Protein AF-A0A3D5ULE3-F1 (afdb_monomer)

Mean predicted aligned error: 20.23 Å

Secondary structure (DSSP, 8-state):
-EE-TTS-EEE-B-----HHHHHHH---HHHHTTSBHHHH-GGGGGSSS-HHHHHHHHHTSTT-EEEEEEEEGGGTEEEEEEEEEEETTEEEEEEEE-HHHHHHHHHHHHHHH---SEEEEEETTSBEEEEEES-GGGSSS-HHHHTTSBGGGGS-HHHHHHHHHHHHHHHHH-S-EEEEEE-SSTT---EEEEEEEEETTEEEEEEEE-HHHHHHHHHHHHHHHHHHHHHHT-SSEEEEEETTS-EEEE-TTHHHHHSS-HHHHHH-TTHHHHSB-TTTHHHHHHHHHT--TT---EEEEEEEE-TTS-EEEEEEEEEEEE-TT--EEEEEEEEEE-HHHHHHHHHHHHHHHHHHHHHHS-SSEEEEEETTTTEEEEE-THHHHHH---HHHHHTS-GGGGB-TTHHHHHHHHHHHHHHHHHH-TTSPPPEEEEEEEEPTTS-EEEEEEEEEEEE-TTS-EEEEEEEEE-HHHHHHHHHHHHHHHB-TTT-SB-HHHHHHHHHHHHHTT--SEEEEEEEETTHHHHHHHH-HHHHHHHHHHHHHHHHHT--TT-EEEE-SSSEEEEEEET--HHHHHHHHHHHHHHHHH-EETTTEEP-EEEEEEEE-STTS-HHHHHHHHHHHHHHHHHHHHHHHHHHHHHHHHHHHHHH-HHHHHHHHHHHHHHHHHHHHTT--HHHHHHHHHHHHHTTGGGGGS-HHHHT-SSPPPHHHHHHHTTHHHHHHHHHHTSGGGHHHHHHHHTTT--TTS--SSS---GGGS-HHHHHHHHHHHHHHHHS--

pLDDT: mean 85.7, std 7.83, range [48.97, 97.62]

Structure (mmCIF, N/CA/C/O backbone):
data_AF-A0A3D5ULE3-F1
#
_entry.id   AF-A0A3D5ULE3-F1
#
loop_
_atom_site.group_PDB
_atom_site.id
_atom_site.type_symbol
_atom_site.label_atom_id
_atom_site.label_alt_id
_atom_site.label_comp_id
_atom_site.label_asym_id
_atom_site.label_entity_id
_atom_site.label_seq_id
_atom_site.pdbx_PDB_ins_code
_atom_site.Cartn_x
_atom_site.Cartn_y
_atom_site.Cartn_z
_atom_site.occupancy
_atom_site.B_iso_or_equiv
_atom_site.auth_seq_id
_atom_site.auth_comp_id
_atom_site.auth_asym_id
_atom_site.auth_atom_id
_atom_site.pdbx_PDB_model_num
ATOM 1 N N . MET A 1 1 ? -103.250 -18.932 96.554 1.00 88.88 1 MET A N 1
ATOM 2 C CA . MET A 1 1 ? -102.420 -19.033 95.334 1.00 88.88 1 MET A CA 1
ATOM 3 C C . MET A 1 1 ? -103.351 -19.263 94.153 1.00 88.88 1 MET A C 1
ATOM 5 O O . MET A 1 1 ? -104.362 -19.927 94.338 1.00 88.88 1 MET A O 1
ATOM 9 N N . ILE A 1 2 ? -103.067 -18.697 92.982 1.00 88.19 2 ILE A N 1
ATOM 10 C CA . ILE A 1 2 ? -103.851 -18.874 91.749 1.00 88.19 2 ILE A CA 1
ATOM 11 C C . ILE A 1 2 ? -102.971 -19.623 90.744 1.00 88.19 2 ILE A C 1
ATOM 13 O O . ILE A 1 2 ? -101.809 -19.261 90.557 1.00 88.19 2 ILE A O 1
ATOM 17 N N . VAL A 1 3 ? -103.515 -20.671 90.120 1.00 87.00 3 VAL A N 1
ATOM 18 C CA . VAL A 1 3 ? -102.783 -21.553 89.197 1.00 87.00 3 VAL A CA 1
ATOM 19 C C . VAL A 1 3 ? -103.388 -21.568 87.796 1.00 87.00 3 VAL A C 1
ATOM 21 O O . VAL A 1 3 ? -104.577 -21.298 87.633 1.00 87.00 3 VAL A O 1
ATOM 24 N N . ASP A 1 4 ? -102.566 -21.878 86.792 1.00 87.62 4 ASP A N 1
ATOM 25 C CA . ASP A 1 4 ? -103.016 -22.144 85.423 1.00 87.62 4 ASP A CA 1
ATOM 26 C C . ASP A 1 4 ? -103.643 -23.545 85.267 1.00 87.62 4 ASP A C 1
ATOM 28 O O . ASP A 1 4 ? -103.654 -24.361 86.191 1.00 87.62 4 ASP A O 1
ATOM 32 N N . GLU A 1 5 ? -104.134 -23.853 84.063 1.00 81.38 5 GLU A N 1
ATOM 33 C CA . GLU A 1 5 ? -104.723 -25.157 83.706 1.00 81.38 5 GLU A CA 1
ATOM 34 C C . GLU A 1 5 ? -103.758 -26.348 83.876 1.00 81.38 5 GLU A C 1
ATOM 36 O O . GLU A 1 5 ? -104.188 -27.500 83.881 1.00 81.38 5 GLU A O 1
ATOM 41 N N . LYS A 1 6 ? -102.452 -26.092 84.023 1.00 78.00 6 LYS A N 1
ATOM 42 C CA . LYS A 1 6 ? -101.409 -27.101 84.261 1.00 78.00 6 LYS A CA 1
ATOM 43 C C . LYS A 1 6 ? -100.996 -27.177 85.736 1.00 78.00 6 LYS A C 1
ATOM 45 O O . LYS A 1 6 ? -100.026 -27.863 86.052 1.00 78.00 6 LYS A O 1
ATOM 50 N N . GLY A 1 7 ? -101.705 -26.482 86.628 1.00 78.56 7 GLY A N 1
ATOM 51 C CA . GLY A 1 7 ? -101.437 -26.451 88.065 1.00 78.56 7 GLY A CA 1
ATOM 52 C C . GLY A 1 7 ? -100.234 -25.593 88.466 1.00 78.56 7 GLY A C 1
ATOM 53 O O . GLY A 1 7 ? -99.763 -25.710 89.595 1.00 78.56 7 GLY A O 1
ATOM 54 N N . ARG A 1 8 ? -99.707 -24.737 87.578 1.00 82.88 8 ARG A N 1
ATOM 55 C CA . ARG A 1 8 ? -98.550 -23.881 87.887 1.00 82.88 8 ARG A CA 1
ATOM 56 C C . ARG A 1 8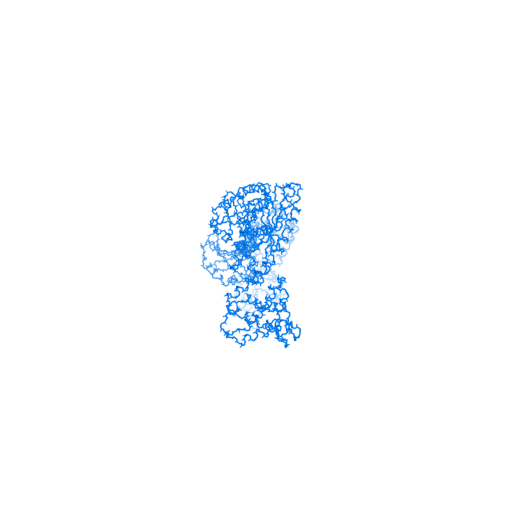 ? -99.000 -22.560 88.510 1.00 82.88 8 ARG A C 1
ATOM 58 O O . ARG A 1 8 ? -99.942 -21.966 87.992 1.00 82.88 8 ARG A O 1
ATOM 65 N N . PRO A 1 9 ? -98.332 -22.071 89.570 1.00 87.06 9 PRO A N 1
ATOM 66 C CA . PRO A 1 9 ? -98.603 -20.756 90.149 1.00 87.06 9 PRO A CA 1
ATOM 67 C C . PRO A 1 9 ? -98.437 -19.655 89.097 1.00 87.06 9 PRO A C 1
ATOM 69 O O . PRO A 1 9 ? -97.380 -19.560 88.479 1.00 87.06 9 PRO A O 1
ATOM 72 N N . VAL A 1 10 ? -99.470 -18.837 88.898 1.00 88.75 10 VAL A N 1
ATOM 73 C CA . VAL A 1 10 ? -99.445 -17.707 87.948 1.00 88.75 10 VAL A CA 1
ATOM 74 C C . VAL A 1 10 ? -99.793 -16.372 88.588 1.00 88.75 10 VAL A C 1
ATOM 76 O O . VAL A 1 10 ? -99.459 -15.335 88.032 1.00 88.75 10 VAL A O 1
ATOM 79 N N . ASP A 1 11 ? -100.443 -16.378 89.751 1.00 90.25 11 ASP A N 1
ATOM 80 C CA . ASP A 1 11 ? -100.791 -15.163 90.488 1.00 90.25 11 ASP A CA 1
ATOM 81 C C . ASP A 1 11 ? -101.129 -15.523 91.945 1.00 90.25 11 ASP A C 1
ATOM 83 O O . ASP A 1 11 ? -101.295 -16.694 92.296 1.00 90.25 11 ASP A O 1
ATOM 87 N N . TYR A 1 12 ? -101.299 -14.541 92.821 1.00 90.56 12 TYR A N 1
ATOM 88 C CA . TYR A 1 12 ? -101.888 -14.760 94.141 1.00 90.56 12 TYR A CA 1
ATOM 89 C C . TYR A 1 12 ? -102.750 -13.582 94.565 1.00 90.56 12 TYR A C 1
ATOM 91 O O . TYR A 1 12 ? -102.601 -12.465 94.086 1.00 90.56 12 TYR A O 1
ATOM 99 N N . ARG A 1 13 ? -103.691 -13.848 95.470 1.00 91.62 13 ARG A N 1
ATOM 100 C CA . ARG A 1 13 ? -104.613 -12.849 96.005 1.00 91.62 13 ARG A CA 1
ATOM 101 C C . ARG A 1 13 ? -104.249 -12.540 97.446 1.00 91.62 13 ARG A C 1
ATOM 103 O O . ARG A 1 13 ? -104.030 -13.473 98.219 1.00 91.62 13 ARG A O 1
ATOM 110 N N . PHE A 1 14 ? -104.234 -11.262 97.802 1.00 89.69 14 PHE A N 1
ATOM 111 C CA . PHE A 1 14 ? -104.092 -10.850 99.193 1.00 89.69 14 PHE A CA 1
ATOM 112 C C . PHE A 1 14 ? -105.379 -11.182 99.945 1.00 89.69 14 PHE A C 1
ATOM 114 O O . PHE A 1 14 ? -106.457 -10.709 99.584 1.00 89.69 14 PHE A O 1
ATOM 121 N N . VAL A 1 15 ? -105.267 -12.034 100.961 1.00 88.75 15 VAL A N 1
ATOM 122 C CA . VAL A 1 15 ? -106.389 -12.370 101.848 1.00 88.75 15 VAL A CA 1
ATOM 123 C C . VAL A 1 15 ? -106.480 -11.344 102.969 1.00 88.75 15 VAL A C 1
ATOM 125 O O . VAL A 1 15 ? -107.553 -10.804 103.206 1.00 88.75 15 VAL A O 1
ATOM 128 N N . GLU A 1 16 ? -105.347 -11.055 103.606 1.00 87.75 16 GLU A N 1
ATOM 129 C CA . GLU A 1 16 ? -105.237 -10.100 104.701 1.00 87.75 16 GLU A CA 1
ATOM 130 C C . GLU A 1 16 ? -103.829 -9.484 104.716 1.00 87.75 16 GLU A C 1
ATOM 132 O O . GLU A 1 16 ? -102.850 -10.172 104.405 1.00 87.75 16 GLU A O 1
ATOM 137 N N . VAL A 1 17 ? -103.714 -8.205 105.085 1.00 87.12 17 VAL A N 1
ATOM 138 C CA . VAL A 1 17 ? -102.431 -7.546 105.394 1.00 87.12 17 VAL A CA 1
ATOM 139 C C . VAL A 1 17 ? -102.508 -6.728 106.692 1.00 87.12 17 VAL A C 1
ATOM 141 O O . VAL A 1 17 ? -103.575 -6.269 107.108 1.00 87.12 17 VAL A O 1
ATOM 144 N N . ASN A 1 18 ? -101.359 -6.530 107.343 1.00 84.69 18 ASN A N 1
ATOM 145 C CA . ASN A 1 18 ? -101.232 -5.746 108.576 1.00 84.69 18 ASN A CA 1
ATOM 146 C C . ASN A 1 18 ? -100.539 -4.387 108.342 1.00 84.69 18 ASN A C 1
ATOM 148 O O . ASN A 1 18 ? -99.955 -4.143 107.289 1.00 84.69 18 ASN A O 1
ATOM 152 N N . ASP A 1 19 ? -100.536 -3.519 109.356 1.00 85.88 19 ASP A N 1
ATOM 153 C CA . ASP A 1 19 ? -99.925 -2.178 109.283 1.00 85.88 19 ASP A CA 1
ATOM 154 C C . ASP A 1 19 ? -98.412 -2.211 108.994 1.00 85.88 19 ASP A C 1
ATOM 156 O O . ASP A 1 19 ? -97.840 -1.268 108.442 1.00 85.88 19 ASP A O 1
ATOM 160 N N . ALA A 1 20 ? -97.730 -3.297 109.378 1.00 82.88 20 ALA A N 1
ATOM 161 C CA . ALA A 1 20 ? -96.308 -3.468 109.097 1.00 82.88 20 ALA A CA 1
ATOM 162 C C . ALA A 1 20 ? -96.057 -3.646 107.593 1.00 82.88 20 ALA A C 1
ATOM 164 O O . ALA A 1 20 ? -95.116 -3.060 107.059 1.00 82.88 20 ALA A O 1
ATOM 165 N N . PHE A 1 21 ? -96.921 -4.392 106.900 1.00 84.19 21 PHE A N 1
ATOM 166 C CA . PHE A 1 21 ? -96.869 -4.523 105.447 1.00 84.19 21 PHE A CA 1
ATOM 167 C C . PHE A 1 21 ? -97.017 -3.162 104.761 1.00 84.19 21 PHE A C 1
ATOM 169 O O . PHE A 1 21 ? -96.195 -2.837 103.905 1.00 84.19 21 PHE A O 1
ATOM 176 N N . GLU A 1 22 ? -97.984 -2.332 105.171 1.00 84.31 22 GLU A N 1
ATOM 177 C CA . GLU A 1 22 ? -98.154 -0.988 104.596 1.00 84.31 22 GLU A CA 1
ATOM 178 C C . GLU A 1 22 ? -96.907 -0.124 104.799 1.00 84.31 22 GLU A C 1
ATOM 180 O O . GLU A 1 22 ? -96.447 0.546 103.878 1.00 84.31 22 GLU A O 1
ATOM 185 N N . ARG A 1 23 ? -96.324 -0.160 106.002 1.00 80.88 23 ARG A N 1
ATOM 186 C CA . ARG A 1 23 ? -95.137 0.634 106.335 1.00 80.88 23 ARG A CA 1
ATOM 187 C C . ARG A 1 23 ? -93.920 0.232 105.511 1.00 80.88 23 ARG A C 1
ATOM 189 O O . ARG A 1 23 ? -93.168 1.102 105.081 1.00 80.88 23 ARG A O 1
ATOM 196 N N . TYR A 1 24 ? -93.705 -1.069 105.330 1.00 79.06 24 TYR A N 1
ATOM 197 C CA . TYR A 1 24 ? -92.519 -1.570 104.642 1.00 79.06 24 TYR A CA 1
ATOM 198 C C . TYR A 1 24 ? -92.657 -1.565 103.128 1.00 79.06 24 TYR A C 1
ATOM 200 O O . TYR A 1 24 ? -91.651 -1.377 102.453 1.00 79.06 24 TYR A O 1
ATOM 208 N N . THR A 1 25 ? -93.864 -1.749 102.594 1.00 77.69 25 THR A N 1
ATOM 209 C CA . THR A 1 25 ? -94.087 -1.813 101.142 1.00 77.69 25 THR A CA 1
ATOM 210 C C . THR A 1 25 ? -94.632 -0.514 100.549 1.00 77.69 25 THR A C 1
ATOM 212 O O . THR A 1 25 ? -94.551 -0.303 99.344 1.00 77.69 25 THR A O 1
ATOM 215 N N . GLY A 1 26 ? -95.209 0.366 101.370 1.00 78.44 26 GLY A N 1
ATOM 216 C CA . GLY A 1 26 ? -95.926 1.561 100.923 1.00 78.44 26 GLY A CA 1
ATOM 217 C C . GLY A 1 26 ? -97.316 1.285 100.330 1.00 78.44 26 GLY A C 1
ATOM 218 O O . GLY A 1 26 ? -98.013 2.232 99.968 1.00 78.44 26 GLY A O 1
ATOM 219 N N . LEU A 1 27 ? -97.743 0.020 100.229 1.00 82.88 27 LEU A N 1
ATOM 220 C CA . LEU A 1 27 ? -99.037 -0.362 99.662 1.00 82.88 27 LEU A CA 1
ATOM 221 C C . LEU A 1 27 ? -100.124 -0.377 100.740 1.00 82.88 27 LEU A C 1
ATOM 223 O O . LEU A 1 27 ? -100.044 -1.145 101.695 1.00 82.88 27 LEU A O 1
ATOM 227 N N . LYS A 1 28 ? -101.158 0.452 100.567 1.00 82.56 28 LYS A N 1
ATOM 228 C CA . LYS A 1 28 ? -102.268 0.559 101.523 1.00 82.56 28 LYS A CA 1
ATOM 229 C C . LYS A 1 28 ? -103.196 -0.659 101.476 1.00 82.56 28 LYS A C 1
ATOM 231 O O . LYS A 1 28 ? -103.644 -1.050 100.398 1.00 82.56 28 LYS A O 1
ATOM 236 N N . LYS A 1 29 ? -103.557 -1.176 102.649 1.00 83.44 29 LYS A N 1
ATOM 237 C CA . LYS A 1 29 ? -104.450 -2.306 102.933 1.00 83.44 29 LYS A CA 1
ATOM 238 C C . LYS A 1 29 ? -105.746 -2.239 102.132 1.00 83.44 29 LYS A C 1
ATOM 240 O O . LYS A 1 29 ? -106.068 -3.182 101.415 1.00 83.44 29 LYS A O 1
ATOM 245 N N . GLU A 1 30 ? -106.414 -1.085 102.161 1.00 82.69 30 GLU A N 1
ATOM 246 C CA . GLU A 1 30 ? -107.677 -0.819 101.448 1.00 82.69 30 GLU A CA 1
ATOM 247 C C . GLU A 1 30 ? -107.590 -1.047 99.928 1.00 82.69 30 GLU A C 1
ATOM 249 O O . GLU A 1 30 ? -108.597 -1.326 99.281 1.00 82.69 30 GLU A O 1
ATOM 254 N N . PHE A 1 31 ? -106.393 -0.931 99.346 1.00 82.00 31 PHE A N 1
ATOM 255 C CA . PHE A 1 31 ? -106.164 -1.063 97.907 1.00 82.00 31 PHE A CA 1
ATOM 256 C C . PHE A 1 31 ? -105.634 -2.432 97.490 1.00 82.00 31 PHE A C 1
ATOM 258 O O . PHE A 1 31 ? -105.594 -2.699 96.285 1.00 82.00 31 PHE A O 1
ATOM 265 N N . VAL A 1 32 ? -105.213 -3.272 98.440 1.00 85.25 32 VAL A N 1
ATOM 266 C CA . VAL A 1 32 ? -104.586 -4.567 98.145 1.00 85.25 32 VAL A CA 1
ATOM 267 C C . VAL A 1 32 ? -105.433 -5.761 98.562 1.00 85.25 32 VAL A C 1
ATOM 269 O O . VAL A 1 32 ? -105.438 -6.759 97.843 1.00 85.25 32 VAL A O 1
ATOM 272 N N . GLU A 1 33 ? -106.184 -5.679 99.663 1.00 87.62 33 GLU A N 1
ATOM 273 C CA . GLU A 1 33 ? -106.986 -6.809 100.144 1.00 87.62 33 GLU A CA 1
ATOM 274 C C . GLU A 1 33 ? -108.056 -7.231 99.133 1.00 87.62 33 GLU A C 1
ATOM 276 O O . GLU A 1 33 ? -108.744 -6.418 98.517 1.00 87.62 33 GLU A O 1
ATOM 281 N N . GLY A 1 34 ? -108.170 -8.541 98.915 1.00 83.19 34 GLY A N 1
ATOM 282 C CA . GLY A 1 34 ? -109.079 -9.133 97.935 1.00 83.19 34 GLY A CA 1
ATOM 283 C C . GLY A 1 34 ? -108.616 -9.030 96.478 1.00 83.19 34 GLY A C 1
ATOM 284 O O . GLY A 1 34 ? -109.192 -9.708 95.622 1.00 83.19 34 GLY A O 1
ATOM 285 N N . ARG A 1 35 ? -107.564 -8.260 96.173 1.00 90.81 35 ARG A N 1
ATOM 286 C CA . ARG A 1 35 ? -107.025 -8.099 94.815 1.00 90.81 35 ARG A CA 1
ATOM 287 C C . ARG A 1 35 ? -105.846 -9.024 94.547 1.00 90.81 35 ARG A C 1
ATOM 289 O O . ARG A 1 35 ? -105.221 -9.573 95.457 1.00 90.81 35 ARG A O 1
ATOM 296 N N . ARG A 1 36 ? -105.583 -9.248 93.260 1.00 90.19 36 ARG A N 1
ATOM 297 C CA . ARG A 1 36 ? -104.470 -10.078 92.789 1.00 90.19 36 ARG A CA 1
ATOM 298 C C . ARG A 1 36 ? -103.168 -9.287 92.770 1.00 90.19 36 ARG A C 1
ATOM 300 O O . ARG A 1 36 ? -103.197 -8.085 92.512 1.00 90.19 36 ARG A O 1
ATOM 307 N N . VAL A 1 37 ? -102.030 -9.939 93.003 1.00 86.94 37 VAL A N 1
ATOM 308 C CA . VAL A 1 37 ? -100.748 -9.233 93.061 1.00 86.94 37 VAL A CA 1
ATOM 309 C C . VAL A 1 37 ? -100.382 -8.618 91.722 1.00 86.94 37 VAL A C 1
ATOM 311 O O . VAL A 1 37 ? -99.959 -7.468 91.705 1.00 86.94 37 VAL A O 1
ATOM 314 N N . LEU A 1 38 ? -100.651 -9.300 90.606 1.00 87.12 38 LEU A N 1
ATOM 315 C CA . LEU A 1 38 ? -100.370 -8.756 89.275 1.00 87.12 38 LEU A CA 1
ATOM 316 C C . LEU A 1 38 ? -101.296 -7.590 88.887 1.00 87.12 38 LEU A C 1
ATOM 318 O O . LEU A 1 38 ? -100.988 -6.845 87.964 1.00 87.12 38 LEU A O 1
ATOM 322 N N . GLU A 1 39 ? -102.407 -7.365 89.597 1.00 86.38 39 GLU A N 1
ATOM 323 C CA . GLU A 1 39 ? -103.218 -6.149 89.414 1.00 86.38 39 GLU A CA 1
ATOM 324 C C . GLU A 1 39 ? -102.645 -4.933 90.147 1.00 86.38 39 GLU A C 1
ATOM 326 O O . GLU A 1 39 ? -102.942 -3.795 89.783 1.00 86.38 39 GLU A O 1
ATOM 331 N N . ILE A 1 40 ? -101.880 -5.169 91.213 1.00 85.69 40 ILE A N 1
ATOM 332 C CA . ILE A 1 40 ? -101.298 -4.122 92.060 1.00 85.69 40 ILE A CA 1
ATOM 333 C C . ILE A 1 40 ? -99.876 -3.814 91.592 1.00 85.69 40 ILE A C 1
ATOM 335 O O . ILE A 1 40 ? -99.483 -2.653 91.510 1.00 85.69 40 ILE A O 1
ATOM 339 N N . ILE A 1 41 ? -99.121 -4.857 91.254 1.00 83.88 41 ILE A N 1
ATOM 340 C CA . ILE A 1 41 ? -97.744 -4.802 90.777 1.00 83.88 41 ILE A CA 1
ATOM 341 C C . ILE A 1 41 ? -97.661 -5.639 89.490 1.00 83.88 41 ILE A C 1
ATOM 343 O O . ILE A 1 41 ? -97.216 -6.788 89.525 1.00 83.88 41 ILE A O 1
ATOM 347 N N . PRO A 1 42 ? -98.092 -5.086 88.340 1.00 80.50 42 PRO A N 1
ATOM 348 C CA . PRO A 1 42 ? -98.079 -5.806 87.064 1.00 80.50 42 PRO A CA 1
ATOM 349 C C . PRO A 1 42 ? -96.681 -6.255 86.637 1.00 80.50 42 PRO A C 1
ATOM 351 O O . PRO A 1 42 ? -96.539 -7.283 85.991 1.00 80.50 42 PRO A O 1
ATOM 354 N N . THR A 1 43 ? -95.651 -5.511 87.045 1.00 78.12 43 THR A N 1
ATOM 355 C CA . THR A 1 43 ? -94.245 -5.775 86.714 1.00 78.12 43 THR A CA 1
ATOM 356 C C . THR A 1 43 ? -93.585 -6.817 87.615 1.00 78.12 43 THR A C 1
ATOM 358 O O . THR A 1 43 ? -92.385 -7.056 87.504 1.00 78.12 43 THR A O 1
ATOM 361 N N . LEU A 1 44 ? -94.325 -7.443 88.539 1.00 79.50 44 LEU A N 1
ATOM 362 C CA . LEU A 1 44 ? -93.750 -8.416 89.470 1.00 79.50 44 LEU A CA 1
ATOM 363 C C . LEU A 1 44 ? -93.178 -9.648 88.750 1.00 79.50 44 LEU A C 1
ATOM 365 O O . LEU A 1 44 ? -92.206 -10.230 89.222 1.00 79.50 44 LEU A O 1
ATOM 369 N N . SER A 1 45 ? -93.768 -10.024 87.614 1.00 70.00 45 SER A N 1
ATOM 370 C CA . SER A 1 45 ? -93.302 -11.111 86.747 1.00 70.00 45 SER A CA 1
ATOM 371 C C . SER A 1 45 ? -92.123 -10.736 85.846 1.00 70.00 45 SER A C 1
ATOM 373 O O . SER A 1 45 ? -91.543 -11.623 85.229 1.00 70.00 45 SER A O 1
ATOM 375 N N . ASP A 1 46 ? -91.781 -9.449 85.753 1.00 70.44 46 ASP A N 1
ATOM 376 C CA . ASP A 1 46 ? -90.752 -8.947 84.833 1.00 70.44 46 ASP A CA 1
ATOM 377 C C . ASP A 1 46 ? -89.354 -8.915 85.478 1.00 70.44 46 ASP A C 1
ATOM 379 O O . ASP A 1 46 ? -88.373 -8.578 84.819 1.00 70.44 46 ASP A O 1
ATOM 383 N N . GLY A 1 47 ? -89.254 -9.226 86.775 1.00 64.12 47 GLY A N 1
ATOM 384 C CA . GLY A 1 47 ? -87.987 -9.289 87.501 1.00 64.12 47 GLY A CA 1
ATOM 385 C C . GLY A 1 47 ? -87.274 -10.635 87.345 1.00 64.12 47 GLY A C 1
ATOM 386 O O . GLY A 1 47 ? -87.911 -11.668 87.159 1.00 64.12 47 GLY A O 1
ATOM 387 N N . ASP A 1 48 ? -85.948 -10.633 87.510 1.00 69.62 48 ASP A N 1
ATOM 388 C CA . ASP A 1 48 ? -85.110 -11.844 87.427 1.00 69.62 48 ASP A CA 1
ATOM 389 C C . ASP A 1 48 ? -85.464 -12.913 88.480 1.00 69.62 48 ASP A C 1
ATOM 391 O O . ASP A 1 48 ? -85.125 -14.089 88.328 1.00 69.62 48 ASP A O 1
ATOM 395 N N . PHE A 1 49 ? -86.156 -12.513 89.551 1.00 78.25 49 PHE A N 1
ATOM 396 C CA . PHE A 1 49 ? -86.619 -13.405 90.604 1.00 78.25 49 PHE A CA 1
ATOM 397 C C . PHE A 1 49 ? -88.120 -13.689 90.486 1.00 78.25 49 PHE A C 1
ATOM 399 O O . PHE A 1 49 ? -88.954 -12.787 90.593 1.00 78.25 49 PHE A O 1
ATOM 406 N N . ASP A 1 50 ? -88.470 -14.968 90.338 1.00 83.06 50 ASP A N 1
ATOM 407 C CA . ASP A 1 50 ? -89.853 -15.434 90.219 1.00 83.06 50 ASP A CA 1
ATOM 408 C C . ASP A 1 50 ? -90.560 -15.482 91.585 1.00 83.06 50 ASP A C 1
ATOM 410 O O . ASP A 1 50 ? -90.675 -16.524 92.238 1.00 83.06 50 ASP A O 1
ATOM 414 N N . TRP A 1 51 ? -91.056 -14.325 92.019 1.00 84.69 51 TRP A N 1
ATOM 415 C CA . TRP A 1 51 ? -91.779 -14.167 93.282 1.00 84.69 51 TRP A CA 1
ATOM 416 C C . TRP A 1 51 ? -93.016 -15.067 93.390 1.00 84.69 51 TRP A C 1
ATOM 418 O O . TRP A 1 51 ? -93.291 -15.629 94.453 1.00 84.69 51 TRP A O 1
ATOM 428 N N . ILE A 1 52 ? -93.774 -15.208 92.301 1.00 87.38 52 ILE A N 1
ATOM 429 C CA . ILE A 1 52 ? -95.033 -15.963 92.288 1.00 87.38 52 ILE A CA 1
ATOM 430 C C . ILE A 1 52 ? -94.744 -17.462 92.322 1.00 87.38 52 ILE A C 1
ATOM 432 O O . ILE A 1 52 ? -95.367 -18.189 93.100 1.00 87.38 52 ILE A O 1
ATOM 436 N N . GLY A 1 53 ? -93.776 -17.927 91.535 1.00 85.31 53 GLY A N 1
ATOM 437 C CA . GLY A 1 53 ? -93.348 -19.318 91.537 1.00 85.31 53 GLY A CA 1
ATOM 438 C C . GLY A 1 53 ? -92.721 -19.733 92.863 1.00 85.31 53 GLY A C 1
ATOM 439 O O . GLY A 1 53 ? -93.048 -20.806 93.371 1.00 85.31 53 GLY A O 1
ATOM 440 N N . GLU A 1 54 ? -91.878 -18.896 93.474 1.00 87.12 54 GLU A N 1
ATOM 441 C CA . GLU A 1 54 ? -91.260 -19.208 94.770 1.00 87.12 54 GLU A CA 1
ATOM 442 C C . GLU A 1 54 ? -92.289 -19.291 95.898 1.00 87.12 54 GLU A C 1
ATOM 444 O O . GLU A 1 54 ? -92.270 -20.252 96.669 1.00 87.12 54 GLU A O 1
ATOM 449 N N . TYR A 1 55 ? -93.247 -18.364 95.967 1.00 88.12 55 TYR A N 1
ATOM 450 C CA . TYR A 1 55 ? -94.356 -18.490 96.917 1.00 88.12 55 TYR A CA 1
ATOM 451 C C . TYR A 1 55 ? -95.256 -19.678 96.586 1.00 88.12 55 TYR A C 1
ATOM 453 O O . TYR A 1 55 ? -95.720 -20.362 97.493 1.00 88.12 55 TYR A O 1
ATOM 461 N N . GLY A 1 56 ? -95.462 -19.968 95.302 1.00 84.44 56 GLY A N 1
ATOM 462 C CA . GLY A 1 56 ? -96.206 -21.125 94.817 1.00 84.44 56 GLY A CA 1
ATOM 463 C C . GLY A 1 56 ? -95.648 -22.453 95.305 1.00 84.44 56 GLY A C 1
ATOM 464 O O . GLY A 1 56 ? -96.398 -23.271 95.833 1.00 84.44 56 GLY A O 1
ATOM 465 N N . LYS A 1 57 ? -94.328 -22.646 95.202 1.00 85.88 57 LYS A N 1
ATOM 466 C CA . LYS A 1 57 ? -93.640 -23.856 95.688 1.00 85.88 57 LYS A CA 1
ATOM 467 C C . LYS A 1 57 ? -93.906 -24.111 97.170 1.00 85.88 57 LYS A C 1
ATOM 469 O O . LYS A 1 57 ? -94.072 -25.260 97.563 1.00 85.88 57 LYS A O 1
ATOM 474 N N . ILE A 1 58 ? -93.953 -23.045 97.968 1.00 86.88 58 ILE A N 1
ATOM 475 C CA . ILE A 1 58 ? -94.205 -23.127 99.409 1.00 86.88 58 ILE A CA 1
ATOM 476 C C . ILE A 1 58 ? -95.697 -23.330 99.679 1.00 86.88 58 ILE A C 1
ATOM 478 O O . ILE A 1 58 ? -96.061 -24.234 100.420 1.00 86.88 58 ILE A O 1
ATOM 482 N N . ALA A 1 59 ? -96.574 -22.562 99.028 1.00 87.00 59 ALA A N 1
ATOM 483 C CA . ALA A 1 59 ? -98.019 -22.581 99.262 1.00 87.00 59 ALA A CA 1
ATOM 484 C C . ALA A 1 59 ? -98.677 -23.957 99.047 1.00 87.00 59 ALA A C 1
ATOM 486 O O . ALA A 1 59 ? -99.679 -24.244 99.693 1.00 87.00 59 ALA A O 1
ATOM 487 N N . PHE A 1 60 ? -98.139 -24.808 98.167 1.00 84.94 60 PHE A N 1
ATOM 488 C CA . PHE A 1 60 ? -98.652 -26.168 97.925 1.00 84.94 60 PHE A CA 1
ATOM 489 C C . PHE A 1 60 ? -98.032 -27.250 98.823 1.00 84.94 60 PHE A C 1
ATOM 491 O O . PHE A 1 60 ? -98.281 -28.436 98.627 1.00 84.94 60 PHE A O 1
ATOM 498 N N . GLN A 1 61 ? -97.227 -26.865 99.815 1.00 85.75 61 GLN A N 1
ATOM 499 C CA . GLN A 1 61 ? -96.620 -27.775 100.785 1.00 85.75 61 GLN A CA 1
ATOM 500 C C . GLN A 1 61 ? -96.991 -27.330 102.210 1.00 85.75 61 GLN A C 1
ATOM 502 O O . GLN A 1 61 ? -96.235 -26.560 102.814 1.00 85.75 61 GLN A O 1
ATOM 507 N N . PRO A 1 62 ? -98.130 -27.797 102.761 1.00 81.69 62 PRO A N 1
ATOM 508 C CA . PRO A 1 62 ? -98.610 -27.383 104.079 1.00 81.69 62 PRO A CA 1
ATOM 509 C C . PRO A 1 62 ? -97.541 -27.538 105.169 1.00 81.69 62 PRO A C 1
ATOM 511 O O . PRO A 1 62 ? -96.905 -28.587 105.281 1.00 81.69 62 PRO A O 1
ATOM 514 N N . GLY A 1 63 ? -97.324 -26.489 105.968 1.00 79.62 63 GLY A N 1
ATOM 515 C CA . GLY A 1 63 ? -96.331 -26.464 107.047 1.00 79.62 63 GLY A CA 1
ATOM 516 C C . GLY A 1 63 ? -94.892 -26.151 106.614 1.00 79.62 63 GLY A C 1
ATOM 517 O O . GLY A 1 63 ? -94.015 -26.023 107.469 1.00 79.62 63 GLY A O 1
ATOM 518 N N . SER A 1 64 ? -94.617 -25.984 105.317 1.00 85.88 64 SER A N 1
ATOM 519 C CA . SER A 1 64 ? -93.284 -25.603 104.833 1.00 85.88 64 SER A CA 1
ATOM 520 C C . SER A 1 64 ? -92.986 -24.117 105.073 1.00 85.88 64 SER A C 1
ATOM 522 O O . SER A 1 64 ? -93.880 -23.269 105.066 1.00 85.88 64 SER A O 1
ATOM 524 N N . SER A 1 65 ? -91.717 -23.773 105.305 1.00 85.75 65 SER A N 1
ATOM 525 C CA . SER A 1 65 ? -91.263 -22.381 105.426 1.00 85.75 65 SER A CA 1
ATOM 526 C C . SER A 1 65 ? -89.935 -22.169 104.717 1.00 85.75 65 SER A C 1
ATOM 528 O O . SER A 1 65 ? -89.067 -23.042 104.763 1.00 85.75 65 SER A O 1
ATOM 530 N N . LYS A 1 66 ? -89.738 -20.990 104.129 1.00 87.25 66 LYS A N 1
ATOM 531 C CA . LYS A 1 66 ? -88.477 -20.582 103.507 1.00 87.25 66 LYS A CA 1
ATOM 532 C C . LYS A 1 66 ? -88.185 -19.127 103.840 1.00 87.25 66 LYS A C 1
ATOM 534 O O . LYS A 1 66 ? -89.098 -18.313 103.942 1.00 87.25 66 LYS A O 1
ATOM 539 N N . SER A 1 67 ? -86.904 -18.803 103.984 1.00 86.00 67 SER A N 1
ATOM 540 C CA . SER A 1 67 ? -86.454 -17.415 104.015 1.00 86.00 67 SER A CA 1
ATOM 541 C C . SER A 1 67 ? -85.397 -17.174 102.958 1.00 86.00 67 SER A C 1
ATOM 543 O O . SER A 1 67 ? -84.582 -18.056 102.686 1.00 86.00 67 SER A O 1
ATOM 545 N N . PHE A 1 68 ? -85.435 -15.998 102.353 1.00 84.44 68 PHE A N 1
ATOM 546 C CA . PHE A 1 68 ? -84.473 -15.569 101.352 1.00 84.44 68 PHE A CA 1
ATOM 547 C C . PHE A 1 68 ? -84.344 -14.047 101.380 1.00 84.44 68 PHE A C 1
ATOM 549 O O . PHE A 1 68 ? -85.194 -13.344 101.926 1.00 84.44 68 PHE A O 1
ATOM 556 N N . ARG A 1 69 ? -83.231 -13.552 100.848 1.00 83.06 69 ARG A N 1
ATOM 557 C CA . ARG A 1 69 ? -82.960 -12.126 100.681 1.00 83.06 69 ARG A CA 1
ATOM 558 C C . ARG A 1 69 ? -83.017 -11.838 99.201 1.00 83.06 69 ARG A C 1
ATOM 560 O O . ARG A 1 69 ? -82.322 -12.519 98.457 1.00 83.06 69 ARG A O 1
ATOM 567 N N . GLU A 1 70 ? -83.826 -10.873 98.805 1.00 82.44 70 GLU A N 1
ATOM 568 C CA . GLU A 1 70 ? -83.983 -10.551 97.395 1.00 82.44 70 GLU A CA 1
ATOM 569 C C . GLU A 1 70 ? -84.264 -9.068 97.188 1.00 82.44 70 GLU A C 1
ATOM 571 O O . GLU A 1 70 ? -84.875 -8.401 98.035 1.00 82.44 70 GLU A O 1
ATOM 576 N N . TYR A 1 71 ? -83.805 -8.552 96.050 1.00 79.88 71 TYR A N 1
ATOM 577 C CA . TYR A 1 71 ? -84.083 -7.182 95.660 1.00 79.88 71 TYR A CA 1
ATOM 578 C C . TYR A 1 71 ? -85.490 -7.076 95.085 1.00 79.88 71 TYR A C 1
ATOM 580 O O . TYR A 1 71 ? -85.835 -7.683 94.069 1.00 79.88 71 TYR A O 1
ATOM 588 N N . PHE A 1 72 ? -86.321 -6.259 95.719 1.00 76.81 72 PHE A N 1
ATOM 589 C CA . PHE A 1 72 ? -87.661 -5.993 95.234 1.00 76.81 72 PHE A CA 1
ATOM 590 C C . PHE A 1 72 ? -87.649 -4.766 94.328 1.00 76.81 72 PHE A C 1
ATOM 592 O O . PHE A 1 72 ? -87.862 -3.631 94.766 1.00 76.81 72 PHE A O 1
ATOM 599 N N . ALA A 1 73 ? -87.394 -5.018 93.042 1.00 72.50 73 ALA A N 1
ATOM 600 C CA . ALA A 1 73 ? -87.258 -3.992 92.010 1.00 72.50 73 ALA A CA 1
ATOM 601 C C . ALA A 1 73 ? -88.400 -2.952 91.978 1.00 72.50 73 ALA A C 1
ATOM 603 O O . ALA A 1 73 ? -88.084 -1.764 91.874 1.00 72.50 73 ALA A O 1
ATOM 604 N N . PRO A 1 74 ? -89.693 -3.313 92.146 1.00 73.12 74 PRO A N 1
ATOM 605 C CA . PRO A 1 74 ? -90.780 -2.329 92.127 1.00 73.12 74 PRO A CA 1
ATOM 606 C C . PRO A 1 74 ? -90.671 -1.247 93.211 1.00 73.12 74 PRO A C 1
ATOM 608 O O . PRO A 1 74 ? -91.062 -0.107 92.977 1.00 73.12 74 PRO A O 1
ATOM 611 N N . LEU A 1 75 ? -90.118 -1.582 94.383 1.00 74.12 75 LEU A N 1
ATOM 612 C CA . LEU A 1 75 ? -89.931 -0.637 95.494 1.00 74.12 75 LEU A CA 1
ATOM 613 C C . LEU A 1 75 ? -88.481 -0.177 95.658 1.00 74.12 75 LEU A C 1
ATOM 615 O O . LEU A 1 75 ? -88.191 0.627 96.542 1.00 74.12 75 LEU A O 1
ATOM 619 N N . LYS A 1 76 ? -87.585 -0.673 94.801 1.00 72.44 76 LYS A N 1
ATOM 620 C CA . LYS A 1 76 ? -86.149 -0.387 94.793 1.00 72.44 76 LYS A CA 1
ATOM 621 C C . LYS A 1 76 ? -85.448 -0.646 96.132 1.00 72.44 76 LYS A C 1
ATOM 623 O O . LYS A 1 76 ? -84.558 0.109 96.516 1.00 72.44 76 LYS A O 1
ATOM 628 N N . ARG A 1 77 ? -85.840 -1.702 96.846 1.00 79.88 77 ARG A N 1
ATOM 629 C CA . ARG A 1 77 ? -85.319 -2.035 98.184 1.00 79.88 77 ARG A CA 1
ATOM 630 C C . ARG A 1 77 ? -84.930 -3.501 98.288 1.00 79.88 77 ARG A C 1
ATOM 632 O O . ARG A 1 77 ? -85.533 -4.352 97.637 1.00 79.88 77 ARG A O 1
ATOM 639 N N . TRP A 1 78 ? -83.950 -3.794 99.135 1.00 79.56 78 TRP A N 1
ATOM 640 C CA . TRP A 1 78 ? -83.602 -5.164 99.508 1.00 79.56 78 TRP A CA 1
ATOM 641 C C . TRP A 1 78 ? -84.476 -5.623 100.667 1.00 79.56 78 TRP A C 1
ATOM 643 O O . TRP A 1 78 ? -84.490 -4.985 101.720 1.00 79.56 78 TRP A O 1
ATOM 653 N N . TYR A 1 79 ? -85.168 -6.750 100.496 1.00 81.69 79 TYR A N 1
ATOM 654 C CA . TYR A 1 79 ? -85.949 -7.353 101.570 1.00 81.69 79 TYR A CA 1
ATOM 655 C C . TYR A 1 79 ? -85.434 -8.736 101.928 1.00 81.69 79 TYR A C 1
ATOM 657 O O . TYR A 1 79 ? -85.146 -9.568 101.067 1.00 81.69 79 TYR A O 1
ATOM 665 N N . LYS A 1 80 ? -85.424 -9.019 103.228 1.00 83.56 80 LYS A N 1
ATOM 666 C CA . LYS A 1 80 ? -85.429 -10.383 103.737 1.00 83.56 80 LYS A CA 1
ATOM 667 C C . LYS A 1 80 ? -86.870 -10.829 103.915 1.00 83.56 80 LYS A C 1
ATOM 669 O O . LYS A 1 80 ? -87.619 -10.244 104.700 1.00 83.56 80 LYS A O 1
ATOM 674 N N . VAL A 1 81 ? -87.243 -11.861 103.176 1.00 85.12 81 VAL A N 1
ATOM 675 C CA . VAL A 1 81 ? -88.603 -12.380 103.125 1.00 85.12 81 VAL A CA 1
ATOM 676 C C . VAL A 1 81 ? -88.654 -13.739 103.791 1.00 85.12 81 VAL A C 1
ATOM 678 O O . VAL A 1 81 ? -87.831 -14.608 103.512 1.00 85.12 81 VAL A O 1
ATOM 681 N N . PHE A 1 82 ? -89.639 -13.922 104.663 1.00 83.19 82 PHE A N 1
ATOM 682 C CA . PHE A 1 82 ? -89.980 -15.201 105.271 1.00 83.19 82 PHE A CA 1
ATOM 683 C C . PHE A 1 82 ? -91.360 -15.600 104.780 1.00 83.19 82 PHE A C 1
ATOM 685 O O . PHE A 1 82 ? -92.313 -14.867 105.016 1.00 83.19 82 PHE A O 1
ATOM 692 N N . VAL A 1 83 ? -91.473 -16.742 104.111 1.00 88.81 83 VAL A N 1
ATOM 693 C CA . VAL A 1 83 ? -92.739 -17.285 103.613 1.00 88.81 83 VAL A CA 1
ATOM 694 C C . VAL A 1 83 ? -93.033 -18.619 104.288 1.00 88.81 83 VAL A C 1
ATOM 696 O O . VAL A 1 83 ? -92.139 -19.453 104.431 1.00 88.81 83 VAL A O 1
ATOM 699 N N . HIS A 1 84 ? -94.280 -18.824 104.705 1.00 86.25 84 HIS A N 1
ATOM 700 C CA . HIS A 1 84 ? -94.744 -20.052 105.347 1.00 86.25 84 HIS A CA 1
ATOM 701 C C . HIS A 1 84 ? -96.109 -20.472 104.801 1.00 86.25 84 HIS A C 1
ATOM 703 O O . HIS A 1 84 ? -97.001 -19.634 104.673 1.00 86.25 84 HIS A O 1
ATOM 709 N N . SER A 1 85 ? -96.285 -21.756 104.484 1.00 88.81 85 SER A N 1
ATOM 710 C CA . SER A 1 85 ? -97.580 -22.303 104.072 1.00 88.81 85 SER A CA 1
ATOM 711 C C . SER A 1 85 ? -98.416 -22.680 105.285 1.00 88.81 85 SER A C 1
ATOM 713 O O . SER A 1 85 ? -98.009 -23.512 106.096 1.00 88.81 85 SER A O 1
ATOM 715 N N . VAL A 1 86 ? -99.588 -22.056 105.382 1.00 83.31 86 VAL A N 1
ATOM 716 C CA . VAL A 1 86 ? -100.534 -22.263 106.485 1.00 83.31 86 VAL A CA 1
ATOM 717 C C . VAL A 1 86 ? -101.439 -23.459 106.183 1.00 83.31 86 VAL A C 1
ATOM 719 O O . VAL A 1 86 ? -101.592 -24.346 107.014 1.00 83.31 86 VAL A O 1
ATOM 722 N N . GLU A 1 87 ? -101.977 -23.512 104.965 1.00 83.88 87 GLU A N 1
ATOM 723 C CA . GLU A 1 87 ? -102.807 -24.593 104.427 1.00 83.88 87 GLU A CA 1
ATOM 724 C C . GLU A 1 87 ? -102.525 -24.731 102.924 1.00 83.88 87 GLU A C 1
ATOM 726 O O . GLU A 1 87 ? -101.907 -23.849 102.321 1.00 83.88 87 GLU A O 1
ATOM 731 N N . GLU A 1 88 ? -102.965 -25.826 102.299 1.00 84.12 88 GLU A N 1
ATOM 732 C CA . GLU A 1 88 ? -102.702 -26.061 100.876 1.00 84.12 88 GLU A CA 1
ATOM 733 C C . GLU A 1 88 ? -103.301 -24.940 100.009 1.00 84.12 88 GLU A C 1
ATOM 735 O O . GLU A 1 88 ? -104.489 -24.628 100.069 1.00 84.12 88 GLU A O 1
ATOM 740 N N . GLY A 1 89 ? -102.451 -24.290 99.214 1.00 83.69 89 GLY A N 1
ATOM 741 C CA . GLY A 1 89 ? -102.806 -23.135 98.391 1.00 83.69 89 GLY A CA 1
ATOM 742 C C . GLY A 1 89 ? -102.749 -21.783 99.117 1.00 83.69 89 GLY A C 1
ATOM 743 O O . GLY A 1 89 ? -102.886 -20.751 98.451 1.00 83.69 89 GLY A O 1
ATOM 744 N N . TYR A 1 90 ? -102.484 -21.741 100.426 1.00 88.50 90 TYR A N 1
ATOM 745 C CA . TYR A 1 90 ? -102.377 -20.520 101.236 1.00 88.50 90 TYR A CA 1
ATOM 746 C C . TYR A 1 90 ? -100.976 -20.354 101.837 1.00 88.50 90 TYR A C 1
ATOM 748 O O . TYR A 1 90 ? -100.308 -21.314 102.223 1.00 88.50 90 TYR A O 1
ATOM 756 N N . PHE A 1 91 ? -100.517 -19.106 101.933 1.00 89.69 91 PHE A N 1
ATOM 757 C CA . PHE A 1 91 ? -99.222 -18.768 102.516 1.00 89.69 91 PHE A CA 1
ATOM 758 C C . PHE A 1 91 ? -99.272 -17.411 103.225 1.00 89.69 91 PHE A C 1
ATOM 760 O O . PHE A 1 91 ? -100.063 -16.544 102.859 1.00 89.69 91 PHE A O 1
ATOM 767 N N . ALA A 1 92 ? -98.410 -17.238 104.224 1.00 88.56 92 ALA A N 1
ATOM 768 C CA . ALA A 1 92 ? -98.169 -15.986 104.931 1.00 88.56 92 ALA A CA 1
ATOM 769 C C . ALA A 1 92 ? -96.723 -15.530 104.698 1.00 88.56 92 ALA A C 1
ATOM 771 O O . ALA A 1 92 ? -95.811 -16.362 104.673 1.00 88.56 92 ALA A O 1
ATOM 772 N N . THR A 1 93 ? -96.506 -14.220 104.538 1.00 87.62 93 THR A N 1
ATOM 773 C CA . THR A 1 93 ? -95.171 -13.643 104.302 1.00 87.62 93 THR A CA 1
ATOM 774 C C . THR A 1 93 ? -94.845 -12.508 105.261 1.00 87.62 93 THR A C 1
ATOM 776 O O . THR A 1 93 ? -95.692 -11.652 105.509 1.00 87.62 93 THR A O 1
ATOM 779 N N . VAL A 1 94 ? -93.594 -12.438 105.712 1.00 85.19 94 VAL A N 1
ATOM 780 C CA . VAL A 1 94 ? -93.037 -11.320 106.489 1.00 85.19 94 VAL A CA 1
ATOM 781 C C . VAL A 1 94 ? -91.875 -10.697 105.718 1.00 85.19 94 VAL A C 1
ATOM 783 O O . VAL A 1 94 ? -90.999 -11.424 105.253 1.00 85.19 94 VAL A O 1
ATOM 786 N N . PHE A 1 95 ? -91.853 -9.365 105.620 1.00 81.62 95 PHE A N 1
ATOM 787 C CA . PHE A 1 95 ? -90.801 -8.586 104.957 1.00 81.62 95 PHE A CA 1
ATOM 788 C C . PHE A 1 95 ? -90.000 -7.775 105.983 1.00 81.62 95 PHE A C 1
ATOM 790 O O . PHE A 1 95 ? -90.586 -7.142 106.861 1.00 81.62 95 PHE A O 1
ATOM 797 N N . VAL A 1 96 ? -88.673 -7.756 105.843 1.00 81.75 96 VAL A N 1
ATOM 798 C CA . VAL A 1 96 ? -87.752 -6.894 106.605 1.00 81.75 96 VAL A CA 1
ATOM 799 C C . VAL A 1 96 ? -86.854 -6.146 105.619 1.00 81.75 96 VAL A C 1
ATOM 801 O O . VAL A 1 96 ? -86.224 -6.792 104.788 1.00 81.75 96 VAL A O 1
ATOM 804 N N . ASP A 1 97 ? -86.802 -4.813 105.688 1.00 80.38 97 ASP A N 1
ATOM 805 C CA . ASP A 1 97 ? -85.938 -3.976 104.834 1.00 80.38 97 ASP A CA 1
ATOM 806 C C . ASP A 1 97 ? -84.474 -4.064 105.305 1.00 80.38 97 ASP A C 1
ATOM 808 O O . ASP A 1 97 ? -84.169 -3.734 106.452 1.00 80.38 97 ASP A O 1
ATOM 812 N N . GLU A 1 98 ? -83.577 -4.536 104.437 1.00 77.38 98 GLU A N 1
ATOM 813 C CA . GLU A 1 98 ? -82.138 -4.689 104.707 1.00 77.38 98 GLU A CA 1
ATOM 814 C C . GLU A 1 98 ? -81.259 -3.778 103.821 1.00 77.38 98 GLU A C 1
ATOM 816 O O . GLU A 1 98 ? -80.035 -3.906 103.834 1.00 77.38 98 GLU A O 1
ATOM 821 N N . THR A 1 99 ? -81.851 -2.828 103.086 1.00 72.88 99 THR A N 1
ATOM 822 C CA . THR A 1 99 ? -81.140 -1.942 102.137 1.00 72.88 99 THR A CA 1
ATOM 823 C C . THR A 1 99 ? -79.901 -1.233 102.726 1.00 72.88 99 THR A C 1
ATOM 825 O O . THR A 1 99 ? -78.840 -1.318 102.107 1.00 72.88 99 THR A O 1
ATOM 828 N N . PRO A 1 100 ? -79.945 -0.626 103.933 1.00 69.88 100 PRO A N 1
ATOM 829 C CA . PRO A 1 100 ? -78.802 0.118 104.479 1.00 69.88 100 PRO A CA 1
ATOM 830 C C . PRO A 1 100 ? -77.565 -0.746 104.767 1.00 69.88 100 PRO A C 1
ATOM 832 O O . PRO A 1 100 ? -76.439 -0.260 104.729 1.00 69.88 100 PRO A O 1
ATOM 835 N N . LEU A 1 101 ? -77.764 -2.033 105.073 1.00 66.25 101 LEU A N 1
ATOM 836 C CA . LEU A 1 101 ? -76.674 -2.937 105.446 1.00 66.25 101 LEU A CA 1
ATOM 837 C C . LEU A 1 101 ? -75.840 -3.356 104.224 1.00 66.25 101 LEU A C 1
ATOM 839 O O . LEU A 1 101 ? -74.630 -3.543 104.325 1.00 66.25 101 LEU A O 1
ATOM 843 N N . VAL A 1 102 ? -76.496 -3.503 103.068 1.00 62.91 102 VAL A N 1
ATOM 844 C CA . VAL A 1 102 ? -75.871 -3.942 101.810 1.00 62.91 102 VAL A CA 1
ATOM 845 C C . VAL A 1 102 ? -75.015 -2.829 101.197 1.00 62.91 102 VAL A C 1
ATOM 847 O O . VAL A 1 102 ? -73.951 -3.105 100.641 1.00 62.91 102 VAL A O 1
ATOM 850 N N . GLU A 1 103 ? -75.442 -1.571 101.325 1.00 62.94 103 GLU A N 1
ATOM 851 C CA . GLU A 1 103 ? -74.704 -0.410 100.810 1.00 62.94 103 GLU A CA 1
ATOM 852 C C . GLU A 1 103 ? -73.356 -0.212 101.532 1.00 62.94 103 GLU A C 1
ATOM 854 O O . GLU A 1 103 ? -72.332 -0.020 100.872 1.00 62.94 103 GLU A O 1
ATOM 859 N N . GLU A 1 104 ? -73.319 -0.362 102.863 1.00 62.81 104 GLU A N 1
ATOM 860 C CA . GLU A 1 104 ? -72.093 -0.198 103.664 1.00 62.81 104 GLU A CA 1
ATOM 861 C C . GLU A 1 104 ? -71.032 -1.281 103.364 1.00 62.81 104 GLU A C 1
ATOM 863 O O . GLU A 1 104 ? -69.830 -1.000 103.283 1.00 62.81 104 GLU A O 1
ATOM 868 N N . GLU A 1 105 ? -71.455 -2.537 103.171 1.00 60.03 105 GLU A N 1
ATOM 869 C CA . GLU A 1 105 ? -70.542 -3.640 102.834 1.00 60.03 105 GLU A CA 1
ATOM 870 C C . GLU A 1 105 ? -69.918 -3.470 101.443 1.00 60.03 105 GLU A C 1
ATOM 872 O O . GLU A 1 105 ? -68.740 -3.787 101.244 1.00 60.03 105 GLU A O 1
ATOM 877 N N . TYR A 1 106 ? -70.677 -2.942 100.480 1.00 58.50 106 TYR A N 1
ATOM 878 C CA . TYR A 1 106 ? -70.199 -2.732 99.116 1.00 58.50 106 TYR A CA 1
ATOM 879 C C . TYR A 1 106 ? -69.184 -1.587 99.034 1.00 58.50 106 TYR A C 1
ATOM 881 O O . TYR A 1 106 ? -68.147 -1.729 98.381 1.00 58.50 106 TYR A O 1
ATOM 889 N N . GLU A 1 107 ? -69.427 -0.490 99.757 1.00 59.16 107 GLU A N 1
ATOM 890 C CA . GLU A 1 107 ? -68.528 0.666 99.827 1.00 59.16 107 GLU A CA 1
ATOM 891 C C . GLU A 1 107 ? -67.151 0.277 100.395 1.00 59.16 107 GLU A C 1
ATOM 893 O O . GLU A 1 107 ? -66.113 0.555 99.782 1.00 59.16 107 GLU A O 1
ATOM 898 N N . LYS A 1 108 ? -67.124 -0.482 101.502 1.00 60.41 108 LYS A N 1
ATOM 899 C CA . LYS A 1 108 ? -65.877 -1.017 102.085 1.00 60.41 108 LYS A CA 1
ATOM 900 C C . LYS A 1 108 ? -65.118 -1.919 101.112 1.00 60.41 108 LYS A C 1
ATOM 902 O O . LYS A 1 108 ? -63.892 -1.834 101.017 1.00 60.41 108 LYS A O 1
ATOM 907 N N . ARG A 1 109 ? -65.828 -2.772 100.369 1.00 57.62 109 ARG A N 1
ATOM 908 C CA . ARG A 1 109 ? -65.220 -3.679 99.383 1.00 57.62 109 ARG A CA 1
ATOM 909 C C . ARG A 1 109 ? -64.628 -2.910 98.203 1.00 57.62 109 ARG A C 1
ATOM 911 O O . ARG A 1 109 ? -63.546 -3.254 97.731 1.00 57.62 109 ARG A O 1
ATOM 918 N N . MET A 1 110 ? -65.295 -1.848 97.754 1.00 57.09 110 MET A N 1
ATOM 919 C CA . MET A 1 110 ? -64.844 -1.035 96.625 1.00 57.09 110 MET A CA 1
ATOM 920 C C . MET A 1 110 ? -63.541 -0.288 96.932 1.00 57.09 110 MET A C 1
ATOM 92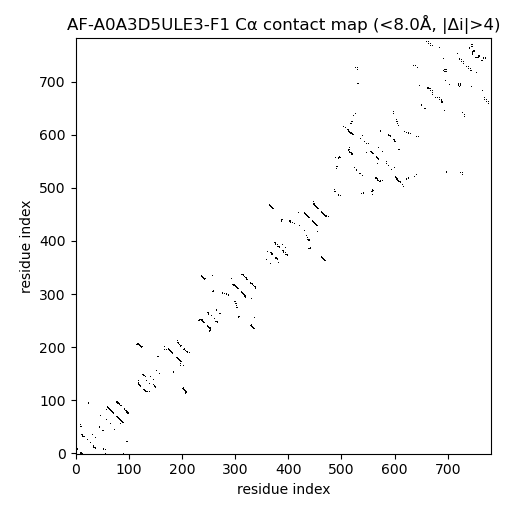2 O O . MET A 1 110 ? -62.611 -0.362 96.131 1.00 57.09 110 MET A O 1
ATOM 926 N N . ILE A 1 111 ? -63.431 0.333 98.113 1.00 59.78 111 ILE A N 1
ATOM 927 C CA . ILE A 1 111 ? -62.198 1.005 98.563 1.00 59.78 111 ILE A CA 1
ATOM 928 C C . ILE A 1 111 ? -61.032 0.011 98.632 1.00 59.78 111 ILE A C 1
ATOM 930 O O . ILE A 1 111 ? -59.935 0.308 98.171 1.00 59.78 111 ILE A O 1
ATOM 934 N N . HIS A 1 112 ? -61.268 -1.198 99.148 1.00 51.66 112 HIS A N 1
ATOM 935 C CA . HIS A 1 112 ? -60.208 -2.196 99.306 1.00 51.66 112 HIS A CA 1
ATOM 936 C C . HIS A 1 112 ? -59.699 -2.768 97.964 1.00 51.66 112 HIS A C 1
ATOM 938 O O . HIS A 1 112 ? -58.559 -3.227 97.884 1.00 51.66 112 HIS A O 1
ATOM 944 N N . THR A 1 113 ? -60.518 -2.744 96.906 1.00 48.97 113 THR A N 1
ATOM 945 C CA . THR A 1 113 ? -60.157 -3.308 95.590 1.00 48.97 113 THR A CA 1
ATOM 946 C C . THR A 1 113 ? -59.362 -2.318 94.720 1.00 48.97 113 THR A C 1
ATOM 948 O O . THR A 1 113 ? -58.722 -2.722 93.751 1.00 48.97 113 THR A O 1
ATOM 951 N N . MET A 1 114 ? -59.360 -1.024 95.065 1.00 51.75 114 MET A N 1
ATOM 952 C CA . MET A 1 114 ? -58.605 0.019 94.363 1.00 51.75 114 MET A CA 1
ATOM 953 C C . MET A 1 114 ? -57.241 0.241 95.040 1.00 51.75 114 MET A C 1
ATOM 955 O O . MET A 1 114 ? -57.090 1.100 95.902 1.00 51.75 114 MET A O 1
ATOM 959 N N . LEU A 1 115 ? -56.229 -0.555 94.672 1.00 56.78 115 LEU A N 1
ATOM 960 C CA . LEU A 1 115 ? -54.826 -0.316 95.052 1.00 56.78 115 LEU A CA 1
ATOM 961 C C . LEU A 1 115 ? -54.270 0.886 94.268 1.00 56.78 115 LEU A C 1
ATOM 963 O O . LEU A 1 115 ? -53.606 0.698 93.251 1.00 56.78 115 LEU A O 1
ATOM 967 N N . THR A 1 116 ? -54.573 2.113 94.701 1.00 58.69 116 THR A N 1
ATOM 968 C CA . THR A 1 116 ? -54.174 3.343 93.991 1.00 58.69 116 THR A CA 1
ATOM 969 C C . THR A 1 116 ? -53.537 4.394 94.892 1.00 58.69 116 THR A C 1
ATOM 971 O O . THR A 1 116 ? -53.710 4.370 96.110 1.00 58.69 116 THR A O 1
ATOM 974 N N . ASP A 1 117 ? -52.774 5.307 94.286 1.00 66.56 117 ASP A N 1
ATOM 975 C CA . ASP A 1 117 ? -51.949 6.294 94.992 1.00 66.56 117 ASP A CA 1
ATOM 976 C C . ASP A 1 117 ? -52.798 7.362 95.688 1.00 66.56 117 ASP A C 1
ATOM 978 O O . ASP A 1 117 ? -52.468 7.807 96.794 1.00 66.56 117 ASP A O 1
ATOM 982 N N . ILE A 1 118 ? -53.907 7.750 95.050 1.00 80.94 118 ILE A N 1
ATOM 983 C CA . ILE A 1 118 ? -54.897 8.686 95.583 1.00 80.94 118 ILE A CA 1
ATOM 984 C C . ILE A 1 118 ? -56.313 8.188 95.267 1.00 80.94 118 ILE A C 1
ATOM 986 O O . ILE A 1 118 ? -56.569 7.611 94.213 1.00 80.94 118 ILE A O 1
ATOM 990 N N . ILE A 1 119 ? -57.246 8.439 96.179 1.00 83.06 119 ILE A N 1
ATOM 991 C CA . ILE A 1 119 ? -58.684 8.265 96.021 1.00 83.06 119 ILE A CA 1
ATOM 992 C C . ILE A 1 119 ? -59.359 9.577 96.426 1.00 83.06 119 ILE A C 1
ATOM 994 O O . ILE A 1 119 ? -59.198 10.055 97.551 1.00 83.06 119 ILE A O 1
ATOM 998 N N . PHE A 1 120 ? -60.138 10.138 95.512 1.00 86.88 120 PHE A N 1
ATOM 999 C CA . PHE A 1 120 ? -61.020 11.272 95.735 1.00 86.88 120 PHE A CA 1
ATOM 1000 C C . PHE A 1 120 ? -62.472 10.791 95.754 1.00 86.88 120 PHE A C 1
ATOM 1002 O O . PHE A 1 120 ? -62.901 10.052 94.870 1.00 86.88 120 PHE A O 1
ATOM 1009 N N . GLU A 1 121 ? -63.231 11.229 96.749 1.00 85.38 121 GLU A N 1
ATOM 1010 C CA . GLU A 1 121 ? -64.688 11.122 96.778 1.00 85.38 121 GLU A CA 1
ATOM 1011 C C . GLU A 1 121 ? -65.265 12.495 96.448 1.00 85.38 121 GLU A C 1
ATOM 1013 O O . GLU A 1 121 ? -64.824 13.502 97.012 1.00 85.38 121 GLU A O 1
ATOM 1018 N N . LEU A 1 122 ? -66.230 12.533 95.535 1.00 88.81 122 LEU A N 1
ATOM 1019 C CA . LEU A 1 122 ? -66.947 13.744 95.168 1.00 88.81 122 LEU A CA 1
ATOM 1020 C C . LEU A 1 122 ? -68.452 13.538 95.266 1.00 88.81 122 LEU A C 1
ATOM 1022 O O . LEU A 1 122 ? -68.959 12.447 95.001 1.00 88.81 122 LEU A O 1
ATOM 1026 N N . ASP A 1 123 ? -69.173 14.601 95.596 1.00 88.44 123 ASP A N 1
ATOM 1027 C CA . ASP A 1 123 ? -70.631 14.603 95.531 1.00 88.44 123 ASP A CA 1
ATOM 1028 C C . ASP A 1 123 ? -71.155 14.738 94.086 1.00 88.44 123 ASP A C 1
ATOM 1030 O O . ASP A 1 123 ? -70.400 14.888 93.119 1.00 88.44 123 ASP A O 1
ATOM 1034 N N . ALA A 1 124 ? -72.481 14.703 93.928 1.00 83.44 124 ALA A N 1
ATOM 1035 C CA . ALA A 1 124 ? -73.143 14.876 92.636 1.00 83.44 124 ALA A CA 1
ATOM 1036 C C . ALA A 1 124 ? -72.885 16.246 91.966 1.00 83.44 124 ALA A C 1
ATOM 1038 O O . ALA A 1 124 ? -73.164 16.385 90.775 1.00 83.44 124 ALA A O 1
ATOM 1039 N N . SER A 1 125 ? -72.360 17.233 92.703 1.00 85.44 125 SER A N 1
ATOM 1040 C CA . SER A 1 125 ? -71.986 18.567 92.210 1.00 85.44 125 SER A CA 1
ATOM 1041 C C . SER A 1 125 ? -70.483 18.693 91.922 1.00 85.44 125 SER A C 1
ATOM 1043 O O . SER A 1 125 ? -69.998 19.796 91.670 1.00 85.44 125 SER A O 1
ATOM 1045 N N . TYR A 1 126 ? -69.743 17.578 91.942 1.00 88.81 126 TYR A N 1
ATOM 1046 C CA . TYR A 1 126 ? -68.292 17.511 91.742 1.00 88.81 126 TYR A CA 1
ATOM 1047 C C . TYR A 1 126 ? -67.480 18.261 92.806 1.00 88.81 126 TYR A C 1
ATOM 1049 O O . TYR A 1 126 ? -66.384 18.748 92.524 1.00 88.81 126 TYR A O 1
ATOM 1057 N N . VAL A 1 127 ? -67.993 18.366 94.030 1.00 88.19 127 VAL A N 1
ATOM 1058 C CA . VAL A 1 127 ? -67.250 18.914 95.170 1.00 88.19 127 VAL A CA 1
ATOM 1059 C C . VAL A 1 127 ? -66.568 17.772 95.908 1.00 88.19 127 VAL A C 1
ATOM 1061 O O . VAL A 1 127 ? -67.200 16.755 96.188 1.00 88.19 127 VAL A O 1
ATOM 1064 N N . PHE A 1 128 ? -65.283 17.925 96.232 1.00 88.25 128 PHE A N 1
ATOM 1065 C CA . PHE A 1 128 ? -64.553 16.903 96.980 1.00 88.25 128 PHE A CA 1
ATOM 1066 C C . PHE A 1 128 ? -65.114 16.767 98.399 1.00 88.25 128 PHE A C 1
ATOM 1068 O O . PHE A 1 128 ? -65.059 17.704 99.194 1.00 88.25 128 PHE A O 1
ATOM 1075 N N . THR A 1 129 ? -65.604 15.584 98.751 1.00 85.25 129 THR A N 1
ATOM 1076 C CA . THR A 1 129 ? -66.102 15.271 100.098 1.00 85.25 129 THR A CA 1
ATOM 1077 C C . THR A 1 129 ? -65.056 14.550 100.938 1.00 85.25 129 THR A C 1
ATOM 1079 O O . THR A 1 129 ? -65.047 14.678 102.162 1.00 85.25 129 THR A O 1
ATOM 1082 N N . LYS A 1 130 ? -64.154 13.797 100.298 1.00 82.75 130 LYS A N 1
ATOM 1083 C CA . LYS A 1 130 ? -63.120 13.015 100.980 1.00 82.75 130 LYS A CA 1
ATOM 1084 C C . LYS A 1 130 ? -61.901 12.814 100.090 1.00 82.75 130 LYS A C 1
ATOM 1086 O O . LYS A 1 130 ? -62.018 12.648 98.879 1.00 82.75 130 LYS A O 1
ATOM 1091 N N . VAL A 1 131 ? -60.726 12.768 100.712 1.00 83.25 131 VAL A N 1
ATOM 1092 C CA . VAL A 1 131 ? -59.455 12.476 100.042 1.00 83.25 131 VAL A CA 1
ATOM 1093 C C . VAL A 1 131 ? -58.692 11.437 100.850 1.00 83.25 131 VAL A C 1
ATOM 1095 O O . VAL A 1 131 ? -58.488 11.602 102.052 1.00 83.25 131 VAL A O 1
ATOM 1098 N N . ILE A 1 132 ? -58.246 10.375 100.191 1.00 80.56 132 ILE A N 1
ATOM 1099 C CA . ILE A 1 132 ? -57.336 9.373 100.744 1.00 80.56 132 ILE A CA 1
ATOM 1100 C C . ILE A 1 132 ? -56.128 9.335 99.819 1.00 80.56 132 ILE A C 1
ATOM 1102 O O . ILE A 1 132 ? -56.268 9.040 98.643 1.00 80.56 132 ILE A O 1
ATOM 1106 N N . ALA A 1 133 ? -54.940 9.640 100.324 1.00 77.06 133 ALA A N 1
ATOM 1107 C CA . ALA A 1 133 ? -53.714 9.574 99.535 1.00 77.06 133 ALA A CA 1
ATOM 1108 C C . ALA A 1 133 ? -52.640 8.829 100.319 1.00 77.06 133 ALA A C 1
ATOM 1110 O O . ALA A 1 133 ? -52.421 9.133 101.494 1.00 77.06 133 ALA A O 1
ATOM 1111 N N . ASN A 1 134 ? -51.945 7.897 99.670 1.00 70.81 134 ASN A N 1
ATOM 1112 C CA . ASN A 1 134 ? -50.822 7.186 100.285 1.00 70.81 134 ASN A CA 1
ATOM 1113 C C . ASN A 1 134 ? -49.582 8.086 100.413 1.00 70.81 134 ASN A C 1
ATOM 1115 O O . ASN A 1 134 ? -48.754 7.875 101.295 1.00 70.81 134 ASN A O 1
ATOM 1119 N N . ASN A 1 135 ? -49.466 9.108 99.559 1.00 71.19 135 ASN A N 1
ATOM 1120 C CA . ASN A 1 135 ? -48.390 10.092 99.583 1.00 71.19 135 ASN A CA 1
ATOM 1121 C C . ASN A 1 135 ? -48.940 11.491 99.261 1.00 71.19 135 ASN A C 1
ATOM 1123 O O . ASN A 1 135 ? -49.457 11.731 98.170 1.00 71.19 135 ASN A O 1
ATOM 1127 N N . GLU A 1 136 ? -48.816 12.426 100.203 1.00 71.62 136 GLU A N 1
ATOM 1128 C CA . GLU A 1 136 ? -49.351 13.787 100.055 1.00 71.62 136 GLU A CA 1
ATOM 1129 C C . GLU A 1 136 ? -48.629 14.608 98.979 1.00 71.62 136 GLU A C 1
ATOM 1131 O O . GLU A 1 136 ? -49.230 15.503 98.392 1.00 71.62 136 GLU A O 1
ATOM 1136 N N . ASN A 1 137 ? -47.391 14.251 98.618 1.00 70.38 137 ASN A N 1
ATOM 1137 C CA . ASN A 1 137 ? -46.632 14.940 97.567 1.00 70.38 137 ASN A CA 1
ATOM 1138 C C . ASN A 1 137 ? -47.211 14.730 96.153 1.00 70.38 137 ASN A C 1
ATOM 1140 O O . ASN A 1 137 ? -46.802 15.400 95.202 1.00 70.38 137 ASN A O 1
ATOM 1144 N N . ILE A 1 138 ? -48.131 13.776 95.991 1.00 70.88 138 ILE A N 1
ATOM 1145 C CA . ILE A 1 138 ? -48.807 13.487 94.719 1.00 70.88 138 ILE A CA 1
ATOM 1146 C C . ILE A 1 138 ? -50.082 14.342 94.572 1.00 70.88 138 ILE A C 1
ATOM 1148 O O . ILE A 1 138 ? -50.557 14.562 93.462 1.00 70.88 138 ILE A O 1
ATOM 1152 N N . LEU A 1 139 ? -50.617 14.892 95.670 1.00 77.19 139 LEU A N 1
ATOM 1153 C CA . LEU A 1 139 ? -51.784 15.772 95.626 1.00 77.19 139 LEU A CA 1
ATOM 1154 C C . LEU A 1 139 ? -51.432 17.129 95.000 1.00 77.19 139 LEU A C 1
ATOM 1156 O O . LEU A 1 139 ? -50.336 17.665 95.188 1.00 77.19 139 LEU A O 1
ATOM 1160 N N . PHE A 1 140 ? -52.378 17.721 94.270 1.00 76.94 140 PHE A N 1
ATOM 1161 C CA . PHE A 1 140 ? -52.211 19.039 93.645 1.00 76.94 140 PHE A CA 1
ATOM 1162 C C . PHE A 1 140 ? -52.391 20.212 94.634 1.00 76.94 140 PHE A C 1
ATOM 1164 O O . PHE A 1 140 ? -51.928 21.312 94.345 1.00 76.94 140 PHE A O 1
ATOM 1171 N N . ALA A 1 141 ? -52.979 19.977 95.808 1.00 79.06 141 ALA A N 1
ATOM 1172 C CA . ALA A 1 141 ? -53.104 20.919 96.926 1.00 79.06 141 ALA A CA 1
ATOM 1173 C C . ALA A 1 141 ? -53.138 20.147 98.262 1.00 79.06 141 ALA A C 1
ATOM 1175 O O . ALA A 1 141 ? -53.153 18.912 98.256 1.00 79.06 141 ALA A O 1
ATOM 1176 N N . SER A 1 142 ? -53.110 20.835 99.407 1.00 80.94 142 SER A N 1
ATOM 1177 C CA . SER A 1 142 ? -53.212 20.154 100.708 1.00 80.94 142 SER A CA 1
ATOM 1178 C C . SER A 1 142 ? -54.610 19.556 100.919 1.00 80.94 142 SER A C 1
ATOM 1180 O O . SER A 1 142 ? -55.589 20.020 100.335 1.00 80.94 142 SER A O 1
ATOM 1182 N N . ARG A 1 143 ? -54.736 18.515 101.753 1.00 80.19 143 ARG A N 1
ATOM 1183 C CA . ARG A 1 143 ? -56.029 17.831 101.972 1.00 80.19 143 ARG A CA 1
ATOM 1184 C C . ARG A 1 143 ? -57.125 18.783 102.451 1.00 80.19 143 ARG A C 1
ATOM 1186 O O . ARG A 1 143 ? -58.252 18.682 101.974 1.00 80.19 143 ARG A O 1
ATOM 1193 N N . ASP A 1 144 ? -56.772 19.708 103.337 1.00 78.81 144 ASP A N 1
ATOM 1194 C CA . ASP A 1 144 ? -57.709 20.672 103.916 1.00 78.81 144 ASP A CA 1
ATOM 1195 C C . ASP A 1 144 ? -58.181 21.720 102.896 1.00 78.81 144 ASP A C 1
ATOM 1197 O O . ASP A 1 144 ? -59.288 22.231 103.012 1.00 78.81 144 ASP A O 1
ATOM 1201 N N . GLU A 1 145 ? -57.376 22.017 101.872 1.00 80.81 145 GLU A N 1
ATOM 1202 C CA . GLU A 1 145 ? -57.771 22.900 100.767 1.00 80.81 145 GLU A CA 1
ATOM 1203 C C . GLU A 1 145 ? -58.640 22.171 99.732 1.00 80.81 145 GLU A C 1
ATOM 1205 O O . GLU A 1 145 ? -59.531 22.772 99.129 1.00 80.81 145 GLU A O 1
ATOM 1210 N N . ILE A 1 146 ? -58.378 20.876 99.512 1.00 83.44 146 ILE A N 1
ATOM 1211 C CA . ILE A 1 146 ? -59.115 20.061 98.538 1.00 83.44 146 ILE A CA 1
ATOM 1212 C C . ILE A 1 146 ? -60.527 19.758 99.044 1.00 83.44 146 ILE A C 1
ATOM 1214 O O . ILE A 1 146 ? -61.476 19.846 98.276 1.00 83.44 146 ILE A O 1
ATOM 1218 N N . ILE A 1 147 ? -60.701 19.393 100.314 1.00 85.25 147 ILE A N 1
ATOM 1219 C CA . ILE A 1 147 ? -62.029 19.031 100.828 1.00 85.25 147 ILE A CA 1
ATOM 1220 C C . ILE A 1 147 ? -62.942 20.268 100.837 1.00 85.25 147 ILE A C 1
ATOM 1222 O O . ILE A 1 147 ? -62.630 21.291 101.438 1.00 85.25 147 ILE A O 1
ATOM 1226 N N . GLY A 1 148 ? -64.100 20.163 100.185 1.00 81.38 148 GLY A N 1
ATOM 1227 C CA . GLY A 1 148 ? -65.097 21.230 100.076 1.00 81.38 148 GLY A CA 1
ATOM 1228 C C . GLY A 1 148 ? -64.902 22.185 98.895 1.00 81.38 148 GLY A C 1
ATOM 1229 O O . GLY A 1 148 ? -65.778 23.015 98.649 1.00 81.38 148 GLY A O 1
ATOM 1230 N N . SER A 1 149 ? -63.811 22.071 98.134 1.00 87.56 149 SER A N 1
ATOM 1231 C CA . SER A 1 149 ? -63.617 22.841 96.903 1.00 87.56 149 SER A CA 1
ATOM 1232 C C . SER A 1 149 ? -64.143 22.087 95.667 1.00 87.56 149 SER A C 1
ATOM 1234 O O . SER A 1 149 ? -64.247 20.854 95.670 1.00 87.56 149 SER A O 1
ATOM 1236 N N . PRO A 1 150 ? -64.544 22.803 94.599 1.00 88.19 150 PRO A N 1
ATOM 1237 C CA . PRO A 1 150 ? -65.056 22.164 93.392 1.00 88.19 150 PRO A CA 1
ATOM 1238 C C . PRO A 1 150 ? -63.918 21.573 92.546 1.00 88.19 150 PRO A C 1
ATOM 1240 O O . PRO A 1 150 ? -62.859 22.183 92.398 1.00 88.19 150 PRO A O 1
ATOM 1243 N N . PHE A 1 151 ? -64.151 20.416 91.917 1.00 87.38 151 PHE A N 1
ATOM 1244 C CA . PHE A 1 151 ? -63.147 19.665 91.144 1.00 87.38 151 PHE A CA 1
ATOM 1245 C C . PHE A 1 151 ? -62.443 20.497 90.063 1.00 87.38 151 PHE A C 1
ATOM 1247 O O . PHE A 1 151 ? -61.240 20.361 89.840 1.00 87.38 151 PHE A O 1
ATOM 1254 N N . HIS A 1 152 ? -63.179 21.399 89.409 1.00 85.44 152 HIS A N 1
ATOM 1255 C CA . HIS A 1 152 ? -62.647 22.255 88.349 1.00 85.44 152 HIS A CA 1
ATOM 1256 C C . HIS A 1 152 ? -61.630 23.297 88.844 1.00 85.44 152 HIS A C 1
ATOM 1258 O O . HIS A 1 152 ? -60.908 23.858 88.026 1.00 85.44 152 HIS A O 1
ATOM 1264 N N . ALA A 1 153 ? -61.558 23.586 90.151 1.00 83.81 153 ALA A N 1
ATOM 1265 C CA . ALA A 1 153 ? -60.690 24.636 90.694 1.00 83.81 153 ALA A CA 1
ATOM 1266 C C . ALA A 1 153 ? -59.194 24.365 90.468 1.00 83.81 153 ALA A C 1
ATOM 1268 O O . ALA A 1 153 ? -58.397 25.301 90.444 1.00 83.81 153 ALA A O 1
ATOM 1269 N N . TYR A 1 154 ? -58.819 23.098 90.279 1.00 82.00 154 TYR A N 1
ATOM 1270 C CA . TYR A 1 154 ? -57.425 22.668 90.166 1.00 82.00 154 TYR A CA 1
ATOM 1271 C C . TYR A 1 154 ? -57.035 22.194 88.767 1.00 82.00 154 TYR A C 1
ATOM 1273 O O . TYR A 1 154 ? -55.911 21.739 88.580 1.00 82.00 154 TYR A O 1
ATOM 1281 N N . LEU A 1 155 ? -57.937 22.272 87.787 1.00 84.38 155 LEU A N 1
ATOM 1282 C CA . LEU A 1 155 ? -57.720 21.754 86.438 1.00 84.38 155 LEU A CA 1
ATOM 1283 C C . LEU A 1 155 ? -57.783 22.881 85.406 1.00 84.38 155 LEU A C 1
ATOM 1285 O O . LEU A 1 155 ? -58.496 23.868 85.578 1.00 84.38 155 LEU A O 1
ATOM 1289 N N . SER A 1 156 ? -57.059 22.722 84.297 1.00 83.69 156 SER A N 1
ATOM 1290 C CA . SER A 1 156 ? -57.263 23.579 83.126 1.00 83.69 156 SER A CA 1
ATOM 1291 C C . SER A 1 156 ? -58.647 23.330 82.516 1.00 83.69 156 SER A C 1
ATOM 1293 O O . SER A 1 156 ? -59.215 22.248 82.671 1.00 83.69 156 SER A O 1
ATOM 1295 N N . GLU A 1 157 ? -59.186 24.307 81.779 1.00 84.69 157 GLU A N 1
ATOM 1296 C CA . GLU A 1 157 ? -60.517 24.187 81.161 1.00 84.69 157 GLU A CA 1
ATOM 1297 C C . GLU A 1 157 ? -60.614 22.970 80.218 1.00 84.69 157 GLU A C 1
ATOM 1299 O O . GLU A 1 157 ? -61.615 22.255 80.205 1.00 84.69 157 GLU A O 1
ATOM 1304 N N . GLU A 1 158 ? -59.545 22.685 79.470 1.00 83.56 158 GLU A N 1
ATOM 1305 C CA . GLU A 1 158 ? -59.463 21.525 78.578 1.00 83.56 158 GLU A CA 1
ATOM 1306 C C . GLU A 1 158 ? -59.491 20.201 79.351 1.00 83.56 158 GLU A C 1
ATOM 1308 O O . GLU A 1 158 ? -60.232 19.278 78.998 1.00 83.56 158 GLU A O 1
ATOM 1313 N N . LEU A 1 159 ? -58.718 20.119 80.436 1.00 85.19 159 LEU A N 1
ATOM 1314 C CA . LEU A 1 159 ? -58.644 18.916 81.250 1.00 85.19 159 LEU A CA 1
ATOM 1315 C C . LEU A 1 159 ? -59.950 18.683 82.015 1.00 85.19 159 LEU A C 1
ATOM 1317 O O . LEU A 1 159 ? -60.440 17.555 82.062 1.00 85.19 159 LEU A O 1
ATOM 1321 N N . TYR A 1 160 ? -60.561 19.744 82.540 1.00 88.75 160 TYR A N 1
ATOM 1322 C CA . TYR A 1 160 ? -61.859 19.662 83.198 1.00 88.75 160 TYR A CA 1
ATOM 1323 C C . TYR A 1 160 ? -62.939 19.126 82.254 1.00 88.75 160 TYR A C 1
ATOM 1325 O O . TYR A 1 160 ? -63.626 18.177 82.616 1.00 88.75 160 TYR A O 1
ATOM 1333 N N . ARG A 1 161 ? -63.029 19.624 81.011 1.00 87.69 161 ARG A N 1
ATOM 1334 C CA . ARG A 1 161 ? -63.986 19.100 80.015 1.00 87.69 161 ARG A CA 1
ATOM 1335 C C . ARG A 1 161 ? -63.790 17.611 79.727 1.00 87.69 161 ARG A C 1
ATOM 1337 O O . ARG A 1 161 ? -64.758 16.905 79.449 1.00 87.69 161 ARG A O 1
ATOM 1344 N N . LYS A 1 162 ? -62.546 17.120 79.763 1.00 87.31 162 LYS A N 1
ATOM 1345 C CA . LYS A 1 162 ? -62.247 15.690 79.590 1.00 87.31 162 LYS A CA 1
ATOM 1346 C C . LYS A 1 162 ? -62.806 14.865 80.750 1.00 87.31 162 LYS A C 1
ATOM 1348 O O . LYS A 1 162 ? -63.442 13.841 80.512 1.00 87.31 162 LYS A O 1
ATOM 1353 N N . PHE A 1 163 ? -62.609 15.334 81.979 1.00 90.31 163 PHE A N 1
ATOM 1354 C CA . PHE A 1 163 ? -63.157 14.705 83.178 1.00 90.31 163 PHE A CA 1
ATOM 1355 C C . PHE A 1 163 ? -64.681 14.810 83.262 1.00 90.31 163 PHE A C 1
ATOM 1357 O O . PHE A 1 163 ? -65.326 13.832 83.609 1.00 90.31 163 PHE A O 1
ATOM 1364 N N . GLU A 1 164 ? -65.271 15.942 82.884 1.00 88.75 164 GLU A N 1
ATOM 1365 C CA . GLU A 1 164 ? -66.722 16.158 82.876 1.00 88.75 164 GLU A CA 1
ATOM 1366 C C . GLU A 1 164 ? -67.445 15.134 81.990 1.00 88.75 164 GLU A C 1
ATOM 1368 O O . GLU A 1 164 ? -68.416 14.512 82.419 1.00 88.75 164 GLU A O 1
ATOM 1373 N N . ARG A 1 165 ? -66.919 14.867 80.785 1.00 87.25 165 ARG A N 1
ATOM 1374 C CA . ARG A 1 165 ? -67.451 13.803 79.914 1.00 87.25 165 ARG A CA 1
ATOM 1375 C C . ARG A 1 165 ? -67.347 12.424 80.557 1.00 87.25 165 ARG A C 1
ATOM 1377 O O . ARG A 1 165 ? -68.269 11.624 80.428 1.00 87.25 165 ARG A O 1
ATOM 1384 N N . ALA A 1 166 ? -66.235 12.147 81.233 1.00 87.81 166 ALA A N 1
ATOM 1385 C CA . ALA A 1 166 ? -66.016 10.866 81.889 1.00 87.81 166 ALA A CA 1
ATOM 1386 C C . ALA A 1 166 ? -66.912 10.691 83.127 1.00 87.81 166 ALA A C 1
ATOM 1388 O O . ALA A 1 166 ? -67.446 9.607 83.333 1.00 87.81 166 ALA A O 1
ATOM 1389 N N . PHE A 1 167 ? -67.164 11.746 83.908 1.00 89.19 167 PHE A N 1
ATOM 1390 C CA . PHE A 1 167 ? -68.141 11.717 84.999 1.00 89.19 167 PHE A CA 1
ATOM 1391 C C . PHE A 1 167 ? -69.552 11.429 84.482 1.00 89.19 167 PHE A C 1
ATOM 1393 O O . PHE A 1 167 ? -70.221 10.537 85.002 1.00 89.19 167 PHE A O 1
ATOM 1400 N N . GLN A 1 168 ? -69.975 12.119 83.420 1.00 86.31 168 GLN A N 1
ATOM 1401 C CA . GLN A 1 168 ? -71.284 11.886 82.812 1.00 86.31 168 GLN A CA 1
ATOM 1402 C C . GLN A 1 168 ? -71.414 10.443 82.297 1.00 86.31 168 GLN A C 1
ATOM 1404 O O . GLN A 1 168 ? -72.383 9.761 82.623 1.00 86.31 168 GLN A O 1
ATOM 1409 N N . SER A 1 169 ? -70.398 9.938 81.586 1.00 85.06 169 SER A N 1
ATOM 1410 C CA . SER A 1 169 ? -70.374 8.550 81.098 1.00 85.06 169 SER A CA 1
ATOM 1411 C C . SER A 1 169 ? -70.403 7.526 82.238 1.00 85.06 169 SER A C 1
ATOM 1413 O O . SER A 1 169 ? -71.156 6.555 82.179 1.00 85.06 169 SER A O 1
ATOM 1415 N N . ALA A 1 170 ? -69.652 7.761 83.320 1.00 84.56 170 ALA A N 1
ATOM 1416 C CA . ALA A 1 170 ? -69.634 6.875 84.485 1.00 84.56 170 ALA A CA 1
ATOM 1417 C C . ALA A 1 170 ? -71.001 6.812 85.189 1.00 84.56 170 ALA A C 1
ATOM 1419 O O . ALA A 1 170 ? -71.387 5.753 85.689 1.00 84.56 170 ALA A O 1
ATOM 1420 N N . LYS A 1 171 ? -71.744 7.926 85.213 1.00 83.50 171 LYS A N 1
ATOM 1421 C CA . LYS A 1 171 ? -73.105 7.992 85.761 1.00 83.50 171 LYS A CA 1
ATOM 1422 C C . LYS A 1 171 ? -74.119 7.262 84.883 1.00 83.50 171 LYS A C 1
ATOM 1424 O O . LYS A 1 171 ? -74.943 6.520 85.413 1.00 83.50 171 LYS A O 1
ATOM 1429 N N . ASP A 1 172 ? -74.038 7.445 83.569 1.00 83.62 172 ASP A N 1
ATOM 1430 C CA . ASP A 1 172 ? -75.002 6.878 82.621 1.00 83.62 172 ASP A CA 1
ATOM 1431 C C . ASP A 1 172 ? -74.805 5.364 82.427 1.00 83.62 172 ASP A C 1
ATOM 1433 O O . ASP A 1 172 ? -75.778 4.613 82.364 1.00 83.62 172 ASP A O 1
ATOM 1437 N N . ASN A 1 173 ? -73.552 4.895 82.390 1.00 74.25 173 ASN A N 1
ATOM 1438 C CA . ASN A 1 173 ? -73.217 3.503 82.069 1.00 74.25 173 ASN A CA 1
ATOM 1439 C C . ASN A 1 173 ? -73.006 2.599 83.299 1.00 74.25 173 ASN A C 1
ATOM 1441 O O . ASN A 1 173 ? -72.787 1.400 83.133 1.00 74.25 173 ASN A O 1
ATOM 1445 N N . GLN A 1 174 ? -73.010 3.152 84.522 1.00 64.88 174 GLN A N 1
ATOM 1446 C CA . GLN A 1 174 ? -72.674 2.460 85.786 1.00 64.88 174 GLN A CA 1
ATOM 1447 C C . GLN A 1 174 ? -71.331 1.680 85.770 1.00 64.88 174 GLN A C 1
ATOM 1449 O O . GLN A 1 174 ? -71.072 0.830 86.629 1.00 64.88 174 GLN A O 1
ATOM 1454 N N . GLY A 1 175 ? -70.457 1.975 84.802 1.00 70.56 175 GLY A N 1
ATOM 1455 C CA . GLY A 1 175 ? -69.138 1.372 84.612 1.00 70.56 175 GLY A CA 1
ATOM 1456 C C . GLY A 1 175 ? -67.997 2.212 85.198 1.00 70.56 175 GLY A C 1
ATOM 1457 O O . GLY A 1 175 ? -68.214 3.289 85.750 1.00 70.56 175 GLY A O 1
ATOM 1458 N N . THR A 1 176 ? -66.765 1.707 85.081 1.00 80.19 176 THR A N 1
ATOM 1459 C CA . THR A 1 176 ? -65.550 2.464 85.430 1.00 80.19 176 THR A CA 1
ATOM 1460 C C . THR A 1 176 ? -65.008 3.155 84.182 1.00 80.19 176 THR A C 1
ATOM 1462 O O . THR A 1 176 ? -64.612 2.480 83.235 1.00 80.19 176 THR A O 1
ATOM 1465 N N . GLU A 1 177 ? -64.939 4.481 84.200 1.00 87.81 177 GLU A N 1
ATOM 1466 C CA . GLU A 1 177 ? -64.353 5.292 83.130 1.00 87.81 177 GLU A CA 1
ATOM 1467 C C . GLU A 1 177 ? -62.882 5.587 83.408 1.00 87.81 177 GLU A C 1
ATOM 1469 O O . GLU A 1 177 ? -62.484 5.742 84.562 1.00 87.81 177 GLU A O 1
ATOM 1474 N N . MET A 1 178 ? -62.064 5.676 82.358 1.00 86.62 178 MET A N 1
ATOM 1475 C CA . MET A 1 178 ? -60.622 5.909 82.485 1.00 86.62 178 MET A CA 1
ATOM 1476 C C . MET A 1 178 ? -60.204 7.200 81.784 1.00 86.62 178 MET A C 1
ATOM 1478 O O . MET A 1 178 ? -60.541 7.437 80.625 1.00 86.62 178 MET A O 1
ATOM 1482 N N . VAL A 1 179 ? -59.426 8.028 82.480 1.00 87.62 179 VAL A N 1
ATOM 1483 C CA . VAL A 1 179 ? -58.911 9.304 81.979 1.00 87.62 179 VAL A CA 1
ATOM 1484 C C . VAL A 1 179 ? -57.415 9.395 82.254 1.00 87.62 179 VAL A C 1
ATOM 1486 O O . VAL A 1 179 ? -56.995 9.509 83.400 1.00 87.62 179 VAL A O 1
ATOM 1489 N N . TRP A 1 180 ? -56.601 9.414 81.198 1.00 87.00 180 TRP A N 1
ATOM 1490 C CA . TRP A 1 180 ? -55.167 9.712 81.311 1.00 87.00 180 TRP A CA 1
ATOM 1491 C C . TRP A 1 180 ? -54.904 11.211 81.195 1.00 87.00 180 TRP A C 1
ATOM 1493 O O . TRP A 1 180 ? -55.438 11.859 80.285 1.00 87.00 180 TRP A O 1
ATOM 1503 N N . TYR A 1 181 ? -54.077 11.764 82.075 1.00 86.31 181 TYR A N 1
ATOM 1504 C CA . TYR A 1 181 ? -53.773 13.193 82.114 1.00 86.31 181 TYR A CA 1
ATOM 1505 C C . TYR A 1 181 ? -52.399 13.477 82.722 1.00 86.31 181 TYR A C 1
ATOM 1507 O O . TYR A 1 181 ? -51.871 12.663 83.467 1.00 86.31 181 TYR A O 1
ATOM 1515 N N . GLN A 1 182 ? -51.820 14.630 82.402 1.00 82.56 182 GLN A N 1
ATOM 1516 C CA . GLN A 1 182 ? -50.591 15.112 83.035 1.00 82.56 182 GLN A CA 1
ATOM 1517 C C . GLN A 1 182 ? -50.936 15.937 84.281 1.00 82.56 182 GLN A C 1
ATOM 1519 O O . GLN A 1 182 ? -52.029 16.508 84.350 1.00 82.56 182 GLN A O 1
ATOM 1524 N N . SER A 1 183 ? -50.032 15.985 85.264 1.00 81.56 183 SER A N 1
ATOM 1525 C CA . SER A 1 183 ? -50.248 16.711 86.518 1.00 81.56 183 SER A CA 1
ATOM 1526 C C . SER A 1 183 ? -50.761 18.136 86.268 1.00 81.56 183 SER A C 1
ATOM 1528 O O . SER A 1 183 ? -50.203 18.860 85.442 1.00 81.56 183 SER A O 1
ATOM 1530 N N . PRO A 1 184 ? -51.790 18.597 86.997 1.00 78.50 184 PRO A N 1
ATOM 1531 C CA . PRO A 1 184 ? -52.261 19.976 86.879 1.00 78.50 184 PRO A CA 1
ATOM 1532 C C . PRO A 1 184 ? -51.273 21.005 87.457 1.00 78.50 184 PRO A C 1
ATOM 1534 O O . PRO A 1 184 ? -51.388 22.203 87.190 1.00 78.50 184 PRO A O 1
ATOM 1537 N N . LYS A 1 185 ? -50.292 20.559 88.255 1.00 78.19 185 LYS A N 1
ATOM 1538 C CA . LYS A 1 185 ? -49.189 21.393 88.742 1.00 78.19 185 LYS A CA 1
ATOM 1539 C C . LYS A 1 185 ? -48.220 21.669 87.590 1.00 78.19 185 LYS A C 1
ATOM 1541 O O . LYS A 1 185 ? -47.600 20.751 87.077 1.00 78.19 185 LYS A O 1
ATOM 1546 N N . LYS A 1 186 ? -48.028 22.944 87.236 1.00 68.31 186 LYS A N 1
ATOM 1547 C CA . LYS A 1 186 ? -47.133 23.367 86.135 1.00 68.31 186 LYS A CA 1
ATOM 1548 C C . LYS A 1 186 ? -45.678 22.890 86.257 1.00 68.31 186 LYS A C 1
ATOM 1550 O O . LYS A 1 186 ? -44.975 22.882 85.257 1.00 68.31 186 LYS A O 1
ATOM 1555 N N . GLU A 1 187 ? -45.231 22.557 87.463 1.00 74.50 187 GLU A N 1
ATOM 1556 C CA . GLU A 1 187 ? -43.863 22.107 87.763 1.00 74.50 187 GLU A CA 1
ATOM 1557 C C . GLU A 1 187 ? -43.746 20.572 87.833 1.00 74.50 187 GLU A C 1
ATOM 1559 O O . GLU A 1 187 ? -42.708 20.045 88.228 1.00 74.50 187 GLU A O 1
ATOM 1564 N N . ASP A 1 188 ? -44.812 19.845 87.489 1.00 78.69 188 ASP A N 1
ATOM 1565 C CA . ASP A 1 188 ? -44.914 18.399 87.643 1.00 78.69 188 ASP A CA 1
ATOM 1566 C C . ASP A 1 188 ? -45.242 17.719 86.303 1.00 78.69 188 ASP A C 1
ATOM 1568 O O . ASP A 1 188 ? -46.364 17.772 85.806 1.00 78.69 188 ASP A O 1
ATOM 1572 N N . ASP A 1 189 ? -44.252 17.041 85.722 1.00 77.44 189 ASP A N 1
ATOM 1573 C CA . ASP A 1 189 ? -44.378 16.365 84.423 1.00 77.44 189 ASP A CA 1
ATOM 1574 C C . ASP A 1 189 ? -44.913 14.925 84.514 1.00 77.44 189 ASP A C 1
ATOM 1576 O O . ASP A 1 189 ? -44.850 14.159 83.546 1.00 77.44 189 ASP A O 1
ATOM 1580 N N . ARG A 1 190 ? -45.428 14.520 85.678 1.00 83.81 190 ARG A N 1
ATOM 1581 C CA . ARG A 1 190 ? -45.977 13.174 85.867 1.00 83.81 190 ARG A CA 1
ATOM 1582 C C . ARG A 1 190 ? -47.281 12.974 85.105 1.00 83.81 190 ARG A C 1
ATOM 1584 O O . ARG A 1 190 ? -48.112 13.878 84.994 1.00 83.81 190 ARG A O 1
ATOM 1591 N N . TRP A 1 191 ? -47.468 11.752 84.620 1.00 84.25 191 TRP A N 1
ATOM 1592 C CA . TRP A 1 191 ? -48.693 11.284 83.984 1.00 84.25 191 TRP A CA 1
ATOM 1593 C C . TRP A 1 191 ? -49.489 10.414 84.944 1.00 84.25 191 TRP A C 1
ATOM 1595 O O . TRP A 1 191 ? -48.949 9.511 85.573 1.00 84.25 191 TRP A O 1
ATOM 1605 N N . PHE A 1 192 ? -50.791 10.647 84.989 1.00 86.06 192 PHE A N 1
ATOM 1606 C CA . PHE A 1 192 ? -51.730 9.972 85.863 1.00 86.06 192 PHE A CA 1
ATOM 1607 C C . PHE A 1 192 ? -52.833 9.283 85.064 1.00 86.06 192 PHE A C 1
ATOM 1609 O O . PHE A 1 192 ? -53.311 9.792 84.047 1.00 86.06 192 PHE A O 1
ATOM 1616 N N . GLU A 1 193 ? -53.265 8.128 85.553 1.00 87.00 193 GLU A N 1
ATOM 1617 C CA . GLU A 1 193 ? -54.505 7.467 85.164 1.00 87.00 193 GLU A CA 1
ATOM 1618 C C . GLU A 1 193 ? -55.542 7.693 86.264 1.00 87.00 193 GLU A C 1
ATOM 1620 O O . GLU A 1 193 ? -55.341 7.261 87.395 1.00 87.00 193 GLU A O 1
ATOM 1625 N N . ALA A 1 194 ? -56.652 8.352 85.935 1.00 87.81 194 ALA A N 1
ATOM 1626 C CA . ALA A 1 194 ? -57.823 8.439 86.795 1.00 87.81 194 ALA A CA 1
ATOM 1627 C C . ALA A 1 194 ? -58.883 7.421 86.367 1.00 87.81 194 ALA A C 1
ATOM 1629 O O . ALA A 1 194 ? -59.304 7.399 85.211 1.00 87.81 194 ALA A O 1
ATOM 1630 N N . ARG A 1 195 ? -59.354 6.619 87.318 1.00 87.88 195 ARG A N 1
ATOM 1631 C CA . ARG A 1 195 ? -60.476 5.690 87.186 1.00 87.88 195 ARG A CA 1
ATOM 1632 C C . ARG A 1 195 ? -61.671 6.238 87.945 1.00 87.88 195 ARG A C 1
ATOM 1634 O O . ARG A 1 195 ? -61.592 6.443 89.152 1.00 87.88 195 ARG A O 1
ATOM 1641 N N . ILE A 1 196 ? -62.766 6.476 87.240 1.00 89.06 196 ILE A N 1
ATOM 1642 C CA . ILE A 1 196 ? -63.944 7.183 87.738 1.00 89.06 196 ILE A CA 1
ATOM 1643 C C . ILE A 1 196 ? -65.113 6.212 87.792 1.00 89.06 196 ILE A C 1
ATOM 1645 O O . ILE A 1 196 ? -65.401 5.532 86.809 1.00 89.06 196 ILE A O 1
ATOM 1649 N N . LYS A 1 197 ? -65.815 6.170 88.924 1.00 86.25 197 LYS A N 1
ATOM 1650 C CA . LYS A 1 197 ? -67.016 5.352 89.089 1.00 86.25 197 LYS A CA 1
ATOM 1651 C C . LYS A 1 197 ? -68.094 6.111 89.851 1.00 86.25 197 LYS A C 1
ATOM 1653 O O . LYS A 1 197 ? -67.792 6.746 90.858 1.00 86.25 197 LYS A O 1
ATOM 1658 N N . PHE A 1 198 ? -69.339 6.022 89.391 1.00 83.75 198 PHE A N 1
ATOM 1659 C CA . PHE A 1 198 ? -70.493 6.601 90.078 1.00 83.75 198 PHE A CA 1
ATOM 1660 C C . PHE A 1 198 ? -71.202 5.535 90.925 1.00 83.75 198 PHE A C 1
ATOM 1662 O O . PHE A 1 198 ? -71.510 4.449 90.431 1.00 83.75 198 PHE A O 1
ATOM 1669 N N . PHE A 1 199 ? -71.426 5.817 92.207 1.00 78.56 199 PHE A N 1
ATOM 1670 C CA . PHE A 1 199 ? -72.072 4.903 93.151 1.00 78.56 199 PHE A CA 1
ATOM 1671 C C . PHE A 1 199 ? -72.719 5.683 94.306 1.00 78.56 199 PHE A C 1
ATOM 1673 O O . PHE A 1 199 ? -72.114 6.624 94.811 1.00 78.56 199 PHE A O 1
ATOM 1680 N N . ALA A 1 200 ? -73.926 5.283 94.731 1.00 75.25 200 ALA A N 1
ATOM 1681 C CA . ALA A 1 200 ? -74.661 5.883 95.858 1.00 75.25 200 ALA A CA 1
ATOM 1682 C C . ALA A 1 200 ? -74.704 7.431 95.831 1.00 75.25 200 ALA A C 1
ATOM 1684 O O . ALA A 1 200 ? -74.388 8.096 96.815 1.00 75.25 200 ALA A O 1
ATOM 1685 N N . ASP A 1 201 ? -75.052 7.999 94.669 1.00 79.75 201 ASP A N 1
ATOM 1686 C CA . ASP A 1 201 ? -75.107 9.447 94.399 1.00 79.75 201 ASP A CA 1
ATOM 1687 C C . ASP A 1 201 ? -73.783 10.221 94.579 1.00 79.75 201 ASP A C 1
ATOM 1689 O O . ASP A 1 201 ? -73.771 11.449 94.698 1.00 79.75 201 ASP A O 1
ATOM 1693 N N . LYS A 1 202 ? -72.648 9.515 94.526 1.00 83.88 202 LYS A N 1
ATOM 1694 C CA . LYS A 1 202 ? -71.293 10.072 94.621 1.00 83.88 202 LYS A CA 1
ATOM 1695 C C . LYS A 1 202 ? -70.375 9.541 93.521 1.00 83.88 202 LYS A C 1
ATOM 1697 O O . LYS A 1 202 ? -70.610 8.478 92.945 1.00 83.88 202 LYS A O 1
ATOM 1702 N N . TYR A 1 203 ? -69.290 10.263 93.254 1.00 86.50 203 TYR A N 1
ATOM 1703 C CA . TYR A 1 203 ? -68.208 9.820 92.376 1.00 86.50 203 TYR A CA 1
ATOM 1704 C C . TYR A 1 203 ? -66.990 9.400 93.189 1.00 86.50 203 TYR A C 1
ATOM 1706 O O . TYR A 1 203 ? -66.503 10.150 94.031 1.00 86.50 203 TYR A O 1
ATOM 1714 N N . LEU A 1 204 ? -66.459 8.220 92.884 1.00 85.81 204 LEU A N 1
ATOM 1715 C CA . LEU A 1 204 ? -65.161 7.772 93.364 1.00 85.81 204 LEU A CA 1
ATOM 1716 C C . LEU A 1 204 ? -64.150 7.885 92.222 1.00 85.81 204 LEU A C 1
ATOM 1718 O O . LEU A 1 204 ? -64.333 7.269 91.169 1.00 85.81 204 LEU A O 1
ATOM 1722 N N . VAL A 1 205 ? -63.094 8.667 92.429 1.00 87.56 205 VAL A N 1
ATOM 1723 C CA . VAL A 1 205 ? -62.003 8.863 91.469 1.00 87.56 205 VAL A CA 1
ATOM 1724 C C . VAL A 1 205 ? -60.717 8.336 92.070 1.00 87.56 205 VAL A C 1
ATOM 1726 O O . VAL A 1 205 ? -60.207 8.856 93.055 1.00 87.56 205 VAL A O 1
ATOM 1729 N N . SER A 1 206 ? -60.182 7.299 91.459 1.00 85.00 206 SER A N 1
ATOM 1730 C CA . SER A 1 206 ? -58.958 6.631 91.869 1.00 85.00 206 SER A CA 1
ATOM 1731 C C . SER A 1 206 ? -57.843 7.012 90.900 1.00 85.00 206 SER A C 1
ATOM 1733 O O . SER A 1 206 ? -58.035 6.924 89.694 1.00 85.00 206 SER A O 1
ATOM 1735 N N . VAL A 1 207 ? -56.713 7.501 91.405 1.00 85.75 207 VAL A N 1
ATOM 1736 C CA . VAL A 1 207 ? -55.622 8.060 90.596 1.00 85.75 207 VAL A CA 1
ATOM 1737 C C . VAL A 1 207 ? -54.332 7.275 90.828 1.00 85.75 207 VAL A C 1
ATOM 1739 O O . VAL A 1 207 ? -53.940 7.051 91.976 1.00 85.75 207 VAL A O 1
ATOM 1742 N N . THR A 1 208 ? -53.666 6.894 89.737 1.00 84.00 208 THR A N 1
ATOM 1743 C CA . THR A 1 208 ? -52.395 6.149 89.725 1.00 84.00 208 THR A CA 1
ATOM 1744 C C . THR A 1 208 ? -51.355 6.862 88.863 1.00 84.00 208 THR A C 1
ATOM 1746 O O . THR A 1 208 ? -51.679 7.302 87.761 1.00 84.00 208 THR A O 1
ATOM 1749 N N . ASP A 1 209 ? -50.108 6.958 89.327 1.00 83.31 209 ASP A N 1
ATOM 1750 C CA . ASP A 1 209 ? -48.981 7.459 88.522 1.00 83.31 209 ASP A CA 1
ATOM 1751 C C . ASP A 1 209 ? -48.536 6.410 87.481 1.00 83.31 209 ASP A C 1
ATOM 1753 O O . ASP A 1 209 ? -48.186 5.280 87.822 1.00 83.31 209 ASP A O 1
ATOM 1757 N N . ILE A 1 210 ? -48.546 6.781 86.196 1.00 80.94 210 ILE A N 1
ATOM 1758 C CA . ILE A 1 210 ? -48.198 5.920 85.049 1.00 80.94 210 ILE A CA 1
ATOM 1759 C C . ILE A 1 210 ? -46.971 6.421 84.265 1.00 80.94 210 ILE A C 1
ATOM 1761 O O . ILE A 1 210 ? -46.721 5.985 83.136 1.00 80.94 210 ILE A O 1
ATOM 1765 N N . THR A 1 211 ? -46.190 7.340 84.837 1.00 81.06 211 THR A N 1
ATOM 1766 C CA . THR A 1 211 ? -45.101 8.047 84.137 1.00 81.06 211 THR A CA 1
ATOM 1767 C C . THR A 1 211 ? -44.039 7.104 83.554 1.00 81.06 211 THR A C 1
ATOM 1769 O O . THR A 1 211 ? -43.657 7.243 82.391 1.00 81.06 211 THR A O 1
ATOM 1772 N N . GLU A 1 212 ? -43.576 6.113 84.321 1.00 76.75 212 GLU A N 1
ATOM 1773 C CA . GLU A 1 212 ? -42.558 5.145 83.870 1.00 76.75 212 GLU A CA 1
ATOM 1774 C C . GLU A 1 212 ? -43.067 4.232 82.741 1.00 76.75 212 GLU A C 1
ATOM 1776 O O . GLU A 1 212 ? -42.340 3.939 81.790 1.00 76.75 212 GLU A O 1
ATOM 1781 N N . GLN A 1 213 ? -44.339 3.827 82.795 1.00 75.62 213 GLN A N 1
ATOM 1782 C CA . GLN A 1 213 ? -44.954 2.978 81.770 1.00 75.62 213 GLN A CA 1
ATOM 1783 C C . GLN A 1 213 ? -45.029 3.687 80.412 1.00 75.62 213 GLN A C 1
ATOM 1785 O O . GLN A 1 213 ? -44.707 3.090 79.384 1.00 75.62 213 GLN A O 1
ATOM 1790 N N . ARG A 1 214 ? -45.398 4.976 80.410 1.00 77.38 214 ARG A N 1
ATOM 1791 C CA . ARG A 1 214 ? -45.446 5.816 79.202 1.00 77.38 214 ARG A CA 1
ATOM 1792 C C . ARG A 1 214 ? -44.072 5.964 78.544 1.00 77.38 214 ARG A C 1
ATOM 1794 O O . ARG A 1 214 ? -43.951 5.716 77.347 1.00 77.38 214 ARG A O 1
ATOM 1801 N N . LYS A 1 215 ? -43.031 6.276 79.326 1.00 75.31 215 LYS A N 1
ATOM 1802 C CA . LYS A 1 215 ? -41.656 6.439 78.810 1.00 75.31 215 LYS A CA 1
ATOM 1803 C C . LYS A 1 215 ? -41.093 5.156 78.192 1.00 75.31 215 LYS A C 1
ATOM 1805 O O . LYS A 1 215 ? -40.362 5.216 77.205 1.00 75.31 215 LYS A O 1
ATOM 1810 N N . LEU A 1 216 ? -41.411 3.991 78.760 1.00 74.00 216 LEU A N 1
ATOM 1811 C CA . LEU A 1 216 ? -40.944 2.708 78.230 1.00 74.00 216 LEU A CA 1
ATOM 1812 C C . LEU A 1 216 ? -41.602 2.360 76.885 1.00 74.00 216 LEU A C 1
ATOM 1814 O O . LEU A 1 216 ? -40.918 1.871 75.986 1.00 74.00 216 LEU A O 1
ATOM 1818 N N . GLN A 1 217 ? -42.901 2.636 76.744 1.00 74.94 217 GLN A N 1
ATOM 1819 C CA . GLN A 1 217 ? -43.653 2.391 75.512 1.00 74.94 217 GLN A CA 1
ATOM 1820 C C . GLN A 1 217 ? -43.140 3.257 74.354 1.00 74.94 217 GLN A C 1
ATOM 1822 O O . GLN A 1 217 ? -42.846 2.732 73.282 1.00 74.94 217 GLN A O 1
ATOM 1827 N N . GLU A 1 218 ? -42.952 4.558 74.588 1.00 72.81 218 GLU A N 1
ATOM 1828 C CA . GLU A 1 218 ? -42.417 5.484 73.577 1.00 72.81 218 GLU A CA 1
ATOM 1829 C C . GLU A 1 218 ? -41.020 5.056 73.109 1.00 72.81 218 GLU A C 1
ATOM 1831 O O . GLU A 1 218 ? -40.740 5.010 71.912 1.00 72.81 218 GLU A O 1
ATOM 1836 N N . ARG A 1 219 ? -40.157 4.631 74.042 1.00 72.75 219 ARG A N 1
ATOM 1837 C CA . ARG A 1 219 ? -38.821 4.121 73.710 1.00 72.75 219 ARG A CA 1
ATOM 1838 C C . ARG A 1 219 ? -38.866 2.828 72.893 1.00 72.75 219 ARG A C 1
ATOM 1840 O O . ARG A 1 219 ? -37.993 2.605 72.057 1.00 72.75 219 ARG A O 1
ATOM 1847 N N . TYR A 1 220 ? -39.846 1.958 73.134 1.00 73.69 220 TYR A N 1
ATOM 1848 C CA . TYR A 1 220 ? -40.025 0.736 72.347 1.00 73.69 220 TYR A CA 1
ATOM 1849 C C . TYR A 1 220 ? -40.450 1.051 70.909 1.00 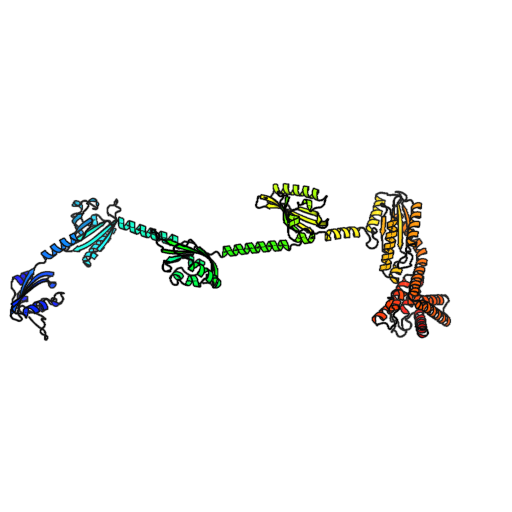73.69 220 TYR A C 1
ATOM 1851 O O . TYR A 1 220 ? -39.881 0.496 69.969 1.00 73.69 220 TYR A O 1
ATOM 1859 N N . GLU A 1 221 ? -41.401 1.970 70.735 1.00 73.69 221 GLU A N 1
ATOM 1860 C CA . GLU A 1 221 ? -41.871 2.423 69.421 1.00 73.69 221 GLU A CA 1
ATOM 1861 C C . GLU A 1 221 ? -40.753 3.109 68.624 1.00 73.69 221 GLU A C 1
ATOM 1863 O O . GLU A 1 221 ? -40.552 2.794 67.451 1.00 73.69 221 GLU A O 1
ATOM 1868 N N . GLU A 1 222 ? -39.956 3.962 69.274 1.00 74.25 222 GLU A N 1
ATOM 1869 C CA . GLU A 1 222 ? -38.790 4.609 68.665 1.00 74.25 222 GLU A CA 1
ATOM 1870 C C . GLU A 1 222 ? -37.743 3.582 68.202 1.00 74.25 222 GLU A C 1
ATOM 1872 O O . GLU A 1 222 ? -37.240 3.644 67.079 1.00 74.25 222 GLU A O 1
ATOM 1877 N N . VAL A 1 223 ? -37.427 2.594 69.043 1.00 71.44 223 VAL A N 1
ATOM 1878 C CA . VAL A 1 223 ? -36.470 1.534 68.702 1.00 71.44 223 VAL A CA 1
ATOM 1879 C C . VAL A 1 223 ? -36.990 0.653 67.559 1.00 71.44 223 VAL A C 1
ATOM 1881 O O . VAL A 1 223 ? -36.221 0.331 66.652 1.00 71.44 223 VAL A O 1
ATOM 1884 N N . ALA A 1 224 ? -38.275 0.288 67.557 1.00 70.56 224 ALA A N 1
ATOM 1885 C CA . ALA A 1 224 ? -38.889 -0.486 66.477 1.00 70.56 224 ALA A CA 1
ATOM 1886 C C . ALA A 1 224 ? -38.860 0.273 65.140 1.00 70.56 224 ALA A C 1
ATOM 1888 O O . ALA A 1 224 ? -38.475 -0.303 64.119 1.00 70.56 224 ALA A O 1
ATOM 1889 N N . LEU A 1 225 ? -39.178 1.572 65.156 1.00 74.94 225 LEU A N 1
ATOM 1890 C CA . LEU A 1 225 ? -39.093 2.438 63.980 1.00 74.94 225 LEU A CA 1
ATOM 1891 C C . LEU A 1 225 ? -37.651 2.555 63.468 1.00 74.94 225 LEU A C 1
ATOM 1893 O O . LEU A 1 225 ? -37.414 2.412 62.271 1.00 74.94 225 LEU A O 1
ATOM 1897 N N . ASN A 1 226 ? -36.677 2.745 64.362 1.00 74.25 226 ASN A N 1
ATOM 1898 C CA . ASN A 1 226 ? -35.259 2.800 63.998 1.00 74.25 226 ASN A CA 1
ATOM 1899 C C . ASN A 1 226 ? -34.793 1.507 63.313 1.00 74.25 226 ASN A C 1
ATOM 1901 O O . ASN A 1 226 ? -34.097 1.563 62.298 1.00 74.25 226 ASN A O 1
ATOM 1905 N N . TYR A 1 227 ? -35.198 0.338 63.823 1.00 77.06 227 TYR A N 1
ATOM 1906 C CA . TYR A 1 227 ? -34.889 -0.940 63.177 1.00 77.06 227 TYR A CA 1
ATOM 1907 C C . TYR A 1 227 ? -35.547 -1.075 61.804 1.00 77.06 227 TYR A C 1
ATOM 1909 O O . TYR A 1 227 ? -34.897 -1.556 60.875 1.00 77.06 227 TYR A O 1
ATOM 1917 N N . GLN A 1 228 ? -36.795 -0.627 61.658 1.00 73.31 228 GLN A N 1
ATOM 1918 C CA . GLN A 1 228 ? -37.497 -0.669 60.380 1.00 73.31 228 GLN A CA 1
ATOM 1919 C C . GLN A 1 228 ? -36.831 0.240 59.338 1.00 73.31 228 GLN A C 1
ATOM 1921 O O . GLN A 1 228 ? -36.567 -0.208 58.229 1.00 73.31 228 GLN A O 1
ATOM 1926 N N . VAL A 1 229 ? -36.467 1.476 59.694 1.00 74.31 229 VAL A N 1
ATOM 1927 C CA . VAL A 1 229 ? -35.771 2.402 58.781 1.00 74.31 229 VAL A CA 1
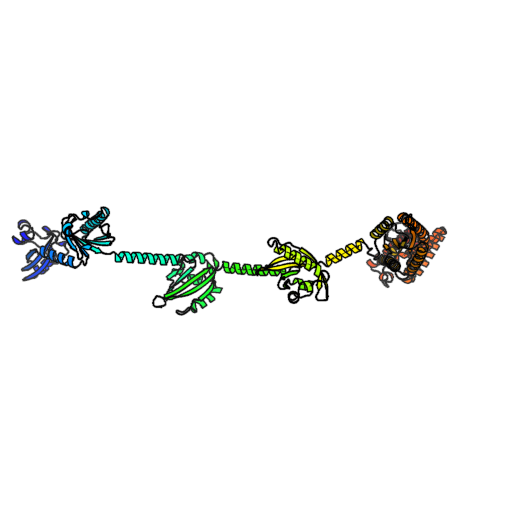ATOM 1928 C C . VAL A 1 229 ? -34.415 1.842 58.350 1.00 74.31 229 VAL A C 1
ATOM 1930 O O . VAL A 1 229 ? -34.084 1.868 57.167 1.00 74.31 229 VAL A O 1
ATOM 1933 N N . LEU A 1 230 ? -33.631 1.294 59.281 1.00 75.75 230 LEU A N 1
ATOM 1934 C CA . LEU A 1 230 ? -32.337 0.696 58.943 1.00 75.75 230 LEU A CA 1
ATOM 1935 C C . LEU A 1 230 ? -32.474 -0.500 57.995 1.00 75.75 230 LEU A C 1
ATOM 1937 O O . LEU A 1 230 ? -31.605 -0.684 57.149 1.00 75.75 230 LEU A O 1
ATOM 1941 N N . ALA A 1 231 ? -33.533 -1.300 58.134 1.00 74.69 231 ALA A N 1
ATOM 1942 C CA . ALA A 1 231 ? -33.772 -2.468 57.296 1.00 74.69 231 ALA A CA 1
ATOM 1943 C C . ALA A 1 231 ? -34.388 -2.108 55.931 1.00 74.69 231 ALA A C 1
ATOM 1945 O O . ALA A 1 231 ? -34.004 -2.701 54.922 1.00 74.69 231 ALA A O 1
ATOM 1946 N N . ASP A 1 232 ? -35.327 -1.159 55.879 1.00 77.25 232 ASP A N 1
ATOM 1947 C CA . ASP A 1 232 ? -36.084 -0.818 54.664 1.00 77.25 232 ASP A CA 1
ATOM 1948 C C . ASP A 1 232 ? -35.273 0.051 53.688 1.00 77.25 232 ASP A C 1
ATOM 1950 O O . ASP A 1 232 ? -35.508 0.012 52.479 1.00 77.25 232 ASP A O 1
ATOM 1954 N N . TYR A 1 233 ? -34.298 0.814 54.192 1.00 74.31 233 TYR A N 1
ATOM 1955 C CA . TYR A 1 233 ? -33.450 1.703 53.390 1.00 74.31 233 TYR A CA 1
ATOM 1956 C C . TYR A 1 233 ? -32.082 1.095 53.032 1.00 74.31 233 TYR A C 1
ATOM 1958 O O . TYR A 1 233 ? -31.194 1.808 52.556 1.00 74.31 233 TYR A O 1
ATOM 1966 N N . THR A 1 234 ? -31.885 -0.216 53.218 1.00 75.00 234 THR A N 1
ATOM 1967 C CA . THR A 1 234 ? -30.694 -0.897 52.691 1.00 75.00 234 THR A CA 1
ATOM 1968 C C . THR A 1 234 ? -30.734 -0.928 51.165 1.00 75.00 234 THR A C 1
ATOM 1970 O O . THR A 1 234 ? -31.739 -1.317 50.574 1.00 75.00 234 THR A O 1
ATOM 1973 N N . TRP A 1 235 ? -29.621 -0.582 50.515 1.00 75.81 235 TRP A N 1
ATOM 1974 C CA . TRP A 1 235 ? -29.514 -0.626 49.048 1.00 75.81 235 TRP A CA 1
ATOM 1975 C C . TRP A 1 235 ? -29.337 -2.046 48.487 1.00 75.81 235 TRP A C 1
ATOM 1977 O O . TRP A 1 235 ? -29.385 -2.241 47.275 1.00 75.81 235 TRP A O 1
ATOM 1987 N N . ASP A 1 236 ? -29.118 -3.027 49.364 1.00 84.19 236 ASP A N 1
ATOM 1988 C CA . ASP A 1 236 ? -29.105 -4.441 49.017 1.00 84.19 236 ASP A CA 1
ATOM 1989 C C . ASP A 1 236 ? -30.491 -5.062 49.219 1.00 84.19 236 ASP A C 1
ATOM 1991 O O . ASP A 1 236 ? -31.244 -4.717 50.140 1.00 84.19 236 ASP A O 1
ATOM 1995 N N . TRP A 1 237 ? -30.810 -6.043 48.377 1.00 91.06 237 TRP A N 1
ATOM 1996 C CA . TRP A 1 237 ? -31.981 -6.882 48.583 1.00 91.06 237 TRP A CA 1
ATOM 1997 C C . TRP A 1 237 ? -31.686 -7.886 49.700 1.00 91.06 237 TRP A C 1
ATOM 1999 O O . TRP A 1 237 ? -31.098 -8.949 49.476 1.00 91.06 237 TRP A O 1
ATOM 2009 N N . GLU A 1 238 ? -32.114 -7.541 50.911 1.00 91.44 238 GLU A N 1
ATOM 2010 C CA . GLU A 1 238 ? -31.980 -8.370 52.099 1.00 91.44 238 GLU A CA 1
ATOM 2011 C C . GLU A 1 238 ? -33.156 -9.326 52.262 1.00 91.44 238 GLU A C 1
ATOM 2013 O O . GLU A 1 238 ? -34.305 -8.998 51.966 1.00 91.44 238 GLU A O 1
ATOM 2018 N N . VAL A 1 239 ? -32.859 -10.516 52.771 1.00 90.94 239 VAL A N 1
ATOM 2019 C CA . VAL A 1 239 ? -33.833 -11.553 53.094 1.00 90.94 239 VAL A CA 1
ATOM 2020 C C . VAL A 1 239 ? -33.467 -12.150 54.446 1.00 90.94 239 VAL A C 1
ATOM 2022 O O . VAL A 1 239 ? -32.323 -12.554 54.660 1.00 90.94 239 VAL A O 1
ATOM 2025 N N . TRP A 1 240 ? -34.437 -12.240 55.350 1.00 90.75 240 TRP A N 1
ATOM 2026 C CA . TRP A 1 240 ? -34.316 -13.018 56.578 1.00 90.75 240 TRP A CA 1
ATOM 2027 C C . TRP A 1 240 ? -35.258 -14.212 56.519 1.00 90.75 240 TRP A C 1
ATOM 2029 O O . TRP A 1 240 ? -36.472 -14.064 56.389 1.00 90.75 240 TRP A O 1
ATOM 2039 N N . GLU A 1 241 ? -34.677 -15.397 56.621 1.00 90.19 241 GLU A N 1
ATOM 2040 C CA . GLU A 1 241 ? -35.356 -16.681 56.702 1.00 90.19 241 GLU A CA 1
ATOM 2041 C C . GLU A 1 241 ? -35.166 -17.228 58.119 1.00 90.19 241 GLU A C 1
ATOM 2043 O O . GLU A 1 241 ? -34.048 -17.214 58.635 1.00 90.19 241 GLU A O 1
ATOM 2048 N N . ASP A 1 242 ? -36.236 -17.680 58.770 1.00 88.12 242 ASP A N 1
ATOM 2049 C CA . ASP A 1 242 ? -36.140 -18.273 60.103 1.00 88.12 242 ASP A CA 1
ATOM 2050 C C . ASP A 1 242 ? -35.591 -19.712 60.078 1.00 88.12 242 ASP A C 1
ATOM 2052 O O . ASP A 1 242 ? -35.339 -20.302 59.026 1.00 88.12 242 ASP A O 1
ATOM 2056 N N . ARG A 1 243 ? -35.431 -20.312 61.263 1.00 85.69 243 ARG A N 1
ATOM 2057 C CA . ARG A 1 243 ? -34.957 -21.698 61.434 1.00 85.69 243 ARG A CA 1
ATOM 2058 C C . ARG A 1 243 ? -35.786 -22.779 60.724 1.00 85.69 243 ARG A C 1
ATOM 2060 O O . ARG A 1 243 ? -35.280 -23.878 60.530 1.00 85.69 243 ARG A O 1
ATOM 2067 N N . ASN A 1 244 ? -37.033 -22.491 60.351 1.00 82.75 244 ASN A N 1
ATOM 2068 C CA . ASN A 1 244 ? -37.923 -23.427 59.660 1.00 82.75 244 ASN A CA 1
ATOM 2069 C C . ASN A 1 244 ? -37.957 -23.194 58.144 1.00 82.75 244 ASN A C 1
ATOM 2071 O O . ASN A 1 244 ? -38.716 -23.855 57.436 1.00 82.75 244 ASN A O 1
ATOM 2075 N N . GLY A 1 245 ? -37.159 -22.253 57.644 1.00 78.81 245 GLY A N 1
ATOM 2076 C CA . GLY A 1 245 ? -37.135 -21.892 56.238 1.00 78.81 245 GLY A CA 1
ATOM 2077 C C . GLY A 1 245 ? -38.227 -20.901 55.825 1.00 78.81 245 GLY A C 1
ATOM 2078 O O . GLY A 1 245 ? -38.517 -20.754 54.638 1.00 78.81 245 GLY A O 1
ATOM 2079 N N . VAL A 1 246 ? -38.884 -20.242 56.787 1.00 85.44 246 VAL A N 1
ATOM 2080 C CA . VAL A 1 246 ? -39.941 -19.263 56.505 1.00 85.44 246 VAL A CA 1
ATOM 2081 C C . VAL A 1 246 ? -39.318 -17.883 56.352 1.00 85.44 246 VAL A C 1
ATOM 2083 O O . VAL A 1 246 ? -38.640 -17.393 57.254 1.00 85.44 246 VAL A O 1
ATOM 2086 N N . VAL A 1 247 ? -39.583 -17.231 55.222 1.00 88.94 247 VAL A N 1
ATOM 2087 C CA . VAL A 1 247 ? -39.137 -15.859 54.966 1.00 88.94 247 VAL A CA 1
ATOM 2088 C C . VAL A 1 247 ? -39.897 -14.901 55.888 1.00 88.94 247 VAL A C 1
ATOM 2090 O O . VAL A 1 247 ? -41.108 -14.728 55.764 1.00 88.94 247 VAL A O 1
ATOM 2093 N N . ARG A 1 248 ? -39.183 -14.296 56.839 1.00 87.62 248 ARG A N 1
ATOM 2094 C CA . ARG A 1 248 ? -39.713 -13.356 57.838 1.00 87.62 248 ARG A CA 1
ATOM 2095 C C . ARG A 1 248 ? -39.642 -11.910 57.389 1.00 87.62 248 ARG A C 1
ATOM 2097 O O . ARG A 1 248 ? -40.481 -11.114 57.794 1.00 87.62 248 ARG A O 1
ATOM 2104 N N . TYR A 1 249 ? -38.646 -11.579 56.579 1.00 89.06 249 TYR A N 1
ATOM 2105 C CA . TYR A 1 249 ? -38.434 -10.224 56.098 1.00 89.06 249 TYR A CA 1
ATOM 2106 C C . TYR A 1 249 ? -37.765 -10.241 54.729 1.00 89.06 249 TYR A C 1
ATOM 2108 O O . TYR A 1 249 ? -36.906 -11.084 54.459 1.00 89.06 249 TYR A O 1
ATOM 2116 N N . VAL A 1 250 ? -38.161 -9.293 53.884 1.00 89.88 250 VAL A N 1
ATOM 2117 C CA . VAL A 1 250 ? -37.543 -9.003 52.593 1.00 89.88 250 VAL A CA 1
ATOM 2118 C C . VAL A 1 250 ? -37.488 -7.490 52.449 1.00 89.88 250 VAL A C 1
ATOM 2120 O O . VAL A 1 250 ? -38.521 -6.844 52.615 1.00 89.88 250 VAL A O 1
ATOM 2123 N N . SER A 1 251 ? -36.318 -6.926 52.143 1.00 91.50 251 SER A N 1
ATOM 2124 C CA . SER A 1 251 ? -36.207 -5.474 51.986 1.00 91.50 251 SER A CA 1
ATOM 2125 C C . SER A 1 251 ? -36.968 -4.979 50.746 1.00 91.50 251 SER A C 1
ATOM 2127 O O . SER A 1 251 ? -37.060 -5.699 49.741 1.00 91.50 251 SER A O 1
ATOM 2129 N N . PRO A 1 252 ? -37.495 -3.738 50.760 1.00 89.50 252 PRO A N 1
ATOM 2130 C CA . PRO A 1 252 ? -38.190 -3.144 49.614 1.00 89.50 252 PRO A CA 1
ATOM 2131 C C . PRO A 1 252 ? -37.354 -3.119 48.324 1.00 89.50 252 PRO A C 1
ATOM 2133 O O . PRO A 1 252 ? -37.902 -3.161 47.217 1.00 89.50 252 PRO A O 1
ATOM 2136 N N . ASP A 1 253 ? -36.023 -3.109 48.453 1.00 89.62 253 ASP A N 1
ATOM 2137 C CA . ASP A 1 253 ? -35.086 -3.080 47.329 1.00 89.62 253 ASP A CA 1
ATOM 2138 C C . ASP A 1 253 ? -35.156 -4.335 46.432 1.00 89.62 253 ASP A C 1
ATOM 2140 O O . ASP A 1 253 ? -34.792 -4.290 45.250 1.00 89.62 253 ASP A O 1
ATOM 2144 N N . ALA A 1 254 ? -35.774 -5.421 46.921 1.00 90.75 254 ALA A N 1
ATOM 2145 C CA . ALA A 1 254 ? -36.147 -6.584 46.115 1.00 90.75 254 ALA A CA 1
ATOM 2146 C C . ALA A 1 254 ? -36.848 -6.194 44.802 1.00 90.75 254 ALA A C 1
ATOM 2148 O O . ALA A 1 254 ? -36.595 -6.807 43.760 1.00 90.75 254 ALA A O 1
ATOM 2149 N N . LYS A 1 255 ? -37.665 -5.130 44.809 1.00 91.12 255 LYS A N 1
ATOM 2150 C CA . LYS A 1 255 ? -38.368 -4.626 43.621 1.00 91.12 255 LYS A CA 1
ATOM 2151 C C . LYS A 1 255 ? -37.428 -4.040 42.577 1.00 91.12 255 LYS A C 1
ATOM 2153 O O . LYS A 1 255 ? -37.609 -4.293 41.388 1.00 91.12 255 LYS A O 1
ATOM 2158 N N . ARG A 1 256 ? -36.416 -3.279 42.992 1.00 90.56 256 ARG A N 1
ATOM 2159 C CA . ARG A 1 256 ? -35.444 -2.653 42.083 1.00 90.56 256 ARG A CA 1
ATOM 2160 C C . ARG A 1 256 ? -34.579 -3.705 41.393 1.00 90.56 256 ARG A C 1
ATOM 2162 O O . ARG A 1 256 ? -34.278 -3.594 40.200 1.00 90.56 256 ARG A O 1
ATOM 2169 N N . ILE A 1 257 ? -34.186 -4.736 42.137 1.00 91.31 257 ILE A N 1
ATOM 2170 C CA . ILE A 1 257 ? -33.319 -5.793 41.620 1.00 91.31 257 ILE A CA 1
ATOM 2171 C C . ILE A 1 257 ? -34.119 -6.812 40.801 1.00 91.31 257 ILE A C 1
ATOM 2173 O O . ILE A 1 257 ? -33.780 -7.041 39.642 1.00 91.31 257 ILE A O 1
ATOM 2177 N N . SER A 1 258 ? -35.193 -7.382 41.355 1.00 92.25 258 SER A N 1
ATOM 2178 C CA . SER A 1 258 ? -35.946 -8.490 40.742 1.00 92.25 258 SER A CA 1
ATOM 2179 C C . SER A 1 258 ? -37.177 -8.068 39.927 1.00 92.25 258 SER A C 1
ATOM 2181 O O . SER A 1 258 ? -37.651 -8.826 39.079 1.00 92.25 258 SER A O 1
ATOM 2183 N N . GLY A 1 259 ? -37.727 -6.876 40.167 1.00 91.12 259 GLY A N 1
ATOM 2184 C CA . GLY A 1 259 ? -39.017 -6.437 39.622 1.00 91.12 259 GLY A CA 1
ATOM 2185 C C . GLY A 1 259 ? -40.251 -6.926 40.396 1.00 91.12 259 GLY A C 1
ATOM 2186 O O . GLY A 1 259 ? -41.370 -6.589 40.009 1.00 91.12 259 GLY A O 1
ATOM 2187 N N . TYR A 1 260 ? -40.076 -7.704 41.468 1.00 92.88 260 TYR A N 1
ATOM 2188 C CA . TYR A 1 260 ? -41.149 -8.171 42.351 1.00 92.88 260 TYR A CA 1
ATOM 2189 C C . TYR A 1 260 ? -41.113 -7.435 43.693 1.00 92.88 260 TYR A C 1
ATOM 2191 O O . TYR A 1 260 ? -40.042 -7.219 44.253 1.00 92.88 260 TYR A O 1
ATOM 2199 N N . ASP A 1 261 ? -42.281 -7.061 44.217 1.00 93.00 261 ASP A N 1
ATOM 2200 C CA . ASP A 1 261 ? -42.393 -6.449 45.543 1.00 93.00 261 ASP A CA 1
ATOM 2201 C C . ASP A 1 261 ? -41.985 -7.433 46.653 1.00 93.00 261 ASP A C 1
ATOM 2203 O O . ASP A 1 261 ? -42.181 -8.643 46.520 1.00 93.00 261 ASP A O 1
ATOM 2207 N N . ALA A 1 262 ? -41.464 -6.913 47.769 1.00 90.50 262 ALA A N 1
ATOM 2208 C CA . ALA A 1 262 ? -41.028 -7.705 48.924 1.00 90.50 262 ALA A CA 1
ATOM 2209 C C . ALA A 1 262 ? -42.100 -8.704 49.406 1.00 90.50 262 ALA A C 1
ATOM 2211 O O . ALA A 1 262 ? -41.805 -9.872 49.664 1.00 90.50 262 ALA A O 1
ATOM 2212 N N . GLU A 1 263 ? -43.370 -8.285 49.425 1.00 90.56 263 GLU A N 1
ATOM 2213 C CA . GLU A 1 263 ? -44.506 -9.137 49.795 1.00 90.56 263 GLU A CA 1
ATOM 2214 C C . GLU A 1 263 ? -44.659 -10.385 48.917 1.00 90.56 263 GLU A C 1
ATOM 2216 O O . GLU A 1 263 ? -45.154 -11.407 49.392 1.00 90.56 263 GLU A O 1
ATOM 2221 N N . ALA A 1 264 ? -44.258 -10.329 47.643 1.00 90.88 264 ALA A N 1
ATOM 2222 C CA . ALA A 1 264 ? -44.363 -11.471 46.737 1.00 90.88 264 ALA A CA 1
ATOM 2223 C C . ALA A 1 264 ? -43.441 -12.616 47.180 1.00 90.88 264 ALA A C 1
ATOM 2225 O O . ALA A 1 264 ? -43.840 -13.777 47.128 1.00 90.88 264 ALA A O 1
ATOM 2226 N N . PHE A 1 265 ? -42.249 -12.285 47.679 1.00 90.00 265 PHE A N 1
ATOM 2227 C CA . PHE A 1 265 ? -41.287 -13.256 48.205 1.00 90.00 265 PHE A CA 1
ATOM 2228 C C . PHE A 1 265 ? -41.696 -13.822 49.567 1.00 90.00 265 PHE A C 1
ATOM 2230 O O . PHE A 1 265 ? -41.386 -14.970 49.869 1.00 90.00 265 PHE A O 1
ATOM 2237 N N . ILE A 1 266 ? -42.413 -13.038 50.378 1.00 89.06 266 ILE A N 1
ATOM 2238 C CA . ILE A 1 266 ? -42.967 -13.508 51.655 1.00 89.06 266 ILE A CA 1
ATOM 2239 C C . ILE A 1 266 ? -44.148 -14.462 51.405 1.00 89.06 266 ILE A C 1
ATOM 2241 O O . ILE A 1 266 ? -44.257 -15.495 52.062 1.00 89.06 266 ILE A O 1
ATOM 2245 N N . LYS A 1 267 ? -45.022 -14.146 50.435 1.00 88.94 267 LYS A N 1
ATOM 2246 C CA . LYS A 1 267 ? -46.187 -14.975 50.069 1.00 88.94 267 LYS A CA 1
ATOM 2247 C C . LYS A 1 267 ? -45.795 -16.276 49.368 1.00 88.94 267 LYS A C 1
ATOM 2249 O O . LYS A 1 267 ? -46.416 -17.304 49.626 1.00 88.94 267 LYS A O 1
ATOM 2254 N N . ASP A 1 268 ? -44.789 -16.236 48.496 1.00 87.88 268 ASP A N 1
ATOM 2255 C CA . ASP A 1 268 ? -44.253 -17.413 47.809 1.00 87.88 268 ASP A CA 1
ATOM 2256 C C . ASP A 1 268 ? -42.738 -17.552 48.042 1.00 87.88 268 ASP A C 1
ATOM 2258 O O . ASP A 1 268 ? -41.931 -17.035 47.262 1.00 87.88 268 ASP A O 1
ATOM 2262 N N . PRO A 1 269 ? -42.325 -18.319 49.068 1.00 79.31 269 PRO A N 1
ATOM 2263 C CA . PRO A 1 269 ? -40.914 -18.586 49.336 1.00 79.31 269 PRO A CA 1
ATOM 2264 C C . PRO A 1 269 ? -40.171 -19.275 48.179 1.00 79.31 269 PRO A C 1
ATOM 2266 O O . PRO A 1 269 ? -38.942 -19.221 48.114 1.00 79.31 269 PRO A O 1
ATOM 2269 N N . LYS A 1 270 ? -40.877 -19.927 47.238 1.00 85.62 270 LYS A N 1
ATOM 2270 C CA . LYS A 1 270 ? -40.244 -20.569 46.074 1.00 85.62 270 LYS A CA 1
ATOM 2271 C C . LYS A 1 270 ? -39.903 -19.573 44.974 1.00 85.62 270 LYS A C 1
ATOM 2273 O O . LYS A 1 270 ? -39.020 -19.882 44.168 1.00 85.62 270 LYS A O 1
ATOM 2278 N N . LEU A 1 271 ? -40.520 -18.389 44.963 1.00 89.31 271 LEU A N 1
ATOM 2279 C CA . LEU A 1 271 ? -40.323 -17.360 43.941 1.00 89.31 271 LEU A CA 1
ATOM 2280 C C . LEU A 1 271 ? -38.841 -17.052 43.714 1.00 89.31 271 LEU A C 1
ATOM 2282 O O . LEU A 1 271 ? -38.402 -17.007 42.567 1.00 89.31 271 LEU A O 1
ATOM 2286 N N . PHE A 1 272 ? -38.055 -16.933 44.791 1.00 89.00 272 PHE A N 1
ATOM 2287 C CA . PHE A 1 272 ? -36.617 -16.674 44.697 1.00 89.00 272 PHE A CA 1
ATOM 2288 C C . PHE A 1 272 ? -35.891 -17.744 43.873 1.00 89.00 272 PHE A C 1
ATOM 2290 O O . PHE A 1 272 ? -35.110 -17.419 42.991 1.00 89.00 272 PHE A O 1
ATOM 2297 N N . SER A 1 273 ? -36.185 -19.026 44.103 1.00 87.25 273 SER A N 1
ATOM 2298 C CA . SER A 1 273 ? -35.576 -20.122 43.337 1.00 87.25 273 SER A CA 1
ATOM 2299 C C . SER A 1 273 ? -36.089 -20.221 41.896 1.00 87.25 273 SER A C 1
ATOM 2301 O O . SER A 1 273 ? -35.367 -20.693 41.018 1.00 87.25 273 SER A O 1
ATOM 2303 N N . THR A 1 274 ? -37.316 -19.761 41.644 1.00 89.69 274 THR A N 1
ATOM 2304 C CA . THR A 1 274 ? -37.957 -19.793 40.324 1.00 89.69 274 THR A CA 1
ATOM 2305 C C . THR A 1 274 ? -37.344 -18.771 39.373 1.00 89.69 274 THR A C 1
ATOM 2307 O O . THR A 1 274 ? -37.120 -19.100 38.207 1.00 89.69 274 THR A O 1
ATOM 2310 N N . ILE A 1 275 ? -37.037 -17.565 39.865 1.00 93.75 275 ILE A N 1
ATOM 2311 C CA . ILE A 1 275 ? -36.457 -16.483 39.052 1.00 93.75 275 ILE A CA 1
ATOM 2312 C C . ILE A 1 275 ? -34.978 -16.705 38.707 1.00 93.75 275 ILE A C 1
ATOM 2314 O O . ILE A 1 275 ? -34.446 -15.991 37.864 1.00 93.75 275 ILE A O 1
ATOM 2318 N N . ILE A 1 276 ? -34.300 -17.670 39.335 1.00 94.19 276 ILE A N 1
ATOM 2319 C CA . ILE A 1 276 ? -32.931 -18.057 38.969 1.00 94.19 276 ILE A CA 1
ATOM 2320 C C . ILE A 1 276 ? -32.969 -18.780 37.622 1.00 94.19 276 ILE A C 1
ATOM 2322 O O . ILE A 1 276 ? -33.768 -19.709 37.440 1.00 94.19 276 ILE A O 1
ATOM 2326 N N . LEU A 1 277 ? -32.086 -18.370 36.704 1.00 92.81 277 LEU A N 1
ATOM 2327 C CA . LEU A 1 277 ? -31.941 -18.997 35.389 1.00 92.81 277 LEU A CA 1
ATOM 2328 C C . LEU A 1 277 ? -31.649 -20.493 35.529 1.00 92.81 277 LEU A C 1
ATOM 2330 O O . LEU A 1 277 ? -30.968 -20.924 36.462 1.00 92.81 277 LEU A O 1
ATOM 2334 N N . GLU A 1 278 ? -32.176 -21.291 34.603 1.00 90.69 278 GLU A N 1
ATOM 2335 C CA . GLU A 1 278 ? -32.168 -22.750 34.700 1.00 90.69 278 GLU A CA 1
ATOM 2336 C C . GLU A 1 278 ? -30.755 -23.330 34.860 1.00 90.69 278 GLU A C 1
ATOM 2338 O O . GLU A 1 278 ? -30.541 -24.210 35.700 1.00 90.69 278 GLU A O 1
ATOM 2343 N N . GLU A 1 279 ? -29.781 -22.771 34.143 1.00 91.69 279 GLU A N 1
ATOM 2344 C CA . GLU A 1 279 ? -28.375 -23.180 34.168 1.00 91.69 279 GLU A CA 1
ATOM 2345 C C . GLU A 1 279 ? -27.733 -22.965 35.550 1.00 91.69 279 GLU A C 1
ATOM 2347 O O . GLU A 1 279 ? -26.943 -23.790 36.026 1.00 91.69 279 GLU A O 1
ATOM 2352 N N . ASP A 1 280 ? -28.131 -21.899 36.248 1.00 93.25 280 ASP A N 1
ATOM 2353 C CA . ASP A 1 280 ? -27.509 -21.469 37.502 1.00 93.25 280 ASP A CA 1
ATOM 2354 C C . ASP A 1 280 ? -28.205 -22.065 38.746 1.00 93.25 280 ASP A C 1
ATOM 2356 O O . ASP A 1 280 ? -27.658 -22.044 39.856 1.00 93.25 280 ASP A O 1
ATOM 2360 N N . ARG A 1 281 ? -29.374 -22.710 38.587 1.00 90.62 281 ARG A N 1
ATOM 2361 C CA . ARG A 1 281 ? -30.098 -23.393 39.685 1.00 90.62 281 ARG A CA 1
ATOM 2362 C C . ARG A 1 281 ? -29.270 -24.486 40.361 1.00 90.62 281 ARG A C 1
ATOM 2364 O O . ARG A 1 281 ? -29.481 -24.798 41.536 1.00 90.62 281 ARG A O 1
ATOM 2371 N N . SER A 1 282 ? -28.332 -25.100 39.640 1.00 90.50 282 SER A N 1
ATOM 2372 C CA . SER A 1 282 ? -27.426 -26.111 40.199 1.00 90.50 282 SER A CA 1
ATOM 2373 C C . SER A 1 282 ? -26.465 -25.517 41.240 1.00 90.50 282 SER A C 1
ATOM 2375 O O . SER A 1 282 ? -26.271 -26.120 42.300 1.00 90.50 282 SER A O 1
ATOM 2377 N N . VAL A 1 283 ? -25.936 -24.318 40.976 1.00 90.31 283 VAL A N 1
ATOM 2378 C CA . VAL A 1 283 ? -25.067 -23.552 41.881 1.00 90.31 283 VAL A CA 1
ATOM 2379 C C . VAL A 1 283 ? -25.856 -23.130 43.116 1.00 90.31 283 VAL A C 1
ATOM 2381 O O . VAL A 1 283 ? -25.412 -23.377 44.239 1.00 90.31 283 VAL A O 1
ATOM 2384 N N . TRP A 1 284 ? -27.072 -22.612 42.916 1.00 90.31 284 TRP A N 1
ATOM 2385 C CA . TRP A 1 284 ? -27.991 -22.260 44.001 1.00 90.31 284 TRP A CA 1
ATOM 2386 C C . TRP A 1 284 ? -28.293 -23.445 44.926 1.00 90.31 284 TRP A C 1
ATOM 2388 O O . TRP A 1 284 ? -28.152 -23.341 46.145 1.00 90.31 284 TRP A O 1
ATOM 2398 N N . ARG A 1 285 ? -28.650 -24.611 44.366 1.00 88.69 285 ARG A N 1
ATOM 2399 C CA . ARG A 1 285 ? -28.907 -25.818 45.168 1.00 88.69 285 ARG A CA 1
ATOM 2400 C C . ARG A 1 285 ? -27.681 -26.229 45.974 1.00 88.69 285 ARG A C 1
ATOM 2402 O O . ARG A 1 285 ? -27.829 -26.486 47.163 1.00 88.69 285 ARG A O 1
ATOM 2409 N N . LYS A 1 286 ? -26.491 -26.278 45.366 1.00 87.94 286 LYS A N 1
ATOM 2410 C CA . LYS A 1 286 ? -25.250 -26.631 46.082 1.00 87.94 286 LYS A CA 1
ATOM 2411 C C . LYS A 1 286 ? -24.962 -25.661 47.226 1.00 87.94 286 LYS A C 1
ATOM 2413 O O . LYS A 1 286 ? -24.598 -26.102 48.311 1.00 87.94 286 LYS A O 1
ATOM 2418 N N . HIS A 1 287 ? -25.168 -24.365 46.997 1.00 88.62 287 HIS A N 1
ATOM 2419 C CA . HIS A 1 287 ? -25.023 -23.347 48.029 1.00 88.62 287 HIS A CA 1
ATOM 2420 C C . HIS A 1 287 ? -25.991 -23.585 49.193 1.00 88.62 287 HIS A C 1
ATOM 2422 O O . HIS A 1 287 ? -25.534 -23.730 50.323 1.00 88.62 287 HIS A O 1
ATOM 2428 N N . ARG A 1 288 ? -27.293 -23.747 48.911 1.00 85.06 288 ARG A N 1
ATOM 2429 C CA . ARG A 1 288 ? -28.331 -23.989 49.930 1.00 85.06 288 ARG A CA 1
ATOM 2430 C C . ARG A 1 288 ? -28.107 -25.262 50.743 1.00 85.06 288 ARG A C 1
ATOM 2432 O O . ARG A 1 288 ? -28.229 -25.219 51.958 1.00 85.06 288 ARG A O 1
ATOM 2439 N N . HIS A 1 289 ? -27.740 -26.373 50.102 1.00 84.69 289 HIS A N 1
ATOM 2440 C CA . HIS A 1 289 ? -27.454 -27.633 50.807 1.00 84.69 289 HIS A CA 1
ATOM 2441 C C . HIS A 1 289 ? -26.178 -27.566 51.653 1.00 84.69 289 HIS A C 1
ATOM 2443 O O . HIS A 1 289 ? -26.003 -28.362 52.568 1.00 84.69 289 HIS A O 1
ATOM 2449 N N . GLY A 1 290 ? -25.267 -26.648 51.326 1.00 78.25 290 GLY A N 1
ATOM 2450 C CA . GLY A 1 290 ? -24.024 -26.459 52.057 1.00 78.25 290 GLY A CA 1
ATOM 2451 C C . GLY A 1 290 ? -24.130 -25.502 53.247 1.00 78.25 290 GLY A C 1
ATOM 2452 O O . GLY A 1 290 ? -23.110 -25.282 53.900 1.00 78.25 290 GLY A O 1
ATOM 2453 N N . LEU A 1 291 ? -25.294 -24.898 53.497 1.00 82.44 291 LEU A N 1
ATOM 2454 C CA . LEU A 1 291 ? -25.513 -24.032 54.654 1.00 82.44 291 LEU A CA 1
ATOM 2455 C C . LEU A 1 291 ? -25.718 -24.877 55.917 1.00 82.44 291 LEU A C 1
ATOM 2457 O O . LEU A 1 291 ? -26.452 -25.864 55.906 1.00 82.44 291 LEU A O 1
ATOM 2461 N N . SER A 1 292 ? -25.079 -24.468 57.009 1.00 78.00 292 SER A N 1
ATOM 2462 C CA . SER A 1 292 ? -25.318 -25.013 58.347 1.00 78.00 292 SER A CA 1
ATOM 2463 C C . SER A 1 292 ? -25.380 -23.900 59.390 1.00 78.00 292 SER A C 1
ATOM 2465 O O . SER A 1 292 ? -24.866 -22.798 59.177 1.00 78.00 292 SER A O 1
ATOM 2467 N N . ASP A 1 293 ? -25.938 -24.218 60.555 1.00 75.12 293 ASP A N 1
ATOM 2468 C CA . ASP A 1 293 ? -25.975 -23.372 61.755 1.00 75.12 293 ASP A CA 1
ATOM 2469 C C . ASP A 1 293 ? -24.584 -23.021 62.317 1.00 75.12 293 ASP A C 1
ATOM 2471 O O . ASP A 1 293 ? -24.489 -22.258 63.272 1.00 75.12 293 ASP A O 1
ATOM 2475 N N . ARG A 1 294 ? -23.501 -23.558 61.738 1.00 72.06 294 ARG A N 1
ATOM 2476 C CA . ARG A 1 294 ? -22.096 -23.241 62.056 1.00 72.06 294 ARG A CA 1
ATOM 2477 C C . ARG A 1 294 ? -21.290 -22.758 60.849 1.00 72.06 294 ARG A C 1
ATOM 2479 O O . ARG A 1 294 ? -20.078 -22.574 60.952 1.00 72.06 294 ARG A O 1
ATOM 2486 N N . SER A 1 295 ? -21.924 -22.614 59.689 1.00 69.19 295 SER A N 1
ATOM 2487 C CA . SER A 1 295 ? -21.246 -22.144 58.483 1.00 69.19 295 SER A CA 1
ATOM 2488 C C . SER A 1 295 ? -20.922 -20.649 58.588 1.00 69.19 295 SER A C 1
ATOM 2490 O O . SER A 1 295 ? -21.735 -19.863 59.063 1.00 69.19 295 SER A O 1
ATOM 2492 N N . GLY A 1 296 ? -19.719 -20.250 58.164 1.00 75.88 296 GLY A N 1
ATOM 2493 C CA . GLY A 1 296 ? -19.396 -18.834 57.972 1.00 75.88 296 GLY A CA 1
ATOM 2494 C C . GLY A 1 296 ? -20.174 -18.227 56.800 1.00 75.88 296 GLY A C 1
ATOM 2495 O O . GLY A 1 296 ? -20.943 -18.914 56.126 1.00 75.88 296 GLY A O 1
ATOM 2496 N N . GLU A 1 297 ? -19.946 -16.943 56.525 1.00 83.00 297 GLU A N 1
ATOM 2497 C CA . GLU A 1 297 ? -20.528 -16.284 55.356 1.00 83.00 297 GLU A CA 1
ATOM 2498 C C . GLU A 1 297 ? -20.127 -17.006 54.063 1.00 83.00 297 GLU A C 1
ATOM 2500 O O . GLU A 1 297 ? -18.954 -17.306 53.822 1.00 83.00 297 GLU A O 1
ATOM 2505 N N . ARG A 1 298 ? -21.120 -17.301 53.225 1.00 86.88 298 ARG A N 1
ATOM 2506 C CA . ARG A 1 298 ? -20.915 -17.901 51.908 1.00 86.88 298 ARG A CA 1
ATOM 2507 C C . ARG A 1 298 ? -21.494 -16.991 50.850 1.00 86.88 298 ARG A C 1
ATOM 2509 O O . ARG A 1 298 ? -22.631 -16.554 50.984 1.00 86.88 298 ARG A O 1
ATOM 2516 N N . SER A 1 299 ? -20.737 -16.781 49.779 1.00 89.75 299 SER A N 1
ATOM 2517 C CA . SER A 1 299 ? -21.154 -15.962 48.646 1.00 89.75 299 SER A CA 1
ATOM 2518 C C . SER A 1 299 ? -21.108 -16.762 47.348 1.00 89.75 299 SER A C 1
ATOM 2520 O O . SER A 1 299 ? -20.217 -17.592 47.154 1.00 89.75 299 SER A O 1
ATOM 2522 N N . ILE A 1 300 ? -22.080 -16.534 46.471 1.00 93.44 300 ILE A N 1
ATOM 2523 C CA . ILE A 1 300 ? -22.147 -17.082 45.115 1.00 93.44 300 ILE A CA 1
ATOM 2524 C C . ILE A 1 300 ? -22.597 -15.995 44.142 1.00 93.44 300 ILE A C 1
ATOM 2526 O O . ILE A 1 300 ? -23.276 -15.043 44.520 1.00 93.44 300 ILE A O 1
ATOM 2530 N N . VAL A 1 301 ? -22.248 -16.168 42.871 1.00 93.12 301 VAL A N 1
ATOM 2531 C CA . VAL A 1 301 ? -22.752 -15.337 41.777 1.00 93.12 301 VAL A CA 1
ATOM 2532 C C . VAL A 1 301 ? -23.598 -16.208 40.859 1.00 93.12 301 VAL A C 1
ATOM 2534 O O . VAL A 1 301 ? -23.173 -17.298 40.480 1.00 93.12 301 VAL A O 1
ATOM 2537 N N . PHE A 1 302 ? -24.793 -15.739 40.520 1.00 94.50 302 PHE A N 1
ATOM 2538 C CA . PHE A 1 302 ? -25.700 -16.394 39.577 1.00 94.50 302 PHE A CA 1
ATOM 2539 C C . PHE A 1 302 ? -26.585 -15.367 38.880 1.00 94.50 302 PHE A C 1
ATOM 2541 O O . PHE A 1 302 ? -26.637 -14.202 39.271 1.00 94.50 302 PHE A O 1
ATOM 2548 N N . ARG A 1 303 ? -27.300 -15.794 37.844 1.00 95.12 303 ARG A N 1
ATOM 2549 C CA . ARG A 1 303 ? -28.208 -14.940 37.087 1.00 95.12 303 ARG A CA 1
ATOM 2550 C C . ARG A 1 303 ? -29.657 -15.157 37.500 1.00 95.12 303 ARG A C 1
ATOM 2552 O O . ARG A 1 303 ? -30.105 -16.286 37.709 1.00 95.12 303 ARG A O 1
ATOM 2559 N N . ILE A 1 304 ? -30.401 -14.058 37.550 1.00 95.06 304 ILE A N 1
ATOM 2560 C CA . ILE A 1 304 ? -31.856 -14.054 37.702 1.00 95.06 304 ILE A CA 1
ATOM 2561 C C . ILE A 1 304 ? -32.525 -13.440 36.476 1.00 95.06 304 ILE A C 1
ATOM 2563 O O . ILE A 1 304 ? -31.959 -12.569 35.812 1.00 95.06 304 ILE A O 1
ATOM 2567 N N . GLN A 1 305 ? -33.754 -13.861 36.208 1.00 95.19 305 GLN A N 1
ATOM 2568 C CA . GLN A 1 305 ? -34.648 -13.225 35.260 1.00 95.19 305 GLN A CA 1
ATOM 2569 C C . GLN A 1 305 ? -35.642 -12.357 36.031 1.00 95.19 305 GLN A C 1
ATOM 2571 O O . GLN A 1 305 ? -36.408 -12.835 36.867 1.00 95.19 305 GLN A O 1
ATOM 2576 N N . THR A 1 306 ? -35.612 -11.055 35.767 1.00 93.44 306 THR A N 1
ATOM 2577 C CA . THR A 1 306 ? -36.524 -10.097 36.402 1.00 93.44 306 THR A CA 1
ATOM 2578 C C . THR A 1 306 ? -37.965 -10.299 35.928 1.00 93.44 306 THR A C 1
ATOM 2580 O O . THR A 1 306 ? -38.206 -10.916 34.890 1.00 93.44 306 THR A O 1
ATOM 2583 N N . LYS A 1 307 ? -38.943 -9.705 36.625 1.00 91.44 307 LYS A N 1
ATOM 2584 C CA . LYS A 1 307 ? -40.364 -9.712 36.217 1.00 91.44 307 LYS A CA 1
ATOM 2585 C C . LYS A 1 307 ? -40.599 -9.215 34.780 1.00 91.44 307 LYS A C 1
ATOM 2587 O O . LYS A 1 307 ? -41.538 -9.653 34.128 1.00 91.44 307 LYS A O 1
ATOM 2592 N N . ALA A 1 308 ? -39.741 -8.323 34.283 1.00 89.50 308 ALA A N 1
ATOM 2593 C CA . ALA A 1 308 ? -39.787 -7.792 32.918 1.00 89.50 308 ALA A CA 1
ATOM 2594 C C . ALA A 1 308 ? -39.032 -8.659 31.885 1.00 89.50 308 ALA A C 1
ATOM 2596 O O . ALA A 1 308 ? -38.879 -8.253 30.737 1.00 89.50 308 ALA A O 1
ATOM 2597 N N . GLY A 1 309 ? -38.506 -9.822 32.283 1.00 88.81 309 GLY A N 1
ATOM 2598 C CA . GLY A 1 309 ? -37.777 -10.746 31.411 1.00 88.81 309 GLY A CA 1
ATOM 2599 C C . GLY A 1 309 ? -36.286 -10.438 31.226 1.00 88.81 309 GLY A C 1
ATOM 2600 O O . GLY A 1 309 ? -35.593 -11.232 30.593 1.00 88.81 309 GLY A O 1
ATOM 2601 N N . LYS A 1 310 ? -35.761 -9.338 31.790 1.00 91.75 310 LYS A N 1
ATOM 2602 C CA . LYS A 1 310 ? -34.335 -8.969 31.699 1.00 91.75 310 LYS A CA 1
ATOM 2603 C C . LYS A 1 310 ? -33.476 -9.859 32.600 1.00 91.75 310 LYS A C 1
ATOM 2605 O O . LYS A 1 310 ? -33.849 -10.073 33.754 1.00 91.75 310 LYS A O 1
ATOM 2610 N N . VAL A 1 311 ? -32.325 -10.309 32.100 1.00 93.38 311 VAL A N 1
ATOM 2611 C CA . VAL A 1 311 ? -31.322 -11.060 32.873 1.00 93.38 311 VAL A CA 1
ATOM 2612 C C . VAL A 1 311 ? -30.435 -10.097 33.668 1.00 93.38 311 VAL A C 1
ATOM 2614 O O . VAL A 1 311 ? -30.013 -9.068 33.140 1.00 93.38 311 VAL A O 1
ATOM 2617 N N . LYS A 1 312 ? -30.158 -10.428 34.931 1.00 93.19 312 LYS A N 1
ATOM 2618 C CA . LYS A 1 312 ? -29.232 -9.700 35.811 1.00 93.19 312 LYS A CA 1
ATOM 2619 C C . LYS A 1 312 ? -28.295 -10.657 36.535 1.00 93.19 312 LYS A C 1
ATOM 2621 O O . LYS A 1 312 ? -28.719 -11.752 36.902 1.00 93.19 312 LYS A O 1
ATOM 2626 N N . TYR A 1 313 ? -27.062 -10.223 36.784 1.00 93.69 313 TYR A N 1
ATOM 2627 C CA . TYR A 1 313 ? -26.110 -10.934 37.634 1.00 93.69 313 TYR A CA 1
ATOM 2628 C C . TYR A 1 313 ? -26.281 -10.512 39.090 1.00 93.69 313 TYR A C 1
ATOM 2630 O O . TYR A 1 313 ? -26.212 -9.330 39.424 1.00 93.69 313 TYR A O 1
ATOM 2638 N N . LEU A 1 314 ? -26.477 -11.497 39.955 1.00 93.88 314 LEU A N 1
ATOM 2639 C CA . LEU A 1 314 ? -26.703 -11.325 41.377 1.00 93.88 314 LEU A CA 1
ATOM 2640 C C . LEU A 1 314 ? -25.530 -11.925 42.149 1.00 93.88 314 LEU A C 1
ATOM 2642 O O . LEU A 1 314 ? -25.215 -13.106 41.985 1.00 93.88 314 LEU A O 1
ATOM 2646 N N . ARG A 1 315 ? -24.904 -11.130 43.017 1.00 94.12 315 ARG A N 1
ATOM 2647 C CA . ARG A 1 315 ? -24.038 -11.642 44.082 1.00 94.12 315 ARG A CA 1
ATOM 2648 C C . ARG A 1 315 ? -24.912 -11.896 45.301 1.00 94.12 315 ARG A C 1
ATOM 2650 O O . ARG A 1 315 ? -25.441 -10.951 45.873 1.00 94.12 315 ARG A O 1
ATOM 2657 N N . HIS A 1 316 ? -25.078 -13.159 45.665 1.00 93.94 316 HIS A N 1
ATOM 2658 C CA . HIS A 1 316 ? -25.835 -13.577 46.837 1.00 93.94 316 HIS A CA 1
ATOM 2659 C C . HIS A 1 316 ? -24.875 -13.996 47.934 1.00 93.94 316 HIS A C 1
ATOM 2661 O O . HIS A 1 316 ? -24.068 -14.904 47.731 1.00 93.94 316 HIS A O 1
ATOM 2667 N N . SER A 1 317 ? -25.014 -13.385 49.100 1.00 92.56 317 SER A N 1
ATOM 2668 C CA . SER A 1 317 ? -24.264 -13.748 50.293 1.00 92.56 317 SER A CA 1
ATOM 2669 C C . SER A 1 317 ? -25.226 -14.120 51.408 1.00 92.56 317 SER A C 1
ATOM 2671 O O . SER A 1 317 ? -26.177 -13.390 51.674 1.00 92.56 317 SER A O 1
ATOM 2673 N N . CYS A 1 318 ? -24.972 -15.245 52.070 1.00 90.62 318 CYS A N 1
ATOM 2674 C CA . CYS A 1 318 ? -25.809 -15.786 53.135 1.00 90.62 318 CYS A CA 1
ATOM 2675 C C . CYS A 1 318 ? -24.967 -16.085 54.380 1.00 90.62 318 CYS A C 1
ATOM 2677 O O . CYS A 1 318 ? -23.879 -16.662 54.282 1.00 90.62 318 CYS A O 1
ATOM 2679 N N . ARG A 1 319 ? -25.485 -15.717 55.558 1.00 90.62 319 ARG A N 1
ATOM 2680 C CA . ARG A 1 319 ? -24.878 -15.985 56.871 1.00 90.62 319 ARG A CA 1
ATOM 2681 C C . ARG A 1 319 ? -25.926 -16.421 57.906 1.00 90.62 319 ARG A C 1
ATOM 2683 O O . ARG A 1 319 ? -27.059 -15.934 57.850 1.00 90.62 319 ARG A O 1
ATOM 2690 N N . PRO A 1 320 ? -25.587 -17.301 58.861 1.00 90.44 320 PRO A N 1
ATOM 2691 C CA . PRO A 1 320 ? -26.476 -17.613 59.976 1.00 90.44 320 PRO A CA 1
ATOM 2692 C C . PRO A 1 320 ? -26.638 -16.400 60.906 1.00 90.44 320 PRO A C 1
ATOM 2694 O O . PRO A 1 320 ? -25.706 -15.618 61.104 1.00 90.44 320 PRO A O 1
ATOM 2697 N N . ALA A 1 321 ? -27.835 -16.239 61.463 1.00 88.00 321 ALA A N 1
ATOM 2698 C CA . ALA A 1 321 ? -28.156 -15.241 62.478 1.00 88.00 321 ALA A CA 1
ATOM 2699 C C . ALA A 1 321 ? -28.379 -15.930 63.830 1.00 88.00 321 ALA A C 1
ATOM 2701 O O . ALA A 1 321 ? -28.970 -17.009 63.880 1.00 88.00 321 ALA A O 1
ATOM 2702 N N . TYR A 1 322 ? -27.939 -15.290 64.915 1.00 87.50 322 TYR A N 1
ATOM 2703 C CA . TYR A 1 322 ? -28.081 -15.799 66.281 1.00 87.50 322 TYR A CA 1
ATOM 2704 C C . TYR A 1 322 ? -28.684 -14.738 67.199 1.00 87.50 322 TYR A C 1
ATOM 2706 O O . TYR A 1 322 ? -28.564 -13.539 66.930 1.00 87.50 322 TYR A O 1
ATOM 2714 N N . ASP A 1 323 ? -29.322 -15.175 68.279 1.00 85.88 323 ASP A N 1
ATOM 2715 C CA . ASP A 1 323 ? -29.789 -14.289 69.342 1.00 85.88 323 ASP A CA 1
ATOM 2716 C C . ASP A 1 323 ? -28.663 -13.924 70.335 1.00 85.88 323 ASP A C 1
ATOM 2718 O O . ASP A 1 323 ? -27.492 -14.273 70.155 1.00 85.88 323 ASP A O 1
ATOM 2722 N N . ARG A 1 324 ? -29.012 -13.210 71.416 1.00 82.00 324 ARG A N 1
ATOM 2723 C CA . ARG A 1 324 ? -28.053 -12.827 72.472 1.00 82.00 324 ARG A CA 1
ATOM 2724 C C . ARG A 1 324 ? -27.481 -14.022 73.251 1.00 82.00 324 ARG A C 1
ATOM 2726 O O . ARG A 1 324 ? -26.430 -13.869 73.866 1.00 82.00 324 ARG A O 1
ATOM 2733 N N . ASN A 1 325 ? -28.138 -15.179 73.210 1.00 85.31 325 ASN A N 1
ATOM 2734 C CA . ASN A 1 325 ? -27.732 -16.419 73.870 1.00 85.31 325 ASN A CA 1
ATOM 2735 C C . ASN A 1 325 ? -26.994 -17.381 72.917 1.00 85.31 325 ASN A C 1
ATOM 2737 O O . ASN A 1 325 ? -26.712 -18.514 73.298 1.00 85.31 325 ASN A O 1
ATOM 2741 N N . GLN A 1 326 ? -26.654 -16.931 71.701 1.00 81.44 326 GLN A N 1
ATOM 2742 C CA . GLN A 1 326 ? -26.079 -17.740 70.617 1.00 81.44 326 GLN A CA 1
ATOM 2743 C C . GLN A 1 326 ? -26.997 -18.857 70.095 1.00 81.44 326 GLN A C 1
ATOM 2745 O O . GLN A 1 326 ? -26.528 -19.800 69.454 1.00 81.44 326 GLN A O 1
ATOM 2750 N N . GLU A 1 327 ? -28.309 -18.753 70.299 1.00 86.69 327 GLU A N 1
ATOM 2751 C CA . GLU A 1 327 ? -29.259 -19.657 69.662 1.00 86.69 327 GLU A CA 1
ATOM 2752 C C . GLU A 1 327 ? -29.473 -19.274 68.198 1.00 86.69 327 GLU A C 1
ATOM 2754 O O . GLU A 1 327 ? -29.624 -18.103 67.848 1.00 86.69 327 GLU A O 1
ATOM 2759 N N . TYR A 1 328 ? -29.497 -20.280 67.327 1.00 87.25 328 TYR A N 1
ATOM 2760 C CA . TYR A 1 328 ? -29.678 -20.103 65.892 1.00 87.25 328 TYR A CA 1
ATOM 2761 C C . TYR A 1 328 ? -31.096 -19.610 65.548 1.00 87.25 328 TYR A C 1
ATO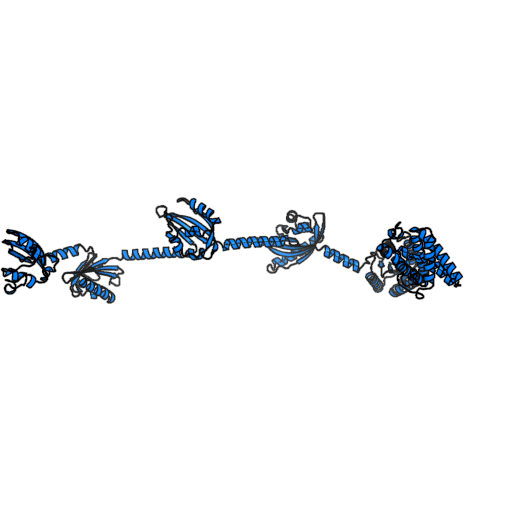M 2763 O O . TYR A 1 328 ? -32.097 -20.272 65.840 1.00 87.25 328 TYR A O 1
ATOM 2771 N N . LEU A 1 329 ? -31.172 -18.458 64.876 1.00 86.56 329 LEU A N 1
ATOM 2772 C CA . LEU A 1 329 ? -32.416 -17.787 64.484 1.00 86.56 329 LEU A CA 1
ATOM 2773 C C . LEU A 1 329 ? -32.807 -18.005 63.017 1.00 86.56 329 LEU A C 1
ATOM 2775 O O . LEU A 1 329 ? -33.923 -17.651 62.637 1.00 86.56 329 LEU A O 1
ATOM 2779 N N . GLY A 1 330 ? -31.922 -18.571 62.196 1.00 89.81 330 GLY A N 1
ATOM 2780 C CA . GLY A 1 330 ? -32.129 -18.717 60.755 1.00 89.81 330 GLY A CA 1
ATOM 2781 C C . GLY A 1 330 ? -30.990 -18.119 59.930 1.00 89.81 330 GLY A C 1
ATOM 2782 O O . GLY A 1 330 ? -29.873 -17.945 60.420 1.00 89.81 330 GLY A O 1
ATOM 2783 N N . TYR A 1 331 ? -31.264 -17.786 58.671 1.00 90.25 331 TYR A N 1
ATOM 2784 C CA . TYR A 1 331 ? -30.289 -17.207 57.748 1.00 90.25 331 TYR A CA 1
ATOM 2785 C C . TYR A 1 331 ? -30.666 -15.783 57.353 1.00 90.25 331 TYR A C 1
ATOM 2787 O O . TYR A 1 331 ? -31.806 -15.500 56.986 1.00 90.25 331 TYR A O 1
ATOM 2795 N N . ARG A 1 332 ? -29.677 -14.888 57.359 1.00 90.88 332 ARG A N 1
ATOM 2796 C CA . ARG A 1 332 ? -29.778 -13.579 56.713 1.00 90.88 332 ARG A CA 1
ATOM 2797 C C . ARG A 1 332 ? -28.969 -13.611 55.429 1.00 90.88 332 ARG A C 1
ATOM 2799 O O . ARG A 1 332 ? -27.790 -13.964 55.444 1.00 90.88 332 ARG A O 1
ATOM 2806 N N . SER A 1 333 ? -29.611 -13.228 54.338 1.00 91.81 333 SER A N 1
ATOM 2807 C CA . SER A 1 333 ? -28.989 -13.111 53.028 1.00 91.81 333 SER A CA 1
ATOM 2808 C C . SER A 1 333 ? -29.101 -11.689 52.510 1.00 91.81 333 SER A C 1
ATOM 2810 O O . SER A 1 333 ? -30.085 -11.012 52.791 1.00 91.81 333 SER A O 1
ATOM 2812 N N . TYR A 1 334 ? -28.125 -11.252 51.729 1.00 91.62 334 TYR A N 1
ATOM 2813 C CA . TYR A 1 334 ? -28.197 -10.012 50.968 1.00 91.62 334 TYR A CA 1
ATOM 2814 C C . TYR A 1 334 ? -27.791 -10.279 49.521 1.00 91.62 334 TYR A C 1
ATOM 2816 O O . TYR A 1 334 ? -27.006 -11.188 49.229 1.00 91.62 334 TYR A O 1
ATOM 2824 N N . ASN A 1 335 ? -28.395 -9.526 48.610 1.00 92.81 335 ASN A N 1
ATOM 2825 C CA . ASN A 1 335 ? -28.261 -9.727 47.180 1.00 92.81 335 ASN A CA 1
ATOM 2826 C C . ASN A 1 335 ? -27.938 -8.400 46.499 1.00 92.81 335 ASN A C 1
ATOM 2828 O O . ASN A 1 335 ? -28.736 -7.463 46.563 1.00 92.81 335 ASN A O 1
ATOM 2832 N N . THR A 1 336 ? -26.811 -8.359 45.796 1.00 91.81 336 THR A N 1
ATOM 2833 C CA . THR A 1 336 ? -26.336 -7.165 45.092 1.00 91.81 336 THR A CA 1
ATOM 2834 C C . THR A 1 336 ? -26.368 -7.402 43.583 1.00 91.81 336 THR A C 1
ATOM 2836 O O . THR A 1 336 ? -25.878 -8.422 43.092 1.00 91.81 336 THR A O 1
ATOM 2839 N N . ASP A 1 337 ? -26.939 -6.457 42.835 1.00 91.44 337 ASP A N 1
ATOM 2840 C CA . ASP A 1 337 ? -26.891 -6.445 41.368 1.00 91.44 337 ASP A CA 1
ATOM 2841 C C . ASP A 1 337 ? -25.487 -6.031 40.903 1.00 91.44 337 ASP A C 1
ATOM 2843 O O . ASP A 1 337 ? -25.087 -4.880 41.071 1.00 91.44 337 ASP A O 1
ATOM 2847 N N . ILE A 1 338 ? -24.745 -6.972 40.319 1.00 90.69 338 ILE A N 1
ATOM 2848 C CA . ILE A 1 338 ? -23.373 -6.768 39.825 1.00 90.69 338 ILE A CA 1
ATOM 2849 C C . ILE A 1 338 ? -23.301 -6.771 38.292 1.00 90.69 338 ILE A C 1
ATOM 2851 O O . ILE A 1 338 ? -22.227 -6.935 37.714 1.00 90.69 338 ILE A O 1
ATOM 2855 N N . THR A 1 339 ? -24.440 -6.595 37.615 1.00 88.75 339 THR A N 1
ATOM 2856 C CA . THR A 1 339 ? -24.525 -6.649 36.146 1.00 88.75 339 THR A CA 1
ATOM 2857 C C . THR A 1 339 ? -23.597 -5.623 35.490 1.00 88.75 339 THR A C 1
ATOM 2859 O O . THR A 1 339 ? -22.814 -5.979 34.616 1.00 88.75 339 THR A O 1
ATOM 2862 N N . GLN A 1 340 ? -23.609 -4.370 35.962 1.00 86.19 340 GLN A N 1
ATOM 2863 C CA . GLN A 1 340 ? -22.755 -3.307 35.413 1.00 86.19 340 GLN A CA 1
ATOM 2864 C C . GLN A 1 340 ? -21.258 -3.563 35.632 1.00 86.19 340 GLN A C 1
ATOM 2866 O O . GLN A 1 340 ? -20.457 -3.256 34.753 1.00 86.19 340 GLN A O 1
ATOM 2871 N N . GLU A 1 341 ? -20.877 -4.131 36.781 1.00 85.88 341 GLU A N 1
ATOM 2872 C CA . GLU A 1 341 ? -19.479 -4.454 37.099 1.00 85.88 341 GLU A CA 1
ATOM 2873 C C . GLU A 1 341 ? -18.927 -5.492 36.109 1.00 85.88 341 GLU A C 1
ATOM 2875 O O . GLU A 1 341 ? -17.841 -5.313 35.552 1.00 85.88 341 GLU A O 1
ATOM 2880 N N . ILE A 1 342 ? -19.710 -6.541 35.836 1.00 85.00 342 ILE A N 1
ATOM 2881 C CA . ILE A 1 342 ? -19.351 -7.588 34.873 1.00 85.00 342 ILE A CA 1
ATOM 2882 C C . ILE A 1 342 ? -19.301 -7.019 33.449 1.00 85.00 342 ILE A C 1
ATOM 2884 O O . ILE A 1 342 ? -18.284 -7.182 32.779 1.00 85.00 342 ILE A O 1
ATOM 2888 N N . GLU A 1 343 ? -20.322 -6.272 33.015 1.00 84.12 343 GLU A N 1
ATOM 2889 C CA . GLU A 1 343 ? -20.361 -5.660 31.675 1.00 84.12 343 GLU A CA 1
ATOM 2890 C C . GLU A 1 343 ? -19.212 -4.658 31.443 1.00 84.12 343 GLU A C 1
ATOM 2892 O O . GLU A 1 343 ? -18.687 -4.537 30.335 1.00 84.12 343 GLU A O 1
ATOM 2897 N N . MET A 1 344 ? -18.794 -3.898 32.462 1.00 77.31 344 MET A N 1
ATOM 2898 C CA . MET A 1 344 ? -17.637 -2.996 32.359 1.00 77.31 344 MET A CA 1
ATOM 2899 C C . MET A 1 344 ? -16.326 -3.767 32.249 1.00 77.31 344 MET A C 1
ATOM 2901 O O . MET A 1 344 ? -15.486 -3.419 31.419 1.00 77.31 344 MET A O 1
ATOM 2905 N N . LYS A 1 345 ? -16.160 -4.825 33.047 1.00 82.94 345 LYS A N 1
ATOM 2906 C CA . LYS A 1 345 ? -14.968 -5.672 33.004 1.00 82.94 345 LYS A CA 1
ATOM 2907 C C . LYS A 1 345 ? -14.839 -6.396 31.663 1.00 82.94 345 LYS A C 1
ATOM 2909 O O . LYS A 1 345 ? -13.749 -6.426 31.101 1.00 82.94 345 LYS A O 1
ATOM 2914 N N . GLU A 1 346 ? -15.938 -6.923 31.127 1.00 83.12 346 GLU A N 1
ATOM 2915 C CA . GLU A 1 346 ? -15.967 -7.556 29.804 1.00 83.12 346 GLU A CA 1
ATOM 2916 C C . GLU A 1 346 ? -15.636 -6.558 28.691 1.00 83.12 346 GLU A C 1
ATOM 2918 O O . GLU A 1 346 ? -14.744 -6.831 27.891 1.00 83.12 346 GLU A O 1
ATOM 2923 N N . ARG A 1 347 ? -16.252 -5.365 28.693 1.00 81.19 347 ARG A N 1
ATOM 2924 C CA . ARG A 1 347 ? -15.927 -4.306 27.720 1.00 81.19 347 ARG A CA 1
ATOM 2925 C C . ARG A 1 347 ? -14.472 -3.858 27.788 1.00 81.19 347 ARG A C 1
ATOM 2927 O O . ARG A 1 347 ? -13.886 -3.571 26.750 1.00 81.19 347 ARG A O 1
ATOM 2934 N N . LEU A 1 348 ? -13.882 -3.785 28.981 1.00 79.75 348 LEU A N 1
ATOM 2935 C CA . LEU A 1 348 ? -12.470 -3.436 29.133 1.00 79.75 348 LEU A CA 1
ATOM 2936 C C . LEU A 1 348 ? -11.566 -4.510 28.519 1.00 79.75 348 LEU A C 1
ATOM 2938 O O . LEU A 1 348 ? -10.667 -4.177 27.753 1.00 79.75 348 LEU A O 1
ATOM 2942 N N . ILE A 1 349 ? -11.841 -5.787 28.802 1.00 79.75 349 ILE A N 1
ATOM 2943 C CA . ILE A 1 349 ? -11.101 -6.921 28.229 1.00 79.75 349 ILE A CA 1
ATOM 2944 C C . ILE A 1 349 ? -11.252 -6.954 26.703 1.00 79.75 349 ILE A C 1
ATOM 2946 O O . ILE A 1 349 ? -10.284 -7.205 25.988 1.00 79.75 349 ILE A O 1
ATOM 2950 N N . GLU A 1 350 ? -12.456 -6.712 26.187 1.00 76.06 350 GLU A N 1
ATOM 2951 C CA . GLU A 1 350 ? -12.722 -6.677 24.748 1.00 76.06 350 GLU A CA 1
ATOM 2952 C C . GLU A 1 350 ? -12.016 -5.498 24.068 1.00 76.06 350 GLU A C 1
ATOM 2954 O O . GLU A 1 350 ? -11.392 -5.677 23.025 1.00 76.06 350 GLU A O 1
ATOM 2959 N N . SER A 1 351 ? -12.020 -4.325 24.702 1.00 75.31 351 SER A N 1
ATOM 2960 C CA . SER A 1 351 ? -11.281 -3.140 24.260 1.00 75.31 351 SER A CA 1
ATOM 2961 C C . SER A 1 351 ? -9.766 -3.385 24.233 1.00 75.31 351 SER A C 1
ATOM 2963 O O . SER A 1 351 ? -9.118 -3.117 23.223 1.00 75.31 351 SER A O 1
ATOM 2965 N N . GLU A 1 352 ? -9.191 -3.978 25.287 1.00 78.19 352 GLU A N 1
ATOM 2966 C CA . GLU A 1 352 ? -7.764 -4.331 25.341 1.00 78.19 352 GLU A CA 1
ATOM 2967 C C . GLU A 1 352 ? -7.384 -5.324 24.232 1.00 78.19 352 GLU A C 1
ATOM 2969 O O . GLU A 1 352 ? -6.390 -5.125 23.529 1.00 78.19 352 GLU A O 1
ATOM 2974 N N . LYS A 1 353 ? -8.206 -6.363 24.020 1.00 77.38 353 LYS A N 1
ATOM 2975 C CA . LYS A 1 353 ? -8.027 -7.314 22.912 1.00 77.38 353 LYS A CA 1
ATOM 2976 C C . LYS A 1 353 ? -8.111 -6.622 21.555 1.00 77.38 353 LYS A C 1
ATOM 2978 O O . LYS A 1 353 ? -7.300 -6.919 20.684 1.00 77.38 353 LYS A O 1
ATOM 2983 N N . HIS A 1 354 ? -9.059 -5.704 21.377 1.00 77.69 354 HIS A N 1
ATOM 2984 C CA . HIS A 1 354 ? -9.233 -4.959 20.134 1.00 77.69 354 HIS A CA 1
ATOM 2985 C C . HIS A 1 354 ? -8.010 -4.086 19.821 1.00 77.69 354 HIS A C 1
ATOM 2987 O O . HIS A 1 354 ? -7.489 -4.150 18.711 1.00 77.69 354 HIS A O 1
ATOM 2993 N N . TYR A 1 355 ? -7.488 -3.334 20.797 1.00 76.81 355 TYR A N 1
ATOM 2994 C CA . TYR A 1 355 ? -6.278 -2.524 20.605 1.00 76.81 355 TYR A CA 1
ATOM 2995 C C . TYR A 1 355 ? -5.030 -3.370 20.346 1.00 76.81 355 TYR A C 1
ATOM 2997 O O . TYR A 1 355 ? -4.230 -3.014 19.481 1.00 76.81 355 TYR A O 1
ATOM 3005 N N . ARG A 1 356 ? -4.873 -4.503 21.044 1.00 76.19 356 ARG A N 1
ATOM 3006 C CA . ARG A 1 356 ? -3.772 -5.442 20.786 1.00 76.19 356 ARG A CA 1
ATOM 3007 C C . ARG A 1 356 ? -3.836 -5.988 19.360 1.00 76.19 356 ARG A C 1
ATOM 3009 O O . ARG A 1 356 ? -2.825 -5.969 18.670 1.00 76.19 356 ARG A O 1
ATOM 3016 N N . LEU A 1 357 ? -5.026 -6.372 18.894 1.00 79.69 357 LEU A N 1
ATOM 3017 C CA . LEU A 1 357 ? -5.235 -6.836 17.523 1.00 79.69 357 LEU A CA 1
ATOM 3018 C C . LEU A 1 357 ? -4.905 -5.739 16.495 1.00 79.69 357 LEU A C 1
ATOM 3020 O O . LEU A 1 357 ? -4.205 -6.003 15.525 1.00 79.69 357 LEU A O 1
ATOM 3024 N N . LEU A 1 358 ? -5.348 -4.496 16.709 1.00 79.62 358 LEU A N 1
ATOM 3025 C CA . LEU A 1 358 ? -5.012 -3.379 15.815 1.00 79.62 358 LEU A CA 1
ATOM 3026 C C . LEU A 1 358 ? -3.498 -3.138 15.724 1.00 79.62 358 LEU A C 1
ATOM 3028 O O . LEU A 1 358 ? -2.995 -2.875 14.635 1.00 79.62 358 LEU A O 1
ATOM 3032 N N . ALA A 1 359 ? -2.779 -3.244 16.844 1.00 77.31 359 ALA A N 1
ATOM 3033 C CA . ALA A 1 359 ? -1.329 -3.082 16.871 1.00 77.31 359 ALA A CA 1
ATOM 3034 C C . ALA A 1 359 ? -0.584 -4.267 16.225 1.00 77.31 359 ALA A C 1
ATOM 3036 O O . ALA A 1 359 ? 0.399 -4.055 15.523 1.00 77.31 359 ALA A O 1
ATOM 3037 N N . GLU A 1 360 ? -1.058 -5.502 16.415 1.00 74.75 360 GLU A N 1
ATOM 3038 C CA . GLU A 1 360 ? -0.465 -6.711 15.817 1.00 74.75 360 GLU A CA 1
ATOM 3039 C C . GLU A 1 360 ? -0.691 -6.808 14.300 1.00 74.75 360 GLU A C 1
ATOM 3041 O O . GLU A 1 360 ? 0.157 -7.335 13.584 1.00 74.75 360 GLU A O 1
ATOM 3046 N N . TYR A 1 361 ? -1.812 -6.287 13.794 1.00 75.31 361 TYR A N 1
ATOM 3047 C CA . TYR A 1 361 ? -2.111 -6.249 12.357 1.00 75.31 361 TYR A CA 1
ATOM 3048 C C . TYR A 1 361 ? -1.626 -4.964 11.668 1.00 75.31 361 TYR A C 1
ATOM 3050 O O . TYR A 1 361 ? -1.777 -4.828 10.450 1.00 75.31 361 TYR A O 1
ATOM 3058 N N . ALA A 1 362 ? -1.042 -4.020 12.413 1.00 79.06 362 ALA A N 1
ATOM 3059 C CA . ALA A 1 362 ? -0.425 -2.841 11.825 1.00 79.06 362 ALA A CA 1
ATOM 3060 C C . ALA A 1 362 ? 0.762 -3.259 10.943 1.00 79.06 362 ALA A C 1
ATOM 3062 O O . ALA A 1 362 ? 1.605 -4.063 11.335 1.00 79.06 362 ALA A O 1
ATOM 3063 N N . LEU A 1 363 ? 0.835 -2.701 9.733 1.00 79.19 363 LEU A N 1
ATOM 3064 C CA . LEU A 1 363 ? 1.982 -2.918 8.847 1.00 79.19 363 LEU A CA 1
ATOM 3065 C C . LEU A 1 363 ? 3.232 -2.185 9.346 1.00 79.19 363 LEU A C 1
ATOM 3067 O O . LEU A 1 363 ? 4.342 -2.620 9.071 1.00 79.19 363 LEU A O 1
ATOM 3071 N N . ASP A 1 364 ? 3.058 -1.091 10.082 1.00 89.44 364 ASP A N 1
ATOM 3072 C CA . ASP A 1 364 ? 4.170 -0.380 10.701 1.00 89.44 364 ASP A CA 1
ATOM 3073 C C . ASP A 1 364 ? 4.577 -1.063 12.020 1.00 89.44 364 ASP A C 1
ATOM 3075 O O . ASP A 1 364 ? 3.778 -1.735 12.680 1.00 89.44 364 ASP A O 1
ATOM 3079 N N . ILE A 1 365 ? 5.835 -0.894 12.416 1.00 90.75 365 ILE A N 1
ATOM 3080 C CA . ILE A 1 365 ? 6.378 -1.408 13.674 1.00 90.75 365 ILE A CA 1
ATOM 3081 C C . ILE A 1 365 ? 6.078 -0.393 14.770 1.00 90.75 365 ILE A C 1
ATOM 3083 O O . ILE A 1 365 ? 6.639 0.701 14.777 1.00 90.75 365 ILE A O 1
ATOM 3087 N N . ILE A 1 366 ? 5.208 -0.757 15.703 1.00 93.06 366 ILE A N 1
ATOM 3088 C CA . ILE A 1 366 ? 4.877 0.048 16.876 1.00 93.06 366 ILE A CA 1
ATOM 3089 C C . ILE A 1 366 ? 5.782 -0.400 18.012 1.00 93.06 366 ILE A C 1
ATOM 3091 O O . ILE A 1 366 ? 5.824 -1.581 18.346 1.00 93.06 366 ILE A O 1
ATOM 3095 N N . TRP A 1 367 ? 6.484 0.537 18.631 1.00 92.25 367 TRP A N 1
ATOM 3096 C CA . TRP A 1 367 ? 7.392 0.241 19.728 1.00 92.25 367 TRP A CA 1
ATOM 3097 C C . TRP A 1 367 ? 7.297 1.286 20.835 1.00 92.25 367 TRP A C 1
ATOM 3099 O O . TRP A 1 367 ? 6.954 2.448 20.608 1.00 92.25 367 TRP A O 1
ATOM 3109 N N . VAL A 1 368 ? 7.596 0.855 22.055 1.00 92.81 368 VAL A N 1
ATOM 3110 C CA . VAL A 1 368 ? 7.741 1.714 23.228 1.00 92.81 368 VAL A CA 1
ATOM 3111 C C . VAL A 1 368 ? 9.117 1.458 23.819 1.00 92.81 368 VAL A C 1
ATOM 3113 O O . VAL A 1 368 ? 9.493 0.308 24.039 1.00 92.81 368 VAL A O 1
ATOM 3116 N N . TYR A 1 369 ? 9.875 2.524 24.044 1.00 91.50 369 TYR A N 1
ATOM 3117 C CA . TYR A 1 369 ? 11.247 2.480 24.532 1.00 91.50 369 TYR A CA 1
ATOM 3118 C C . TYR A 1 369 ? 11.372 3.239 25.847 1.00 91.50 369 TYR A C 1
ATOM 3120 O O . TYR A 1 369 ? 11.129 4.446 25.890 1.00 91.50 369 TYR A O 1
ATOM 3128 N N . ASN A 1 370 ? 11.763 2.551 26.918 1.00 90.81 370 ASN A N 1
ATOM 3129 C CA . ASN A 1 370 ? 11.996 3.184 28.211 1.00 90.81 370 ASN A CA 1
ATOM 3130 C C . ASN A 1 370 ? 13.431 3.715 28.269 1.00 90.81 370 ASN A C 1
ATOM 3132 O O . ASN A 1 370 ? 14.392 2.959 28.139 1.00 90.81 370 ASN A O 1
ATOM 3136 N N . VAL A 1 371 ? 13.563 5.023 28.494 1.00 86.12 371 VAL A N 1
ATOM 3137 C CA . VAL A 1 371 ? 14.859 5.716 28.488 1.00 86.12 371 VAL A CA 1
ATOM 3138 C C . VAL A 1 371 ? 15.682 5.395 29.737 1.00 86.12 371 VAL A C 1
ATOM 3140 O O . VAL A 1 371 ? 16.905 5.380 29.675 1.00 86.12 371 VAL A O 1
ATOM 3143 N N . ALA A 1 372 ? 15.033 5.145 30.876 1.00 85.31 372 ALA A N 1
ATOM 3144 C CA . ALA A 1 372 ? 15.716 4.841 32.131 1.00 85.31 372 ALA A CA 1
ATOM 3145 C C . ALA A 1 372 ? 16.245 3.398 32.174 1.00 85.31 372 ALA A C 1
ATOM 3147 O O . ALA A 1 372 ? 17.310 3.155 32.737 1.00 85.31 372 ALA A O 1
ATOM 3148 N N . GLU A 1 373 ? 15.510 2.452 31.582 1.00 85.00 373 GLU A N 1
ATOM 3149 C CA . GLU A 1 373 ? 15.889 1.033 31.514 1.00 85.00 373 GLU A CA 1
ATOM 3150 C C . GLU A 1 373 ? 16.733 0.682 30.270 1.00 85.00 373 GLU A C 1
ATOM 3152 O O . GLU A 1 373 ? 17.178 -0.458 30.155 1.00 85.00 373 GLU A O 1
ATOM 3157 N N . ASP A 1 374 ? 16.933 1.636 29.352 1.00 84.81 374 ASP A N 1
ATOM 3158 C CA . ASP A 1 374 ? 17.614 1.486 28.053 1.00 84.81 374 ASP A CA 1
ATOM 3159 C C . ASP A 1 374 ? 17.162 0.254 27.246 1.00 84.81 374 ASP A C 1
ATOM 3161 O O . ASP A 1 374 ? 17.962 -0.510 26.704 1.00 84.81 374 ASP A O 1
ATOM 3165 N N . ARG A 1 375 ? 15.846 0.027 27.196 1.00 89.06 375 ARG A N 1
ATOM 3166 C CA . ARG A 1 375 ? 15.257 -1.125 26.503 1.00 89.06 375 ARG A CA 1
ATOM 3167 C C . ARG A 1 375 ? 13.853 -0.844 25.993 1.00 89.06 375 ARG A C 1
ATOM 3169 O O . ARG A 1 375 ? 13.135 0.021 26.505 1.00 89.06 375 ARG A O 1
ATOM 3176 N N . PHE A 1 376 ? 13.422 -1.652 25.034 1.00 90.81 376 PHE A N 1
ATOM 3177 C CA . PHE A 1 376 ? 12.029 -1.668 24.612 1.00 90.81 376 PHE A CA 1
ATOM 3178 C C . PHE A 1 376 ? 11.140 -2.296 25.696 1.00 90.81 376 PHE A C 1
ATOM 3180 O O . PHE A 1 376 ? 11.484 -3.313 26.297 1.00 90.81 376 PHE A O 1
ATOM 3187 N N . THR A 1 377 ? 9.990 -1.679 25.956 1.00 90.88 377 THR A N 1
ATOM 3188 C CA . THR A 1 377 ? 8.936 -2.195 26.847 1.00 90.88 377 THR A CA 1
ATOM 3189 C C . THR A 1 377 ? 7.765 -2.786 26.067 1.00 90.88 377 THR A C 1
ATOM 3191 O O . THR A 1 377 ? 6.979 -3.550 26.627 1.00 90.88 377 THR A O 1
ATOM 3194 N N . TYR A 1 378 ? 7.669 -2.482 24.773 1.00 90.56 378 TYR A N 1
ATOM 3195 C CA . TYR A 1 378 ? 6.719 -3.082 23.846 1.00 90.56 378 TYR A CA 1
ATOM 3196 C C . TYR A 1 378 ? 7.249 -2.986 22.414 1.00 90.56 378 TYR A C 1
ATOM 3198 O O . TYR A 1 378 ? 7.803 -1.953 22.040 1.00 90.56 378 TYR A O 1
ATOM 3206 N N . ILE A 1 379 ? 7.035 -4.026 21.608 1.00 90.75 379 ILE A N 1
ATOM 3207 C CA . ILE A 1 379 ? 7.240 -4.019 20.154 1.00 90.75 379 ILE A CA 1
ATOM 3208 C C . ILE A 1 379 ? 6.130 -4.869 19.522 1.00 90.75 379 ILE A C 1
ATOM 3210 O O . ILE A 1 379 ? 5.833 -5.959 20.013 1.00 90.75 379 ILE A O 1
ATOM 3214 N N . SER A 1 380 ? 5.502 -4.384 18.452 1.00 91.12 380 SER A N 1
ATOM 3215 C CA . SER A 1 380 ? 4.516 -5.147 17.683 1.00 91.12 380 SER A CA 1
ATOM 3216 C C . SER A 1 380 ? 5.173 -6.276 16.882 1.00 91.12 380 SER A C 1
ATOM 3218 O O . SER A 1 380 ? 6.295 -6.148 16.392 1.00 91.12 380 SER A O 1
ATOM 3220 N N . SER A 1 381 ? 4.442 -7.372 16.670 1.00 86.88 381 SER A N 1
ATOM 3221 C CA . SER A 1 381 ? 4.910 -8.549 15.916 1.00 86.88 381 SER A CA 1
ATOM 3222 C C . SER A 1 381 ? 5.293 -8.251 14.461 1.00 86.88 381 SER A C 1
ATOM 3224 O O . SER A 1 381 ? 6.070 -8.991 13.863 1.00 86.88 381 SER A O 1
ATOM 3226 N N . SER A 1 382 ? 4.821 -7.135 13.893 1.00 87.38 382 SER A N 1
ATOM 3227 C CA . SER A 1 382 ? 5.210 -6.665 12.557 1.00 87.38 382 SER A CA 1
ATOM 3228 C C . SER A 1 382 ? 6.727 -6.517 12.375 1.00 87.38 382 SER A C 1
ATOM 3230 O O . SER A 1 382 ? 7.213 -6.632 11.249 1.00 87.38 382 SER A O 1
ATOM 3232 N N . VAL A 1 383 ? 7.498 -6.357 13.456 1.00 87.19 383 VAL A N 1
ATOM 3233 C CA . VAL A 1 383 ? 8.966 -6.277 13.407 1.00 87.19 383 VAL A CA 1
ATOM 3234 C C . VAL A 1 383 ? 9.636 -7.529 12.837 1.00 87.19 383 VAL A C 1
ATOM 3236 O O . VAL A 1 383 ? 10.627 -7.413 12.110 1.00 87.19 383 VAL A O 1
ATOM 3239 N N . GLU A 1 384 ? 9.059 -8.706 13.085 1.00 88.44 384 GLU A N 1
ATOM 3240 C CA . GLU A 1 384 ? 9.578 -9.994 12.613 1.00 88.44 384 GLU A CA 1
ATOM 3241 C C . GLU A 1 384 ? 9.561 -10.074 11.096 1.00 88.44 384 GLU A C 1
ATOM 3243 O O . GLU A 1 384 ? 10.517 -10.529 10.470 1.00 88.44 384 GLU A O 1
ATOM 3248 N N . LYS A 1 385 ? 8.489 -9.556 10.493 1.00 84.44 385 LYS A N 1
ATOM 3249 C CA . LYS A 1 385 ? 8.293 -9.576 9.046 1.00 84.44 385 LYS A CA 1
ATOM 3250 C C . LYS A 1 385 ? 9.350 -8.758 8.304 1.00 84.44 385 LYS A C 1
ATOM 3252 O O . LYS A 1 385 ? 9.749 -9.150 7.212 1.00 84.44 385 LYS A O 1
ATOM 3257 N N . TYR A 1 386 ? 9.758 -7.617 8.861 1.00 83.19 386 TYR A N 1
ATOM 3258 C CA . TYR A 1 386 ? 10.628 -6.664 8.164 1.00 83.19 386 TYR A CA 1
ATOM 3259 C C . TYR A 1 386 ? 12.100 -6.790 8.538 1.00 83.19 386 TYR A C 1
ATOM 3261 O O . TYR A 1 386 ? 12.954 -6.604 7.681 1.00 83.19 386 TYR A O 1
ATOM 3269 N N . THR A 1 387 ? 12.398 -7.102 9.798 1.00 84.56 387 THR A N 1
ATOM 3270 C CA . THR A 1 387 ? 13.782 -7.150 10.295 1.00 84.56 387 THR A CA 1
ATOM 3271 C C . THR A 1 387 ? 14.286 -8.577 10.504 1.00 84.56 387 THR A C 1
ATOM 3273 O O . THR A 1 387 ? 15.489 -8.793 10.640 1.00 84.56 387 THR A O 1
ATOM 3276 N N . GLY A 1 388 ? 13.387 -9.567 10.562 1.00 85.25 388 GLY A N 1
ATOM 3277 C CA . GLY A 1 388 ? 13.713 -10.959 10.880 1.00 85.25 388 GLY A CA 1
ATOM 3278 C C . GLY A 1 388 ? 14.058 -11.220 12.351 1.00 85.25 388 GLY A C 1
ATOM 3279 O O . GLY A 1 388 ? 14.281 -12.375 12.717 1.00 85.25 388 GLY A O 1
ATOM 3280 N N . PHE A 1 389 ? 14.120 -10.189 13.198 1.00 88.56 389 PHE A N 1
ATOM 3281 C CA . PHE A 1 389 ? 14.272 -10.348 14.644 1.00 88.56 389 PHE A CA 1
ATOM 3282 C C . PHE A 1 389 ? 12.942 -10.699 15.296 1.00 88.56 389 PHE A C 1
ATOM 3284 O O . PHE A 1 389 ? 11.927 -10.091 14.956 1.00 88.56 389 PHE A O 1
ATOM 3291 N N . THR A 1 390 ? 12.962 -11.606 16.275 1.00 91.00 390 THR A N 1
ATOM 3292 C CA . THR A 1 390 ? 11.773 -11.834 17.108 1.00 91.00 390 THR A CA 1
ATOM 3293 C C . THR A 1 390 ? 11.547 -10.674 18.064 1.00 91.00 390 THR A C 1
ATOM 3295 O O . THR A 1 390 ? 12.478 -9.931 18.406 1.00 91.00 390 THR A O 1
ATOM 3298 N N . VAL A 1 391 ? 10.304 -10.523 18.523 1.00 89.38 391 VAL A N 1
ATOM 3299 C CA . VAL A 1 391 ? 9.973 -9.525 19.549 1.00 89.38 391 VAL A CA 1
ATOM 3300 C C . VAL A 1 391 ? 10.862 -9.717 20.783 1.00 89.38 391 VAL A C 1
ATOM 3302 O O . VAL A 1 391 ? 11.423 -8.748 21.288 1.00 89.38 391 VAL A O 1
ATOM 3305 N N . GLU A 1 392 ? 11.080 -10.954 21.238 1.00 88.00 392 GLU A N 1
ATOM 3306 C CA . GLU A 1 392 ? 11.913 -11.245 22.412 1.00 88.00 392 GLU A CA 1
ATOM 3307 C C . GLU A 1 392 ? 13.381 -10.849 22.221 1.00 88.00 392 GLU A C 1
ATOM 3309 O O . GLU A 1 392 ? 14.013 -10.381 23.168 1.00 88.00 392 GLU A O 1
ATOM 3314 N N . GLU A 1 393 ? 13.927 -11.026 21.016 1.00 88.31 393 GLU A N 1
ATOM 3315 C CA . GLU A 1 393 ? 15.313 -10.668 20.703 1.00 88.31 393 GLU A CA 1
ATOM 3316 C C . GLU A 1 393 ? 15.521 -9.152 20.723 1.00 88.31 393 GLU A C 1
ATOM 3318 O O . GLU A 1 393 ? 16.514 -8.672 21.273 1.00 88.31 393 GLU A O 1
ATOM 3323 N N . LEU A 1 394 ? 14.589 -8.386 20.147 1.00 87.06 394 LEU A N 1
ATOM 3324 C CA . LEU A 1 394 ? 14.681 -6.925 20.127 1.00 87.06 394 LEU A CA 1
ATOM 3325 C C . LEU A 1 394 ? 14.383 -6.292 21.482 1.00 87.06 394 LEU A C 1
ATOM 3327 O O . LEU A 1 394 ? 15.028 -5.312 21.836 1.00 87.06 394 LEU A O 1
ATOM 3331 N N . MET A 1 395 ? 13.491 -6.880 22.278 1.00 89.19 395 MET A N 1
ATOM 3332 C CA . MET A 1 395 ? 13.216 -6.433 23.650 1.00 89.19 395 MET A CA 1
ATOM 3333 C C . MET A 1 395 ? 14.449 -6.502 24.571 1.00 89.19 395 MET A C 1
ATOM 3335 O O . MET A 1 395 ? 14.479 -5.841 25.607 1.00 89.19 395 MET A O 1
ATOM 3339 N N . GLN A 1 396 ? 15.472 -7.283 24.203 1.00 86.56 396 GLN A N 1
ATOM 3340 C CA . GLN A 1 396 ? 16.745 -7.393 24.930 1.00 86.56 396 GLN A CA 1
ATOM 3341 C C . GLN A 1 396 ? 17.857 -6.489 24.376 1.00 86.56 396 GLN A C 1
ATOM 3343 O O . GLN A 1 396 ? 18.944 -6.441 24.953 1.00 86.56 396 GLN A O 1
ATOM 3348 N N . LYS A 1 397 ? 17.618 -5.797 23.258 1.00 83.88 397 LYS A N 1
ATOM 3349 C CA . LYS A 1 397 ? 18.591 -4.907 22.619 1.00 83.88 397 LYS A CA 1
ATOM 3350 C C . LYS A 1 397 ? 18.335 -3.455 23.012 1.00 83.88 397 LYS A C 1
ATOM 3352 O O . LYS A 1 397 ? 17.190 -3.027 23.149 1.00 83.88 397 LYS A O 1
ATOM 3357 N N . SER A 1 398 ? 19.418 -2.690 23.128 1.00 83.31 398 SER A N 1
ATOM 3358 C CA . SER A 1 398 ? 19.339 -1.226 23.179 1.00 83.31 398 SER A CA 1
ATOM 3359 C C . SER A 1 398 ? 18.963 -0.692 21.796 1.00 83.31 398 SER A C 1
ATOM 3361 O O . SER A 1 398 ? 19.294 -1.309 20.777 1.00 83.31 398 SER A O 1
ATOM 3363 N N . PHE A 1 399 ? 18.308 0.467 21.745 1.00 79.12 399 PHE A N 1
ATOM 3364 C CA . PHE A 1 399 ? 17.909 1.111 20.492 1.00 79.12 399 PHE A CA 1
ATOM 3365 C C . PHE A 1 399 ? 19.100 1.278 19.525 1.00 79.12 399 PHE A C 1
ATOM 3367 O O . PHE A 1 399 ? 18.998 0.952 18.341 1.00 79.12 399 PHE A O 1
ATOM 3374 N N . HIS A 1 400 ? 20.262 1.669 20.049 1.00 77.06 400 HIS A N 1
ATOM 3375 C CA . HIS A 1 400 ? 21.506 1.889 19.304 1.00 77.06 400 HIS A CA 1
ATOM 3376 C C . HIS A 1 400 ? 22.009 0.634 18.580 1.00 77.06 400 HIS A C 1
ATOM 3378 O O . HIS A 1 400 ? 22.484 0.699 17.453 1.00 77.06 400 HIS A O 1
ATOM 3384 N N . GLN A 1 401 ? 21.808 -0.548 19.170 1.00 80.69 401 GLN A N 1
ATOM 3385 C CA . GLN A 1 401 ? 22.223 -1.822 18.572 1.00 80.69 401 GLN A CA 1
ATOM 3386 C C . GLN A 1 401 ? 21.367 -2.232 17.368 1.00 80.69 401 GLN A C 1
ATOM 3388 O O . GLN A 1 401 ? 21.669 -3.229 16.709 1.00 80.69 401 GLN A O 1
ATOM 3393 N N . THR A 1 402 ? 20.273 -1.513 17.112 1.00 83.25 402 THR A N 1
ATOM 3394 C CA . THR A 1 402 ? 19.360 -1.794 16.003 1.00 83.25 402 THR A CA 1
ATOM 3395 C C . THR A 1 402 ? 19.612 -0.892 14.798 1.00 83.25 402 THR A C 1
ATOM 3397 O O . THR A 1 402 ? 19.255 -1.272 13.688 1.00 83.25 402 THR A O 1
ATOM 3400 N N . ILE A 1 403 ? 20.276 0.255 14.974 1.00 85.19 403 ILE A N 1
ATOM 3401 C CA . ILE A 1 403 ? 20.502 1.257 13.925 1.00 85.19 403 ILE A CA 1
ATOM 3402 C C . ILE A 1 403 ? 21.968 1.249 13.473 1.00 85.19 403 ILE A C 1
ATOM 3404 O O . ILE A 1 403 ? 22.880 0.994 14.250 1.00 85.19 403 ILE A O 1
ATOM 3408 N N . LYS A 1 404 ? 22.208 1.522 12.190 1.00 83.44 404 LYS A N 1
ATOM 3409 C CA . LYS A 1 404 ? 23.548 1.588 11.596 1.00 83.44 404 LYS A CA 1
ATOM 3410 C C . LYS A 1 404 ? 24.247 2.928 11.871 1.00 83.44 404 LYS A C 1
ATOM 3412 O O . LYS A 1 404 ? 23.641 3.990 11.727 1.00 83.44 404 LYS A O 1
ATOM 3417 N N . GLU A 1 405 ? 25.559 2.908 12.108 1.00 73.81 405 GLU A N 1
ATOM 3418 C CA . GLU A 1 405 ? 26.398 4.111 12.009 1.00 73.81 405 GLU A CA 1
ATOM 3419 C C . GLU A 1 405 ? 26.380 4.711 10.580 1.00 73.81 405 GLU A C 1
ATOM 3421 O O . GLU A 1 405 ? 26.351 3.965 9.590 1.00 73.81 405 GLU A O 1
ATOM 3426 N N . PRO A 1 406 ? 26.416 6.052 10.422 1.00 74.25 406 PRO A N 1
ATOM 3427 C CA . PRO A 1 406 ? 26.573 7.089 11.452 1.00 74.25 406 PRO A CA 1
ATOM 3428 C C . PRO A 1 406 ? 25.241 7.636 12.004 1.00 74.25 406 PRO A C 1
ATOM 3430 O O . PRO A 1 406 ? 25.234 8.675 12.661 1.00 74.25 406 PRO A O 1
ATOM 3433 N N . TYR A 1 407 ? 24.103 6.994 11.712 1.00 76.81 407 TYR A N 1
ATOM 3434 C CA . TYR A 1 407 ? 22.788 7.516 12.108 1.00 76.81 407 TYR A CA 1
ATOM 3435 C C . TYR A 1 407 ? 22.583 7.502 13.625 1.00 76.81 407 TYR A C 1
ATOM 3437 O O . TYR A 1 407 ? 21.853 8.347 14.129 1.00 76.81 407 TYR A O 1
ATOM 3445 N N . GLU A 1 408 ? 23.263 6.601 14.337 1.00 71.38 408 GLU A N 1
ATOM 3446 C CA . GLU A 1 408 ? 23.268 6.505 15.801 1.00 71.38 408 GLU A CA 1
ATOM 3447 C C . GLU A 1 408 ? 23.545 7.864 16.469 1.00 71.38 408 GLU A C 1
ATOM 3449 O O . GLU A 1 408 ? 22.656 8.425 17.103 1.00 71.38 408 GLU A O 1
ATOM 3454 N N . GLY A 1 409 ? 24.698 8.488 16.197 1.00 74.56 409 GLY A N 1
ATOM 3455 C CA . GLY A 1 409 ? 25.055 9.769 16.821 1.00 74.56 409 GLY A CA 1
ATOM 3456 C C . GLY A 1 409 ? 24.127 10.940 16.458 1.00 74.56 409 GLY A C 1
ATOM 3457 O O . GLY A 1 409 ? 23.956 11.869 17.249 1.00 74.56 409 GLY A O 1
ATOM 3458 N N . PHE A 1 410 ? 23.490 10.907 15.281 1.00 78.19 410 PHE A N 1
ATOM 3459 C CA . PHE A 1 410 ? 22.461 11.890 14.922 1.00 78.19 410 PHE A CA 1
ATOM 3460 C C . PHE A 1 410 ? 21.170 11.676 15.720 1.00 78.19 410 PHE A C 1
ATOM 3462 O O . PHE A 1 410 ? 20.536 12.645 16.147 1.00 78.19 410 PHE A O 1
ATOM 3469 N N . ILE A 1 411 ? 20.775 10.418 15.922 1.00 79.31 411 ILE A N 1
ATOM 3470 C CA . ILE A 1 411 ? 19.580 10.078 16.690 1.00 79.31 411 ILE A CA 1
ATOM 3471 C C . ILE A 1 411 ? 19.780 10.437 18.160 1.00 79.31 411 ILE A C 1
ATOM 3473 O O . ILE A 1 411 ? 18.881 11.049 18.728 1.00 79.31 411 ILE A O 1
ATOM 3477 N N . ASP A 1 412 ? 20.951 10.190 18.742 1.00 78.44 412 ASP A N 1
ATOM 3478 C CA . ASP A 1 412 ? 21.249 10.531 20.141 1.00 78.44 412 ASP A CA 1
ATOM 3479 C C . ASP A 1 412 ? 21.077 12.021 20.404 1.00 78.44 412 ASP A C 1
ATOM 3481 O O . ASP A 1 412 ? 20.341 12.435 21.305 1.00 78.44 412 ASP A O 1
ATOM 3485 N N . GLN A 1 413 ? 21.682 12.844 19.543 1.00 82.56 413 GLN A N 1
ATOM 3486 C CA . GLN A 1 413 ? 21.565 14.294 19.629 1.00 82.56 413 GLN A CA 1
ATOM 3487 C C . GLN A 1 413 ? 20.095 14.737 19.584 1.00 82.56 413 GLN A C 1
ATOM 3489 O O . GLN A 1 413 ? 19.684 15.635 20.326 1.00 82.56 413 GLN A O 1
ATOM 3494 N N . LYS A 1 414 ? 19.290 14.097 18.730 1.00 83.00 414 LYS A N 1
ATOM 3495 C CA . LYS A 1 414 ? 17.867 14.412 18.573 1.00 83.00 414 LYS A CA 1
ATOM 3496 C C . LYS A 1 414 ? 16.997 13.894 19.707 1.00 83.00 414 LYS A C 1
ATOM 3498 O O . LYS A 1 414 ? 16.079 14.596 20.128 1.00 83.00 414 LYS A O 1
ATOM 3503 N N . MET A 1 415 ? 17.304 12.727 20.253 1.00 82.19 415 MET A N 1
ATOM 3504 C CA . MET A 1 415 ? 16.626 12.176 21.422 1.00 82.19 415 MET A CA 1
ATOM 3505 C C . MET A 1 415 ? 16.884 13.052 22.649 1.00 82.19 415 MET A C 1
ATOM 3507 O O . MET A 1 415 ? 15.943 13.390 23.364 1.00 82.19 415 MET A O 1
ATOM 3511 N N . GLU A 1 416 ? 18.115 13.524 22.859 1.00 85.06 416 GLU A N 1
ATOM 3512 C CA . GLU A 1 416 ? 18.416 14.479 23.930 1.00 85.06 416 GLU A CA 1
ATOM 3513 C C . GLU A 1 416 ? 17.698 15.827 23.766 1.00 85.06 416 GLU A C 1
ATOM 3515 O O . GLU A 1 416 ? 17.301 16.447 24.759 1.00 85.06 416 GLU A O 1
ATOM 3520 N N . GLU A 1 417 ? 17.573 16.327 22.534 1.00 85.25 417 GLU A N 1
ATOM 3521 C CA . GLU A 1 417 ? 16.817 17.545 22.221 1.00 85.25 417 GLU A CA 1
ATOM 3522 C C . GLU A 1 417 ? 15.339 17.363 22.598 1.00 85.25 417 GLU A C 1
ATOM 3524 O O . GLU A 1 417 ? 14.799 18.150 23.379 1.00 85.25 417 GLU A O 1
ATOM 3529 N N . LEU A 1 418 ? 14.722 16.262 22.158 1.00 84.81 418 LEU A N 1
ATOM 3530 C CA . LEU A 1 418 ? 13.340 15.909 22.492 1.00 84.81 418 LEU A CA 1
ATOM 3531 C C . LEU A 1 418 ? 13.113 15.734 23.993 1.00 84.81 418 LEU A C 1
ATOM 3533 O O . LEU A 1 418 ? 12.111 16.215 24.520 1.00 84.81 418 LEU A O 1
ATOM 3537 N N . LEU A 1 419 ? 14.034 15.079 24.705 1.00 86.75 419 LEU A N 1
ATOM 3538 C CA . LEU A 1 419 ? 13.943 14.910 26.158 1.00 86.75 419 LEU A CA 1
ATOM 3539 C C . LEU A 1 419 ? 13.990 16.252 26.887 1.00 86.75 419 LEU A C 1
ATOM 3541 O O . LEU A 1 419 ? 13.245 16.455 27.849 1.00 86.75 419 LEU A O 1
ATOM 3545 N N . AR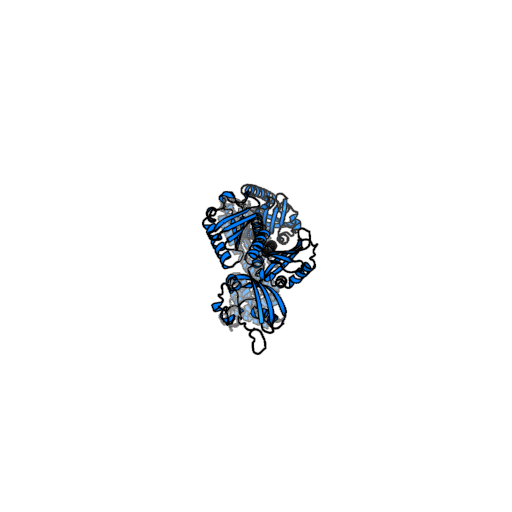G A 1 420 ? 14.866 17.167 26.453 1.00 86.50 420 ARG A N 1
ATOM 3546 C CA . ARG A 1 420 ? 14.957 18.520 27.017 1.00 86.50 420 ARG A CA 1
ATOM 3547 C C . ARG A 1 420 ? 13.670 19.303 26.785 1.00 86.50 420 ARG A C 1
ATOM 3549 O O . ARG A 1 420 ? 13.148 19.890 27.730 1.00 86.50 420 ARG A O 1
ATOM 3556 N N . GLU A 1 421 ? 13.140 19.287 25.566 1.00 86.50 421 GLU A N 1
ATOM 3557 C CA . GLU A 1 421 ? 11.888 19.977 25.244 1.00 86.50 421 GLU A CA 1
ATOM 3558 C C . GLU A 1 421 ? 10.689 19.389 25.998 1.00 86.50 421 GLU A C 1
ATOM 3560 O O . GLU A 1 421 ? 9.897 20.139 26.571 1.00 86.50 421 GLU A O 1
ATOM 3565 N N . PHE A 1 422 ? 10.588 18.060 26.079 1.00 89.19 422 PHE A N 1
ATOM 3566 C CA . PHE A 1 422 ? 9.504 17.379 26.784 1.00 89.19 422 PHE A CA 1
ATOM 3567 C C . PHE A 1 422 ? 9.501 17.681 28.284 1.00 89.19 422 PHE A C 1
ATOM 3569 O O . PHE A 1 422 ? 8.447 17.958 28.849 1.00 89.19 422 PHE A O 1
ATOM 3576 N N . LYS A 1 423 ? 10.677 17.711 28.928 1.00 86.56 423 LYS A N 1
ATOM 3577 C CA . LYS A 1 423 ? 10.801 18.109 30.342 1.00 86.56 423 LYS A CA 1
ATOM 3578 C C . LYS A 1 423 ? 10.331 19.546 30.592 1.00 86.56 423 LYS A C 1
ATOM 3580 O O . LYS A 1 423 ? 9.825 19.828 31.675 1.00 86.56 423 LYS A O 1
ATOM 3585 N N . ASN A 1 424 ? 10.475 20.435 29.608 1.00 87.62 424 ASN A N 1
ATOM 3586 C CA . ASN A 1 424 ? 10.041 21.828 29.715 1.00 87.62 424 ASN A CA 1
ATOM 3587 C C . ASN A 1 424 ? 8.532 22.005 29.473 1.00 87.62 424 ASN A C 1
ATOM 3589 O O . ASN A 1 424 ? 7.913 22.839 30.133 1.00 87.62 424 ASN A O 1
ATOM 3593 N N . ASN A 1 425 ? 7.928 21.239 28.555 1.00 86.56 425 ASN A N 1
ATOM 3594 C CA . ASN A 1 425 ? 6.484 21.277 28.295 1.00 86.56 425 ASN A CA 1
ATOM 3595 C C . ASN A 1 425 ? 5.881 19.870 28.097 1.00 86.56 425 ASN A C 1
ATOM 3597 O O . ASN A 1 425 ? 5.618 19.458 26.965 1.00 86.56 425 ASN A O 1
ATOM 3601 N N . PRO A 1 426 ? 5.582 19.137 29.186 1.00 84.50 426 PRO A N 1
ATOM 3602 C CA . PRO A 1 426 ? 5.105 17.759 29.073 1.00 84.50 426 PRO A CA 1
ATOM 3603 C C . PRO A 1 426 ? 3.676 17.610 28.543 1.00 84.50 426 PRO A C 1
ATOM 3605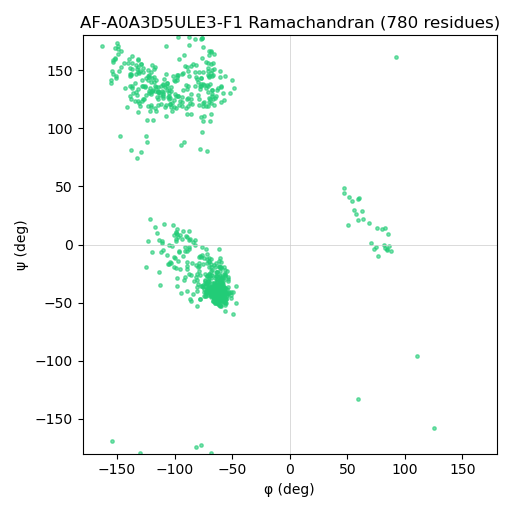 O O . PRO A 1 426 ? 3.265 16.508 28.189 1.00 84.50 426 PRO A O 1
ATOM 3608 N N . LYS A 1 427 ? 2.886 18.692 28.536 1.00 82.44 427 LYS A N 1
ATOM 3609 C CA . LYS A 1 427 ? 1.476 18.655 28.115 1.00 82.44 427 LYS A CA 1
ATOM 3610 C C . LYS A 1 427 ? 1.312 18.640 26.594 1.00 82.44 427 LYS A C 1
ATOM 3612 O O . LYS A 1 427 ? 0.281 18.178 26.118 1.00 82.44 427 LYS A O 1
ATOM 3617 N N . GLU A 1 428 ? 2.316 19.108 25.855 1.00 81.31 428 GLU A N 1
ATOM 3618 C CA . GLU A 1 428 ? 2.329 19.137 24.389 1.00 81.31 428 GLU A CA 1
ATOM 3619 C C . GLU A 1 428 ? 3.669 18.592 23.861 1.00 81.31 428 GLU A C 1
ATOM 3621 O O . GLU A 1 428 ? 4.531 19.361 23.427 1.00 81.31 428 GLU A O 1
ATOM 3626 N N . PRO A 1 429 ? 3.886 17.264 23.924 1.00 82.06 429 PRO A N 1
ATOM 3627 C CA . PRO A 1 429 ? 5.104 16.654 23.405 1.00 82.06 429 PRO A CA 1
ATOM 3628 C C . PRO A 1 429 ? 5.198 16.856 21.890 1.00 82.06 429 PRO A C 1
ATOM 3630 O O . PRO A 1 429 ? 4.275 16.507 21.147 1.00 82.06 429 PRO A O 1
ATOM 3633 N N . LYS A 1 430 ? 6.335 17.379 21.419 1.00 83.62 430 LYS A N 1
ATOM 3634 C CA . LYS A 1 430 ? 6.614 17.438 19.983 1.00 83.62 430 LYS A CA 1
ATOM 3635 C C . LYS A 1 430 ? 6.836 16.044 19.414 1.00 83.62 430 LYS A C 1
ATOM 3637 O O . LYS A 1 430 ? 7.371 15.154 20.073 1.00 83.62 430 LYS A O 1
ATOM 3642 N N . GLU A 1 431 ? 6.440 15.895 18.159 1.00 84.62 431 GLU A N 1
ATOM 3643 C CA . GLU A 1 431 ? 6.737 14.717 17.360 1.00 84.62 431 GLU A CA 1
ATOM 3644 C C . GLU A 1 431 ? 7.955 14.960 16.490 1.00 84.62 431 GLU A C 1
ATOM 3646 O O . GLU A 1 431 ? 8.186 16.078 16.022 1.00 84.62 431 GLU A O 1
ATOM 3651 N N . TYR A 1 432 ? 8.733 13.909 16.276 1.00 86.25 432 TYR A N 1
ATOM 3652 C CA . TYR A 1 432 ? 9.915 13.983 15.441 1.00 86.25 432 TYR A CA 1
ATOM 3653 C C . TYR A 1 432 ? 9.971 12.806 14.489 1.00 86.25 432 TYR A C 1
ATOM 3655 O O . TYR A 1 432 ? 9.677 11.672 14.870 1.00 86.25 432 TYR A O 1
ATOM 3663 N N . ARG A 1 433 ? 10.367 13.099 13.252 1.00 89.31 433 ARG A N 1
ATOM 3664 C CA . ARG A 1 433 ? 10.498 12.118 12.184 1.00 89.31 433 ARG A CA 1
ATOM 3665 C C . ARG A 1 433 ? 11.967 11.918 11.852 1.00 89.31 433 ARG A C 1
ATOM 3667 O O . ARG A 1 433 ? 12.663 12.890 11.558 1.00 89.31 433 ARG A O 1
ATOM 3674 N N . ILE A 1 434 ? 12.408 10.666 11.854 1.00 89.25 434 ILE A N 1
ATOM 3675 C CA . ILE A 1 434 ? 13.763 10.267 11.465 1.00 89.25 434 ILE A CA 1
ATOM 3676 C C . ILE A 1 434 ? 13.723 9.261 10.324 1.00 89.25 434 ILE A C 1
ATOM 3678 O O . ILE A 1 434 ? 12.830 8.422 10.270 1.00 89.25 434 ILE A O 1
ATOM 3682 N N . GLU A 1 435 ? 14.710 9.329 9.437 1.00 90.69 435 GLU A N 1
ATOM 3683 C CA . GLU A 1 435 ? 14.991 8.282 8.456 1.00 90.69 435 GLU A CA 1
ATOM 3684 C C . GLU A 1 435 ? 16.368 7.696 8.762 1.00 90.69 435 GLU A C 1
ATOM 3686 O O . GLU A 1 435 ? 17.342 8.441 8.890 1.00 90.69 435 GLU A O 1
ATOM 3691 N N . ALA A 1 436 ? 16.451 6.376 8.900 1.00 90.25 436 ALA A N 1
ATOM 3692 C CA . ALA A 1 436 ? 17.687 5.689 9.253 1.00 90.25 436 ALA A CA 1
ATOM 3693 C C . ALA A 1 436 ? 17.740 4.285 8.642 1.00 90.25 436 ALA A C 1
ATOM 3695 O O . ALA A 1 436 ? 16.724 3.732 8.218 1.00 90.25 436 ALA A O 1
ATOM 3696 N N . GLN A 1 437 ? 18.940 3.704 8.613 1.00 89.69 437 GLN A N 1
ATOM 3697 C CA . GLN A 1 437 ? 19.120 2.297 8.263 1.00 89.69 437 GLN A CA 1
ATOM 3698 C C . GLN A 1 437 ? 19.128 1.438 9.527 1.00 89.69 437 GLN A C 1
ATOM 3700 O O . GLN A 1 437 ? 19.960 1.648 10.410 1.00 89.69 437 GLN A O 1
ATOM 3705 N N . GLN A 1 438 ? 18.224 0.466 9.587 1.00 89.94 438 GLN A N 1
ATOM 3706 C CA . GLN A 1 438 ? 18.135 -0.534 10.643 1.00 89.94 438 GLN A CA 1
ATOM 3707 C C . GLN A 1 438 ? 18.824 -1.828 10.197 1.00 89.94 438 GLN A C 1
ATOM 3709 O O . GLN A 1 438 ? 18.755 -2.199 9.025 1.00 89.94 438 GLN A O 1
ATOM 3714 N N . TYR A 1 439 ? 19.483 -2.522 11.120 1.00 88.31 439 TYR A N 1
ATOM 3715 C CA . TYR A 1 439 ? 20.002 -3.863 10.871 1.00 88.31 439 TYR A CA 1
ATOM 3716 C C . TYR A 1 439 ? 18.874 -4.894 10.873 1.00 88.31 439 TYR A C 1
ATOM 3718 O O . TYR A 1 439 ? 18.011 -4.887 11.751 1.00 88.31 439 TYR A O 1
ATOM 3726 N N . CYS A 1 440 ? 18.938 -5.823 9.928 1.00 89.12 440 CYS A N 1
ATOM 3727 C CA . CYS A 1 440 ? 18.161 -7.055 9.932 1.00 89.12 440 CYS A CA 1
ATOM 3728 C C . CYS A 1 440 ? 18.948 -8.185 10.612 1.00 89.12 440 CYS A C 1
ATOM 3730 O O . CYS A 1 440 ? 20.173 -8.123 10.758 1.00 89.12 440 CYS A O 1
ATOM 3732 N N . ARG A 1 441 ? 18.255 -9.261 10.994 1.00 87.06 441 ARG A N 1
ATOM 3733 C CA . ARG A 1 441 ? 18.853 -10.442 11.638 1.00 87.06 441 ARG A CA 1
ATOM 3734 C C . ARG A 1 441 ? 19.941 -11.109 10.791 1.00 87.06 441 ARG A C 1
ATOM 3736 O O . ARG A 1 441 ? 20.893 -11.652 11.344 1.00 87.06 441 ARG A O 1
ATOM 3743 N N . ASP A 1 442 ? 19.798 -11.082 9.470 1.00 86.06 442 ASP A N 1
ATOM 3744 C CA . ASP A 1 442 ? 20.749 -11.656 8.510 1.00 86.06 442 ASP A CA 1
ATOM 3745 C C . ASP A 1 442 ? 21.950 -10.739 8.202 1.00 86.06 442 ASP A C 1
ATOM 3747 O O . ASP A 1 442 ? 22.833 -11.114 7.431 1.00 86.06 442 ASP A O 1
ATOM 3751 N N . GLY A 1 443 ? 22.002 -9.549 8.810 1.00 83.56 443 GLY A N 1
ATOM 3752 C CA . GLY A 1 443 ? 23.035 -8.540 8.577 1.00 83.56 443 GLY A CA 1
ATOM 3753 C C . GLY A 1 443 ? 22.753 -7.602 7.400 1.00 83.56 443 GLY A C 1
ATOM 3754 O O . GLY A 1 443 ? 23.550 -6.692 7.159 1.00 83.56 443 GLY A O 1
ATOM 3755 N N . SER A 1 444 ? 21.639 -7.777 6.680 1.00 88.31 444 SER A N 1
ATOM 3756 C CA . SER A 1 444 ? 21.179 -6.800 5.691 1.00 88.31 444 SER A CA 1
ATOM 3757 C C . SER A 1 444 ? 20.705 -5.504 6.365 1.00 88.31 444 SER A C 1
ATOM 3759 O O . SER A 1 444 ? 20.561 -5.422 7.588 1.00 88.31 444 SER A O 1
ATOM 3761 N N . LEU A 1 445 ? 20.527 -4.454 5.564 1.00 89.56 445 LEU A N 1
ATOM 3762 C CA . LEU A 1 445 ? 20.115 -3.134 6.034 1.00 89.56 445 LEU A CA 1
ATOM 3763 C C . LEU A 1 445 ? 18.761 -2.784 5.444 1.00 89.56 445 LEU A C 1
ATOM 3765 O O . LEU A 1 445 ? 18.569 -2.929 4.239 1.00 89.56 445 LEU A O 1
ATOM 3769 N N . LEU A 1 446 ? 17.883 -2.257 6.289 1.00 90.38 446 LEU A N 1
ATOM 3770 C CA . LEU A 1 446 ? 16.551 -1.814 5.914 1.00 90.38 446 LEU A CA 1
ATOM 3771 C C . LEU A 1 446 ? 16.399 -0.314 6.148 1.00 90.38 446 LEU A C 1
ATOM 3773 O O . LEU A 1 446 ? 16.708 0.184 7.232 1.00 90.38 446 LEU A O 1
ATOM 3777 N N . TRP A 1 447 ? 15.881 0.413 5.162 1.00 91.44 447 TRP A N 1
ATOM 3778 C CA . TRP A 1 447 ? 15.478 1.801 5.363 1.00 91.44 447 TRP A CA 1
ATOM 3779 C C . TRP A 1 447 ? 14.170 1.905 6.141 1.00 91.44 447 TRP A C 1
ATOM 3781 O O . TRP A 1 447 ? 13.120 1.430 5.696 1.00 91.44 447 TRP A O 1
ATOM 3791 N N . ILE A 1 448 ? 14.228 2.602 7.275 1.00 92.00 448 ILE A N 1
ATOM 3792 C CA . ILE A 1 448 ? 13.065 2.897 8.104 1.00 92.00 448 ILE A CA 1
ATOM 3793 C C . ILE A 1 448 ? 12.835 4.401 8.242 1.00 92.00 448 ILE A C 1
ATOM 3795 O O . ILE A 1 448 ? 13.774 5.189 8.354 1.00 92.00 448 ILE A O 1
ATOM 3799 N N . GLU A 1 449 ? 11.566 4.788 8.270 1.00 93.12 449 GLU A N 1
ATOM 3800 C CA . GLU A 1 449 ? 11.103 6.101 8.714 1.00 93.12 449 GLU A CA 1
ATOM 3801 C C . GLU A 1 449 ? 10.402 5.923 10.064 1.00 93.12 449 GLU A C 1
ATOM 3803 O O . GLU A 1 449 ? 9.401 5.213 10.133 1.00 93.12 449 GLU A O 1
ATOM 3808 N N . ALA A 1 450 ? 10.908 6.540 11.133 1.00 91.50 450 ALA A N 1
ATOM 3809 C CA . ALA A 1 450 ? 10.315 6.450 12.466 1.00 91.50 450 ALA A CA 1
ATOM 3810 C C . ALA A 1 450 ? 9.745 7.796 12.920 1.00 91.50 450 ALA A C 1
ATOM 3812 O O . ALA A 1 450 ? 10.440 8.813 12.902 1.00 91.50 450 ALA A O 1
ATOM 3813 N N . ASN A 1 451 ? 8.485 7.790 13.358 1.00 92.88 451 ASN A N 1
ATOM 3814 C CA . ASN A 1 451 ? 7.841 8.920 14.027 1.00 92.88 451 ASN A CA 1
ATOM 3815 C C . ASN A 1 451 ? 7.806 8.656 15.528 1.00 92.88 451 ASN A C 1
ATOM 3817 O O . ASN A 1 451 ? 7.241 7.648 15.947 1.00 92.88 451 ASN A O 1
ATOM 3821 N N . ILE A 1 452 ? 8.399 9.546 16.322 1.00 91.81 452 ILE A N 1
ATOM 3822 C CA . ILE A 1 452 ? 8.698 9.316 17.740 1.00 91.81 452 ILE A CA 1
ATOM 3823 C C . ILE A 1 452 ? 8.091 10.435 18.596 1.00 91.81 452 ILE A C 1
ATOM 3825 O O . ILE A 1 452 ? 8.206 11.617 18.257 1.00 91.81 452 ILE A O 1
ATOM 3829 N N . LYS A 1 453 ? 7.459 10.063 19.718 1.00 91.75 453 LYS A N 1
ATOM 3830 C CA . LYS A 1 453 ? 6.897 10.978 20.727 1.00 91.75 453 LYS A CA 1
ATOM 3831 C C . LYS A 1 453 ? 7.272 10.549 22.151 1.00 91.75 453 LYS A C 1
ATOM 3833 O O . LYS A 1 453 ? 7.061 9.385 22.491 1.00 91.75 453 LYS A O 1
ATOM 3838 N N . PRO A 1 454 ? 7.767 11.456 23.010 1.00 92.81 454 PRO A N 1
ATOM 3839 C CA . PRO A 1 454 ? 7.984 11.161 24.423 1.00 92.81 454 PRO A CA 1
ATOM 3840 C C . PRO A 1 454 ? 6.677 11.219 25.230 1.00 92.81 454 PRO A C 1
ATOM 3842 O O . PRO A 1 454 ? 5.784 12.018 24.938 1.00 92.81 454 PRO A O 1
ATOM 3845 N N . ARG A 1 455 ? 6.579 10.403 26.282 1.00 92.12 455 ARG A N 1
ATOM 3846 C CA . ARG A 1 455 ? 5.515 10.449 27.296 1.00 92.12 455 ARG A CA 1
ATOM 3847 C C . ARG A 1 455 ? 6.022 9.995 28.667 1.00 92.12 455 ARG A C 1
ATOM 3849 O O . ARG A 1 455 ? 7.103 9.423 28.772 1.00 92.12 455 ARG A O 1
ATOM 3856 N N . TYR A 1 456 ? 5.218 10.221 29.705 1.00 91.81 456 TYR A N 1
ATOM 3857 C CA . TYR A 1 456 ? 5.424 9.597 31.015 1.00 91.81 456 TYR A CA 1
ATOM 3858 C C . TYR A 1 456 ? 4.676 8.264 31.109 1.00 91.81 456 TYR A C 1
ATOM 3860 O O . TYR A 1 456 ? 3.518 8.181 30.693 1.00 91.81 456 TYR A O 1
ATOM 3868 N N . ASN A 1 457 ? 5.321 7.245 31.677 1.00 89.50 457 ASN A N 1
ATOM 3869 C CA . ASN A 1 457 ? 4.667 5.992 32.054 1.00 89.50 457 ASN A CA 1
ATOM 3870 C C . ASN A 1 457 ? 3.967 6.107 33.427 1.00 89.50 457 ASN A C 1
ATOM 3872 O O . ASN A 1 457 ? 4.063 7.130 34.107 1.00 89.50 457 ASN A O 1
ATOM 3876 N N . GLU A 1 458 ? 3.278 5.049 33.868 1.00 86.19 458 GLU A N 1
ATOM 3877 C CA . GLU A 1 458 ? 2.561 5.022 35.160 1.00 86.19 458 GLU A CA 1
ATOM 3878 C C . GLU A 1 458 ? 3.475 5.226 36.384 1.00 86.19 458 GLU A C 1
ATOM 3880 O O . GLU A 1 458 ? 3.012 5.666 37.435 1.00 86.19 458 GLU A O 1
ATOM 3885 N N . LYS A 1 459 ? 4.777 4.942 36.249 1.00 86.81 459 LYS A N 1
ATOM 3886 C CA . LYS A 1 459 ? 5.796 5.156 37.290 1.00 86.81 459 LYS A CA 1
ATOM 3887 C C . LYS A 1 459 ? 6.394 6.570 37.264 1.00 86.81 459 LYS A C 1
ATOM 3889 O O . LYS A 1 459 ? 7.204 6.896 38.128 1.00 86.81 459 LYS A O 1
ATOM 3894 N N . GLY A 1 460 ? 6.015 7.410 36.297 1.00 85.62 460 GLY A N 1
ATOM 3895 C CA . GLY A 1 460 ? 6.568 8.753 36.103 1.00 85.62 460 GLY A CA 1
ATOM 3896 C C . GLY A 1 460 ? 7.921 8.791 35.380 1.00 85.62 460 GLY A C 1
ATOM 3897 O O . GLY A 1 460 ? 8.577 9.832 35.371 1.00 85.62 460 GLY A O 1
ATOM 3898 N N . GLU A 1 461 ? 8.350 7.690 34.763 1.00 90.88 461 GLU A N 1
ATOM 3899 C CA . GLU A 1 461 ? 9.563 7.627 33.939 1.00 90.88 461 GLU A CA 1
ATOM 3900 C C . GLU A 1 461 ? 9.252 8.065 32.502 1.00 90.88 461 GLU A C 1
ATOM 3902 O O . GLU A 1 461 ? 8.118 7.936 32.036 1.00 90.88 461 GLU A O 1
ATOM 3907 N N . ILE A 1 462 ? 10.255 8.586 31.791 1.00 90.31 462 ILE A N 1
ATOM 3908 C CA . ILE A 1 462 ? 10.093 9.010 30.396 1.00 90.31 462 ILE A CA 1
ATOM 3909 C C . ILE A 1 462 ? 10.298 7.809 29.472 1.00 90.31 462 ILE A C 1
ATOM 3911 O O . ILE A 1 462 ? 11.318 7.122 29.543 1.00 90.31 462 ILE A O 1
ATOM 3915 N N . GLU A 1 463 ? 9.358 7.607 28.558 1.00 93.25 463 GLU A N 1
ATOM 3916 C CA . GLU A 1 463 ? 9.455 6.627 27.483 1.00 93.25 463 GLU A CA 1
ATOM 3917 C C . GLU A 1 463 ? 9.094 7.252 26.136 1.00 93.25 463 GLU A C 1
ATOM 3919 O O . GLU A 1 463 ? 8.325 8.211 26.054 1.00 93.25 463 GLU A O 1
ATOM 3924 N N . PHE A 1 464 ? 9.657 6.700 25.070 1.00 91.88 464 PHE A N 1
ATOM 3925 C CA . PHE A 1 464 ? 9.347 7.075 23.702 1.00 91.88 464 PHE A CA 1
ATOM 3926 C C . PHE A 1 464 ? 8.384 6.071 23.094 1.00 91.88 464 PHE A C 1
ATOM 3928 O O . PHE A 1 464 ? 8.635 4.871 23.129 1.00 91.88 464 PHE A O 1
ATOM 3935 N N . VAL A 1 465 ? 7.303 6.566 22.506 1.00 92.94 465 VAL A N 1
ATOM 3936 C CA . VAL A 1 465 ? 6.414 5.781 21.654 1.00 92.94 465 VAL A CA 1
ATOM 3937 C C . VAL A 1 465 ? 6.762 6.105 20.215 1.00 92.94 465 VAL A C 1
ATOM 3939 O O . VAL A 1 465 ? 6.765 7.277 19.827 1.00 92.94 465 VAL A O 1
ATOM 3942 N N . GLY A 1 466 ? 7.066 5.074 19.439 1.00 92.12 466 GLY A N 1
ATOM 3943 C CA . GLY A 1 466 ? 7.465 5.217 18.055 1.00 92.12 466 GLY A CA 1
ATOM 3944 C C . GLY A 1 466 ? 6.689 4.308 17.118 1.00 92.12 466 GLY A C 1
ATOM 3945 O O . GLY A 1 466 ? 6.267 3.211 17.482 1.00 92.12 466 GLY A O 1
ATOM 3946 N N . VAL A 1 467 ? 6.508 4.788 15.893 1.00 92.94 467 VAL A N 1
ATOM 3947 C CA . VAL A 1 467 ? 6.006 3.998 14.769 1.00 92.94 467 VAL A CA 1
ATOM 3948 C C . VAL A 1 467 ? 7.057 4.045 13.671 1.00 92.94 467 VAL A C 1
ATOM 3950 O O . VAL A 1 467 ? 7.327 5.123 13.139 1.00 92.94 467 VAL A O 1
ATOM 3953 N N . SER A 1 468 ? 7.653 2.897 13.353 1.00 92.31 468 SER A N 1
ATOM 3954 C CA . SER A 1 468 ? 8.653 2.736 12.295 1.00 92.31 468 SER A CA 1
ATOM 3955 C C . SER A 1 468 ? 8.041 2.073 11.066 1.00 92.31 468 SER A C 1
ATOM 3957 O O . SER A 1 468 ? 7.479 0.984 11.150 1.00 92.31 468 SER A O 1
ATOM 3959 N N . ARG A 1 469 ? 8.191 2.707 9.907 1.00 92.44 469 ARG A N 1
ATOM 3960 C CA . ARG A 1 469 ? 7.715 2.223 8.611 1.00 92.44 469 ARG A CA 1
ATOM 3961 C C . ARG A 1 469 ? 8.885 1.821 7.726 1.00 92.44 469 ARG A C 1
ATOM 3963 O O . ARG A 1 469 ? 9.863 2.557 7.636 1.00 92.44 469 ARG A O 1
ATOM 3970 N N . ASN A 1 470 ? 8.750 0.704 7.017 1.00 90.38 470 ASN A N 1
ATOM 3971 C CA . ASN A 1 470 ? 9.667 0.328 5.943 1.00 90.38 470 ASN A CA 1
ATOM 3972 C C . ASN A 1 470 ? 9.487 1.272 4.739 1.00 90.38 470 ASN A C 1
ATOM 3974 O O . ASN A 1 470 ? 8.386 1.384 4.199 1.00 90.38 470 ASN A O 1
ATOM 3978 N N . VAL A 1 471 ? 10.565 1.937 4.321 1.00 90.00 471 VAL A N 1
ATOM 3979 C CA . VAL A 1 471 ? 10.577 2.870 3.182 1.00 90.00 471 VAL A CA 1
ATOM 3980 C C . VAL A 1 471 ? 11.569 2.464 2.086 1.00 90.00 471 VAL A C 1
ATOM 3982 O O . VAL A 1 471 ? 11.964 3.304 1.279 1.00 90.00 471 VAL A O 1
ATOM 3985 N N . GLU A 1 472 ? 11.953 1.186 2.016 1.00 86.94 472 GLU A N 1
ATOM 3986 C CA . GLU A 1 472 ? 12.903 0.668 1.021 1.00 86.94 472 GLU A CA 1
ATOM 3987 C C . GLU A 1 472 ? 12.412 0.903 -0.416 1.00 86.94 472 GLU A C 1
ATOM 3989 O O . GLU A 1 472 ? 13.134 1.476 -1.226 1.00 86.94 472 GLU A O 1
ATOM 3994 N N . GLU A 1 473 ? 11.149 0.574 -0.717 1.00 84.56 473 GLU A N 1
ATOM 3995 C CA . GLU A 1 473 ? 10.551 0.802 -2.044 1.00 84.56 473 GLU A CA 1
ATOM 3996 C C . GLU A 1 473 ? 10.561 2.285 -2.434 1.00 84.56 473 GLU A C 1
ATOM 3998 O O . GLU A 1 473 ? 10.867 2.635 -3.574 1.00 84.56 473 GLU A O 1
ATOM 4003 N N . ARG A 1 474 ? 10.279 3.174 -1.470 1.00 88.12 474 ARG A N 1
ATOM 4004 C CA . ARG A 1 474 ? 10.333 4.626 -1.684 1.00 88.12 474 ARG A CA 1
ATOM 4005 C C . ARG A 1 474 ? 11.761 5.072 -1.992 1.00 88.12 474 ARG A C 1
ATOM 4007 O O . ARG A 1 474 ? 11.962 5.834 -2.932 1.00 88.12 474 ARG A O 1
ATOM 4014 N N . LYS A 1 475 ? 12.749 4.595 -1.229 1.00 85.25 475 LYS A N 1
ATOM 4015 C CA . LYS A 1 475 ? 14.165 4.937 -1.433 1.00 85.25 475 LYS A CA 1
ATOM 4016 C C . LYS A 1 475 ? 14.703 4.405 -2.752 1.00 85.25 475 LYS A C 1
ATOM 4018 O O . LYS A 1 475 ? 15.468 5.104 -3.413 1.00 85.25 475 LYS A O 1
ATOM 4023 N N . GLU A 1 476 ? 14.290 3.213 -3.159 1.00 81.44 476 GLU A N 1
ATOM 4024 C CA . GLU A 1 476 ? 14.656 2.657 -4.456 1.00 81.44 476 GLU A CA 1
ATOM 4025 C C . GLU A 1 476 ? 14.019 3.456 -5.598 1.00 81.44 476 GLU A C 1
ATOM 4027 O O . GLU A 1 476 ? 14.718 3.848 -6.530 1.00 81.44 476 GLU A O 1
ATOM 4032 N N . ALA A 1 477 ? 12.739 3.824 -5.487 1.00 78.69 477 ALA A N 1
ATOM 4033 C CA . ALA A 1 477 ? 12.085 4.702 -6.456 1.00 78.69 477 ALA A CA 1
ATOM 4034 C C . ALA A 1 477 ? 12.765 6.082 -6.550 1.00 78.69 477 ALA A C 1
ATOM 4036 O O . ALA A 1 477 ? 13.001 6.577 -7.649 1.00 78.69 477 ALA A O 1
ATOM 4037 N N . GLU A 1 478 ? 13.142 6.695 -5.424 1.00 82.88 478 GLU A N 1
ATOM 4038 C CA . GLU A 1 478 ? 13.897 7.959 -5.389 1.00 82.88 478 GLU A CA 1
ATOM 4039 C C . GLU A 1 478 ? 15.259 7.834 -6.095 1.00 82.88 478 GLU A C 1
ATOM 4041 O O . GLU A 1 478 ? 15.640 8.706 -6.887 1.00 82.88 478 GLU A O 1
ATOM 4046 N N . ARG A 1 479 ? 15.989 6.735 -5.859 1.00 80.62 479 ARG A N 1
ATOM 4047 C CA . ARG A 1 479 ? 17.261 6.451 -6.543 1.00 80.62 479 ARG A CA 1
ATOM 4048 C C . ARG A 1 479 ? 17.062 6.246 -8.037 1.00 80.62 479 ARG A C 1
ATOM 4050 O O . ARG A 1 479 ? 17.806 6.830 -8.820 1.00 80.62 479 ARG A O 1
ATOM 4057 N N . GLN A 1 480 ? 16.055 5.475 -8.437 1.00 79.50 480 GLN A N 1
ATOM 4058 C CA . GLN A 1 480 ? 15.742 5.226 -9.844 1.00 79.50 480 GLN A CA 1
ATOM 4059 C C . GLN A 1 480 ? 15.317 6.501 -10.568 1.00 79.50 480 GLN A C 1
ATOM 4061 O O . GLN A 1 480 ? 15.765 6.738 -11.688 1.00 79.50 480 GLN A O 1
ATOM 4066 N N . LEU A 1 481 ? 14.520 7.361 -9.929 1.00 80.31 481 LEU A N 1
ATOM 4067 C CA . LEU A 1 481 ? 14.167 8.675 -10.466 1.00 80.31 481 LEU A CA 1
ATOM 4068 C C . LEU A 1 481 ? 15.413 9.540 -10.663 1.00 80.31 481 LEU A C 1
ATOM 4070 O O . LEU A 1 481 ? 15.599 10.105 -11.738 1.00 80.31 481 LEU A O 1
ATOM 4074 N N . THR A 1 482 ? 16.301 9.586 -9.668 1.00 79.31 482 THR A N 1
ATOM 4075 C CA . THR A 1 482 ? 17.564 10.339 -9.748 1.00 79.31 482 THR A CA 1
ATOM 4076 C C . THR A 1 482 ? 18.474 9.800 -10.855 1.00 79.31 482 THR A C 1
ATOM 4078 O O . THR A 1 482 ? 19.052 10.565 -11.630 1.00 79.31 482 THR A O 1
ATOM 4081 N N . TYR A 1 483 ? 18.580 8.475 -10.971 1.00 79.44 483 TYR A N 1
ATOM 4082 C CA . TYR A 1 483 ? 19.376 7.824 -12.004 1.00 79.44 483 TYR A CA 1
ATOM 4083 C C . TYR A 1 483 ? 18.794 8.080 -13.400 1.00 79.44 483 TYR A C 1
ATOM 4085 O O . TYR A 1 483 ? 19.520 8.504 -14.287 1.00 79.44 483 TYR A O 1
ATOM 4093 N N . THR A 1 484 ? 17.480 7.942 -13.587 1.00 79.94 484 THR A N 1
ATOM 4094 C CA . THR A 1 484 ? 16.795 8.196 -14.872 1.00 79.94 484 THR A CA 1
ATOM 4095 C C . THR A 1 484 ? 16.846 9.668 -15.282 1.00 79.94 484 THR A C 1
ATOM 4097 O O . THR A 1 484 ? 16.957 9.983 -16.466 1.00 79.94 484 THR A O 1
ATOM 4100 N N . ALA A 1 485 ? 16.816 10.582 -14.309 1.00 86.50 485 ALA A N 1
ATOM 4101 C CA . ALA A 1 485 ? 16.991 12.009 -14.555 1.00 86.50 485 ALA A CA 1
ATOM 4102 C C . ALA A 1 485 ? 18.387 12.344 -15.101 1.00 86.50 485 ALA A C 1
ATOM 4104 O O . ALA A 1 485 ? 18.538 13.352 -15.787 1.00 86.50 485 ALA A O 1
ATOM 4105 N N . THR A 1 486 ? 19.391 11.497 -14.846 1.00 90.56 486 THR A N 1
ATOM 4106 C CA . THR A 1 486 ? 20.793 11.756 -15.208 1.00 90.56 486 THR A CA 1
ATOM 4107 C C . THR A 1 486 ? 21.364 10.812 -16.274 1.00 90.56 486 THR A C 1
ATOM 4109 O O . THR A 1 486 ? 22.288 11.202 -16.984 1.00 90.56 486 THR A O 1
ATOM 4112 N N . HIS A 1 487 ? 20.815 9.608 -16.452 1.00 92.81 487 HIS A N 1
ATOM 4113 C CA . HIS A 1 487 ? 21.368 8.548 -17.304 1.00 92.81 487 HIS A CA 1
ATOM 4114 C C . HIS A 1 487 ? 20.348 7.997 -18.313 1.00 92.81 487 HIS A C 1
ATOM 4116 O O . HIS A 1 487 ? 19.139 7.997 -18.078 1.00 92.81 487 HIS A O 1
ATOM 4122 N N . ASP A 1 488 ? 20.847 7.513 -19.452 1.00 95.00 488 ASP A N 1
ATOM 4123 C CA . ASP A 1 488 ? 20.082 6.788 -20.467 1.00 95.00 488 ASP A CA 1
ATOM 4124 C C . ASP A 1 488 ? 19.872 5.325 -20.055 1.00 95.00 488 ASP A C 1
ATOM 4126 O O . ASP A 1 488 ? 20.820 4.600 -19.758 1.00 95.00 488 ASP A O 1
ATOM 4130 N N . GLN A 1 489 ? 18.621 4.868 -20.096 1.00 90.12 489 GLN A N 1
ATOM 4131 C CA . GLN A 1 489 ? 18.222 3.548 -19.593 1.00 90.12 489 GLN A CA 1
ATOM 4132 C C . GLN A 1 489 ? 18.764 2.373 -20.414 1.00 90.12 489 GLN A C 1
ATOM 4134 O O . GLN A 1 489 ? 18.906 1.269 -19.894 1.00 90.12 489 GLN A O 1
ATOM 4139 N N . ILE A 1 490 ? 19.040 2.576 -21.703 1.00 92.94 490 ILE A N 1
ATOM 4140 C CA . ILE A 1 490 ? 19.504 1.491 -22.574 1.00 92.94 490 ILE A CA 1
ATOM 4141 C C . ILE A 1 490 ? 21.012 1.316 -22.427 1.00 92.94 490 ILE A C 1
ATOM 4143 O O . ILE A 1 490 ? 21.476 0.181 -22.367 1.00 92.94 490 ILE A O 1
ATOM 4147 N N . THR A 1 491 ? 21.760 2.419 -22.382 1.00 94.50 491 THR A N 1
ATOM 4148 C CA . THR A 1 491 ? 23.227 2.421 -22.498 1.00 94.50 491 THR A CA 1
ATOM 4149 C C . THR A 1 491 ? 23.963 2.642 -21.181 1.00 94.50 491 THR A C 1
ATOM 4151 O O . THR A 1 491 ? 25.158 2.370 -21.115 1.00 94.50 491 THR A O 1
ATOM 4154 N N . GLY A 1 492 ? 23.284 3.138 -20.141 1.00 91.81 492 GLY A N 1
ATOM 4155 C CA . GLY A 1 492 ? 23.888 3.465 -18.845 1.00 91.81 492 GLY A CA 1
ATOM 4156 C C . GLY A 1 492 ? 24.809 4.691 -18.863 1.00 91.81 492 GLY A C 1
ATOM 4157 O O . GLY A 1 492 ? 25.381 5.032 -17.830 1.00 91.81 492 GLY A O 1
ATOM 4158 N N . LEU A 1 493 ? 24.955 5.357 -20.013 1.00 95.69 493 LEU A N 1
ATOM 4159 C CA . LEU A 1 493 ? 25.666 6.627 -20.149 1.00 95.69 493 LEU A CA 1
ATOM 4160 C C . LEU A 1 493 ? 24.832 7.787 -19.598 1.00 95.69 493 LEU A C 1
ATOM 4162 O O . LEU A 1 493 ? 23.635 7.641 -19.359 1.00 95.69 493 LEU A O 1
ATOM 4166 N N . PHE A 1 494 ? 25.433 8.970 -19.460 1.00 96.31 494 PHE A N 1
ATOM 4167 C CA . PHE A 1 494 ? 24.667 10.179 -19.159 1.00 96.31 494 PHE A CA 1
ATOM 4168 C C . PHE A 1 494 ? 23.637 10.476 -20.259 1.00 96.31 494 PHE A C 1
ATOM 4170 O O . PHE A 1 494 ? 23.838 10.157 -21.432 1.00 96.31 494 PHE A O 1
ATOM 4177 N N . ASN A 1 495 ? 22.520 11.093 -19.888 1.00 95.69 495 ASN A N 1
ATOM 4178 C CA . ASN A 1 495 ? 21.500 11.500 -20.847 1.00 95.69 495 ASN A CA 1
ATOM 4179 C C . ASN A 1 495 ? 21.787 12.902 -21.420 1.00 95.69 495 ASN A C 1
ATOM 4181 O O . ASN A 1 495 ? 22.743 13.590 -21.048 1.00 95.69 495 A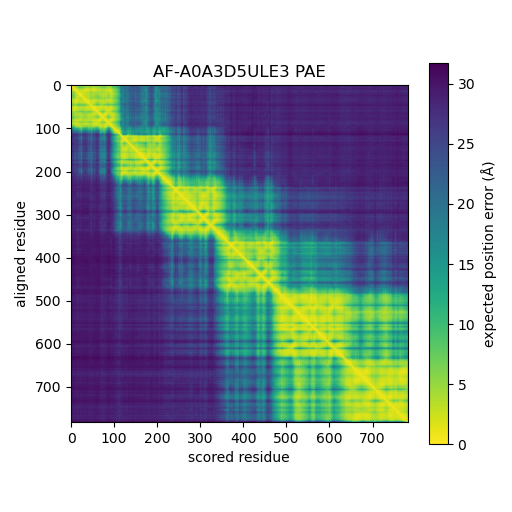SN A O 1
ATOM 4185 N N . ARG A 1 496 ? 20.917 13.344 -22.331 1.00 95.56 496 ARG A N 1
ATOM 4186 C CA . ARG A 1 496 ? 20.999 14.663 -22.966 1.00 95.56 496 ARG A CA 1
ATOM 4187 C C . ARG A 1 496 ? 21.017 15.833 -21.974 1.00 95.56 496 ARG A C 1
ATOM 4189 O O . ARG A 1 496 ? 21.733 16.798 -22.222 1.00 95.56 496 ARG A O 1
ATOM 4196 N N . ILE A 1 497 ? 20.261 15.748 -20.878 1.00 93.88 497 ILE A N 1
ATOM 4197 C CA . ILE A 1 497 ? 20.142 16.835 -19.893 1.00 93.88 497 ILE A CA 1
ATOM 4198 C C . ILE A 1 497 ? 21.509 17.102 -19.263 1.00 93.88 497 ILE A C 1
ATOM 4200 O O . ILE A 1 497 ? 22.006 18.223 -19.321 1.00 93.88 497 ILE A O 1
ATOM 4204 N N . VAL A 1 498 ? 22.170 16.053 -18.765 1.00 95.44 498 VAL A N 1
ATOM 4205 C CA . VAL A 1 498 ? 23.495 16.182 -18.136 1.00 95.44 498 VAL A CA 1
ATOM 4206 C C . VAL A 1 498 ? 24.555 16.647 -19.140 1.00 95.44 498 VAL A C 1
ATOM 4208 O O . VAL A 1 498 ? 25.446 17.421 -18.793 1.00 95.44 498 VAL A O 1
ATOM 4211 N N . PHE A 1 499 ? 24.464 16.219 -20.403 1.00 96.06 499 PHE A N 1
ATOM 4212 C CA . PHE A 1 499 ? 25.347 16.718 -21.458 1.00 96.06 499 PHE A CA 1
ATOM 4213 C C . PHE A 1 499 ? 25.191 18.233 -21.682 1.00 96.06 499 PHE A C 1
ATOM 4215 O O . PHE A 1 499 ? 26.194 18.949 -21.728 1.00 96.06 499 PHE A O 1
ATOM 4222 N N . GLU A 1 500 ? 23.957 18.732 -21.794 1.00 95.06 500 GLU A N 1
ATOM 4223 C CA . GLU A 1 500 ? 23.672 20.161 -21.979 1.00 95.06 500 GLU A CA 1
ATOM 4224 C C . GLU A 1 500 ? 24.103 20.991 -20.756 1.00 95.06 500 GLU A C 1
ATOM 4226 O O . GLU A 1 500 ? 24.732 22.040 -20.918 1.00 95.06 500 GLU A O 1
ATOM 4231 N N . GLU A 1 501 ? 23.867 20.491 -19.538 1.00 94.62 501 GLU A N 1
ATOM 4232 C CA . GLU A 1 501 ? 24.354 21.102 -18.293 1.00 94.62 501 GLU A CA 1
ATOM 4233 C C . GLU A 1 501 ? 25.884 21.197 -18.267 1.00 94.62 501 GLU A C 1
ATOM 4235 O O . GLU A 1 501 ? 26.443 22.250 -17.949 1.00 94.62 501 GLU A O 1
ATOM 4240 N N . LYS A 1 502 ? 26.587 20.128 -18.667 1.00 94.81 502 LYS A N 1
ATOM 4241 C CA . LYS A 1 502 ? 28.055 20.125 -18.704 1.00 94.81 502 LYS A CA 1
ATOM 4242 C C . LYS A 1 502 ? 28.609 21.085 -19.752 1.00 94.81 502 LYS A C 1
ATOM 4244 O O . LYS A 1 502 ? 29.620 21.742 -19.509 1.00 94.81 502 LYS A O 1
ATOM 4249 N N . MET A 1 503 ? 27.954 21.188 -20.905 1.00 95.00 503 MET A N 1
ATOM 4250 C CA . MET A 1 503 ? 28.298 22.161 -21.944 1.00 95.00 503 MET A CA 1
ATOM 4251 C C . MET A 1 503 ? 28.160 23.600 -21.434 1.00 95.00 503 MET A C 1
ATOM 4253 O O . MET A 1 503 ? 29.064 24.410 -21.650 1.00 95.00 503 MET A O 1
ATOM 4257 N N . ALA A 1 504 ? 27.082 23.909 -20.706 1.00 94.38 504 ALA A N 1
ATOM 4258 C CA . ALA A 1 504 ? 26.898 25.212 -20.070 1.00 94.38 504 ALA A CA 1
ATOM 4259 C C . ALA A 1 504 ? 27.979 25.490 -19.009 1.00 94.38 504 ALA A C 1
ATOM 4261 O O . ALA A 1 504 ? 28.576 26.567 -19.014 1.00 94.38 504 ALA A O 1
ATOM 4262 N N . GLU A 1 505 ? 28.305 24.501 -18.169 1.00 94.38 505 GLU A N 1
ATOM 4263 C CA . GLU A 1 505 ? 29.367 24.608 -17.159 1.00 94.38 505 GLU A CA 1
ATOM 4264 C C . GLU A 1 505 ? 30.739 24.903 -17.792 1.00 94.38 505 GLU A C 1
ATOM 4266 O O . GLU A 1 505 ? 31.487 25.750 -17.298 1.00 94.38 505 GLU A O 1
ATOM 4271 N N . ILE A 1 506 ? 31.080 24.225 -18.896 1.00 93.31 506 ILE A N 1
ATOM 4272 C CA . ILE A 1 506 ? 32.329 24.455 -19.642 1.00 93.31 506 ILE A CA 1
ATOM 4273 C C . ILE A 1 506 ? 32.430 25.908 -20.105 1.00 93.31 506 ILE A C 1
ATOM 4275 O O . ILE A 1 506 ? 33.509 26.506 -20.028 1.00 93.31 506 ILE A O 1
ATOM 4279 N N . GLU A 1 507 ? 31.327 26.476 -20.591 1.00 92.94 507 GLU A N 1
ATOM 4280 C CA . GLU A 1 507 ? 31.305 27.845 -21.097 1.00 92.94 507 GLU A CA 1
ATOM 4281 C C . GLU A 1 507 ? 31.351 28.883 -19.973 1.00 92.94 507 GLU A C 1
ATOM 4283 O O . GLU A 1 507 ? 32.098 29.859 -20.075 1.00 92.94 507 GLU A O 1
ATOM 4288 N N . GLU A 1 508 ? 30.617 28.651 -18.883 1.00 93.00 508 GLU A N 1
ATOM 4289 C CA . GLU A 1 508 ? 30.608 29.514 -17.700 1.00 93.00 508 GLU A CA 1
ATOM 4290 C C . GLU A 1 508 ? 31.991 29.568 -17.042 1.00 93.00 508 GLU A C 1
ATOM 4292 O O . GLU A 1 508 ? 32.542 30.646 -16.814 1.00 93.00 508 GLU A O 1
ATOM 4297 N N . LYS A 1 509 ? 32.600 28.401 -16.802 1.00 92.69 509 LYS A N 1
ATOM 4298 C CA . LYS A 1 509 ? 33.906 28.275 -16.137 1.00 92.69 509 LYS A CA 1
ATOM 4299 C C . LYS A 1 509 ? 35.096 28.450 -17.082 1.00 92.69 509 LYS A C 1
ATOM 4301 O O . LYS A 1 509 ? 36.238 28.318 -16.646 1.00 92.69 509 LYS A O 1
ATOM 4306 N N . LYS A 1 510 ? 34.848 28.729 -18.367 1.00 89.81 510 LYS A N 1
ATOM 4307 C CA . LYS A 1 510 ? 35.870 28.913 -19.416 1.00 89.81 510 LYS A CA 1
ATOM 4308 C C . LYS A 1 510 ? 36.880 27.761 -19.484 1.00 89.81 510 LYS A C 1
ATOM 4310 O O . LYS A 1 510 ? 38.072 27.975 -19.700 1.00 89.81 510 LYS A O 1
ATOM 4315 N N . ILE A 1 511 ? 36.396 26.528 -19.334 1.00 89.31 511 ILE A N 1
ATOM 4316 C CA . ILE A 1 511 ? 37.236 25.326 -19.324 1.00 89.31 511 ILE A CA 1
ATOM 4317 C C . ILE A 1 511 ? 37.798 25.086 -20.732 1.00 89.31 511 ILE A C 1
ATOM 4319 O O . ILE A 1 511 ? 37.053 24.988 -21.709 1.00 89.31 511 ILE A O 1
ATOM 4323 N N . ALA A 1 512 ? 39.122 24.984 -20.836 1.00 88.81 512 ALA A N 1
ATOM 4324 C CA . ALA A 1 512 ? 39.842 24.633 -22.055 1.00 88.81 512 ALA A CA 1
ATOM 4325 C C . ALA A 1 512 ? 41.205 23.994 -21.700 1.00 88.81 512 ALA A C 1
ATOM 4327 O O . ALA A 1 512 ? 41.798 24.383 -20.693 1.00 88.81 512 ALA A O 1
ATOM 4328 N N . PRO A 1 513 ? 41.737 23.070 -22.523 1.00 90.69 513 PRO A N 1
ATOM 4329 C CA . PRO A 1 513 ? 41.152 22.569 -23.763 1.00 90.69 513 PRO A CA 1
ATOM 4330 C C . PRO A 1 513 ? 40.087 21.481 -23.532 1.00 90.69 513 PRO A C 1
ATOM 4332 O O . PRO A 1 513 ? 40.228 20.647 -22.640 1.00 90.69 513 PRO A O 1
ATOM 4335 N N . VAL A 1 514 ? 39.038 21.467 -24.362 1.00 92.44 514 VAL A N 1
ATOM 4336 C CA . VAL A 1 514 ? 37.995 20.420 -24.357 1.00 92.44 514 VAL A CA 1
ATOM 4337 C C . VAL A 1 514 ? 37.744 19.941 -25.781 1.00 92.44 514 VAL A C 1
ATOM 4339 O O . VAL A 1 514 ? 37.422 20.744 -26.658 1.00 92.44 514 VAL A O 1
ATOM 4342 N N . THR A 1 515 ? 37.879 18.639 -26.024 1.00 92.75 515 THR A N 1
ATOM 4343 C CA . THR A 1 515 ? 37.515 18.024 -27.307 1.00 92.75 515 THR A CA 1
ATOM 4344 C C . THR A 1 515 ? 36.114 17.436 -27.213 1.00 92.75 515 THR A C 1
ATOM 4346 O O . THR A 1 515 ? 35.868 16.545 -26.407 1.00 92.75 515 THR A O 1
ATOM 4349 N N . LEU A 1 516 ? 35.211 17.926 -28.063 1.00 94.62 516 LEU A N 1
ATOM 4350 C CA . LEU A 1 516 ? 33.865 17.393 -28.235 1.00 94.62 516 LEU A CA 1
ATOM 4351 C C . LEU A 1 516 ? 33.850 16.453 -29.439 1.00 94.62 516 LEU A C 1
ATOM 4353 O O . LEU A 1 516 ? 34.249 16.841 -30.543 1.00 94.62 516 LEU A O 1
ATOM 4357 N N . VAL A 1 517 ? 33.346 15.241 -29.231 1.00 94.88 517 VAL A N 1
ATOM 4358 C CA . VAL A 1 517 ? 33.072 14.273 -30.292 1.00 94.88 517 VAL A CA 1
ATOM 4359 C C . VAL A 1 517 ? 31.590 13.931 -30.282 1.00 94.88 517 VAL A C 1
ATOM 4361 O O . VAL A 1 517 ? 31.044 13.592 -29.240 1.00 94.88 517 VAL A O 1
ATOM 4364 N N . LEU A 1 518 ? 30.959 14.008 -31.446 1.00 96.00 518 LEU A N 1
ATOM 4365 C CA . LEU A 1 518 ? 29.604 13.540 -31.700 1.00 96.00 518 LEU A CA 1
ATOM 4366 C C . LEU A 1 518 ? 29.679 12.264 -32.531 1.00 96.00 518 LEU A C 1
ATOM 4368 O O . LEU A 1 518 ? 30.456 12.196 -33.489 1.00 96.00 518 LEU A O 1
ATOM 4372 N N . PHE A 1 519 ? 28.874 11.277 -32.176 1.00 94.88 519 PHE A N 1
ATOM 4373 C CA . PHE A 1 519 ? 28.790 9.984 -32.835 1.00 94.88 519 PHE A CA 1
ATOM 4374 C C . PHE A 1 519 ? 27.363 9.709 -33.292 1.00 94.88 519 PHE A C 1
ATOM 4376 O O . PHE A 1 519 ? 26.414 10.138 -32.644 1.00 94.88 519 PHE A O 1
ATOM 4383 N N . ASP A 1 520 ? 27.238 8.951 -34.374 1.00 93.94 520 ASP A N 1
ATOM 4384 C CA . ASP A 1 520 ? 25.970 8.519 -34.955 1.00 93.94 520 ASP A CA 1
ATOM 4385 C C . ASP A 1 520 ? 26.085 7.052 -35.374 1.00 93.94 520 ASP A C 1
ATOM 4387 O O . ASP A 1 520 ? 27.019 6.675 -36.095 1.00 93.94 520 ASP A O 1
ATOM 4391 N N . VAL A 1 521 ? 25.178 6.210 -34.877 1.00 91.25 521 VAL A N 1
ATOM 4392 C CA . VAL A 1 521 ? 25.145 4.782 -35.210 1.00 91.25 521 VAL A CA 1
ATOM 4393 C C . VAL A 1 521 ? 24.545 4.608 -36.600 1.00 91.25 521 VAL A C 1
ATOM 4395 O O . VAL A 1 521 ? 23.345 4.783 -36.810 1.00 91.25 521 VAL A O 1
ATOM 4398 N N . ASN A 1 522 ? 25.379 4.216 -37.562 1.00 86.88 522 ASN A N 1
ATOM 4399 C CA . ASN A 1 522 ? 24.945 4.078 -38.945 1.00 86.88 522 ASN A CA 1
ATOM 4400 C C . ASN A 1 522 ? 23.942 2.920 -39.071 1.00 86.88 522 ASN A C 1
ATOM 4402 O O . ASN A 1 522 ? 24.185 1.820 -38.578 1.00 86.88 522 ASN A O 1
ATOM 4406 N N . GLY A 1 523 ? 22.828 3.148 -39.772 1.00 82.00 523 GLY A N 1
ATOM 4407 C CA . GLY A 1 523 ? 21.881 2.090 -40.136 1.00 82.00 523 GLY A CA 1
ATOM 4408 C C . GLY A 1 523 ? 21.081 1.478 -38.980 1.00 82.00 523 GLY A C 1
ATOM 4409 O O . GLY A 1 523 ? 20.503 0.413 -39.171 1.00 82.00 523 GLY A O 1
ATOM 4410 N N . LEU A 1 524 ? 20.978 2.128 -37.811 1.00 87.69 524 LEU A N 1
ATOM 4411 C CA . LEU A 1 524 ? 20.222 1.592 -36.666 1.00 87.69 524 LEU A CA 1
ATOM 4412 C C . LEU A 1 524 ? 18.767 1.235 -37.023 1.00 87.69 524 LEU A C 1
ATOM 4414 O O . LEU A 1 524 ? 18.272 0.178 -36.639 1.00 87.69 524 LEU A O 1
ATOM 4418 N N . LYS A 1 525 ? 18.092 2.080 -37.815 1.00 86.75 525 LYS A N 1
ATOM 4419 C CA . LYS A 1 525 ? 16.733 1.797 -38.302 1.00 86.75 525 LYS A CA 1
ATOM 4420 C C . LYS A 1 525 ? 16.685 0.528 -39.159 1.00 86.75 525 LYS A C 1
ATOM 4422 O O . LYS A 1 525 ? 15.803 -0.295 -38.964 1.00 86.75 525 LYS A O 1
ATOM 4427 N N . LEU A 1 526 ? 17.638 0.360 -40.073 1.00 83.88 526 LEU A N 1
ATOM 4428 C CA . LEU A 1 526 ? 17.739 -0.826 -40.924 1.00 83.88 526 LEU A CA 1
ATOM 4429 C C . LEU A 1 526 ? 17.988 -2.092 -40.088 1.00 83.88 526 LEU A C 1
ATOM 4431 O O . LEU A 1 526 ? 17.362 -3.117 -40.337 1.00 83.88 526 LEU A O 1
ATOM 4435 N N . ILE A 1 527 ? 18.832 -2.004 -39.055 1.00 84.12 527 ILE A N 1
ATOM 4436 C CA . ILE A 1 527 ? 19.066 -3.100 -38.103 1.00 84.12 527 ILE A CA 1
ATOM 4437 C C . ILE A 1 527 ? 17.766 -3.474 -37.383 1.00 84.12 527 ILE A C 1
ATOM 4439 O O . ILE A 1 527 ? 17.428 -4.653 -37.327 1.00 84.12 527 ILE A O 1
ATOM 4443 N N . ASN A 1 528 ? 17.011 -2.490 -36.888 1.00 87.25 528 ASN A N 1
ATOM 4444 C CA . ASN A 1 528 ? 15.734 -2.734 -36.213 1.00 87.25 528 ASN A CA 1
ATOM 4445 C C . ASN A 1 528 ? 14.692 -3.378 -37.133 1.00 87.25 528 ASN A C 1
ATOM 4447 O O . ASN A 1 528 ? 13.969 -4.270 -36.700 1.00 87.25 528 ASN A O 1
ATOM 4451 N N . GLU A 1 529 ? 14.626 -2.953 -38.396 1.00 85.31 529 GLU A N 1
ATOM 4452 C CA . GLU A 1 529 ? 13.684 -3.510 -39.373 1.00 85.31 529 GLU A CA 1
ATOM 4453 C C . GLU A 1 529 ? 14.064 -4.931 -39.819 1.00 85.31 529 GLU A C 1
ATOM 4455 O O . GLU A 1 529 ? 13.176 -5.741 -40.079 1.00 85.31 529 GLU A O 1
ATOM 4460 N N . ALA A 1 530 ? 15.363 -5.248 -39.897 1.00 79.88 530 ALA A N 1
ATOM 4461 C CA . ALA A 1 530 ? 15.844 -6.549 -40.364 1.00 79.88 530 ALA A CA 1
ATOM 4462 C C . ALA A 1 530 ? 15.989 -7.601 -39.250 1.00 79.88 530 ALA A C 1
ATOM 4464 O O . ALA A 1 530 ? 15.664 -8.764 -39.467 1.00 79.88 530 ALA A O 1
ATOM 4465 N N . PHE A 1 531 ? 16.475 -7.209 -38.070 1.00 81.94 531 PHE A N 1
ATOM 4466 C CA . PHE A 1 531 ? 16.828 -8.125 -36.972 1.00 81.94 531 PHE A CA 1
ATOM 4467 C C . PHE A 1 531 ? 16.022 -7.880 -35.687 1.00 81.94 531 PHE A C 1
ATOM 4469 O O . PHE A 1 531 ? 16.102 -8.666 -34.745 1.00 81.94 531 PHE A O 1
ATOM 4476 N N . GLY A 1 532 ? 15.212 -6.820 -35.648 1.00 84.94 532 GLY A N 1
ATOM 4477 C CA . GLY A 1 532 ? 14.368 -6.468 -34.511 1.00 84.94 532 GLY A CA 1
ATOM 4478 C C . GLY A 1 532 ? 15.020 -5.494 -33.525 1.00 84.94 532 GLY A C 1
ATOM 4479 O O . GLY A 1 532 ? 16.240 -5.331 -33.460 1.00 84.94 532 GLY A O 1
ATOM 4480 N N . ASN A 1 533 ? 14.178 -4.858 -32.704 1.00 87.50 533 ASN A N 1
ATOM 4481 C CA . ASN A 1 533 ? 14.596 -3.819 -31.752 1.00 87.50 533 ASN A CA 1
ATOM 4482 C C . ASN A 1 533 ? 15.606 -4.313 -30.706 1.00 87.50 533 ASN A C 1
ATOM 4484 O O . ASN A 1 533 ? 16.451 -3.541 -30.271 1.00 87.50 533 ASN A O 1
ATOM 4488 N N . GLN A 1 534 ? 15.565 -5.595 -30.325 1.00 88.31 534 GLN A N 1
ATOM 4489 C CA . GLN A 1 534 ? 16.532 -6.156 -29.374 1.00 88.31 534 GLN A CA 1
ATOM 4490 C C . GLN A 1 534 ? 17.970 -6.092 -29.910 1.00 88.31 534 GLN A C 1
ATOM 4492 O O . GLN A 1 534 ? 18.897 -5.809 -29.153 1.00 88.31 534 GLN A O 1
ATOM 4497 N N . THR A 1 535 ? 18.165 -6.312 -31.214 1.00 87.19 535 THR A N 1
ATOM 4498 C CA . THR A 1 535 ? 19.482 -6.201 -31.855 1.00 87.19 535 THR A CA 1
ATOM 4499 C C . THR A 1 535 ? 19.925 -4.742 -31.977 1.00 87.19 535 THR A C 1
ATOM 4501 O O . THR A 1 535 ? 21.109 -4.453 -31.805 1.00 87.19 535 THR A O 1
ATOM 4504 N N . GLY A 1 536 ? 18.998 -3.804 -32.196 1.00 89.75 536 GLY A N 1
ATOM 4505 C CA . GLY A 1 536 ? 19.304 -2.372 -32.124 1.00 89.75 536 GLY A CA 1
ATOM 4506 C C . GLY A 1 536 ? 19.693 -1.910 -30.723 1.00 89.75 536 GLY A C 1
ATOM 4507 O O . GLY A 1 536 ? 20.694 -1.215 -30.568 1.00 89.75 536 GLY A O 1
ATOM 4508 N N . ASP A 1 537 ? 18.969 -2.348 -29.692 1.00 93.19 537 ASP A N 1
ATOM 4509 C CA . ASP A 1 537 ? 19.310 -2.068 -28.293 1.00 93.19 537 ASP A CA 1
ATOM 4510 C C . ASP A 1 537 ? 20.674 -2.658 -27.923 1.00 93.19 537 ASP A C 1
ATOM 4512 O O . ASP A 1 537 ? 21.460 -2.015 -27.226 1.00 93.19 537 ASP A O 1
ATOM 4516 N N . GLN A 1 538 ? 20.997 -3.853 -28.432 1.00 91.25 538 GLN A N 1
ATOM 4517 C CA . GLN A 1 538 ? 22.331 -4.436 -28.299 1.00 91.25 538 GLN A CA 1
ATOM 4518 C C . GLN A 1 538 ? 23.393 -3.546 -28.958 1.00 91.25 538 GLN A C 1
ATOM 4520 O O . GLN A 1 538 ? 24.413 -3.270 -28.333 1.00 91.25 538 GLN A O 1
ATOM 4525 N N . ALA A 1 539 ? 23.152 -3.053 -30.177 1.00 91.00 539 ALA A N 1
ATOM 4526 C CA . ALA A 1 539 ? 24.079 -2.149 -30.855 1.00 91.00 539 ALA A CA 1
ATOM 4527 C C . ALA A 1 539 ? 24.330 -0.871 -30.042 1.00 91.00 539 ALA A C 1
ATOM 4529 O O . ALA A 1 539 ? 25.479 -0.475 -29.853 1.00 91.00 539 ALA A O 1
ATOM 4530 N N . LEU A 1 540 ? 23.270 -0.265 -29.502 1.00 95.19 540 LEU A N 1
ATOM 4531 C CA . LEU A 1 540 ? 23.353 0.925 -28.654 1.00 95.19 540 LEU A CA 1
ATOM 4532 C C . LEU A 1 540 ? 24.122 0.661 -27.353 1.00 95.19 540 LEU A C 1
ATOM 4534 O O . LEU A 1 540 ? 24.976 1.465 -26.982 1.00 95.19 540 LEU A O 1
ATOM 4538 N N . ARG A 1 541 ? 23.866 -0.468 -26.677 1.00 95.06 541 ARG A N 1
ATOM 4539 C CA . ARG A 1 541 ? 24.612 -0.884 -25.475 1.00 95.06 541 ARG A CA 1
ATOM 4540 C C . ARG A 1 541 ? 26.093 -1.049 -25.755 1.00 95.06 541 ARG A C 1
ATOM 4542 O O . ARG A 1 541 ? 26.906 -0.478 -25.041 1.00 95.06 541 ARG A O 1
ATOM 4549 N N . THR A 1 542 ? 26.438 -1.753 -26.829 1.00 93.69 542 THR A N 1
ATOM 4550 C CA . THR A 1 542 ? 27.833 -1.952 -27.228 1.00 93.69 542 THR A CA 1
ATOM 4551 C C . THR A 1 542 ? 28.524 -0.624 -27.543 1.00 93.69 542 THR A C 1
ATOM 4553 O O . THR A 1 542 ? 29.685 -0.437 -27.181 1.00 93.69 542 THR A O 1
ATOM 4556 N N . VAL A 1 543 ? 27.823 0.339 -28.158 1.00 95.00 543 VAL A N 1
ATOM 4557 C CA . VAL A 1 543 ? 28.354 1.703 -28.327 1.00 95.00 543 VAL A CA 1
ATOM 4558 C C . VAL A 1 543 ? 28.618 2.349 -26.968 1.00 95.00 543 VAL A C 1
ATOM 4560 O O . VAL A 1 543 ? 29.709 2.877 -26.752 1.00 95.00 543 VAL A O 1
ATOM 4563 N N . GLY A 1 544 ? 27.655 2.262 -26.047 1.00 95.19 544 GLY A N 1
ATOM 4564 C CA . GLY A 1 544 ? 27.779 2.766 -24.681 1.00 95.19 544 GLY A CA 1
ATOM 4565 C C . GLY A 1 544 ? 28.989 2.196 -23.938 1.00 95.19 544 GLY A C 1
ATOM 4566 O O . GLY A 1 544 ? 29.814 2.952 -23.435 1.00 95.19 544 GLY A O 1
ATOM 4567 N N . GLU A 1 545 ? 29.153 0.874 -23.945 1.00 94.69 545 GLU A N 1
ATOM 4568 C CA . GLU A 1 545 ? 30.264 0.152 -23.310 1.00 94.69 545 GLU A CA 1
ATOM 4569 C C . GLU A 1 545 ? 31.631 0.548 -23.890 1.00 94.69 545 GLU A C 1
ATOM 4571 O O . GLU A 1 545 ? 32.599 0.788 -23.156 1.00 94.69 545 GLU A O 1
ATOM 4576 N N . VAL A 1 546 ? 31.727 0.660 -25.219 1.00 94.69 546 VAL A N 1
ATOM 4577 C CA . VAL A 1 546 ? 32.958 1.110 -25.880 1.00 94.69 546 VAL A CA 1
ATOM 4578 C C . VAL A 1 546 ? 33.273 2.557 -25.505 1.00 94.69 546 VAL A C 1
ATOM 4580 O O . VAL A 1 546 ? 34.419 2.852 -25.183 1.00 94.69 546 VAL A O 1
ATOM 4583 N N . LEU A 1 547 ? 32.295 3.464 -25.483 1.00 95.06 547 LEU A N 1
ATOM 4584 C CA . LEU A 1 547 ? 32.545 4.845 -25.062 1.00 95.06 547 LEU A CA 1
ATOM 4585 C C . LEU A 1 547 ? 32.953 4.915 -23.583 1.00 95.06 547 LEU A C 1
ATOM 4587 O O . LEU A 1 547 ? 33.941 5.574 -23.260 1.00 95.06 547 LEU A O 1
ATOM 4591 N N . GLN A 1 548 ? 32.264 4.179 -22.708 1.00 93.62 548 GLN A N 1
ATOM 4592 C CA . GLN A 1 548 ? 32.525 4.152 -21.268 1.00 93.62 548 GLN A CA 1
ATOM 4593 C C . GLN A 1 548 ? 33.928 3.619 -20.932 1.00 93.62 548 GLN A C 1
ATOM 4595 O O . GLN A 1 548 ? 34.587 4.122 -20.027 1.00 93.62 548 GLN A O 1
ATOM 4600 N N . SER A 1 549 ? 34.422 2.628 -21.678 1.00 92.44 549 SER A N 1
ATOM 4601 C CA . SER A 1 549 ? 35.781 2.085 -21.499 1.00 92.44 549 SER A CA 1
ATOM 4602 C C . SER A 1 549 ? 36.901 3.025 -21.965 1.00 92.44 549 SER A C 1
ATOM 4604 O O . SER A 1 549 ? 38.066 2.787 -21.650 1.00 92.44 549 SER A O 1
ATOM 4606 N N . HIS A 1 550 ? 36.568 4.093 -22.698 1.00 89.88 550 HIS A N 1
ATOM 4607 C CA . HIS A 1 550 ? 37.534 5.048 -23.246 1.00 89.88 550 HIS A CA 1
ATOM 4608 C C . HIS A 1 550 ? 37.467 6.436 -22.583 1.00 89.88 550 HIS A C 1
ATOM 4610 O O . HIS A 1 550 ? 38.239 7.320 -22.967 1.00 89.88 550 HIS A O 1
ATOM 4616 N N . VAL A 1 551 ? 36.601 6.641 -21.586 1.00 89.75 551 VAL A N 1
ATOM 4617 C CA . VAL A 1 551 ? 36.525 7.880 -20.790 1.00 89.75 551 VAL A CA 1
ATOM 4618 C C . VAL A 1 551 ? 37.272 7.755 -19.466 1.00 89.75 551 VAL A C 1
ATOM 4620 O O . VAL A 1 551 ? 37.259 6.711 -18.818 1.00 89.75 551 VAL A O 1
ATOM 4623 N N . GLU A 1 552 ? 37.937 8.834 -19.057 1.00 88.06 552 GLU A N 1
ATOM 4624 C CA . GLU A 1 552 ? 38.513 8.958 -17.716 1.00 88.06 552 GLU A CA 1
ATOM 4625 C C . GLU A 1 552 ? 37.489 9.525 -16.719 1.00 88.06 552 GLU A C 1
ATOM 4627 O O . GLU A 1 552 ? 36.425 9.998 -17.103 1.00 88.06 552 GLU A O 1
ATOM 4632 N N . LYS A 1 553 ? 37.816 9.534 -15.418 1.00 81.81 553 LYS A N 1
ATOM 4633 C CA . LYS A 1 553 ? 36.904 9.981 -14.341 1.00 81.81 553 LYS A CA 1
ATOM 4634 C C . LYS A 1 553 ? 36.325 11.392 -14.545 1.00 81.81 553 LYS A C 1
ATOM 4636 O O . LYS A 1 553 ? 35.252 11.683 -14.027 1.00 81.81 553 LYS A O 1
ATOM 4641 N N . ASN A 1 554 ? 37.051 12.262 -15.246 1.00 85.62 554 ASN A N 1
ATOM 4642 C CA . ASN A 1 554 ? 36.635 13.641 -15.500 1.00 85.62 554 ASN A CA 1
ATOM 4643 C C . ASN A 1 554 ? 35.969 13.831 -16.870 1.00 85.62 554 ASN A C 1
ATOM 4645 O O . ASN A 1 554 ? 35.364 14.878 -17.082 1.00 85.62 554 ASN A O 1
ATOM 4649 N N . ASP A 1 555 ? 36.089 12.859 -17.776 1.00 92.75 555 ASP A N 1
ATOM 4650 C CA . ASP A 1 555 ? 35.450 12.881 -19.091 1.00 92.75 555 ASP A CA 1
ATOM 4651 C C . ASP A 1 555 ? 33.956 12.559 -18.971 1.00 92.75 555 ASP A C 1
ATOM 4653 O O . ASP A 1 555 ? 33.495 11.988 -17.982 1.00 92.75 555 ASP A O 1
ATOM 4657 N N . LEU A 1 556 ? 33.180 12.926 -19.991 1.00 95.25 556 LEU A N 1
ATOM 4658 C CA . LEU A 1 556 ? 31.747 12.641 -20.043 1.00 95.25 556 LEU A CA 1
ATOM 4659 C C . LEU A 1 556 ? 31.402 11.925 -21.344 1.00 95.25 556 LEU A C 1
ATOM 4661 O O . LEU A 1 556 ? 31.682 12.438 -22.425 1.00 95.25 556 LEU A O 1
ATOM 4665 N N . ALA A 1 557 ? 30.761 10.763 -21.231 1.00 96.88 557 ALA A N 1
ATOM 4666 C CA . ALA A 1 557 ? 30.096 10.068 -22.327 1.00 96.88 557 ALA A CA 1
ATOM 4667 C C . ALA A 1 557 ? 28.581 10.135 -22.106 1.00 96.88 557 ALA A C 1
ATOM 4669 O O . ALA A 1 557 ? 28.096 9.823 -21.017 1.00 96.88 557 ALA A O 1
ATOM 4670 N N . ALA A 1 558 ? 27.841 10.549 -23.131 1.00 97.38 558 ALA A N 1
ATOM 4671 C CA . ALA A 1 558 ? 26.395 10.689 -23.071 1.00 97.38 558 ALA A CA 1
ATOM 4672 C C . ALA A 1 558 ? 25.717 10.160 -24.332 1.00 97.38 558 ALA A C 1
ATOM 4674 O O . ALA A 1 558 ? 26.270 10.237 -25.431 1.00 97.38 558 ALA A O 1
ATOM 4675 N N . ARG A 1 559 ? 24.480 9.691 -24.183 1.00 97.56 559 ARG A N 1
ATOM 4676 C CA . ARG A 1 559 ? 23.559 9.477 -25.297 1.00 97.56 559 ARG A CA 1
ATOM 4677 C C . ARG A 1 559 ? 22.606 10.664 -25.377 1.00 97.56 559 ARG A C 1
ATOM 4679 O O . ARG A 1 559 ? 21.857 10.940 -24.441 1.00 97.56 559 ARG A O 1
ATOM 4686 N N . ILE A 1 560 ? 22.667 11.385 -26.491 1.00 96.06 560 ILE A N 1
ATOM 4687 C CA . ILE A 1 560 ? 21.955 12.658 -26.679 1.00 96.06 560 ILE A CA 1
ATOM 4688 C C . ILE A 1 560 ? 20.709 12.517 -27.565 1.00 96.06 560 ILE A C 1
ATOM 4690 O O . ILE A 1 560 ? 19.847 13.397 -27.549 1.00 96.06 560 ILE A O 1
ATOM 4694 N N . GLY A 1 561 ? 20.583 11.399 -28.286 1.00 92.19 561 GLY A N 1
ATOM 4695 C CA . GLY A 1 561 ? 19.462 11.097 -29.173 1.00 92.19 561 GLY A CA 1
ATOM 4696 C C . GLY A 1 561 ? 19.251 9.594 -29.379 1.00 92.19 561 GLY A C 1
ATOM 4697 O O . GLY A 1 561 ? 19.829 8.760 -28.680 1.00 92.19 561 GLY A O 1
ATOM 4698 N N . GLY A 1 562 ? 18.399 9.235 -30.344 1.00 89.75 562 GLY A N 1
ATOM 4699 C CA . GLY A 1 562 ? 18.068 7.836 -30.643 1.00 89.75 562 GLY A CA 1
ATOM 4700 C C . GLY A 1 562 ? 19.296 7.020 -31.059 1.00 89.75 562 GLY A C 1
ATOM 4701 O O . GLY A 1 562 ? 19.593 5.998 -30.452 1.00 89.75 562 GLY A O 1
ATOM 4702 N N . ASP A 1 563 ? 20.038 7.503 -32.043 1.00 93.19 563 ASP A N 1
ATOM 4703 C CA . ASP A 1 563 ? 21.275 6.937 -32.591 1.00 93.19 563 ASP A CA 1
ATOM 4704 C C . ASP A 1 563 ? 22.508 7.819 -32.315 1.00 93.19 563 ASP A C 1
ATOM 4706 O O . ASP A 1 563 ? 23.614 7.483 -32.741 1.00 93.19 563 ASP A O 1
ATOM 4710 N N . GLU A 1 564 ? 22.335 8.916 -31.571 1.00 95.44 564 GLU A N 1
ATOM 4711 C CA . GLU A 1 564 ? 23.347 9.954 -31.366 1.00 95.44 564 GLU A CA 1
ATOM 4712 C C . GLU A 1 564 ? 23.991 9.904 -29.974 1.00 95.44 564 GLU A C 1
ATOM 4714 O O . GLU A 1 564 ? 23.313 9.872 -28.938 1.00 95.44 564 GLU A O 1
ATOM 4719 N N . PHE A 1 565 ? 25.320 9.992 -29.945 1.00 97.62 565 PHE A N 1
ATOM 4720 C CA . PHE A 1 565 ? 26.125 10.012 -28.723 1.00 97.62 565 PHE A CA 1
ATOM 4721 C C . PHE A 1 565 ? 27.101 11.184 -28.724 1.00 97.62 565 PHE A C 1
ATOM 4723 O O . PHE A 1 565 ? 27.524 11.666 -29.774 1.00 97.62 565 PHE A O 1
ATOM 4730 N N . ALA A 1 566 ? 27.502 11.618 -27.535 1.00 96.88 566 ALA A N 1
ATOM 4731 C CA . ALA A 1 566 ? 28.461 12.690 -27.338 1.00 96.88 566 ALA A CA 1
ATOM 4732 C C . ALA A 1 566 ? 29.544 12.296 -26.332 1.00 96.88 566 ALA A C 1
ATOM 4734 O O . ALA A 1 566 ? 29.310 11.548 -25.384 1.00 96.88 566 ALA A O 1
ATOM 4735 N N . LEU A 1 567 ? 30.736 12.841 -26.542 1.00 95.62 567 LEU A N 1
ATOM 4736 C CA . LEU A 1 567 ? 31.903 12.647 -25.698 1.00 95.62 567 LEU A CA 1
ATOM 4737 C C . LEU A 1 567 ? 32.572 14.000 -25.456 1.00 95.62 567 LEU A C 1
ATOM 4739 O O . LEU A 1 567 ? 32.950 14.683 -26.411 1.00 95.62 567 LEU A O 1
ATOM 4743 N N . LEU A 1 568 ? 32.737 14.371 -24.190 1.00 94.69 568 LEU A N 1
ATOM 4744 C CA . LEU A 1 568 ? 33.513 15.528 -23.754 1.00 94.69 568 LEU A CA 1
ATOM 4745 C C . LEU A 1 568 ? 34.806 15.025 -23.116 1.00 94.69 568 LEU A C 1
ATOM 4747 O O . LEU A 1 568 ? 34.780 14.432 -22.039 1.00 94.69 568 LEU A O 1
ATOM 4751 N N . LEU A 1 569 ? 35.922 15.263 -23.803 1.00 93.06 569 LEU A N 1
ATOM 4752 C CA . LEU A 1 569 ? 37.261 14.903 -23.346 1.00 93.06 569 LEU A CA 1
ATOM 4753 C C . LEU A 1 569 ? 37.973 16.148 -22.822 1.00 93.06 569 LEU A C 1
ATOM 4755 O O . LEU A 1 569 ? 38.245 17.081 -23.591 1.00 93.06 569 LEU A O 1
ATOM 4759 N N . PHE A 1 570 ? 38.266 16.172 -21.526 1.00 91.75 570 PHE A N 1
ATOM 4760 C CA . PHE A 1 570 ? 38.872 17.329 -20.866 1.00 91.75 570 PHE A CA 1
ATOM 4761 C C . PHE A 1 570 ? 40.396 17.273 -20.935 1.00 91.75 570 PHE A C 1
ATOM 4763 O O . PHE A 1 570 ? 41.000 16.206 -20.947 1.00 91.75 570 PHE A O 1
ATOM 4770 N N . ASN A 1 571 ? 41.028 18.448 -20.965 1.00 87.31 571 ASN A N 1
ATOM 4771 C CA . ASN A 1 571 ? 42.484 18.610 -21.034 1.00 87.31 571 ASN A CA 1
ATOM 4772 C C . ASN A 1 571 ? 43.132 17.934 -22.249 1.00 87.31 571 ASN A C 1
ATOM 4774 O O . ASN A 1 571 ? 44.316 17.606 -22.219 1.00 87.31 571 ASN A O 1
ATOM 4778 N N . LEU A 1 572 ? 42.371 17.758 -23.333 1.00 83.56 572 LEU A N 1
ATOM 4779 C CA . LEU A 1 572 ? 42.809 16.990 -24.488 1.00 83.56 572 LEU A CA 1
ATOM 4780 C C . LEU A 1 572 ? 42.856 17.867 -25.756 1.00 83.56 572 LEU A C 1
ATOM 4782 O O . LEU A 1 572 ? 41.803 18.227 -26.300 1.00 83.56 572 LEU A O 1
ATOM 4786 N N . PRO A 1 573 ? 44.057 18.235 -26.245 1.00 80.38 573 PRO A N 1
ATOM 4787 C CA . PRO A 1 573 ? 44.230 19.005 -27.475 1.00 80.38 573 PRO A CA 1
ATOM 4788 C C . PRO A 1 573 ? 43.782 18.242 -28.730 1.00 80.38 573 PRO A C 1
ATOM 4790 O O . PRO A 1 573 ? 43.682 17.017 -28.741 1.00 80.38 573 PRO A O 1
ATOM 4793 N N . TYR A 1 574 ? 43.584 18.968 -29.834 1.00 79.75 574 TYR A N 1
ATOM 4794 C CA . TYR A 1 574 ? 42.996 18.432 -31.070 1.00 79.75 574 TYR A CA 1
ATOM 4795 C C . TYR A 1 574 ? 43.702 17.186 -31.642 1.00 79.75 574 TYR A C 1
ATOM 4797 O O . TYR A 1 574 ? 43.032 16.228 -32.031 1.00 79.75 574 TYR A O 1
ATOM 4805 N N . GLU A 1 575 ? 45.039 17.165 -31.696 1.00 82.19 575 GLU A N 1
ATOM 4806 C CA . GLU A 1 575 ? 45.788 16.030 -32.268 1.00 82.19 575 GLU A CA 1
ATOM 4807 C C . GLU A 1 575 ? 45.715 14.770 -31.395 1.00 82.19 575 GLU A C 1
ATOM 4809 O O . GLU A 1 575 ? 45.626 13.654 -31.912 1.00 82.19 575 GLU A O 1
ATOM 4814 N N . GLU A 1 576 ? 45.694 14.930 -30.073 1.00 83.06 576 GLU A N 1
ATOM 4815 C CA . GLU A 1 576 ? 45.496 13.818 -29.139 1.00 83.06 576 GLU A CA 1
ATOM 4816 C C . GLU A 1 576 ? 44.044 13.327 -29.172 1.00 83.06 576 GLU A C 1
ATOM 4818 O O . GLU A 1 576 ? 43.808 12.119 -29.230 1.00 83.06 576 GLU A O 1
ATOM 4823 N N . GLY A 1 577 ? 43.081 14.248 -29.289 1.00 80.19 577 GLY A N 1
ATOM 4824 C CA . GLY A 1 577 ? 41.665 13.941 -29.526 1.00 80.19 577 GLY A CA 1
ATOM 4825 C C . GLY A 1 577 ? 41.442 13.127 -30.782 1.00 80.19 577 GLY A C 1
ATOM 4826 O O . GLY A 1 577 ? 40.736 12.120 -30.760 1.00 80.19 577 GLY A O 1
ATOM 4827 N N . LYS A 1 578 ? 42.126 13.487 -31.866 1.00 83.56 578 LYS A N 1
ATOM 4828 C CA . LYS A 1 578 ? 42.091 12.728 -33.114 1.00 83.56 578 LYS A CA 1
ATOM 4829 C C . LYS A 1 578 ? 42.640 11.308 -32.945 1.00 83.56 578 LYS A C 1
ATOM 4831 O O . LYS A 1 578 ? 42.046 10.374 -33.480 1.00 83.56 578 LYS A O 1
ATOM 4836 N N . ARG A 1 579 ? 43.742 11.113 -32.209 1.00 87.00 579 ARG A N 1
ATOM 4837 C CA . ARG A 1 579 ? 44.295 9.767 -31.946 1.00 87.00 579 ARG A CA 1
ATOM 4838 C C . ARG A 1 579 ? 43.353 8.925 -31.090 1.00 87.00 579 ARG A C 1
ATOM 4840 O O . ARG A 1 579 ? 43.114 7.769 -31.434 1.00 87.00 579 ARG A O 1
ATOM 4847 N N . LYS A 1 580 ? 42.796 9.500 -30.021 1.00 87.62 580 LYS A N 1
ATOM 4848 C CA . LYS A 1 580 ? 41.837 8.807 -29.146 1.00 87.62 580 LYS A CA 1
ATOM 4849 C C . LYS A 1 580 ? 40.571 8.426 -29.914 1.00 87.62 580 LYS A C 1
ATOM 4851 O O . LYS A 1 580 ? 40.114 7.293 -29.826 1.00 87.62 580 LYS A O 1
ATOM 4856 N N . LEU A 1 581 ? 40.090 9.301 -30.795 1.00 88.38 581 LEU A N 1
ATOM 4857 C CA . LEU A 1 581 ? 38.984 8.972 -31.689 1.00 88.38 581 LEU A CA 1
ATOM 4858 C C . LEU A 1 581 ? 39.311 7.822 -32.652 1.00 88.38 581 LEU A C 1
ATOM 4860 O O . LEU A 1 581 ? 38.477 6.947 -32.856 1.00 88.38 581 LEU A O 1
ATOM 4864 N N . GLN A 1 582 ? 40.514 7.782 -33.229 1.00 88.31 582 GLN A N 1
ATOM 4865 C CA . GLN A 1 582 ? 40.924 6.659 -34.083 1.00 88.31 582 GLN A CA 1
ATOM 4866 C C . GLN A 1 582 ? 40.963 5.329 -33.317 1.00 88.31 582 GLN A C 1
ATOM 4868 O O . GLN A 1 582 ? 40.664 4.289 -33.900 1.00 88.31 582 GLN A O 1
ATOM 4873 N N . GLN A 1 583 ? 41.316 5.347 -32.029 1.00 90.12 583 GLN A N 1
ATOM 4874 C CA . GLN A 1 583 ? 41.250 4.163 -31.166 1.00 90.12 583 GLN A CA 1
ATOM 4875 C C . GLN A 1 583 ? 39.798 3.730 -30.937 1.00 90.12 583 GLN A C 1
ATOM 4877 O O . GLN A 1 583 ? 39.476 2.573 -31.193 1.00 90.12 583 GLN A O 1
ATOM 4882 N N . ILE A 1 584 ? 38.915 4.668 -30.578 1.00 92.31 584 ILE A N 1
ATOM 4883 C CA . ILE A 1 584 ? 37.479 4.410 -30.380 1.00 92.31 584 ILE A CA 1
ATOM 4884 C C . ILE A 1 584 ? 36.836 3.858 -31.665 1.00 92.31 584 ILE A C 1
ATOM 4886 O O . ILE A 1 584 ? 36.132 2.854 -31.631 1.00 92.31 584 ILE A O 1
ATOM 4890 N N . GLN A 1 585 ? 37.136 4.443 -32.829 1.00 88.44 585 GLN A N 1
ATOM 4891 C CA . GLN A 1 585 ? 36.627 3.959 -34.120 1.00 88.44 585 GLN A CA 1
ATOM 4892 C C . GLN A 1 585 ? 37.100 2.537 -34.453 1.00 88.44 585 GLN A C 1
ATOM 4894 O O . GLN A 1 585 ? 36.331 1.745 -34.997 1.00 88.44 585 GLN A O 1
ATOM 4899 N N . ARG A 1 586 ? 38.349 2.185 -34.118 1.00 89.00 586 ARG A N 1
ATOM 4900 C CA . ARG A 1 586 ? 38.845 0.806 -34.263 1.00 89.00 586 ARG A CA 1
ATOM 4901 C C . ARG A 1 586 ? 38.145 -0.145 -33.302 1.00 89.00 586 ARG A C 1
ATOM 4903 O O . ARG A 1 586 ? 37.823 -1.255 -33.714 1.00 89.00 586 ARG A O 1
ATOM 4910 N N . ALA A 1 587 ? 37.900 0.289 -32.066 1.00 91.44 587 ALA A N 1
ATOM 4911 C CA . ALA A 1 587 ? 37.177 -0.498 -31.077 1.00 91.44 587 ALA A CA 1
ATOM 4912 C C . ALA A 1 587 ? 35.755 -0.804 -31.560 1.00 91.44 587 ALA A C 1
ATOM 4914 O O . ALA A 1 587 ? 35.375 -1.969 -31.540 1.00 91.44 587 ALA A O 1
ATOM 4915 N N . PHE A 1 588 ? 35.022 0.182 -32.098 1.00 90.38 588 PHE A N 1
ATOM 4916 C CA . PHE A 1 588 ? 33.709 -0.055 -32.714 1.00 90.38 588 PHE A CA 1
ATOM 4917 C C . PHE A 1 588 ? 33.778 -1.086 -33.844 1.00 90.38 588 PHE A C 1
ATOM 4919 O O . PHE A 1 588 ? 33.022 -2.048 -33.831 1.00 90.38 588 PHE A O 1
ATOM 4926 N N . TYR A 1 589 ? 34.727 -0.950 -34.777 1.00 83.69 589 TYR A N 1
ATOM 4927 C CA . TYR A 1 589 ? 34.848 -1.869 -35.918 1.00 83.69 589 TYR A CA 1
ATOM 4928 C C . TYR A 1 589 ? 35.163 -3.325 -35.523 1.00 83.69 589 TYR A C 1
ATOM 4930 O O . TYR A 1 589 ? 34.903 -4.251 -36.295 1.00 83.69 589 TYR A O 1
ATOM 4938 N N . GLN A 1 590 ? 35.757 -3.538 -34.346 1.00 86.44 590 GLN A N 1
ATOM 4939 C CA . GLN A 1 590 ? 36.039 -4.869 -33.802 1.00 86.44 590 GLN A CA 1
ATOM 4940 C C . GLN A 1 590 ? 34.821 -5.511 -33.130 1.00 86.44 590 GLN A C 1
ATOM 4942 O O . GLN A 1 590 ? 34.814 -6.729 -32.956 1.00 86.44 590 GLN A O 1
ATOM 4947 N N . GLN A 1 591 ? 33.801 -4.726 -32.776 1.00 87.25 591 GLN A N 1
ATOM 4948 C CA . GLN A 1 591 ? 32.581 -5.254 -32.178 1.00 87.25 591 GLN A CA 1
ATOM 4949 C C . GLN A 1 591 ? 31.689 -5.907 -33.231 1.00 87.25 591 GLN A C 1
ATOM 4951 O O . GLN A 1 591 ? 31.496 -5.375 -34.330 1.00 87.25 591 GLN A O 1
ATOM 4956 N N . LYS A 1 592 ? 31.114 -7.053 -32.859 1.00 82.94 592 LYS A N 1
ATOM 4957 C CA . LYS A 1 592 ? 30.092 -7.758 -33.632 1.00 82.94 592 LYS A CA 1
ATOM 4958 C C . LYS A 1 592 ? 28.743 -7.674 -32.915 1.00 82.94 592 LYS A C 1
ATOM 4960 O O . LYS A 1 592 ? 28.681 -7.875 -31.705 1.00 82.94 592 LYS A O 1
ATOM 4965 N N . ILE A 1 593 ? 27.674 -7.421 -33.663 1.00 78.94 593 ILE A N 1
ATOM 4966 C CA . ILE A 1 593 ? 26.286 -7.378 -33.181 1.00 78.94 593 ILE A CA 1
ATOM 4967 C C . ILE A 1 593 ? 25.438 -8.381 -33.971 1.00 78.94 593 ILE A C 1
ATOM 4969 O O . ILE A 1 593 ? 25.699 -8.617 -35.149 1.00 78.94 593 ILE A O 1
ATOM 4973 N N . GLY A 1 594 ? 24.455 -9.019 -33.325 1.00 64.81 594 GLY A N 1
ATOM 4974 C CA . GLY A 1 594 ? 23.540 -9.954 -34.001 1.00 64.81 594 GLY A CA 1
ATOM 4975 C C . GLY A 1 594 ? 24.218 -11.119 -34.747 1.00 64.81 594 GLY A C 1
ATOM 4976 O O . GLY A 1 594 ? 23.693 -11.574 -35.757 1.00 64.81 594 GLY A O 1
ATOM 4977 N N . GLY A 1 595 ? 25.394 -11.575 -34.294 1.00 70.31 595 GLY A N 1
ATOM 4978 C CA . GLY A 1 595 ? 26.196 -12.612 -34.957 1.00 70.31 595 GLY A CA 1
ATOM 4979 C C . GLY A 1 595 ? 27.482 -12.053 -35.569 1.00 70.31 595 GLY A C 1
ATOM 4980 O O . GLY A 1 595 ? 28.487 -11.920 -34.873 1.00 70.31 595 GLY A O 1
ATOM 4981 N N . GLU A 1 596 ? 27.467 -11.734 -36.866 1.00 70.19 596 GLU A N 1
ATOM 4982 C CA . GLU A 1 596 ? 28.661 -11.347 -37.643 1.00 70.19 596 GLU A CA 1
ATOM 4983 C C . GLU A 1 596 ? 28.705 -9.867 -38.068 1.00 70.19 596 GLU A C 1
ATOM 4985 O O . GLU A 1 596 ? 29.710 -9.417 -38.626 1.00 70.19 596 GLU A O 1
ATOM 4990 N N . MET A 1 597 ? 27.651 -9.086 -37.804 1.00 74.00 597 MET A N 1
ATOM 4991 C CA . MET A 1 597 ? 27.570 -7.696 -38.261 1.00 74.00 597 MET A CA 1
ATOM 4992 C C . MET A 1 597 ? 28.560 -6.814 -37.507 1.00 74.00 597 MET A C 1
ATOM 4994 O O . MET A 1 597 ? 28.529 -6.749 -36.282 1.00 74.00 597 MET A O 1
ATOM 4998 N N . LYS A 1 598 ? 29.407 -6.084 -38.233 1.00 79.44 598 LYS A N 1
ATOM 4999 C CA . LYS A 1 598 ? 30.310 -5.104 -37.620 1.00 79.44 598 LYS A CA 1
ATOM 5000 C C . LYS A 1 598 ? 29.565 -3.826 -37.272 1.00 79.44 598 LYS A C 1
ATOM 5002 O O . LYS A 1 598 ? 28.848 -3.275 -38.107 1.00 79.44 598 LYS A O 1
ATOM 5007 N N . LEU A 1 599 ? 29.802 -3.325 -36.066 1.00 83.50 599 LEU A N 1
ATOM 5008 C CA . LEU A 1 599 ? 29.268 -2.044 -35.628 1.00 83.50 599 LEU A CA 1
ATOM 5009 C C . LEU A 1 599 ? 29.920 -0.897 -36.424 1.00 83.50 599 LEU A C 1
ATOM 5011 O O . LEU A 1 599 ? 31.146 -0.791 -36.511 1.00 83.50 599 LEU A O 1
ATOM 5015 N N . SER A 1 600 ? 29.092 -0.027 -37.005 1.00 84.56 600 SER A N 1
ATOM 5016 C CA . SER A 1 600 ? 29.534 1.126 -37.794 1.00 84.56 600 SER A CA 1
ATOM 5017 C C . SER A 1 600 ? 29.018 2.414 -37.181 1.00 84.56 600 SER A C 1
ATOM 5019 O O . SER A 1 600 ? 27.813 2.626 -37.069 1.00 84.56 600 SER A O 1
ATOM 5021 N N . VAL A 1 601 ? 29.945 3.285 -36.794 1.00 90.00 601 VAL A N 1
ATOM 5022 C CA . VAL A 1 601 ? 29.636 4.536 -36.103 1.00 90.00 601 VAL A CA 1
ATOM 5023 C C . VAL A 1 601 ? 30.364 5.676 -36.801 1.00 90.00 601 VAL A C 1
ATOM 5025 O O . VAL A 1 601 ? 31.597 5.692 -36.887 1.00 90.00 601 VAL A O 1
ATOM 5028 N N . SER A 1 602 ? 29.596 6.636 -37.305 1.00 90.94 602 SER A N 1
ATOM 5029 C CA . SER A 1 602 ? 30.120 7.887 -37.843 1.00 90.94 602 SER A CA 1
ATOM 5030 C C . SER A 1 602 ? 30.502 8.808 -36.689 1.00 90.94 602 SER A C 1
ATOM 5032 O O . SER A 1 602 ? 29.825 8.832 -35.669 1.00 90.94 602 SER A O 1
ATOM 5034 N N . ALA A 1 603 ? 31.582 9.580 -36.833 1.00 92.44 603 ALA A N 1
ATOM 5035 C CA . ALA A 1 603 ? 32.014 10.508 -35.789 1.00 92.44 603 ALA A CA 1
ATOM 5036 C C . ALA A 1 603 ? 32.444 11.862 -36.357 1.00 92.44 603 ALA A C 1
ATOM 5038 O O . ALA A 1 603 ? 33.203 11.926 -37.329 1.00 92.44 603 ALA A O 1
ATOM 5039 N N . GLY A 1 604 ? 32.024 12.951 -35.722 1.00 91.94 604 GLY A N 1
ATOM 5040 C CA . GLY A 1 604 ? 32.473 14.320 -35.967 1.00 91.94 604 GLY A CA 1
ATOM 5041 C C . GLY A 1 604 ? 33.078 14.905 -34.700 1.00 91.94 604 GLY A C 1
ATOM 5042 O O . GLY A 1 604 ? 32.569 14.670 -33.616 1.00 91.94 604 GLY A O 1
ATOM 5043 N N . TRP A 1 605 ? 34.175 15.653 -34.806 1.00 92.69 605 TRP A N 1
ATOM 5044 C CA . TRP A 1 605 ? 34.809 16.243 -33.625 1.00 92.69 605 TRP A CA 1
ATOM 5045 C C . TRP A 1 605 ? 35.317 17.653 -33.884 1.00 92.69 605 TRP A C 1
ATOM 5047 O O . TRP A 1 605 ? 35.616 18.024 -35.026 1.00 92.69 605 TRP A O 1
ATOM 5057 N N . ALA A 1 606 ? 35.442 18.416 -32.806 1.00 93.31 606 ALA A N 1
ATOM 5058 C CA . ALA A 1 606 ? 36.091 19.716 -32.761 1.00 93.31 606 ALA A CA 1
ATOM 5059 C C . ALA A 1 606 ? 36.613 19.980 -31.337 1.00 93.31 606 ALA A C 1
ATOM 5061 O O . ALA A 1 606 ? 36.142 19.383 -30.372 1.00 93.31 606 ALA A O 1
ATOM 5062 N N . THR A 1 607 ? 37.584 20.881 -31.199 1.00 92.75 607 THR A N 1
ATOM 5063 C CA . THR A 1 607 ? 38.218 21.176 -29.905 1.00 92.75 607 THR A CA 1
ATOM 5064 C C . THR A 1 607 ? 38.079 22.655 -29.572 1.00 92.75 607 THR A C 1
ATOM 5066 O O . THR A 1 607 ? 38.411 23.513 -30.394 1.00 92.75 607 THR A O 1
ATOM 5069 N N . LYS A 1 608 ? 37.625 22.955 -28.353 1.00 92.38 608 LYS A N 1
ATOM 5070 C CA . LYS A 1 608 ? 37.765 24.266 -27.718 1.00 92.38 608 LYS A CA 1
ATOM 5071 C C . LYS A 1 608 ? 39.213 24.393 -27.258 1.00 92.38 608 LYS A C 1
ATOM 5073 O O . LYS A 1 608 ? 39.621 23.708 -26.327 1.00 92.38 608 LYS A O 1
ATOM 5078 N N . THR A 1 609 ? 40.008 25.206 -27.950 1.00 88.69 609 THR A N 1
ATOM 5079 C CA . THR A 1 609 ? 41.452 25.337 -27.678 1.00 88.69 609 THR A CA 1
ATOM 5080 C C . THR A 1 609 ? 41.783 26.382 -26.621 1.00 88.69 609 THR A C 1
ATOM 5082 O O . THR A 1 609 ? 42.820 26.278 -25.975 1.00 88.69 609 THR A O 1
ATOM 5085 N N . SER A 1 610 ? 40.922 27.384 -26.442 1.00 87.94 610 SER A N 1
ATOM 5086 C CA . SER A 1 610 ? 41.093 28.440 -25.445 1.00 87.94 610 SER A CA 1
ATOM 5087 C C . SER A 1 610 ? 39.749 28.967 -24.943 1.00 87.94 610 SER A C 1
ATOM 5089 O O . SER A 1 610 ? 38.689 28.666 -25.499 1.00 87.94 610 SER A O 1
ATOM 5091 N N . ASP A 1 611 ? 39.811 29.790 -23.900 1.00 81.06 611 ASP A N 1
ATOM 5092 C CA . ASP A 1 611 ? 38.696 30.547 -23.321 1.00 81.06 611 ASP A CA 1
ATOM 5093 C C . ASP A 1 611 ? 37.969 31.460 -24.329 1.00 81.06 611 ASP A C 1
ATOM 5095 O O . ASP A 1 611 ? 36.779 31.725 -24.167 1.00 81.06 611 ASP A O 1
ATOM 5099 N N . LYS A 1 612 ? 38.655 31.892 -25.397 1.00 79.81 612 LYS A N 1
ATOM 5100 C CA . LYS A 1 612 ? 38.108 32.741 -26.471 1.00 79.81 612 LYS A CA 1
ATOM 5101 C C . LYS A 1 612 ? 37.191 32.011 -27.454 1.00 79.81 612 LYS A C 1
ATOM 5103 O O . LYS A 1 612 ? 36.516 32.669 -28.241 1.00 79.81 612 LYS A O 1
ATOM 5108 N N . ASN A 1 613 ? 37.212 30.679 -27.496 1.00 84.69 613 ASN A N 1
ATOM 5109 C CA . ASN A 1 613 ? 36.377 29.910 -28.420 1.00 84.69 613 ASN A CA 1
ATOM 5110 C C . ASN A 1 613 ? 35.094 29.470 -27.728 1.00 84.69 613 ASN A C 1
ATOM 5112 O O . ASN A 1 613 ? 35.183 28.766 -26.737 1.00 84.69 613 ASN A O 1
ATOM 5116 N N . ASP A 1 614 ? 33.926 29.804 -28.264 1.00 90.44 614 ASP A N 1
ATOM 5117 C CA . ASP A 1 614 ? 32.639 29.352 -27.726 1.00 90.44 614 ASP A CA 1
ATOM 5118 C C . ASP A 1 614 ? 32.463 27.826 -27.911 1.00 90.44 614 ASP A C 1
ATOM 5120 O O . ASP A 1 614 ? 32.667 27.297 -29.012 1.00 90.44 614 ASP A O 1
ATOM 5124 N N . ILE A 1 615 ? 32.101 27.103 -26.843 1.00 92.56 615 ILE A N 1
ATOM 5125 C CA . ILE A 1 615 ? 31.845 25.654 -26.906 1.00 92.56 615 ILE A CA 1
ATOM 5126 C C . ILE A 1 615 ? 30.652 25.303 -27.818 1.00 92.56 615 ILE A C 1
ATOM 5128 O O . ILE A 1 615 ? 30.667 24.260 -28.475 1.00 92.56 615 ILE A O 1
ATOM 5132 N N . PHE A 1 616 ? 29.657 26.181 -27.955 1.00 93.62 616 PHE A N 1
ATOM 5133 C CA . PHE A 1 616 ? 28.516 25.988 -28.854 1.00 93.62 616 PHE A CA 1
ATOM 5134 C C . PHE A 1 616 ? 28.916 26.126 -30.330 1.00 93.62 616 PHE A C 1
ATOM 5136 O O . PHE A 1 616 ? 28.389 25.420 -31.193 1.00 93.62 616 PHE A O 1
ATOM 5143 N N . ASP A 1 617 ? 29.911 26.959 -30.646 1.00 93.50 617 ASP A N 1
ATOM 5144 C CA . ASP A 1 617 ? 30.497 27.005 -31.991 1.00 93.50 617 ASP A CA 1
ATOM 5145 C C . ASP A 1 617 ? 31.350 25.765 -32.285 1.00 93.50 617 ASP A C 1
ATOM 5147 O O . ASP A 1 617 ? 31.390 25.282 -33.422 1.00 93.50 617 ASP A O 1
ATOM 5151 N N . VAL A 1 618 ? 32.024 25.217 -31.269 1.00 92.88 618 VAL A N 1
ATOM 5152 C CA . VAL A 1 618 ? 32.728 23.928 -31.364 1.00 92.88 618 VAL A CA 1
ATOM 5153 C C . VAL A 1 618 ? 31.731 22.797 -31.629 1.00 92.88 618 VAL A C 1
ATOM 5155 O O . VAL A 1 618 ? 31.978 21.988 -32.523 1.00 92.88 618 VAL A O 1
ATOM 5158 N N . HIS A 1 619 ? 30.576 22.792 -30.959 1.00 94.81 619 HIS A N 1
ATOM 5159 C CA . HIS A 1 619 ? 29.483 21.851 -31.222 1.00 94.81 619 HIS A CA 1
ATOM 5160 C C . HIS A 1 619 ? 29.011 21.899 -32.678 1.00 94.81 619 HIS A C 1
ATOM 5162 O O . HIS A 1 619 ? 29.059 20.881 -33.367 1.00 94.81 619 HIS A O 1
ATOM 5168 N N . LYS A 1 620 ? 28.686 23.088 -33.205 1.00 94.12 620 LYS A N 1
ATOM 5169 C CA . LYS A 1 620 ? 28.294 23.260 -34.621 1.00 94.12 620 LYS A CA 1
ATOM 5170 C C . LYS A 1 620 ? 29.363 22.757 -35.598 1.00 94.12 620 LYS A C 1
ATOM 5172 O O . LYS A 1 620 ? 29.047 22.218 -36.660 1.00 94.12 620 LYS A O 1
ATOM 5177 N N . LYS A 1 621 ? 30.651 22.931 -35.275 1.00 93.75 621 LYS A N 1
ATOM 5178 C CA . LYS A 1 621 ? 31.757 22.403 -36.095 1.00 93.75 621 LYS A CA 1
ATOM 5179 C C . LYS A 1 621 ? 31.816 20.876 -36.052 1.00 93.75 621 LYS A C 1
ATOM 5181 O O . LYS A 1 621 ? 31.974 20.263 -37.108 1.00 93.75 621 LYS A O 1
ATOM 5186 N N . ALA A 1 622 ? 31.686 20.274 -34.869 1.00 93.06 622 ALA A N 1
ATOM 5187 C CA . ALA A 1 622 ? 31.659 18.822 -34.702 1.00 93.06 622 ALA A CA 1
ATOM 5188 C C . ALA A 1 622 ? 30.475 18.199 -35.460 1.00 93.06 622 ALA A C 1
ATOM 5190 O O . ALA A 1 622 ? 30.669 17.246 -36.213 1.00 93.06 622 ALA A O 1
ATOM 5191 N N . GLU A 1 623 ? 29.294 18.805 -35.366 1.00 93.69 623 GLU A N 1
ATOM 5192 C CA . GLU A 1 623 ? 28.079 18.400 -36.079 1.00 93.69 623 GLU A CA 1
ATOM 5193 C C . GLU A 1 623 ? 28.257 18.481 -37.602 1.00 93.69 623 GLU A C 1
ATOM 5195 O O . GLU A 1 623 ? 28.004 17.521 -38.329 1.00 93.69 623 GLU A O 1
ATOM 5200 N N . LYS A 1 624 ? 28.822 19.583 -38.113 1.00 92.31 624 LYS A N 1
ATOM 5201 C CA . LYS A 1 624 ? 29.142 19.717 -39.543 1.00 92.31 624 LYS A CA 1
ATOM 5202 C C . LYS A 1 624 ? 30.142 18.660 -40.023 1.00 92.31 624 LYS A C 1
ATOM 5204 O O . LYS A 1 624 ? 30.048 18.195 -41.163 1.00 92.31 624 LYS A O 1
ATOM 5209 N N . HIS A 1 625 ? 31.122 18.297 -39.193 1.00 90.62 625 HIS A N 1
ATOM 5210 C CA . HIS A 1 625 ? 32.061 17.213 -39.496 1.00 90.62 625 HIS A CA 1
ATOM 5211 C C . HIS A 1 625 ? 31.375 15.843 -39.504 1.00 90.62 625 HIS A C 1
ATOM 5213 O O . HIS A 1 625 ? 31.674 15.039 -40.388 1.00 90.62 625 HIS A O 1
ATOM 5219 N N . LEU A 1 626 ? 30.454 15.598 -38.567 1.00 91.25 626 LEU A N 1
ATOM 5220 C CA . LEU A 1 626 ? 29.654 14.377 -38.502 1.00 91.25 626 LEU A CA 1
ATOM 5221 C C . LEU A 1 626 ? 28.794 14.235 -39.761 1.00 91.25 626 LEU A C 1
ATOM 5223 O O . LEU A 1 626 ? 28.917 13.238 -40.468 1.00 91.25 626 LEU A O 1
ATOM 5227 N N . TYR A 1 627 ? 28.030 15.272 -40.116 1.00 87.44 627 TYR A N 1
ATOM 5228 C CA . TYR A 1 627 ? 27.157 15.280 -41.293 1.00 87.44 627 TYR A CA 1
ATOM 5229 C C . TYR A 1 627 ? 27.911 14.964 -42.594 1.00 87.44 627 TYR A C 1
ATOM 5231 O O . TYR A 1 627 ? 27.499 14.110 -43.378 1.00 87.44 627 TYR A O 1
ATOM 5239 N N . ARG A 1 628 ? 29.070 15.602 -42.812 1.00 85.19 628 ARG A N 1
ATOM 5240 C CA . ARG A 1 628 ? 29.901 15.353 -44.005 1.00 85.19 628 ARG A CA 1
ATOM 5241 C C . ARG A 1 628 ? 30.387 13.909 -44.104 1.00 85.19 628 ARG A C 1
ATOM 5243 O O . ARG A 1 628 ? 30.475 13.383 -45.208 1.00 85.19 628 ARG A O 1
ATOM 5250 N N . ARG A 1 629 ? 30.722 13.282 -42.974 1.00 83.88 629 ARG A N 1
ATOM 5251 C CA . ARG A 1 629 ? 31.153 11.876 -42.941 1.00 83.88 629 ARG A CA 1
ATOM 5252 C C . ARG A 1 629 ? 29.991 10.913 -43.090 1.00 83.88 629 ARG A C 1
ATOM 5254 O O . ARG A 1 629 ? 30.156 9.910 -43.779 1.00 83.88 629 ARG A O 1
ATOM 5261 N N . LYS A 1 630 ? 28.830 11.253 -42.522 1.00 80.00 630 LYS A N 1
ATOM 5262 C CA . LYS A 1 630 ? 27.596 10.485 -42.690 1.00 80.00 630 LYS A CA 1
ATOM 5263 C C . LYS A 1 630 ? 27.274 10.351 -44.177 1.00 80.00 630 LYS A C 1
ATOM 5265 O O . LYS A 1 630 ? 27.132 9.234 -44.640 1.00 80.00 630 LYS A O 1
ATOM 5270 N N . LEU A 1 631 ? 27.327 11.429 -44.964 1.00 74.00 631 LEU A N 1
ATOM 5271 C CA . LEU A 1 631 ? 27.080 11.353 -46.415 1.00 74.00 631 LEU A CA 1
ATOM 5272 C C . LEU A 1 631 ? 27.984 10.351 -47.156 1.00 74.00 631 LEU A C 1
ATOM 5274 O O . LEU A 1 631 ? 27.493 9.596 -47.983 1.00 74.00 631 LEU A O 1
ATOM 5278 N N . SER A 1 632 ? 29.284 10.296 -46.850 1.00 70.88 632 SER A N 1
ATOM 5279 C CA . SER A 1 632 ? 30.196 9.377 -47.548 1.00 70.88 632 SER A CA 1
ATOM 5280 C C . SER A 1 632 ? 30.144 7.935 -47.029 1.00 70.88 632 SER A C 1
ATOM 5282 O O . SER A 1 632 ? 30.423 6.997 -47.768 1.00 70.88 632 SER A O 1
ATOM 5284 N N . GLN A 1 633 ? 29.857 7.744 -45.737 1.00 68.88 633 GLN A N 1
ATOM 5285 C CA . GLN A 1 633 ? 29.868 6.423 -45.094 1.00 68.88 633 GLN A CA 1
ATOM 5286 C C . GLN A 1 633 ? 28.497 5.737 -45.139 1.00 68.88 633 GLN A C 1
ATOM 5288 O O . GLN A 1 633 ? 28.438 4.511 -45.179 1.00 68.88 633 GLN A O 1
ATOM 5293 N N . HIS A 1 634 ? 27.405 6.501 -45.186 1.00 67.44 634 HIS A N 1
ATOM 5294 C CA . HIS A 1 634 ? 26.041 5.980 -45.126 1.00 67.44 634 HIS A CA 1
ATOM 5295 C C . HIS A 1 634 ? 25.661 5.159 -46.362 1.00 67.44 634 HIS A C 1
ATOM 5297 O O . HIS A 1 634 ? 25.068 4.095 -46.205 1.00 67.44 634 HIS A O 1
ATOM 5303 N N . GLU A 1 635 ? 26.019 5.599 -47.574 1.00 65.31 635 GLU A N 1
ATOM 5304 C CA . GLU A 1 635 ? 25.703 4.857 -48.809 1.00 65.31 635 GLU A CA 1
ATOM 5305 C C . GLU A 1 635 ? 26.413 3.496 -48.845 1.00 65.31 635 GLU A C 1
ATOM 5307 O O . GLU A 1 635 ? 25.765 2.460 -48.988 1.00 65.31 635 GLU A O 1
ATOM 5312 N N . SER A 1 636 ? 27.726 3.474 -48.588 1.00 69.81 636 SER A N 1
ATOM 5313 C CA . SER A 1 636 ? 28.499 2.222 -48.553 1.00 69.81 636 SER A CA 1
ATOM 5314 C C . SER A 1 636 ? 28.071 1.271 -47.428 1.00 69.81 636 SER A C 1
ATOM 5316 O O . SER A 1 636 ? 28.015 0.058 -47.635 1.00 69.81 636 SER A O 1
ATOM 5318 N N . PHE A 1 637 ? 27.737 1.794 -46.243 1.00 71.44 637 PHE A N 1
ATOM 5319 C CA . PHE A 1 637 ? 27.316 0.964 -45.116 1.00 71.44 637 PHE A CA 1
ATOM 5320 C C . PHE A 1 637 ? 25.908 0.390 -45.297 1.00 71.44 637 PHE A C 1
ATOM 5322 O O . PHE A 1 637 ? 25.683 -0.781 -44.992 1.00 71.44 637 PHE A O 1
ATOM 5329 N N . SER A 1 638 ? 24.968 1.186 -45.810 1.00 73.56 638 SER A N 1
ATOM 5330 C CA . SER A 1 638 ? 23.588 0.738 -46.036 1.00 73.56 638 SER A CA 1
ATOM 5331 C C . SER A 1 638 ? 23.543 -0.403 -47.050 1.00 73.56 638 SER A C 1
ATOM 5333 O O . SER A 1 638 ? 22.931 -1.436 -46.785 1.00 73.56 638 SER A O 1
ATOM 5335 N N . HIS A 1 639 ? 24.285 -0.262 -48.153 1.00 76.50 639 HIS A N 1
ATOM 5336 C CA . HIS A 1 639 ? 24.463 -1.315 -49.151 1.00 76.50 639 HIS A CA 1
ATOM 5337 C C . HIS A 1 639 ? 25.066 -2.588 -48.532 1.00 76.50 639 HIS A C 1
ATOM 5339 O O . HIS A 1 639 ? 24.534 -3.686 -48.685 1.00 76.50 639 HIS A O 1
ATOM 5345 N N . HIS A 1 640 ? 26.144 -2.447 -47.750 1.00 76.62 640 HIS A N 1
ATOM 5346 C CA . HIS A 1 640 ? 26.775 -3.584 -47.077 1.00 76.62 640 HIS A CA 1
ATOM 5347 C C . HIS A 1 640 ? 25.840 -4.284 -46.078 1.00 76.62 640 HIS A C 1
ATOM 5349 O O . HIS A 1 640 ? 25.864 -5.507 -45.961 1.00 76.62 640 HIS A O 1
ATOM 5355 N N . THR A 1 641 ? 24.995 -3.523 -45.381 1.00 77.25 641 THR A N 1
ATOM 5356 C CA . THR A 1 641 ? 24.031 -4.064 -44.415 1.00 77.25 641 THR A CA 1
ATOM 5357 C C . THR A 1 641 ? 22.942 -4.867 -45.117 1.00 77.25 641 THR A C 1
ATOM 5359 O O . THR A 1 641 ? 22.640 -5.972 -44.678 1.00 77.25 641 THR A O 1
ATOM 5362 N N . VAL A 1 642 ? 22.408 -4.379 -46.243 1.00 82.81 642 VAL A N 1
ATOM 5363 C CA . VAL A 1 642 ? 21.455 -5.142 -47.070 1.00 82.81 642 VAL A CA 1
ATOM 5364 C C . VAL A 1 642 ? 22.087 -6.443 -47.568 1.00 82.81 642 VAL A C 1
ATOM 5366 O O . VAL A 1 642 ? 21.478 -7.506 -47.449 1.00 82.81 642 VAL A O 1
ATOM 5369 N N . GLN A 1 643 ? 23.338 -6.399 -48.033 1.00 81.06 643 GLN A N 1
ATOM 5370 C CA . GLN A 1 643 ? 24.054 -7.607 -48.445 1.00 81.06 643 GLN A CA 1
ATOM 5371 C C . GLN A 1 643 ? 24.252 -8.594 -47.284 1.00 81.06 643 GLN A C 1
ATOM 5373 O O . GLN A 1 643 ? 24.157 -9.804 -47.482 1.00 81.06 643 GLN A O 1
ATOM 5378 N N . LEU A 1 644 ? 24.509 -8.101 -46.070 1.00 80.50 644 LEU A N 1
ATOM 5379 C CA . LEU A 1 644 ? 24.627 -8.949 -44.889 1.00 80.50 644 LEU A CA 1
ATOM 5380 C C . LEU A 1 644 ? 23.293 -9.607 -44.527 1.00 80.50 644 LEU A C 1
ATOM 5382 O O . LEU A 1 644 ? 23.280 -10.802 -44.254 1.00 80.50 644 LEU A O 1
ATOM 5386 N N . VAL A 1 645 ? 22.183 -8.863 -44.569 1.00 84.19 645 VAL A N 1
ATOM 5387 C CA . VAL A 1 645 ? 20.833 -9.418 -44.369 1.00 84.19 645 VAL A CA 1
ATOM 5388 C C . VAL A 1 645 ? 20.582 -10.560 -45.354 1.00 84.19 645 VAL A C 1
ATOM 5390 O O . VAL A 1 645 ? 20.180 -11.646 -44.942 1.00 84.19 645 VAL A O 1
ATOM 5393 N N . MET A 1 646 ? 20.901 -10.348 -46.633 1.00 84.00 646 MET A N 1
ATOM 5394 C CA . MET A 1 646 ? 20.787 -11.382 -47.664 1.00 84.00 646 MET A CA 1
ATOM 5395 C C . MET A 1 646 ? 21.679 -12.593 -47.386 1.00 84.00 646 MET A C 1
ATOM 5397 O O . MET A 1 646 ? 21.238 -13.728 -47.533 1.00 84.00 646 MET A O 1
ATOM 5401 N N . ASN A 1 647 ? 22.925 -12.382 -46.962 1.00 82.12 647 ASN A N 1
ATOM 5402 C CA . ASN A 1 647 ? 23.830 -13.482 -46.634 1.00 82.12 647 ASN A CA 1
ATOM 5403 C C . ASN A 1 647 ? 23.311 -14.308 -45.449 1.00 82.12 647 ASN A C 1
ATOM 5405 O O . ASN A 1 647 ? 23.293 -15.530 -45.543 1.00 82.12 647 ASN A O 1
ATOM 5409 N N . VAL A 1 648 ? 22.833 -13.660 -44.382 1.00 83.12 648 VAL A N 1
ATOM 5410 C CA . VAL A 1 648 ? 22.249 -14.349 -43.218 1.00 83.12 648 VAL A CA 1
ATOM 5411 C C . VAL A 1 648 ? 20.999 -15.132 -43.622 1.00 83.12 648 VAL A C 1
ATOM 5413 O O . VAL A 1 648 ? 20.836 -16.279 -43.209 1.00 83.12 648 VAL A O 1
ATOM 5416 N N . LEU A 1 649 ? 20.133 -14.553 -44.460 1.00 83.81 649 LEU A N 1
ATOM 5417 C CA . LEU A 1 649 ? 18.965 -15.252 -44.999 1.00 83.81 649 LEU A CA 1
ATOM 5418 C C . LEU A 1 649 ? 19.378 -16.509 -45.784 1.00 83.81 649 LEU A C 1
ATOM 5420 O O . LEU A 1 649 ? 18.829 -17.587 -45.565 1.00 83.81 649 LEU A O 1
ATOM 5424 N N . HIS A 1 650 ? 20.381 -16.387 -46.655 1.00 83.06 650 HIS A N 1
ATOM 5425 C CA . HIS A 1 650 ? 20.900 -17.494 -47.459 1.00 83.06 650 HIS A CA 1
ATOM 5426 C C . HIS A 1 650 ? 21.618 -18.573 -46.640 1.00 83.06 650 HIS A C 1
ATOM 5428 O O . HIS A 1 650 ? 21.565 -19.745 -47.003 1.00 83.06 650 HIS A O 1
ATOM 5434 N N . GLU A 1 651 ? 22.301 -18.210 -45.554 1.00 80.44 651 GLU A N 1
ATOM 5435 C CA . GLU A 1 651 ? 22.916 -19.179 -44.637 1.00 80.44 651 GLU A CA 1
ATOM 5436 C C . GLU A 1 651 ? 21.858 -19.996 -43.898 1.00 80.44 651 GLU A C 1
ATOM 5438 O O . GLU A 1 651 ? 21.990 -21.214 -43.782 1.00 80.44 651 GLU A O 1
ATOM 5443 N N . LYS A 1 652 ? 20.780 -19.342 -43.451 1.00 77.44 652 LYS A N 1
ATOM 5444 C CA . LYS A 1 652 ? 19.645 -20.010 -42.800 1.00 77.44 652 LYS A CA 1
ATOM 5445 C C . LYS A 1 652 ? 18.821 -20.866 -43.758 1.00 77.44 652 LYS A C 1
ATOM 5447 O O . LYS A 1 652 ? 18.161 -21.809 -43.323 1.00 77.44 652 LYS A O 1
ATOM 5452 N N . ASN A 1 653 ? 18.844 -20.545 -45.050 1.00 76.69 653 ASN A N 1
ATOM 5453 C CA . ASN A 1 653 ? 18.130 -21.298 -46.068 1.00 76.69 653 ASN A CA 1
ATOM 5454 C C . ASN A 1 653 ? 18.885 -21.293 -47.405 1.00 76.69 653 ASN A C 1
ATOM 5456 O O . ASN A 1 653 ? 18.708 -20.420 -48.256 1.00 76.69 653 ASN A O 1
ATOM 5460 N N . LEU A 1 654 ? 19.707 -22.327 -47.613 1.00 74.62 654 LEU A N 1
ATOM 5461 C CA . LEU A 1 654 ? 20.537 -22.455 -48.813 1.00 74.62 654 LEU A CA 1
ATOM 5462 C C . LEU A 1 654 ? 19.707 -22.517 -50.112 1.00 74.62 654 LEU A C 1
ATOM 5464 O O . LEU A 1 654 ? 20.192 -22.108 -51.165 1.00 74.62 654 LEU A O 1
ATOM 5468 N N . ARG A 1 655 ? 18.448 -22.982 -50.038 1.00 78.25 655 ARG A N 1
ATOM 5469 C CA . ARG A 1 655 ? 17.534 -23.073 -51.191 1.00 78.25 655 ARG A CA 1
ATOM 5470 C C . ARG A 1 655 ? 17.077 -21.696 -51.670 1.00 78.25 655 ARG A C 1
ATOM 5472 O O . ARG A 1 655 ? 16.970 -21.480 -52.874 1.00 78.25 655 ARG A O 1
ATOM 5479 N N . GLU A 1 656 ? 16.863 -20.759 -50.746 1.00 80.69 656 GLU A N 1
ATOM 5480 C CA . GLU A 1 656 ? 16.445 -19.381 -51.055 1.00 80.69 656 GLU A CA 1
ATOM 5481 C C . GLU A 1 656 ? 17.495 -18.631 -51.883 1.00 80.69 656 GLU A C 1
ATOM 5483 O O . GLU A 1 656 ? 17.153 -17.819 -52.743 1.00 80.69 656 GLU A O 1
ATOM 5488 N N . LYS A 1 657 ? 18.781 -18.957 -51.698 1.00 84.62 657 LYS A N 1
ATOM 5489 C CA . LYS A 1 657 ? 19.874 -18.388 -52.497 1.00 84.62 657 LYS A CA 1
ATOM 5490 C C . LYS A 1 657 ? 19.784 -18.781 -53.968 1.00 84.62 657 LYS A C 1
ATOM 5492 O O . LYS A 1 657 ? 19.907 -17.931 -54.848 1.00 84.62 657 LYS A O 1
ATOM 5497 N N . GLU A 1 658 ? 19.609 -20.072 -54.238 1.00 85.31 658 GLU A N 1
ATOM 5498 C CA . GLU A 1 658 ? 19.502 -20.576 -55.610 1.00 85.31 658 GLU A CA 1
ATOM 5499 C C . GLU A 1 658 ? 18.196 -20.117 -56.265 1.00 85.31 658 GLU A C 1
ATOM 5501 O O . GLU A 1 658 ? 18.193 -19.761 -57.441 1.00 85.31 658 GLU A O 1
ATOM 5506 N N . HIS A 1 659 ? 17.109 -20.063 -55.491 1.00 88.50 659 HIS A N 1
ATOM 5507 C CA . HIS A 1 659 ? 15.819 -19.525 -55.917 1.00 88.50 659 HIS A CA 1
ATOM 5508 C C . HIS A 1 659 ? 15.919 -18.055 -56.347 1.00 88.50 659 HIS A C 1
ATOM 5510 O O . HIS A 1 659 ? 15.573 -17.725 -57.481 1.00 88.50 659 HIS A O 1
ATOM 5516 N N . SER A 1 660 ? 16.486 -17.191 -55.500 1.00 91.06 660 SER A N 1
ATOM 5517 C CA . SER A 1 660 ? 16.653 -15.762 -55.802 1.00 91.06 660 SER A CA 1
ATOM 5518 C C . SER A 1 660 ? 17.469 -15.534 -57.080 1.00 91.06 660 SER A C 1
ATOM 5520 O O . SER A 1 660 ? 17.140 -14.660 -57.886 1.00 91.06 660 SER A O 1
ATOM 5522 N N . LEU A 1 661 ? 18.497 -16.361 -57.319 1.00 90.50 661 LEU A N 1
ATOM 5523 C CA . LEU A 1 661 ? 19.298 -16.301 -58.543 1.00 90.50 661 LEU A CA 1
ATOM 5524 C C . LEU A 1 661 ? 18.478 -16.681 -59.787 1.00 90.50 661 LEU A C 1
ATOM 5526 O O . LEU A 1 661 ? 18.477 -15.933 -60.764 1.00 90.50 661 LEU A O 1
ATOM 5530 N N . ARG A 1 662 ? 17.740 -17.799 -59.748 1.00 93.44 662 ARG A N 1
ATOM 5531 C CA . ARG A 1 662 ? 16.909 -18.249 -60.881 1.00 93.44 662 ARG A CA 1
ATOM 5532 C C . ARG A 1 662 ? 15.782 -17.266 -61.193 1.00 93.44 662 ARG A C 1
ATOM 5534 O O . ARG A 1 662 ? 15.573 -16.925 -62.356 1.00 93.44 662 ARG A O 1
ATOM 5541 N N . VAL A 1 663 ? 15.095 -16.755 -60.169 1.00 94.81 663 VAL A N 1
ATOM 5542 C CA . VAL A 1 663 ? 14.052 -15.729 -60.330 1.00 94.81 663 VAL A CA 1
ATOM 5543 C C . VAL A 1 663 ? 14.635 -14.460 -60.950 1.00 94.81 663 VAL A C 1
ATOM 5545 O O . VAL A 1 663 ? 14.047 -13.904 -61.877 1.00 94.81 663 VAL A O 1
ATOM 5548 N N . SER A 1 664 ? 15.818 -14.028 -60.510 1.00 95.50 664 SER A N 1
ATOM 5549 C CA . SER A 1 664 ? 16.521 -12.886 -61.100 1.00 95.50 664 SER A CA 1
ATOM 5550 C C . SER A 1 664 ? 16.840 -13.090 -62.587 1.00 95.50 664 SER A C 1
ATOM 5552 O O . SER A 1 664 ? 16.548 -12.216 -63.409 1.00 95.50 664 SER A O 1
ATOM 5554 N N . GLU A 1 665 ? 17.360 -14.258 -62.969 1.00 95.75 665 GLU A N 1
ATOM 5555 C CA . GLU A 1 665 ? 17.635 -14.595 -64.372 1.00 95.75 665 GLU A CA 1
ATOM 5556 C C . GLU A 1 665 ? 16.361 -14.586 -65.234 1.00 95.75 665 GLU A C 1
ATOM 5558 O O . GLU A 1 665 ? 16.363 -14.029 -66.339 1.00 95.75 665 GLU A O 1
ATOM 5563 N N . LEU A 1 666 ? 15.255 -15.131 -64.717 1.00 96.38 666 LEU A N 1
ATOM 5564 C CA . LEU A 1 666 ? 13.944 -15.131 -65.376 1.00 96.38 666 LEU A CA 1
ATOM 5565 C C . LEU A 1 666 ? 13.376 -13.714 -65.539 1.00 96.38 666 LEU A C 1
ATOM 5567 O O . LEU A 1 666 ? 12.868 -13.373 -66.614 1.00 96.38 666 LEU A O 1
ATOM 5571 N N . CYS A 1 667 ? 13.497 -12.864 -64.517 1.00 97.00 667 CYS A N 1
ATOM 5572 C CA . CYS A 1 667 ? 13.103 -11.455 -64.574 1.00 97.00 667 CYS A CA 1
ATOM 5573 C C . CYS A 1 667 ? 13.869 -10.710 -65.676 1.00 97.00 667 CYS A C 1
ATOM 5575 O O . CYS A 1 667 ? 13.258 -10.042 -66.513 1.00 97.00 667 CYS A O 1
ATOM 5577 N N . VAL A 1 668 ? 15.194 -10.878 -65.736 1.00 97.12 668 VAL A N 1
ATOM 5578 C CA . VAL A 1 668 ? 16.047 -10.254 -66.762 1.00 97.12 668 VAL A CA 1
ATOM 5579 C C . VAL A 1 668 ? 15.713 -10.778 -68.160 1.00 97.12 668 VAL A C 1
ATOM 5581 O O . VAL A 1 668 ? 15.628 -9.992 -69.106 1.00 97.12 668 VAL A O 1
ATOM 5584 N N . ALA A 1 669 ? 15.500 -12.086 -68.325 1.00 96.50 669 ALA A N 1
ATOM 5585 C CA . ALA A 1 669 ? 15.108 -12.672 -69.608 1.00 96.50 669 ALA A CA 1
ATOM 5586 C C . ALA A 1 669 ? 13.754 -12.129 -70.095 1.00 96.50 669 ALA A C 1
ATOM 5588 O O . ALA A 1 669 ? 13.611 -11.782 -71.270 1.00 96.50 669 ALA A O 1
ATOM 5589 N N . THR A 1 670 ? 12.794 -11.979 -69.178 1.00 96.00 670 THR A N 1
ATOM 5590 C CA . THR A 1 670 ? 11.477 -11.392 -69.458 1.00 96.00 670 THR A CA 1
ATOM 5591 C C . THR A 1 670 ? 11.608 -9.927 -69.873 1.00 96.00 670 THR A C 1
ATOM 5593 O O . THR A 1 670 ? 11.091 -9.542 -70.921 1.00 96.00 670 THR A O 1
ATOM 5596 N N . GLY A 1 671 ? 12.369 -9.122 -69.125 1.00 95.69 671 GLY A N 1
ATOM 5597 C CA . GLY A 1 671 ? 12.630 -7.720 -69.467 1.00 95.69 671 GLY A CA 1
ATOM 5598 C C . GLY A 1 671 ? 13.299 -7.555 -70.836 1.00 95.69 671 GLY A C 1
ATOM 5599 O O . GLY A 1 671 ? 12.901 -6.693 -71.620 1.00 95.69 671 GLY A O 1
ATOM 5600 N N . LYS A 1 672 ? 14.259 -8.430 -71.181 1.00 95.56 672 LYS A N 1
ATOM 5601 C CA . LYS A 1 672 ? 14.913 -8.438 -72.503 1.00 95.56 672 LYS A CA 1
ATOM 5602 C C . LYS A 1 672 ? 13.918 -8.726 -73.623 1.00 95.56 672 LYS A C 1
ATOM 5604 O O . LYS A 1 672 ? 13.921 -8.021 -74.627 1.00 95.56 672 LYS A O 1
ATOM 5609 N N . ALA A 1 673 ? 13.049 -9.721 -73.446 1.00 96.44 673 ALA A N 1
ATOM 5610 C CA . ALA A 1 673 ? 12.001 -10.036 -74.417 1.00 96.44 673 ALA A CA 1
ATOM 5611 C C . ALA A 1 673 ? 10.988 -8.885 -74.588 1.00 96.44 673 ALA A C 1
ATOM 5613 O O . ALA A 1 673 ? 10.407 -8.728 -75.660 1.00 96.44 673 ALA A O 1
ATOM 5614 N N . MET A 1 674 ? 10.811 -8.059 -73.552 1.00 95.75 674 MET A N 1
ATOM 5615 C CA . MET A 1 674 ? 9.964 -6.862 -73.558 1.00 95.75 674 MET A CA 1
ATOM 5616 C C . MET A 1 674 ? 10.680 -5.584 -74.040 1.00 95.75 674 MET A C 1
ATOM 5618 O O . MET A 1 674 ? 10.060 -4.523 -74.052 1.00 95.75 674 MET A O 1
ATOM 5622 N N . ASN A 1 675 ? 11.945 -5.672 -74.476 1.00 95.50 675 ASN A N 1
ATOM 5623 C CA . ASN A 1 675 ? 12.786 -4.546 -74.915 1.00 95.50 675 ASN A CA 1
ATOM 5624 C C . ASN A 1 675 ? 13.009 -3.455 -73.847 1.00 95.50 675 ASN A C 1
ATOM 5626 O O . ASN A 1 675 ? 13.014 -2.265 -74.164 1.00 95.50 675 ASN A O 1
ATOM 5630 N N . PHE A 1 676 ? 13.186 -3.845 -72.583 1.00 96.12 676 PHE A N 1
ATOM 5631 C CA . PHE A 1 676 ? 13.526 -2.909 -71.505 1.00 96.12 676 PHE A CA 1
ATOM 5632 C C . PHE A 1 676 ? 14.964 -2.382 -71.623 1.00 96.12 676 PHE A C 1
ATOM 5634 O O . PHE A 1 676 ? 15.823 -3.014 -72.245 1.00 96.12 676 PHE A O 1
ATOM 5641 N N . SER A 1 677 ? 15.221 -1.207 -71.038 1.00 95.62 677 SER A N 1
ATOM 5642 C CA . SER A 1 677 ? 16.545 -0.580 -71.066 1.00 95.62 677 SER A CA 1
ATOM 5643 C C . SER A 1 677 ? 17.556 -1.344 -70.205 1.00 95.62 677 SER A C 1
ATOM 5645 O O . SER A 1 677 ? 17.186 -2.135 -69.343 1.00 95.62 677 SER A O 1
ATOM 5647 N N . THR A 1 678 ? 18.854 -1.104 -70.406 1.00 92.25 678 THR A N 1
ATOM 5648 C CA . THR A 1 678 ? 19.899 -1.717 -69.568 1.00 92.25 678 THR A CA 1
ATOM 5649 C C . THR A 1 678 ? 19.714 -1.390 -68.083 1.00 92.25 678 THR A C 1
ATOM 5651 O O . THR A 1 678 ? 19.944 -2.259 -67.245 1.00 92.25 678 THR A O 1
ATOM 5654 N N . ASP A 1 679 ? 19.259 -0.177 -67.760 1.00 89.62 679 ASP A N 1
ATOM 5655 C CA . ASP A 1 679 ? 19.013 0.245 -66.378 1.00 89.62 679 ASP A CA 1
ATOM 5656 C C . ASP A 1 679 ? 17.818 -0.512 -65.776 1.00 89.62 679 ASP A C 1
ATOM 5658 O O . ASP A 1 679 ? 17.944 -1.085 -64.696 1.00 89.62 679 ASP A O 1
ATOM 5662 N N . ASP A 1 680 ? 16.718 -0.653 -66.524 1.00 92.69 680 ASP A N 1
ATOM 5663 C CA . ASP A 1 680 ? 15.563 -1.468 -66.113 1.00 92.69 680 ASP A CA 1
ATOM 5664 C C . ASP A 1 680 ? 15.940 -2.947 -65.908 1.00 92.69 680 ASP A C 1
ATOM 5666 O O . ASP A 1 680 ? 15.422 -3.618 -65.016 1.00 92.69 680 ASP A O 1
ATOM 5670 N N . LEU A 1 681 ? 16.843 -3.487 -66.736 1.00 94.00 681 LEU A N 1
ATOM 5671 C CA . LEU A 1 681 ? 17.330 -4.862 -66.589 1.00 94.00 681 LEU A CA 1
ATOM 5672 C C . LEU A 1 681 ? 18.181 -5.035 -65.330 1.00 94.00 681 LEU A C 1
ATOM 5674 O O . LEU A 1 681 ? 18.077 -6.071 -64.674 1.00 94.00 681 LEU A O 1
ATOM 5678 N N . ASN A 1 682 ? 18.999 -4.041 -64.981 1.00 90.31 682 ASN A N 1
ATOM 5679 C CA . ASN A 1 682 ? 19.757 -4.044 -63.730 1.00 90.31 682 ASN A CA 1
ATOM 5680 C C . ASN A 1 682 ? 18.814 -3.958 -62.522 1.00 90.31 682 ASN A C 1
ATOM 5682 O O . ASN A 1 682 ? 18.990 -4.695 -61.552 1.00 90.31 682 ASN A O 1
ATOM 5686 N N . GLU A 1 683 ? 17.774 -3.127 -62.595 1.00 91.62 683 GLU A N 1
ATOM 5687 C CA . GLU A 1 683 ? 16.736 -3.050 -61.566 1.00 91.62 683 GLU A CA 1
ATOM 5688 C C . GLU A 1 683 ? 15.963 -4.368 -61.417 1.00 91.62 683 GLU A C 1
ATOM 5690 O O . GLU A 1 683 ? 15.762 -4.832 -60.296 1.00 91.62 683 GLU A O 1
ATOM 5695 N N . LEU A 1 684 ? 15.592 -5.029 -62.519 1.00 94.06 684 LEU A N 1
ATOM 5696 C CA . LEU A 1 684 ? 14.957 -6.354 -62.498 1.00 94.06 684 LEU A CA 1
ATOM 5697 C C . LEU A 1 684 ? 15.883 -7.439 -61.940 1.00 94.06 684 LEU A C 1
ATOM 5699 O O . LEU A 1 684 ? 15.421 -8.325 -61.217 1.00 94.06 684 LEU A O 1
ATOM 5703 N N . HIS A 1 685 ? 17.180 -7.366 -62.248 1.00 93.69 685 HIS A N 1
ATOM 5704 C CA . HIS A 1 685 ? 18.178 -8.261 -61.677 1.00 93.69 685 HIS A CA 1
ATOM 5705 C C . HIS A 1 685 ? 18.220 -8.116 -60.150 1.00 93.69 685 HIS A C 1
ATOM 5707 O O . HIS A 1 685 ? 18.060 -9.105 -59.429 1.00 93.69 685 HIS A O 1
ATOM 5713 N N . MET A 1 686 ? 18.354 -6.880 -59.660 1.00 90.06 686 MET A N 1
ATOM 5714 C CA . MET A 1 686 ? 18.365 -6.574 -58.228 1.00 90.06 686 MET A CA 1
ATOM 5715 C C . MET A 1 686 ? 17.043 -6.935 -57.550 1.00 90.06 686 MET A C 1
ATOM 5717 O O . MET A 1 686 ? 17.056 -7.495 -56.457 1.00 90.06 686 MET A O 1
ATOM 5721 N N . LEU A 1 687 ? 15.908 -6.678 -58.204 1.00 93.50 687 LEU A N 1
ATOM 5722 C CA . LEU A 1 687 ? 14.588 -7.042 -57.699 1.00 93.50 687 LEU A CA 1
ATOM 5723 C C . LEU A 1 687 ? 14.482 -8.553 -57.481 1.00 93.50 687 LEU A C 1
ATOM 5725 O O . LEU A 1 687 ? 14.094 -8.970 -56.397 1.00 93.50 687 LEU A O 1
ATOM 5729 N N . GLY A 1 688 ? 14.882 -9.372 -58.458 1.00 92.69 688 GLY A N 1
ATOM 5730 C CA . GLY A 1 688 ? 14.889 -10.830 -58.304 1.00 92.69 688 GLY A CA 1
ATOM 5731 C C . GLY A 1 688 ? 15.800 -11.311 -57.175 1.00 92.69 688 GLY A C 1
ATOM 5732 O O . GLY A 1 688 ? 15.422 -12.199 -56.420 1.00 92.69 688 GLY A O 1
ATOM 5733 N N . MET A 1 689 ? 16.956 -10.669 -56.993 1.00 90.44 689 MET A N 1
ATOM 5734 C CA . MET A 1 689 ? 17.883 -11.011 -55.911 1.00 90.44 689 MET A CA 1
ATOM 5735 C C . MET A 1 689 ? 17.367 -10.628 -54.517 1.00 90.44 689 MET A C 1
ATOM 5737 O O . MET A 1 689 ? 17.760 -11.263 -53.545 1.00 90.44 689 MET A O 1
ATOM 5741 N N . LEU A 1 690 ? 16.533 -9.589 -54.402 1.00 91.81 690 LEU A N 1
ATOM 5742 C CA . LEU A 1 690 ? 16.135 -8.992 -53.119 1.00 91.81 690 LEU A CA 1
ATOM 5743 C C . LEU A 1 690 ? 14.663 -9.212 -52.743 1.00 91.81 690 LEU A C 1
ATOM 5745 O O . LEU A 1 690 ? 14.268 -8.824 -51.646 1.00 91.81 690 LEU A O 1
ATOM 5749 N N . HIS A 1 691 ? 13.835 -9.785 -53.618 1.00 93.38 691 HIS A N 1
ATOM 5750 C CA . HIS A 1 691 ? 12.379 -9.830 -53.417 1.00 93.38 691 HIS A CA 1
ATOM 5751 C C . HIS A 1 691 ? 11.938 -10.509 -52.120 1.00 93.38 691 HIS A C 1
ATOM 5753 O O . HIS A 1 691 ? 10.998 -10.056 -51.468 1.00 93.38 691 HIS A O 1
ATOM 5759 N N . ASP A 1 692 ? 12.686 -11.524 -51.709 1.00 92.50 692 ASP A N 1
ATOM 5760 C CA . ASP A 1 692 ? 12.413 -12.316 -50.521 1.00 92.50 692 ASP A CA 1
ATOM 5761 C C . ASP A 1 692 ? 13.239 -11.901 -49.296 1.00 92.50 692 ASP A C 1
ATOM 5763 O O . ASP A 1 692 ? 13.191 -12.568 -48.261 1.00 92.50 692 ASP A O 1
ATOM 5767 N N . ILE A 1 693 ? 13.938 -10.756 -49.343 1.00 91.12 693 ILE A N 1
ATOM 5768 C CA . ILE A 1 693 ? 14.765 -10.262 -48.226 1.00 91.12 693 ILE A CA 1
ATOM 5769 C C . ILE A 1 693 ? 13.989 -10.179 -46.904 1.00 91.12 693 ILE A C 1
ATOM 5771 O O . ILE A 1 693 ? 14.549 -10.394 -45.832 1.00 91.12 693 ILE A O 1
ATOM 5775 N N . GLY A 1 694 ? 12.680 -9.915 -46.964 1.00 89.44 694 GLY A N 1
ATOM 5776 C CA . GLY A 1 694 ? 11.825 -9.824 -45.785 1.00 89.44 694 GLY A CA 1
ATOM 5777 C C . GLY A 1 694 ? 11.567 -11.150 -45.066 1.00 89.44 694 GLY A C 1
ATOM 5778 O O . GLY A 1 694 ? 11.089 -11.123 -43.931 1.00 89.44 694 GLY A O 1
ATOM 5779 N N . LYS A 1 695 ? 11.913 -12.301 -45.666 1.00 90.62 695 LYS A N 1
ATOM 5780 C CA . LYS A 1 695 ? 11.849 -13.612 -44.997 1.00 90.62 695 LYS A CA 1
ATOM 5781 C C . LYS A 1 695 ? 12.775 -13.679 -43.779 1.00 90.62 695 LYS A C 1
ATOM 5783 O O . LYS A 1 695 ? 12.538 -14.494 -42.896 1.00 90.62 695 LYS A O 1
ATOM 5788 N N . ILE A 1 696 ? 13.765 -12.781 -43.676 1.00 86.38 696 ILE A N 1
ATOM 5789 C CA . ILE A 1 696 ? 14.638 -12.657 -42.499 1.00 86.38 696 ILE A CA 1
ATOM 5790 C C . ILE A 1 696 ? 13.864 -12.405 -41.196 1.00 86.38 696 ILE A C 1
ATOM 5792 O O . ILE A 1 696 ? 14.300 -12.835 -40.132 1.00 86.38 696 ILE A O 1
ATOM 5796 N N . GLY A 1 697 ? 12.713 -11.729 -41.280 1.00 83.75 697 GLY A N 1
ATOM 5797 C CA . GLY A 1 697 ? 11.865 -11.426 -40.128 1.00 83.75 697 GLY A CA 1
ATOM 5798 C C . GLY A 1 697 ? 10.825 -12.504 -39.813 1.00 83.75 697 GLY A C 1
ATOM 5799 O O . GLY A 1 697 ? 9.960 -12.266 -38.972 1.00 83.75 697 GLY A O 1
ATOM 5800 N N . ILE A 1 698 ? 10.870 -13.651 -40.498 1.00 87.75 698 ILE A N 1
ATOM 5801 C CA . ILE A 1 698 ? 9.988 -14.799 -40.267 1.00 87.75 698 ILE A CA 1
ATOM 5802 C C . ILE A 1 698 ? 10.725 -15.835 -39.417 1.00 87.75 698 ILE A C 1
ATOM 5804 O O . ILE A 1 698 ? 11.919 -16.069 -39.603 1.00 87.75 698 ILE A O 1
ATOM 5808 N N . ASP A 1 699 ? 10.008 -16.461 -38.482 1.00 85.12 699 ASP A N 1
ATOM 5809 C CA . ASP A 1 699 ? 10.585 -17.482 -37.610 1.00 85.12 699 ASP A CA 1
ATOM 5810 C C . ASP A 1 699 ? 11.143 -18.666 -38.419 1.00 85.12 699 ASP A C 1
ATOM 5812 O O . ASP A 1 699 ? 10.506 -19.181 -39.343 1.00 85.12 699 ASP A O 1
ATOM 5816 N N . GLU A 1 700 ? 12.343 -19.112 -38.054 1.00 82.44 700 GLU A N 1
ATOM 5817 C CA . GLU A 1 700 ? 13.069 -20.156 -38.776 1.00 82.44 700 GLU A CA 1
ATOM 5818 C C . GLU A 1 700 ? 12.333 -21.503 -38.752 1.00 82.44 700 GLU A C 1
ATOM 5820 O O . GLU A 1 700 ? 12.373 -22.245 -39.734 1.00 82.44 700 GLU A O 1
ATOM 5825 N N . SER A 1 701 ? 11.602 -21.803 -37.673 1.00 84.56 701 SER A N 1
ATOM 5826 C CA . SER A 1 701 ? 10.796 -23.024 -37.570 1.00 84.56 701 SER A CA 1
ATOM 5827 C C . SER A 1 701 ? 9.598 -23.023 -38.521 1.00 84.56 701 SER A C 1
ATOM 5829 O O . SER A 1 701 ? 9.189 -24.089 -38.982 1.00 84.56 701 SER A O 1
ATOM 5831 N N . ILE A 1 702 ? 9.075 -21.837 -38.857 1.00 86.88 702 ILE A N 1
ATOM 5832 C CA . ILE A 1 702 ? 8.022 -21.650 -39.860 1.00 86.88 702 ILE A CA 1
ATOM 5833 C C . ILE A 1 702 ? 8.631 -21.736 -41.261 1.00 86.88 702 ILE A C 1
ATOM 5835 O O . ILE A 1 702 ? 8.114 -22.458 -42.113 1.00 86.88 702 ILE A O 1
ATOM 5839 N N . LEU A 1 703 ? 9.747 -21.038 -41.490 1.00 83.62 703 LEU A N 1
ATOM 5840 C CA . LEU A 1 703 ? 10.407 -20.965 -42.794 1.00 83.62 703 LEU A CA 1
ATOM 5841 C C . LEU A 1 703 ? 10.940 -22.330 -43.266 1.00 83.62 703 LEU A C 1
ATOM 5843 O O . LEU A 1 703 ? 10.827 -22.653 -44.446 1.00 83.62 703 LEU A O 1
ATOM 5847 N N . ASN A 1 704 ? 11.476 -23.144 -42.351 1.00 82.44 704 ASN A N 1
ATOM 5848 C CA . ASN A 1 704 ? 12.083 -24.449 -42.642 1.00 82.44 704 ASN A CA 1
ATOM 5849 C C . ASN A 1 704 ? 11.165 -25.645 -42.311 1.00 82.44 704 ASN A C 1
ATOM 5851 O O . ASN A 1 704 ? 11.636 -26.781 -42.193 1.00 82.44 704 ASN A O 1
ATOM 5855 N N . LYS A 1 705 ? 9.852 -25.428 -42.143 1.00 84.38 705 LYS A N 1
ATOM 5856 C CA . LYS A 1 705 ? 8.914 -26.495 -41.763 1.00 84.38 705 LYS A CA 1
ATOM 5857 C C . LYS A 1 705 ? 8.816 -27.571 -42.864 1.00 84.38 705 LYS A C 1
ATOM 5859 O O . LYS A 1 705 ? 8.451 -27.250 -43.992 1.00 84.38 705 LYS A O 1
ATOM 5864 N N . PRO A 1 706 ? 9.028 -28.868 -42.556 1.00 76.56 706 PRO A N 1
ATOM 5865 C CA . PRO A 1 706 ? 8.989 -29.944 -43.557 1.00 76.56 706 PRO A CA 1
ATOM 5866 C C . PRO A 1 706 ? 7.568 -30.353 -44.003 1.00 76.56 706 PRO A C 1
ATOM 5868 O O . PRO A 1 706 ? 7.414 -31.245 -44.832 1.00 76.56 706 PRO A O 1
ATOM 5871 N N . GLY A 1 707 ? 6.517 -29.751 -43.437 1.00 79.75 707 GLY A N 1
ATOM 5872 C CA . GLY A 1 707 ? 5.114 -30.081 -43.705 1.00 79.75 707 GLY A CA 1
ATOM 5873 C C . GLY A 1 707 ? 4.274 -28.846 -44.027 1.00 79.75 707 GLY A C 1
ATOM 5874 O O . GLY A 1 707 ? 4.776 -27.726 -44.037 1.00 79.75 707 GLY A O 1
ATOM 5875 N N . LYS A 1 708 ? 2.971 -29.039 -44.274 1.00 85.62 708 LYS A N 1
ATOM 5876 C CA . LYS A 1 708 ? 2.062 -27.919 -44.567 1.00 85.62 708 LYS A CA 1
ATOM 5877 C C . LYS A 1 708 ? 2.019 -26.924 -43.404 1.00 85.62 708 LYS A C 1
ATOM 5879 O O . LYS A 1 708 ? 1.917 -27.320 -42.241 1.00 85.62 708 LYS A O 1
ATOM 5884 N N . LEU A 1 709 ? 2.060 -25.643 -43.755 1.00 90.25 709 LEU A N 1
ATOM 5885 C CA . LEU A 1 709 ? 1.836 -24.543 -42.828 1.00 90.25 709 LEU A CA 1
ATOM 5886 C C . LEU A 1 709 ? 0.362 -24.503 -42.415 1.00 90.25 709 LEU A C 1
ATOM 5888 O O . LEU A 1 709 ? -0.527 -24.799 -43.215 1.00 90.25 709 LEU A O 1
ATOM 5892 N N . THR A 1 710 ? 0.125 -24.139 -41.163 1.00 92.00 710 THR A N 1
ATOM 5893 C CA . THR A 1 710 ? -1.186 -23.739 -40.641 1.00 92.00 710 THR A CA 1
ATOM 5894 C C . THR A 1 710 ? -1.596 -22.382 -41.212 1.00 92.00 710 THR A C 1
ATOM 5896 O O . THR A 1 710 ? -0.771 -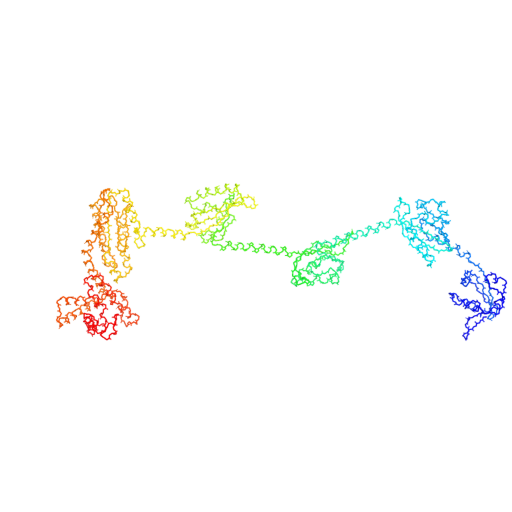21.664 -41.783 1.00 92.00 710 THR A O 1
ATOM 5899 N N . ASP A 1 711 ? -2.869 -22.013 -41.063 1.00 90.19 711 ASP A N 1
ATOM 5900 C CA . ASP A 1 711 ? -3.358 -20.716 -41.538 1.00 90.19 711 ASP A CA 1
ATOM 5901 C C . ASP A 1 711 ? -2.661 -19.554 -40.811 1.00 90.19 711 ASP A C 1
ATOM 5903 O O . ASP A 1 711 ? -2.334 -18.541 -41.433 1.00 90.19 711 ASP A O 1
ATOM 5907 N N . GLU A 1 712 ? -2.366 -19.712 -39.518 1.00 90.19 712 GLU A N 1
ATOM 5908 C CA . GLU A 1 712 ? -1.603 -18.753 -38.719 1.00 90.19 712 GLU A CA 1
ATOM 5909 C C . GLU A 1 712 ? -0.159 -18.619 -39.219 1.00 90.19 712 GLU A C 1
ATOM 5911 O O . GLU A 1 712 ? 0.291 -17.511 -39.507 1.00 90.19 712 GLU A O 1
ATOM 5916 N N . GLU A 1 713 ? 0.550 -19.736 -39.403 1.00 91.00 713 GLU A N 1
ATOM 5917 C CA . GLU A 1 713 ? 1.925 -19.743 -39.928 1.00 91.00 713 GLU A CA 1
ATOM 5918 C C . GLU A 1 713 ? 1.999 -19.173 -41.353 1.00 91.00 713 GLU A C 1
ATOM 5920 O O . GLU A 1 713 ? 2.932 -18.449 -41.700 1.00 91.00 713 GLU A O 1
ATOM 5925 N N . TYR A 1 714 ? 0.998 -19.455 -42.191 1.00 89.62 714 TYR A N 1
ATOM 5926 C CA . TYR A 1 714 ? 0.927 -18.901 -43.539 1.00 89.62 714 TYR A CA 1
ATOM 5927 C C . TYR A 1 714 ? 0.663 -17.390 -43.522 1.00 89.62 714 TYR A C 1
ATOM 5929 O O . TYR A 1 714 ? 1.215 -16.659 -44.345 1.00 89.62 714 TYR A O 1
ATOM 5937 N N . ASN A 1 715 ? -0.146 -16.895 -42.581 1.00 89.88 715 ASN A N 1
ATOM 5938 C CA . ASN A 1 715 ? -0.332 -15.457 -42.390 1.00 89.88 715 ASN A CA 1
ATOM 5939 C C . ASN A 1 715 ? 0.946 -14.767 -41.902 1.00 89.88 715 ASN A C 1
ATOM 5941 O O . ASN A 1 715 ? 1.199 -13.644 -42.331 1.00 89.88 715 ASN A O 1
ATOM 5945 N N . GLU A 1 716 ? 1.778 -15.438 -41.104 1.00 91.12 716 GLU A N 1
ATOM 5946 C CA . GLU A 1 716 ? 3.108 -14.928 -40.762 1.00 91.12 716 GLU A CA 1
ATOM 5947 C C . GLU A 1 716 ? 3.996 -14.801 -42.004 1.00 91.12 716 GLU A C 1
ATOM 5949 O O . GLU A 1 716 ? 4.544 -13.726 -42.244 1.00 91.12 716 GLU A O 1
ATOM 5954 N N . ILE A 1 717 ? 4.050 -15.816 -42.877 1.00 90.06 717 ILE A N 1
ATOM 5955 C CA . ILE A 1 717 ? 4.810 -15.717 -44.136 1.00 90.06 717 ILE A CA 1
ATOM 5956 C C . ILE A 1 717 ? 4.341 -14.538 -44.993 1.00 90.06 717 ILE A C 1
ATOM 5958 O O . ILE A 1 717 ? 5.177 -13.844 -45.567 1.00 90.06 717 ILE A O 1
ATOM 5962 N N . LYS A 1 718 ? 3.036 -14.243 -45.063 1.00 92.62 718 LYS A N 1
ATOM 5963 C CA . LYS A 1 718 ? 2.509 -13.115 -45.863 1.00 92.62 718 LYS A CA 1
ATOM 5964 C C . LYS A 1 718 ? 3.030 -11.740 -45.444 1.00 92.62 718 LYS A C 1
ATOM 5966 O O . LYS A 1 718 ? 2.823 -10.783 -46.184 1.00 92.62 718 LYS A O 1
ATOM 5971 N N . ARG A 1 719 ? 3.695 -11.623 -44.294 1.00 92.12 719 ARG A N 1
ATOM 5972 C CA . ARG A 1 719 ? 4.296 -10.373 -43.812 1.00 92.12 719 ARG A CA 1
ATOM 5973 C C . ARG A 1 719 ? 5.627 -10.050 -44.492 1.00 92.12 719 ARG A C 1
ATOM 5975 O O . ARG A 1 719 ? 6.046 -8.894 -44.464 1.00 92.12 719 ARG A O 1
ATOM 5982 N N . HIS A 1 720 ? 6.298 -11.021 -45.119 1.00 93.69 720 HIS A N 1
ATOM 5983 C CA . HIS A 1 720 ? 7.630 -10.795 -45.695 1.00 93.69 720 HIS A CA 1
ATOM 5984 C C . HIS A 1 720 ? 7.691 -9.686 -46.770 1.00 93.69 720 HIS A C 1
ATOM 5986 O O . HIS A 1 720 ? 8.692 -8.973 -46.776 1.00 93.69 720 HIS A O 1
ATOM 5992 N N . PRO A 1 721 ? 6.670 -9.420 -47.617 1.00 94.31 721 PRO A N 1
ATOM 5993 C CA . PRO A 1 721 ? 6.733 -8.305 -48.566 1.00 94.31 721 PRO A CA 1
ATOM 5994 C C . PRO A 1 721 ? 6.740 -6.950 -47.854 1.00 94.31 721 PRO A C 1
ATOM 5996 O O . PRO A 1 721 ? 7.441 -6.029 -48.267 1.00 94.31 721 PRO A O 1
ATOM 5999 N N . GLU A 1 722 ? 6.004 -6.831 -46.744 1.00 93.06 722 GLU A N 1
ATOM 6000 C CA . GLU A 1 722 ? 5.979 -5.619 -45.919 1.00 93.06 722 GLU A CA 1
ATOM 6001 C C . GLU A 1 722 ? 7.305 -5.420 -45.175 1.00 93.06 722 GLU A C 1
ATOM 6003 O O . GLU A 1 722 ? 7.824 -4.305 -45.122 1.00 93.06 722 GLU A O 1
ATOM 6008 N N . ILE A 1 723 ? 7.888 -6.496 -44.634 1.00 90.50 723 ILE A N 1
ATOM 6009 C CA . ILE A 1 723 ? 9.211 -6.460 -43.992 1.00 90.50 723 ILE A CA 1
ATOM 6010 C C . ILE A 1 723 ? 10.281 -6.072 -45.021 1.00 90.50 723 ILE A C 1
ATOM 6012 O O . ILE A 1 723 ? 11.061 -5.155 -44.774 1.00 90.50 723 ILE A O 1
ATOM 6016 N N . GLY A 1 724 ? 10.274 -6.701 -46.199 1.00 92.00 724 GLY A N 1
ATOM 6017 C CA . GLY A 1 724 ? 11.206 -6.403 -47.285 1.00 92.00 724 GLY A CA 1
ATOM 6018 C C . GLY A 1 724 ? 11.084 -4.963 -47.779 1.00 92.00 724 GLY A C 1
ATOM 6019 O O . GLY A 1 724 ? 12.095 -4.280 -47.940 1.00 92.00 724 GLY A O 1
ATOM 6020 N N . TYR A 1 725 ? 9.855 -4.454 -47.915 1.00 92.75 725 TYR A N 1
ATOM 6021 C CA . TYR A 1 725 ? 9.605 -3.042 -48.202 1.00 92.75 725 TYR A CA 1
ATOM 6022 C C . TYR A 1 725 ? 10.247 -2.128 -47.157 1.00 92.75 725 TYR A C 1
ATOM 6024 O O . TYR A 1 725 ? 10.973 -1.203 -47.520 1.00 92.75 725 TYR A O 1
ATOM 6032 N N . ARG A 1 726 ? 10.026 -2.388 -45.859 1.00 88.75 726 ARG A N 1
ATOM 6033 C CA . ARG A 1 726 ? 10.599 -1.562 -44.785 1.00 88.75 726 ARG A CA 1
ATOM 6034 C C . ARG A 1 726 ? 12.121 -1.563 -44.829 1.00 88.75 726 ARG A C 1
ATOM 6036 O O . ARG A 1 726 ? 12.691 -0.480 -44.834 1.00 88.75 726 ARG A O 1
ATOM 6043 N N . ILE A 1 727 ? 12.758 -2.727 -44.963 1.00 88.00 727 ILE A N 1
ATOM 6044 C CA . ILE A 1 727 ? 14.219 -2.866 -45.090 1.00 88.00 727 ILE A CA 1
ATOM 6045 C C . ILE A 1 727 ? 14.738 -2.033 -46.270 1.00 88.00 727 ILE A C 1
ATOM 6047 O O . ILE A 1 727 ? 15.551 -1.128 -46.077 1.00 88.00 727 ILE A O 1
ATOM 6051 N N . LEU A 1 728 ? 14.230 -2.274 -47.482 1.00 89.06 728 LEU A N 1
ATOM 6052 C CA . LEU A 1 728 ? 14.745 -1.639 -48.701 1.00 89.06 728 LEU A CA 1
ATOM 6053 C C . LEU A 1 728 ? 14.422 -0.141 -48.779 1.00 89.06 728 LEU A C 1
ATOM 6055 O O . LEU A 1 728 ? 15.232 0.632 -49.279 1.00 89.06 728 LEU A O 1
ATOM 6059 N N . SER A 1 729 ? 13.286 0.297 -48.227 1.00 87.88 729 SER A N 1
ATOM 6060 C CA . SER A 1 729 ? 12.898 1.716 -48.195 1.00 87.88 729 SER A CA 1
ATOM 6061 C C . SER A 1 729 ? 13.818 2.593 -47.335 1.00 87.88 729 SER A C 1
ATOM 6063 O O . SER A 1 729 ? 13.819 3.813 -47.490 1.00 87.88 729 SER A O 1
ATOM 6065 N N . THR A 1 730 ? 14.619 2.000 -46.438 1.00 81.56 730 THR A N 1
ATOM 6066 C CA . THR A 1 730 ? 15.616 2.748 -45.648 1.00 81.56 730 THR A CA 1
ATOM 6067 C C . THR A 1 730 ? 16.878 3.107 -46.432 1.00 81.56 730 THR A C 1
ATOM 6069 O O . THR A 1 730 ? 17.674 3.916 -45.955 1.00 81.56 730 THR A O 1
ATOM 6072 N N . VAL A 1 731 ? 17.060 2.544 -47.630 1.00 81.12 731 VAL A N 1
ATOM 6073 C CA . VAL A 1 731 ? 18.252 2.732 -48.460 1.00 81.12 731 VAL A CA 1
ATOM 6074 C C . VAL A 1 731 ? 17.852 3.411 -49.765 1.00 81.12 731 VAL A C 1
ATOM 6076 O O . VAL A 1 731 ? 17.102 2.847 -50.557 1.00 81.12 731 VAL A O 1
ATOM 6079 N N . ASN A 1 732 ? 18.378 4.614 -50.016 1.00 77.88 732 ASN A N 1
ATOM 6080 C CA . ASN A 1 732 ? 18.008 5.419 -51.190 1.00 77.88 732 ASN A CA 1
ATOM 6081 C C . ASN A 1 732 ? 18.181 4.665 -52.522 1.00 77.88 732 ASN A C 1
ATOM 6083 O O . ASN A 1 732 ? 17.331 4.792 -53.397 1.00 77.88 732 ASN A O 1
ATOM 6087 N N . GLU A 1 733 ? 19.241 3.859 -52.651 1.00 77.69 733 GLU A N 1
ATOM 6088 C CA . GLU A 1 733 ? 19.532 3.051 -53.847 1.00 77.69 733 GLU A CA 1
ATOM 6089 C C . GLU A 1 733 ? 18.419 2.032 -54.159 1.00 77.69 733 GLU A C 1
ATOM 6091 O O . GLU A 1 733 ? 18.102 1.794 -55.320 1.00 77.69 733 GLU A O 1
ATOM 6096 N N . TYR A 1 734 ? 17.773 1.469 -53.132 1.00 83.94 734 TYR A N 1
ATOM 6097 C CA . TYR A 1 734 ? 16.738 0.437 -53.285 1.00 83.94 734 TYR A CA 1
ATOM 6098 C C . TYR A 1 734 ? 15.314 0.966 -53.119 1.00 83.94 734 TYR A C 1
ATOM 6100 O O . TYR A 1 734 ? 14.348 0.214 -53.278 1.00 83.94 734 TYR A O 1
ATOM 6108 N N . ALA A 1 735 ? 15.154 2.258 -52.829 1.00 79.44 735 ALA A N 1
ATOM 6109 C CA . ALA A 1 735 ? 13.853 2.867 -52.591 1.00 79.44 735 ALA A CA 1
ATOM 6110 C C . ALA A 1 735 ? 12.908 2.691 -53.794 1.00 79.44 735 ALA A C 1
ATOM 6112 O O . ALA A 1 735 ? 11.736 2.368 -53.599 1.00 79.44 735 ALA A O 1
ATOM 6113 N N . ALA A 1 736 ? 13.424 2.807 -55.023 1.00 80.94 736 ALA A N 1
ATOM 6114 C CA . ALA A 1 736 ? 12.655 2.589 -56.252 1.00 80.94 736 ALA A CA 1
ATOM 6115 C C . ALA A 1 736 ? 12.144 1.139 -56.392 1.00 80.94 736 ALA A C 1
ATOM 6117 O O . ALA A 1 736 ? 11.020 0.917 -56.845 1.00 80.94 736 ALA A O 1
ATOM 6118 N N . LEU A 1 737 ? 12.924 0.157 -55.926 1.00 87.44 737 LEU A N 1
ATOM 6119 C CA . LEU A 1 737 ? 12.588 -1.270 -55.988 1.00 87.44 737 LEU A CA 1
ATOM 6120 C C . LEU A 1 737 ? 11.641 -1.708 -54.869 1.00 87.44 737 LEU A C 1
ATOM 6122 O O . LEU A 1 737 ? 10.864 -2.647 -55.048 1.00 87.44 737 LEU A O 1
ATOM 6126 N N . SER A 1 738 ? 11.681 -1.026 -53.722 1.00 91.31 738 SER A N 1
ATOM 6127 C CA . SER A 1 738 ? 10.913 -1.399 -52.530 1.00 91.31 738 SER A CA 1
ATOM 6128 C C . SER A 1 738 ? 9.418 -1.571 -52.824 1.00 91.31 738 SER A C 1
ATOM 6130 O O . SER A 1 738 ? 8.814 -2.546 -52.381 1.00 91.31 738 SER A O 1
ATOM 6132 N N . GLY A 1 739 ? 8.819 -0.693 -53.637 1.00 90.75 739 GLY A N 1
ATOM 6133 C CA . GLY A 1 739 ? 7.405 -0.786 -54.013 1.00 90.75 739 GLY A CA 1
ATOM 6134 C C . GLY A 1 739 ? 7.072 -2.031 -54.844 1.00 90.75 739 GLY A C 1
ATOM 6135 O O . GLY A 1 739 ? 5.998 -2.615 -54.680 1.00 90.75 739 GLY A O 1
ATOM 6136 N N . ALA A 1 740 ? 8.002 -2.474 -55.696 1.00 93.50 740 ALA A N 1
ATOM 6137 C CA . ALA A 1 740 ? 7.851 -3.717 -56.444 1.00 93.50 740 ALA A CA 1
ATOM 6138 C C . ALA A 1 740 ? 7.963 -4.939 -55.521 1.00 93.50 740 ALA A C 1
ATOM 6140 O O . ALA A 1 740 ? 7.155 -5.855 -55.645 1.00 93.50 740 ALA A O 1
ATOM 6141 N N . VAL A 1 741 ? 8.877 -4.905 -54.542 1.00 95.06 741 VAL A N 1
ATOM 6142 C CA . VAL A 1 741 ? 8.977 -5.923 -53.482 1.00 95.06 741 VAL A CA 1
ATOM 6143 C C . VAL A 1 741 ? 7.717 -5.960 -52.620 1.00 95.06 741 VAL A C 1
ATOM 6145 O O . VAL A 1 741 ? 7.219 -7.037 -52.332 1.00 95.06 741 VAL A O 1
ATOM 6148 N N . LEU A 1 742 ? 7.116 -4.826 -52.262 1.00 95.62 742 LEU A N 1
ATOM 6149 C CA . LEU A 1 742 ? 5.859 -4.833 -51.504 1.00 95.62 742 LEU A CA 1
ATOM 6150 C C . LEU A 1 742 ? 4.732 -5.549 -52.262 1.00 95.62 742 LEU A C 1
ATOM 6152 O O . LEU A 1 742 ? 3.912 -6.232 -51.658 1.00 95.62 742 LEU A O 1
ATOM 6156 N N . SER A 1 743 ? 4.703 -5.384 -53.586 1.00 95.62 743 SER A N 1
ATOM 6157 C CA . SER A 1 743 ? 3.596 -5.818 -54.442 1.00 95.62 743 SER A CA 1
ATOM 6158 C C . SER A 1 743 ? 3.835 -7.158 -55.147 1.00 95.62 743 SER A C 1
ATOM 6160 O O . SER A 1 743 ? 3.025 -7.541 -55.987 1.00 95.62 743 SER A O 1
ATOM 6162 N N . HIS A 1 744 ? 4.937 -7.867 -54.885 1.00 95.12 744 HIS A N 1
ATOM 6163 C CA . HIS A 1 744 ? 5.316 -9.023 -55.711 1.00 95.12 744 HIS A CA 1
ATOM 6164 C C . HIS A 1 744 ? 4.391 -10.246 -55.558 1.00 95.12 744 HIS A C 1
ATOM 6166 O O . HIS A 1 744 ? 4.324 -11.067 -56.465 1.00 95.12 744 HIS A O 1
ATOM 6172 N N . HIS A 1 745 ? 3.612 -10.328 -54.470 1.00 95.38 745 HIS A N 1
ATOM 6173 C CA . HIS A 1 745 ? 2.540 -11.325 -54.289 1.00 95.38 745 HIS A CA 1
ATOM 6174 C C . HIS A 1 745 ? 1.145 -10.808 -54.681 1.00 95.38 745 HIS A C 1
ATOM 6176 O O . HIS A 1 745 ? 0.124 -11.471 -54.450 1.00 95.38 745 HIS A O 1
ATOM 6182 N N . GLU A 1 746 ? 1.062 -9.623 -55.291 1.00 95.25 746 GLU A N 1
ATOM 6183 C CA . GLU A 1 746 ? -0.193 -9.112 -55.828 1.00 95.25 746 GLU A CA 1
ATOM 6184 C C . GLU A 1 746 ? -0.635 -9.916 -57.046 1.00 95.25 746 GLU A C 1
ATOM 6186 O O . GLU A 1 746 ? 0.137 -10.250 -57.945 1.00 95.25 746 GLU A O 1
ATOM 6191 N N . ARG A 1 747 ? -1.934 -10.203 -57.108 1.00 94.19 747 ARG A N 1
ATOM 6192 C CA . ARG A 1 747 ? -2.522 -11.002 -58.182 1.00 94.19 747 ARG A CA 1
ATOM 6193 C C . ARG A 1 747 ? -3.319 -10.108 -59.107 1.00 94.19 747 ARG A C 1
ATOM 6195 O O . ARG A 1 747 ? -4.101 -9.282 -58.648 1.00 94.19 747 ARG A O 1
ATOM 6202 N N . PHE A 1 748 ? -3.220 -10.340 -60.415 1.00 92.62 748 PHE A N 1
ATOM 6203 C CA . PHE A 1 748 ? -3.918 -9.529 -61.423 1.00 92.62 748 PHE A CA 1
ATOM 6204 C C . PHE A 1 748 ? -5.449 -9.474 -61.217 1.00 92.62 748 PHE A C 1
ATOM 6206 O O . PHE A 1 748 ? -6.089 -8.484 -61.578 1.00 92.62 748 PHE A O 1
ATOM 6213 N N . ASP A 1 749 ? -6.032 -10.504 -60.589 1.00 94.12 749 ASP A N 1
ATOM 6214 C CA . ASP A 1 749 ? -7.453 -10.598 -60.223 1.00 94.12 749 ASP A CA 1
ATOM 6215 C C . ASP A 1 749 ? -7.855 -9.786 -58.968 1.00 94.12 749 ASP A C 1
ATOM 6217 O O . ASP A 1 749 ? -9.051 -9.611 -58.721 1.00 94.12 749 ASP A O 1
ATOM 6221 N N . GLY A 1 750 ? -6.891 -9.246 -58.215 1.00 93.12 750 GLY A N 1
ATOM 6222 C CA . GLY A 1 750 ? -7.086 -8.503 -56.966 1.00 93.12 750 GLY A CA 1
ATOM 6223 C C . GLY A 1 750 ? -7.176 -9.374 -55.708 1.00 93.12 750 GLY A C 1
ATOM 6224 O O . GLY A 1 750 ? -7.542 -8.869 -54.649 1.00 93.12 750 GLY A O 1
ATOM 6225 N N . LYS A 1 751 ? -6.887 -10.680 -55.798 1.00 93.38 751 LYS A N 1
ATOM 6226 C CA . LYS A 1 751 ? -6.908 -11.610 -54.649 1.00 93.38 751 LYS A CA 1
ATOM 6227 C C . LYS A 1 751 ? -5.544 -11.777 -53.963 1.00 93.38 751 LYS A C 1
ATOM 6229 O O . LYS A 1 751 ? -5.417 -12.645 -53.103 1.00 93.38 751 LYS A O 1
ATOM 6234 N N . GLY A 1 752 ? -4.531 -11.022 -54.390 1.00 91.69 752 GLY A N 1
ATOM 6235 C CA . GLY A 1 752 ? -3.180 -11.057 -53.823 1.00 91.69 752 GLY A CA 1
ATOM 6236 C C . GLY A 1 752 ? -3.064 -10.311 -52.495 1.00 91.69 752 GLY A C 1
ATOM 6237 O O . GLY A 1 752 ? -4.067 -9.892 -51.913 1.00 91.69 752 GLY A O 1
ATOM 6238 N N . TYR A 1 753 ? -1.834 -10.177 -52.009 1.00 93.81 753 TYR A N 1
ATOM 6239 C CA . TYR A 1 753 ? -1.491 -9.473 -50.772 1.00 93.81 753 TYR A CA 1
ATOM 6240 C C . TYR A 1 753 ? -0.193 -8.669 -50.972 1.00 93.81 753 TYR A C 1
ATOM 6242 O O . TYR A 1 753 ? 0.576 -9.003 -51.876 1.00 93.81 753 TYR A O 1
ATOM 6250 N N . PRO A 1 754 ? 0.080 -7.650 -50.133 1.00 92.88 754 PRO A N 1
ATOM 6251 C CA . PRO A 1 754 ? -0.716 -7.177 -48.989 1.00 92.88 754 PRO A CA 1
ATOM 6252 C C . PRO A 1 754 ? -1.764 -6.099 -49.320 1.00 92.88 754 PRO A C 1
ATOM 6254 O O . PRO A 1 754 ? -2.743 -5.943 -48.591 1.00 92.88 754 PRO A O 1
ATOM 6257 N N . GLN A 1 755 ? -1.610 -5.376 -50.426 1.00 94.00 755 GLN A N 1
ATOM 6258 C CA . GLN A 1 755 ? -2.399 -4.198 -50.798 1.00 94.00 755 GLN A CA 1
ATOM 6259 C C . GLN A 1 755 ? -3.672 -4.519 -51.603 1.00 94.00 755 GLN A C 1
ATOM 6261 O O . GLN A 1 755 ? -4.553 -3.661 -51.705 1.00 94.00 755 GLN A O 1
ATOM 6266 N N . LYS A 1 756 ? -3.802 -5.734 -52.155 1.00 93.50 756 LYS A N 1
ATOM 6267 C CA . LYS A 1 756 ? -4.929 -6.183 -53.001 1.00 93.50 756 LYS A CA 1
ATOM 6268 C C . LYS A 1 756 ? -5.091 -5.334 -54.263 1.00 93.50 756 LYS A C 1
ATOM 6270 O O . LYS A 1 756 ? -6.204 -4.988 -54.679 1.00 93.50 756 LYS A O 1
ATOM 6275 N N . LEU A 1 757 ? -3.968 -4.964 -54.870 1.00 94.25 757 LEU A N 1
ATOM 6276 C CA . LEU A 1 757 ? -3.942 -4.222 -56.125 1.00 94.25 757 LEU A CA 1
ATOM 6277 C C . LEU A 1 757 ? -4.494 -5.098 -57.260 1.00 94.25 757 LEU A C 1
ATOM 6279 O O . LEU A 1 757 ? -4.325 -6.313 -57.277 1.00 94.25 757 LEU A O 1
ATOM 6283 N N . LYS A 1 758 ? -5.187 -4.477 -58.222 1.00 95.38 758 LYS A N 1
ATOM 6284 C CA . LYS A 1 758 ? -5.859 -5.183 -59.325 1.00 95.38 758 LYS A CA 1
ATOM 6285 C C . LYS A 1 758 ? -5.424 -4.648 -60.683 1.00 95.38 758 LYS A C 1
ATOM 6287 O O . LYS A 1 758 ? -5.411 -3.434 -60.899 1.00 95.38 758 LYS A O 1
ATOM 6292 N N . GLY A 1 759 ? -5.160 -5.562 -61.616 1.00 94.38 759 GLY A N 1
ATOM 6293 C CA . GLY A 1 759 ? -4.797 -5.241 -62.993 1.00 94.38 759 GLY A CA 1
ATOM 6294 C C . GLY A 1 759 ? -3.525 -4.397 -63.090 1.00 94.38 759 GLY A C 1
ATOM 6295 O O . GLY A 1 759 ? -2.525 -4.670 -62.433 1.00 94.38 759 GLY A O 1
ATOM 6296 N N . GLU A 1 760 ? -3.577 -3.336 -63.891 1.00 93.31 760 GLU A N 1
ATOM 6297 C CA . GLU A 1 760 ? -2.443 -2.432 -64.144 1.00 93.31 760 GLU A CA 1
ATOM 6298 C C . GLU A 1 760 ? -2.099 -1.505 -62.972 1.00 93.31 760 GLU A C 1
ATOM 6300 O O . GLU A 1 760 ? -1.103 -0.791 -63.032 1.00 93.31 760 GLU A O 1
ATOM 6305 N N . LYS A 1 761 ? -2.877 -1.537 -61.879 1.00 94.56 761 LYS A N 1
ATOM 6306 C CA . LYS A 1 761 ? -2.481 -0.871 -60.629 1.00 94.56 761 LYS A CA 1
ATOM 6307 C C . LYS A 1 761 ? -1.275 -1.545 -59.970 1.00 94.56 761 LYS A C 1
ATOM 6309 O O . LYS A 1 761 ? -0.634 -0.919 -59.136 1.00 94.56 761 LYS A O 1
ATOM 6314 N N . ILE A 1 762 ? -0.985 -2.800 -60.323 1.00 94.75 762 ILE A N 1
ATOM 6315 C CA . ILE A 1 762 ? 0.212 -3.513 -59.874 1.00 94.75 762 ILE A CA 1
ATOM 6316 C C . ILE A 1 762 ? 1.402 -3.032 -60.722 1.00 94.75 762 ILE A C 1
ATOM 6318 O O . ILE A 1 762 ? 1.331 -3.135 -61.957 1.00 94.75 762 ILE A O 1
ATOM 6322 N N . PRO A 1 763 ? 2.499 -2.544 -60.106 1.00 93.38 763 PRO A N 1
ATOM 6323 C CA . PRO A 1 763 ? 3.692 -2.115 -60.831 1.00 93.38 763 PRO A CA 1
ATOM 6324 C C . PRO A 1 763 ? 4.174 -3.172 -61.828 1.00 93.38 763 PRO A C 1
ATOM 6326 O O . PRO A 1 763 ? 4.122 -4.371 -61.555 1.00 93.38 763 PRO A O 1
ATOM 6329 N N . ILE A 1 764 ? 4.647 -2.747 -63.003 1.00 94.06 764 ILE A N 1
ATOM 6330 C CA . ILE A 1 764 ? 5.062 -3.688 -64.055 1.00 94.06 764 ILE A CA 1
ATOM 6331 C C . ILE A 1 764 ? 6.167 -4.637 -63.576 1.00 94.06 764 ILE A C 1
ATOM 6333 O O . ILE A 1 764 ? 6.073 -5.835 -63.824 1.00 94.06 764 ILE A O 1
ATOM 6337 N N . PHE A 1 765 ? 7.140 -4.142 -62.809 1.00 95.19 765 PHE A N 1
ATOM 6338 C CA . PHE A 1 765 ? 8.199 -4.981 -62.248 1.00 95.19 765 PHE A CA 1
ATOM 6339 C C . PHE A 1 765 ? 7.661 -5.999 -61.239 1.00 95.19 765 PHE A C 1
ATOM 6341 O O . PHE A 1 765 ? 8.059 -7.156 -61.304 1.00 95.19 765 PHE A O 1
ATOM 6348 N N . ALA A 1 766 ? 6.689 -5.618 -60.397 1.00 95.44 766 ALA A N 1
ATOM 6349 C CA . ALA A 1 766 ? 6.003 -6.541 -59.488 1.00 95.44 766 ALA A CA 1
ATOM 6350 C C . ALA A 1 766 ? 5.265 -7.658 -60.249 1.00 95.44 766 ALA A C 1
ATOM 6352 O O . ALA A 1 766 ? 5.317 -8.817 -59.856 1.00 95.44 766 ALA A O 1
ATOM 6353 N N . ARG A 1 767 ? 4.628 -7.334 -61.385 1.00 95.19 767 ARG A N 1
ATOM 6354 C CA . ARG A 1 767 ? 3.981 -8.339 -62.249 1.00 95.19 767 ARG A CA 1
ATOM 6355 C C . ARG A 1 767 ? 4.987 -9.298 -62.887 1.00 95.19 767 ARG A C 1
ATOM 6357 O O . ARG A 1 767 ? 4.691 -10.484 -62.983 1.00 95.19 767 ARG A O 1
ATOM 6364 N N . ILE A 1 768 ? 6.141 -8.794 -63.330 1.00 95.69 768 ILE A N 1
ATOM 6365 C CA . ILE A 1 768 ? 7.204 -9.620 -63.924 1.00 95.69 768 ILE A CA 1
ATOM 6366 C C . ILE A 1 768 ? 7.732 -10.613 -62.889 1.00 95.69 768 ILE A C 1
ATOM 6368 O O . ILE A 1 768 ? 7.761 -11.811 -63.163 1.00 95.69 768 ILE A O 1
ATOM 6372 N N . ILE A 1 769 ? 8.078 -10.137 -61.690 1.00 95.81 769 ILE A N 1
ATOM 6373 C CA . ILE A 1 769 ? 8.611 -11.021 -60.654 1.00 95.81 769 ILE A CA 1
ATOM 6374 C C . ILE A 1 769 ? 7.570 -12.009 -60.127 1.00 95.81 769 ILE A C 1
ATOM 6376 O O . ILE A 1 769 ? 7.911 -13.166 -59.934 1.00 95.81 769 ILE A O 1
ATOM 6380 N N . ALA A 1 770 ? 6.297 -11.618 -60.000 1.00 94.81 770 ALA A N 1
ATOM 6381 C CA . ALA A 1 770 ? 5.227 -12.533 -59.598 1.00 94.81 770 ALA A CA 1
ATOM 6382 C C . ALA A 1 770 ? 5.104 -13.735 -60.554 1.00 94.81 770 ALA A C 1
ATOM 6384 O O . ALA A 1 770 ? 4.826 -14.856 -60.134 1.00 94.81 770 ALA A O 1
ATOM 6385 N N . ILE A 1 771 ? 5.308 -13.503 -61.858 1.00 94.12 771 ILE A N 1
ATOM 6386 C CA . ILE A 1 771 ? 5.303 -14.562 -62.874 1.00 94.12 771 ILE A CA 1
ATOM 6387 C C . ILE A 1 771 ? 6.576 -15.408 -62.774 1.00 94.12 771 ILE A C 1
ATOM 6389 O O . ILE A 1 771 ? 6.486 -16.632 -62.846 1.00 94.12 771 ILE A O 1
ATOM 6393 N N . ALA A 1 772 ? 7.740 -14.773 -62.611 1.00 95.56 772 ALA A N 1
ATOM 6394 C CA . ALA A 1 772 ? 9.024 -15.461 -62.499 1.00 95.56 772 ALA A CA 1
ATOM 6395 C C . ALA A 1 772 ? 9.099 -16.361 -61.252 1.00 95.56 772 ALA A C 1
ATOM 6397 O O . ALA A 1 772 ? 9.472 -17.525 -61.376 1.00 95.56 772 ALA A O 1
ATOM 6398 N N . ASP A 1 773 ? 8.680 -15.858 -60.089 1.00 93.31 773 ASP A N 1
ATOM 6399 C CA . ASP A 1 773 ? 8.609 -16.600 -58.824 1.00 93.31 773 ASP A CA 1
ATOM 6400 C C . ASP A 1 773 ? 7.634 -17.784 -58.924 1.00 93.31 773 ASP A C 1
ATOM 6402 O O . ASP A 1 773 ? 7.996 -18.933 -58.660 1.00 93.31 773 ASP A O 1
ATOM 6406 N N . ALA A 1 774 ? 6.416 -17.551 -59.433 1.00 91.31 774 ALA A N 1
ATOM 6407 C CA . ALA A 1 774 ? 5.447 -18.626 -59.640 1.00 91.31 774 ALA A CA 1
ATOM 6408 C C . ALA A 1 774 ? 5.965 -19.706 -60.603 1.00 91.31 774 ALA A C 1
ATOM 6410 O O . ALA A 1 774 ? 5.717 -20.892 -60.383 1.00 91.31 774 ALA A O 1
ATOM 6411 N N . TYR A 1 775 ? 6.670 -19.313 -61.668 1.00 93.31 775 TYR A N 1
ATOM 6412 C CA . TYR A 1 775 ? 7.280 -20.250 -62.605 1.00 93.31 775 TYR A CA 1
ATOM 6413 C C . TYR A 1 775 ? 8.376 -21.080 -61.930 1.00 93.31 775 TYR A C 1
ATOM 6415 O O . TYR A 1 775 ? 8.299 -22.306 -61.983 1.00 93.31 775 TYR A O 1
ATOM 6423 N N . ASP A 1 776 ? 9.323 -20.446 -61.229 1.00 92.12 776 ASP A N 1
ATOM 6424 C CA . ASP A 1 776 ? 10.394 -21.153 -60.514 1.00 92.12 776 ASP A CA 1
ATOM 6425 C C . ASP A 1 776 ? 9.835 -22.140 -59.482 1.00 92.12 776 ASP A C 1
ATOM 6427 O O . ASP A 1 776 ? 10.285 -23.285 -59.408 1.00 92.12 776 ASP A O 1
ATOM 6431 N N . ALA A 1 777 ? 8.797 -21.732 -58.745 1.00 86.19 777 ALA A N 1
ATOM 6432 C CA . ALA A 1 777 ? 8.111 -22.567 -57.766 1.00 86.19 777 ALA A CA 1
ATOM 6433 C C . ALA A 1 777 ? 7.397 -23.786 -58.381 1.00 86.19 777 ALA A C 1
ATOM 6435 O O . ALA A 1 777 ? 7.214 -24.786 -57.687 1.00 86.19 777 ALA A O 1
ATOM 6436 N N . MET A 1 778 ? 6.973 -23.713 -59.650 1.00 88.00 778 MET A N 1
ATOM 6437 C CA . MET A 1 778 ? 6.349 -24.828 -60.379 1.00 88.00 778 MET A CA 1
ATOM 6438 C C . MET A 1 778 ? 7.371 -25.765 -61.033 1.00 88.00 778 MET A C 1
ATOM 6440 O O . MET A 1 778 ? 7.043 -26.926 -61.276 1.00 88.00 778 MET A O 1
ATOM 6444 N N . THR A 1 779 ? 8.571 -25.275 -61.358 1.00 87.38 779 THR A N 1
ATOM 6445 C CA . THR A 1 779 ? 9.577 -26.024 -62.133 1.00 87.38 779 THR A CA 1
ATOM 6446 C C . THR A 1 779 ? 10.764 -26.533 -61.319 1.00 87.38 779 THR A C 1
ATOM 6448 O O . THR A 1 779 ? 11.566 -27.292 -61.858 1.00 87.38 779 THR A O 1
ATOM 6451 N N . SER A 1 780 ? 10.896 -26.121 -60.059 1.00 79.19 780 SER A N 1
ATOM 6452 C CA . SER A 1 780 ? 11.990 -26.532 -59.171 1.00 79.19 780 SER A CA 1
ATOM 6453 C C . SER A 1 780 ? 11.553 -27.624 -58.192 1.00 79.19 780 SER A C 1
ATOM 6455 O O . SER A 1 780 ? 10.430 -27.599 -57.687 1.00 79.19 780 SER A O 1
ATOM 6457 N N . ASP A 1 781 ? 12.460 -28.551 -57.872 1.00 63.53 781 ASP A N 1
ATOM 6458 C CA . ASP A 1 781 ? 12.239 -29.570 -56.840 1.00 63.53 781 ASP A CA 1
ATOM 6459 C C . ASP A 1 781 ? 12.221 -28.904 -55.446 1.00 63.53 781 ASP A C 1
ATOM 6461 O O . ASP A 1 781 ? 13.258 -28.464 -54.945 1.00 63.53 781 ASP A O 1
ATOM 6465 N N . ARG A 1 782 ? 11.032 -28.781 -54.838 1.00 56.09 782 ARG A N 1
ATOM 6466 C CA . ARG A 1 782 ? 10.819 -28.222 -53.487 1.00 56.09 782 ARG A CA 1
ATOM 6467 C C . ARG A 1 782 ? 10.922 -29.276 -52.390 1.00 56.09 782 ARG A C 1
ATOM 6469 O O . ARG A 1 782 ? 10.301 -30.350 -52.534 1.00 56.09 782 ARG A O 1
#

Solvent-accessible surface area (backbone atoms only — not comparable to full-atom values): 41736 Å² total; per-residue (Å²): 88,36,58,48,100,84,71,44,51,72,43,38,58,38,80,76,79,54,73,65,54,26,70,77,68,69,55,54,56,93,79,40,52,76,35,45,47,55,79,78,42,66,63,53,80,75,45,99,58,62,59,51,49,56,52,37,65,33,11,68,35,60,73,36,71,52,74,51,74,47,75,40,70,95,76,71,41,32,31,40,38,39,40,34,10,76,38,76,41,33,64,50,76,50,80,41,84,48,48,77,65,57,55,56,57,50,52,57,51,54,61,72,71,57,90,51,50,29,38,40,33,22,41,81,82,42,28,26,73,42,78,49,58,83,49,70,89,76,50,91,60,55,72,78,67,45,45,74,34,53,62,61,80,65,42,53,74,72,57,35,56,56,49,51,53,40,53,53,48,8,58,75,66,66,41,77,31,79,47,78,45,65,47,69,45,94,91,40,91,48,30,34,40,36,39,33,34,44,54,94,75,26,36,42,37,36,32,34,83,42,45,70,62,52,56,54,52,53,54,50,54,50,52,53,51,52,53,47,52,63,52,51,69,38,90,39,28,33,37,33,27,33,75,85,71,48,54,77,45,50,18,58,34,29,26,79,72,39,58,45,55,30,66,54,45,54,75,34,71,60,50,68,67,65,35,33,36,79,85,40,44,61,57,52,50,55,54,62,73,65,60,48,98,81,43,69,80,46,73,50,77,45,42,32,42,24,74,86,67,51,78,43,36,33,41,39,36,40,31,61,38,60,52,98,85,68,47,78,51,24,39,40,32,39,35,40,82,44,43,67,62,52,54,51,52,50,51,50,54,50,49,52,52,49,54,51,50,55,46,50,70,31,85,42,26,41,35,29,35,33,65,86,78,54,26,40,80,44,62,28,64,32,39,34,80,78,30,62,39,50,59,73,62,50,42,74,35,40,74,66,80,40,41,40,84,75,50,42,68,57,46,52,58,49,50,54,50,50,53,56,52,31,73,74,38,70,91,67,52,67,74,47,79,46,77,44,45,32,57,26,68,90,70,49,77,42,41,32,39,34,42,38,34,63,45,71,50,99,86,69,47,57,28,36,43,32,41,35,33,84,39,49,72,59,52,50,49,52,49,50,51,55,45,56,69,38,28,32,90,79,40,72,30,31,17,45,62,49,49,54,52,50,53,50,48,35,56,75,70,44,61,52,27,31,24,40,36,41,36,36,47,62,57,48,67,44,42,27,56,48,68,30,61,69,47,32,50,46,48,49,26,53,51,30,52,57,48,57,76,71,51,56,97,83,33,46,51,25,40,64,50,95,54,30,31,39,35,44,38,65,78,30,53,60,72,59,42,52,52,54,47,54,50,53,54,51,53,42,55,71,38,62,42,91,75,81,45,61,45,49,67,43,63,7,55,33,50,26,76,41,70,88,48,59,58,68,59,29,48,55,47,8,51,54,42,25,55,60,46,38,66,67,48,48,61,60,48,46,54,52,49,54,53,46,54,48,49,54,41,27,70,77,32,63,64,57,48,57,47,23,51,53,26,10,52,44,26,30,52,52,35,55,77,70,69,53,52,74,66,57,34,51,52,32,33,50,42,28,61,46,42,66,54,12,52,56,71,46,60,64,73,68,76,66,46,95,61,88,71,52,75,68,56,46,55,55,59,65,43,20,26,59,37,23,20,55,37,32,54,73,32,79,92,38,37,80,50,15,62,30,30,32,36,30,58,39,28,65,89,31,81,27,38,79,83,38,38,44,49,86,71,43,52,68,67,10,54,45,43,33,51,25,47,54,49,49,67,73,74,49,96,126

Sequence (782 aa):
MIVDEKGRPVDYRFVEVNDAFERYTGLKKEFVEGRRVLEIIPTLSDGDFDWIGEYGKIAFQPGSSKSFREYFAPLKRWYKVFVHSVEEGYFATVFVDETPLVEEEYEKRMIHTMLTDIIFELDASYVFTKVIANNENILFASRDEIIGSPFHAYLSEELYRKFERAFQSAKDNQGTEMVWYQSPKKEDDRWFEARIKFFADKYLVSVTDITEQRKLQERYEEVALNYQVLADYTWDWEVWEDRNGVVRYVSPDAKRISGYDAEAFIKDPKLFSTIILEEDRSVWRKHRHGLSDRSGERSIVFRIQTKAGKVKYLRHSCRPAYDRNQEYLGYRSYNTDITQEIEMKERLIESEKHYRLLAEYALDIIWVYNVAEDRFTYISSSVEKYTGFTVEELMQKSFHQTIKEPYEGFIDQKMEELLREFKNNPKEPKEYRIEAQQYCRDGSLLWIEANIKPRYNEKGEIEFVGVSRNVEERKEAERQLTYTATHDQITGLFNRIVFEEKMAEIEEKKIAPVTLVLFDVNGLKLINEAFGNQTGDQALRTVGEVLQSHVEKNDLAARIGGDEFALLLFNLPYEEGKRKLQQIQRAFYQQKIGGEMKLSVSAGWATKTSDKNDIFDVHKKAEKHLYRRKLSQHESFSHHTVQLVMNVLHEKNLREKEHSLRVSELCVATGKAMNFSTDDLNELHMLGMLHDIGKIGIDESILNKPGKLTDEEYNEIKRHPEIGYRILSTVNEYAALSGAVLSHHERFDGKGYPQKLKGEKIPIFARIIAIADAYDAMTSDR

Nearest PDB structures (foldseek):
  9bkv-assembly1_B  TM=3.817E-01  e=3.849E-21  Escherichia coli
  9ce0-assembly1_A  TM=2.946E-01  e=1.444E-20  Escherichia coli
  9bkv-assembly1_A  TM=3.104E-01  e=1.703E-20  Escherichia coli
  5llw-assembly1_B  TM=2.988E-01  e=3.124E-15  Idiomarina sp. A28L
  6et7-assembly1_B  TM=3.074E-01  e=7.627E-14  Idiomarina sp. A28L

Foldseek 3Di:
DDADPVRAFDKDAAQFDDPQCCVVVVDDRVRGHRDIPCVVVVCQPVDPDDPRRVLSVQQQPAFDKDWDWDQDVVRRFIWTKIWHHNDRNDIDMDIDTPRVVVQVVVVVVVVVVQPFQKKFKAALQQQTQDIDGPDQVLDQDGRVVRHGDHPCPLADPVQVVQVVVQQVCQVVVQDWGWDWDAGSPPVGRWIKIWIWHDDPRMIMIGIHTCRVVVVVVVVVVVVVVVVCCVQQPDCWFKWFAFPVRQTPWTHQNCCVQAVDGRVVCNVPVCVVLVQFDPVCSVVVVVVVVPDDLPDAKDWDWGWGQHPVRDIFIKIKIKGWDADPVRHTTGIMMTIDTCRVVVVVVVVVVVVVVVVLVVQQPDCWWKWKAFPVVQFTPDIHQNCCVQQVDGRVRRRPDGPLLFFDPPVSVVVVVVVVVQVVVCVVPVPDRDKDWDWTWTHHPVRDTFIKIKIWTWHADPVRGIMIIIIIHTCRVVVVVVVVVVQVVFADPLARFGEQVVVVVVLVVCLVVLADWKKKKKKFFACLLLCCLQVNVVLSSVLNNLLSVLLVVLDDPPKGWYAYDDRMIMIIHGPADDVRVVVSVVVSQVSQQPDDTPPRDGTHMQMFMFTDHGSPDRSVVRVVRSVVRSVVRCVVVRQVVLVVSLVVLLVVVCVLPVVVQVQLQQLLVQQLVVCVVVVHDPVVNVLSNVLSNQLQSLCSVQDSCLVVPPDDDDPVSVVSSLCSLVSSLSSQCVHPVSVVSSLLSNCLQADQCQPGDDPSDHHPSRDPSSVSSNVSSVVCVVPDDD

Radius of gyration: 72.75 Å; Cα contacts (8 Å, |Δi|>4): 1285; chains: 1; bounding box: 155×63×184 Å